Protein AF-A0A7X6UJT0-F1 (afdb_monomer)

Sequence (937 aa):
MDELVLSPGVTASINGKILDKSIVSPGNIIPTANKRTKSKSSNSATMNPPQLMADITDNDGVQEINLGFADNPAWRAAIEDITVNLTSIAGRYSVTPGNIMIDADVFTEVCNYMIIVKAAGYMDVTVVQTIQRGDLVGIPGTGQDSDEILYYFDVINLKSVVFRNYLSGDEGYPVCDVKLMQQIGYERWRILNANHPNSGQVVKYNDIVYLQSDWWWGNYLAGQGSGDHANVKLVPQTSAWVIKDSRNPDSTAAVKRGDAVYFQSVDWGSYLSGQDSGDNAGVEMIQNPGAFERWFIEPIGYIPQPVAAGVHFGDIVNIKSNKFRNHVSGTGGDGVQLMQHPEEWEQWKIINPDQPDSTQEVKFGDKVRLQSVHWGKNITMRNVHNLDDDTYEYVVSLTDYANQLETWRFINAVDNTSIAAVKPGDAIFLQSANWVTYLSGQGYRDNAGVKVVMSPQYEDSWFIIPKDYFRNWMSLTPEIVNKPLREIAFPATHDSGTWAFEDEIAPEDKNTQLINDALTTVDTMIAQIDQIAFLNISNNQLQQMKNAAYGVVYNAIKDLAKCNDYTIAQQLDAGIRWLDLRIYLADDGTYTHHFLKGVDMDTQLDSIKSFIEETKGEIFVLEMSHFIGEESKYKDFTDQLRNKLGPYAVSKEADANGNINPFNKTYREIMGDNPASSMVILIMNGPEDVIDDPIFWNNAQLGIKYDTYEYSNKTNAQGMIDDQLAKFNLAMQNGDLFTLWYTLTCDPDDSTKIVATRMAEELAAVLLPVIDSAIDGILSGTSKANTEQSTEMLASTDSFYPAWFWDDIIDGAEDLVDGIEDIIEGIEDGYNTVEDLLNYLENHPDIPNPKDILKEAAHKALDEIVTSLLAKGDCGYKSVKDLSDKVNPDLQTTLEQEFQNLNGSQTSGNNKITVIYADFFENSLLVETAIQYSRMP

Nearest PDB structures (foldseek):
  4uwe-assembly1_A  TM=3.941E-01  e=5.181E-11  Oryctolagus cuniculus
  5gug-assembly2_B  TM=4.126E-01  e=4.335E-09  Mus musculus
  1hk6-assembly1_A  TM=6.140E-01  e=1.577E-01  Mus musculus
  5oj2-assembly2_B  TM=1.626E-01  e=2.726E-01  Gallus gallus
  4efc-assembly1_A  TM=1.968E-01  e=1.212E+00  Trypanosoma brucei brucei TREU927

Secondary structure (DSSP, 8-state):
-------TT----BTTB----------------------------PBPPPPEE---S--SSSSPEEEEE---HHHHTTEEEEEETTEE-TTSEEEETTEEEE-GGG--SSSEEEEEEEETTB--EEEEEE----S----------SSSB-BTT-EEEEEETTT-PEEEE-S-SSSEEEEEESS--S--EEEEESS-TT--SBPBTT-EEEEEETTTTTPEEEEESSSSEEEEEEESS---EEEEESS-TT--SBPBTT-EEEEEETTT--EEEES-SSTTEEEEEES--TTT--EEEE------PPPSSPPBTT-EEEEEETTT-PEEEE-SSSBEEEESS--GGGEEEEE-SS-TT--PBPBTT-EEEEEETTT-PEEEEEEEEETTTTEEEEEEEEE--GGG---EEEEESS-TT--SBP-TT-EEEEEETTT--EEEEESSGGG-EEEEES-STTS--EEEEETTTGGGHHHH-GGGTTSBGGGS-EEEETTTT-S---SSBPTT-TTHHHHHHHHHHHHHHHHHHHH-TTS---HHHHHHHHHHHHHHHHHHHHHHH---SS-HHHHHHTT--EEEEEEEE-SS-EEEEESEEEEEHHHHHHHHHHHHHH-SS-EEEEEEEEEEE-GGGHHHHHHHHHHHTGGGB------TTS---GGGSBHHHHH-SS-SS-EEEEEE-S-GGGGGSSSEE-HHHHT--TTTS-----SSHHHHHHHHHHHHHHHHHHT---EEE------HHHHHHHHHHHHHHHHHHHHHHHHHHHHHHHHTT-----------------SSS-THHHHHHHHHHHHHHHHHHHHHHTTTTT--SHHHHHHHHTT-TTSPPHHHHHHHHHHHHHHHHHHHHHTT---S-SSHHHHHTTTGGGHHHHIIIIIS-TTT-SS-S-----EEEESS--TTHHHHHHHHHHH--

Structure (mmCIF, N/CA/C/O backbone):
data_AF-A0A7X6UJT0-F1
#
_entry.id   AF-A0A7X6UJT0-F1
#
loop_
_atom_site.group_PDB
_atom_site.id
_atom_site.type_symbol
_atom_site.label_atom_id
_atom_site.label_alt_id
_atom_site.label_comp_id
_atom_site.label_asym_id
_atom_site.label_entity_id
_atom_site.label_seq_id
_atom_site.pdbx_PDB_ins_code
_atom_site.Cartn_x
_atom_site.Cartn_y
_atom_site.Cartn_z
_atom_site.occupancy
_atom_site.B_iso_or_equiv
_atom_site.auth_seq_id
_atom_site.auth_comp_id
_atom_site.auth_asym_id
_atom_site.auth_atom_id
_atom_site.pdbx_PDB_model_num
ATOM 1 N N . MET A 1 1 ? 19.657 -35.502 -7.024 1.00 29.52 1 MET A N 1
ATOM 2 C CA . MET A 1 1 ? 20.188 -35.922 -5.701 1.00 29.52 1 MET A CA 1
ATOM 3 C C . MET A 1 1 ? 21.486 -35.184 -5.583 1.00 29.52 1 MET A C 1
ATOM 5 O O . MET A 1 1 ? 22.514 -35.646 -6.066 1.00 29.52 1 MET A O 1
ATOM 9 N N . ASP A 1 2 ? 21.354 -33.972 -5.091 1.00 27.19 2 ASP A N 1
ATOM 10 C CA . ASP A 1 2 ? 22.239 -32.887 -5.467 1.00 27.19 2 ASP A CA 1
ATOM 11 C C . ASP A 1 2 ? 23.214 -32.667 -4.313 1.00 27.19 2 ASP A C 1
ATOM 13 O O . ASP A 1 2 ? 22.847 -32.789 -3.140 1.00 27.19 2 ASP A O 1
ATOM 17 N N . GLU A 1 3 ? 24.493 -32.498 -4.639 1.00 26.14 3 GLU A N 1
ATOM 18 C CA . GLU A 1 3 ? 25.543 -32.484 -3.626 1.00 26.14 3 GLU A CA 1
ATOM 19 C C . GLU A 1 3 ? 25.509 -31.174 -2.835 1.00 26.14 3 GLU A C 1
ATOM 21 O O . GLU A 1 3 ? 25.661 -30.084 -3.383 1.00 26.14 3 GLU A O 1
ATOM 26 N N . LEU A 1 4 ? 25.344 -31.292 -1.516 1.00 28.41 4 LEU A N 1
ATOM 27 C CA . LEU A 1 4 ? 25.387 -30.168 -0.589 1.00 28.41 4 LEU A CA 1
ATOM 28 C C . LEU A 1 4 ? 26.824 -29.618 -0.491 1.00 28.41 4 LEU A C 1
ATOM 30 O O . LEU A 1 4 ? 27.664 -30.166 0.231 1.00 28.41 4 LEU A O 1
ATOM 34 N N . VAL A 1 5 ? 27.116 -28.529 -1.203 1.00 28.95 5 VAL A N 1
ATOM 35 C CA . VAL A 1 5 ? 28.413 -27.839 -1.134 1.00 28.95 5 VAL A CA 1
ATOM 36 C C . VAL A 1 5 ? 28.427 -26.886 0.064 1.00 28.95 5 VAL A C 1
ATOM 38 O O . VAL A 1 5 ? 27.720 -25.886 0.082 1.00 28.95 5 VAL A O 1
ATOM 41 N N . LEU A 1 6 ? 29.248 -27.189 1.076 1.00 32.50 6 LEU A N 1
ATOM 42 C CA . LEU A 1 6 ? 29.438 -26.330 2.254 1.00 32.50 6 LEU A CA 1
ATOM 43 C C . LEU A 1 6 ? 30.655 -25.407 2.095 1.00 32.50 6 LEU A C 1
ATOM 45 O O . LEU A 1 6 ? 31.766 -25.873 1.819 1.00 32.50 6 LEU A O 1
ATOM 49 N N . SER A 1 7 ? 30.449 -24.116 2.359 1.00 29.59 7 SER A N 1
ATOM 50 C CA . SER A 1 7 ? 31.475 -23.066 2.354 1.00 29.59 7 SER A CA 1
ATOM 51 C C . SER A 1 7 ? 32.606 -23.322 3.372 1.00 29.59 7 SER A C 1
ATOM 53 O O . SER A 1 7 ? 32.382 -23.971 4.405 1.00 29.59 7 SER A O 1
ATOM 55 N N . PRO A 1 8 ? 33.833 -22.806 3.145 1.00 26.66 8 PRO A N 1
ATOM 56 C CA . PRO A 1 8 ? 34.943 -22.973 4.083 1.00 26.66 8 PRO A CA 1
ATOM 57 C C . PRO A 1 8 ? 34.638 -22.336 5.449 1.00 26.66 8 PRO A C 1
ATOM 59 O O . PRO A 1 8 ? 34.568 -21.120 5.566 1.00 26.66 8 PRO A O 1
ATOM 62 N N . GLY A 1 9 ? 34.487 -23.163 6.489 1.00 33.47 9 GLY A N 1
ATOM 63 C CA . GLY A 1 9 ? 34.251 -22.716 7.871 1.00 33.47 9 GLY A CA 1
ATOM 64 C C . GLY A 1 9 ? 33.040 -23.355 8.559 1.00 33.47 9 GLY A C 1
ATOM 65 O O . GLY A 1 9 ? 32.988 -23.375 9.785 1.00 33.47 9 GLY A O 1
ATOM 66 N N . VAL A 1 10 ? 32.103 -23.944 7.807 1.00 29.78 10 VAL A N 1
ATOM 67 C CA . VAL A 1 10 ? 30.879 -24.537 8.375 1.00 29.78 10 VAL A CA 1
ATOM 68 C C . VAL A 1 10 ? 31.111 -25.980 8.842 1.00 29.78 10 VAL A C 1
ATOM 70 O O . VAL A 1 10 ? 31.436 -26.863 8.044 1.00 29.78 10 VAL A O 1
ATOM 73 N N . THR A 1 11 ? 30.883 -26.254 10.130 1.00 33.62 11 THR A N 1
ATOM 74 C CA . THR A 1 11 ? 30.766 -27.620 10.672 1.00 33.62 11 THR A CA 1
ATOM 75 C C . THR A 1 11 ? 29.302 -28.020 10.832 1.00 33.62 11 THR A C 1
ATOM 77 O O . THR A 1 11 ? 28.629 -27.537 11.740 1.00 33.62 11 THR A O 1
ATOM 80 N N . ALA A 1 12 ? 28.831 -28.956 10.008 1.00 36.19 12 ALA A N 1
ATOM 81 C CA . ALA A 1 12 ? 27.538 -29.615 10.193 1.00 36.19 12 ALA A CA 1
ATOM 82 C C . ALA A 1 12 ? 27.680 -30.895 11.040 1.00 36.19 12 ALA A C 1
ATOM 84 O O . ALA A 1 12 ? 28.688 -31.601 10.957 1.00 36.19 12 ALA A O 1
ATOM 85 N N . SER A 1 13 ? 26.654 -31.228 11.829 1.00 30.84 13 SER A N 1
ATOM 86 C CA . SER A 1 13 ? 26.598 -32.469 12.611 1.00 30.84 13 SER A CA 1
ATOM 87 C C . SER A 1 13 ? 25.259 -33.174 12.414 1.00 30.84 13 SER A C 1
ATOM 89 O O . SER A 1 13 ? 24.213 -32.543 12.531 1.00 30.84 13 SER A O 1
ATOM 91 N N . ILE A 1 14 ? 25.290 -34.482 12.158 1.00 32.94 14 ILE A N 1
ATOM 92 C CA . ILE A 1 14 ? 24.100 -35.340 12.099 1.00 32.94 14 ILE A CA 1
ATOM 93 C C . ILE A 1 14 ? 24.332 -36.503 13.067 1.00 32.94 14 ILE A C 1
ATOM 95 O O . ILE A 1 14 ? 25.384 -37.145 13.036 1.00 32.94 14 ILE A O 1
ATOM 99 N N . ASN A 1 15 ? 23.374 -36.750 13.964 1.00 31.25 15 ASN A N 1
ATOM 100 C CA . ASN A 1 15 ? 23.419 -37.806 14.986 1.00 31.25 15 ASN A CA 1
ATOM 101 C C . ASN A 1 15 ? 24.715 -37.842 15.833 1.00 31.25 15 ASN A C 1
ATOM 103 O O . ASN A 1 15 ? 25.216 -38.909 16.191 1.00 31.25 15 ASN A O 1
ATOM 107 N N . GLY A 1 16 ? 25.253 -36.666 16.178 1.00 35.53 16 GLY A N 1
ATOM 108 C CA . GLY A 1 16 ? 26.263 -36.516 17.234 1.00 35.53 16 GLY A CA 1
ATOM 109 C C . GLY A 1 16 ? 27.672 -37.035 16.920 1.00 35.53 16 GLY A C 1
ATOM 110 O O . GLY A 1 16 ? 28.442 -37.280 17.850 1.00 35.53 16 GLY A O 1
ATOM 111 N N . LYS A 1 17 ? 28.044 -37.205 15.642 1.00 33.31 17 LYS A N 1
ATOM 112 C CA . LYS A 1 17 ? 29.433 -37.490 15.238 1.00 33.31 17 LYS A CA 1
ATOM 113 C C . LYS A 1 17 ? 30.000 -36.418 14.315 1.00 33.31 17 LYS A C 1
ATOM 115 O O . LYS A 1 17 ? 29.377 -36.039 13.331 1.00 33.31 17 LYS A O 1
ATOM 120 N N . ILE A 1 18 ? 31.222 -35.995 14.629 1.00 34.75 18 ILE A N 1
ATOM 121 C CA . ILE A 1 18 ? 32.040 -35.104 13.803 1.00 34.75 18 ILE A CA 1
ATOM 122 C C . ILE A 1 18 ? 32.651 -35.930 12.662 1.00 34.75 18 ILE A C 1
ATOM 124 O O . ILE A 1 18 ? 33.238 -36.986 12.911 1.00 34.75 18 ILE A O 1
ATOM 128 N N . LEU A 1 19 ? 32.518 -35.453 11.423 1.00 34.47 19 LEU A N 1
ATOM 129 C CA . LEU A 1 19 ? 33.202 -36.012 10.256 1.00 34.47 19 LEU A CA 1
ATOM 130 C C . LEU A 1 19 ? 34.567 -35.330 10.094 1.00 34.47 19 LEU A C 1
ATOM 132 O O . LEU A 1 19 ? 34.639 -34.139 9.804 1.00 34.47 19 LEU A O 1
ATOM 136 N N . ASP A 1 20 ? 35.644 -36.090 10.290 1.00 34.28 20 ASP A N 1
ATOM 137 C CA . ASP A 1 20 ? 37.016 -35.617 10.085 1.00 34.28 20 ASP A CA 1
ATOM 138 C C . ASP A 1 20 ? 37.391 -35.664 8.592 1.00 34.28 20 ASP A C 1
ATOM 140 O O . ASP A 1 20 ? 37.166 -36.662 7.901 1.00 34.28 20 ASP A O 1
ATOM 144 N N . LYS A 1 21 ? 37.972 -34.573 8.084 1.00 32.88 21 LYS A N 1
ATOM 145 C CA . LYS A 1 21 ? 38.275 -34.356 6.665 1.00 32.88 21 LYS A CA 1
ATOM 146 C C . LYS A 1 21 ? 39.647 -34.943 6.300 1.00 32.88 21 LYS A C 1
ATOM 148 O O . LYS A 1 21 ? 40.547 -34.238 5.849 1.00 32.88 21 LYS A O 1
ATOM 153 N N . SER A 1 22 ? 39.805 -36.260 6.446 1.00 31.27 22 SER A N 1
ATOM 154 C CA . SER A 1 22 ? 40.974 -36.980 5.923 1.00 31.27 22 SER A CA 1
ATOM 155 C C . SER A 1 22 ? 40.612 -38.328 5.276 1.00 31.27 22 SER A C 1
ATOM 157 O O . SER A 1 22 ? 40.427 -39.320 5.968 1.00 31.27 22 SER A O 1
ATOM 159 N N . ILE A 1 23 ? 40.510 -38.339 3.931 1.00 27.45 23 ILE A N 1
ATOM 160 C CA . ILE A 1 23 ? 40.881 -39.401 2.948 1.00 27.45 23 ILE A CA 1
ATOM 161 C C . ILE A 1 23 ? 40.286 -39.066 1.545 1.00 27.45 23 ILE A C 1
ATOM 163 O O . ILE A 1 23 ? 39.197 -39.477 1.173 1.00 27.45 23 ILE A O 1
ATOM 167 N N . VAL A 1 24 ? 41.026 -38.237 0.798 1.00 27.41 24 VAL A N 1
ATOM 168 C CA . VAL A 1 24 ? 41.527 -38.433 -0.590 1.00 27.41 24 VAL A CA 1
ATOM 169 C C . VAL A 1 24 ? 40.626 -39.014 -1.725 1.00 27.41 24 VAL A C 1
ATOM 171 O O . VAL A 1 24 ? 40.411 -40.217 -1.806 1.00 27.41 24 VAL A O 1
ATOM 174 N N . SER A 1 25 ? 40.368 -38.134 -2.715 1.00 25.52 25 SER A N 1
ATOM 175 C CA . SER A 1 25 ? 40.313 -38.293 -4.200 1.00 25.52 25 SER A CA 1
ATOM 176 C C . SER A 1 25 ? 39.193 -39.062 -4.953 1.00 25.52 25 SER A C 1
ATOM 178 O O . SER A 1 25 ? 38.758 -40.127 -4.527 1.00 25.52 25 SER A O 1
ATOM 180 N N . PRO A 1 26 ? 38.798 -38.573 -6.160 1.00 28.25 26 PRO A N 1
ATOM 181 C CA . PRO A 1 26 ? 37.784 -39.195 -7.021 1.00 28.25 26 PRO A CA 1
ATOM 182 C C . PRO A 1 26 ? 38.357 -40.219 -8.022 1.00 28.25 26 PRO A C 1
ATOM 184 O O . PRO A 1 26 ? 39.437 -40.025 -8.583 1.00 28.25 26 PRO A O 1
ATOM 187 N N . GLY A 1 27 ? 37.589 -41.275 -8.320 1.00 25.83 27 GLY A N 1
ATOM 188 C CA . GLY A 1 27 ? 37.886 -42.207 -9.415 1.00 25.83 27 GLY A CA 1
ATOM 189 C C . GLY A 1 27 ? 37.073 -43.511 -9.391 1.00 25.83 27 GLY A C 1
ATOM 190 O O . GLY A 1 27 ? 37.338 -44.375 -8.567 1.00 25.83 27 GLY A O 1
ATOM 191 N N . ASN A 1 28 ? 36.120 -43.631 -10.326 1.00 28.56 28 ASN A N 1
ATOM 192 C CA . ASN A 1 28 ? 35.430 -44.826 -10.860 1.00 28.56 28 ASN A CA 1
ATOM 193 C C . ASN A 1 28 ? 35.590 -46.200 -10.160 1.00 28.56 28 ASN A C 1
ATOM 195 O O . ASN A 1 28 ? 36.704 -46.708 -10.067 1.00 28.56 28 ASN A O 1
ATOM 199 N N . ILE A 1 29 ? 34.468 -46.920 -9.945 1.00 25.09 29 ILE A N 1
ATOM 200 C CA . ILE A 1 29 ? 34.169 -48.221 -10.612 1.00 25.09 29 ILE A CA 1
ATOM 201 C C . ILE A 1 29 ? 32.760 -48.777 -10.273 1.00 25.09 29 ILE A C 1
ATOM 203 O O . ILE A 1 29 ? 32.215 -48.589 -9.191 1.00 25.09 29 ILE A O 1
ATOM 207 N N . ILE A 1 30 ? 32.201 -49.483 -11.263 1.00 25.48 30 ILE A N 1
ATOM 208 C CA . ILE A 1 30 ? 30.895 -50.174 -11.361 1.00 25.48 30 ILE A CA 1
ATOM 209 C C . ILE A 1 30 ? 30.766 -51.368 -10.369 1.00 25.48 30 ILE A C 1
ATOM 211 O O . ILE A 1 30 ? 31.773 -52.004 -10.052 1.00 25.48 30 ILE A O 1
ATOM 215 N N . PRO A 1 31 ? 29.556 -51.730 -9.879 1.00 40.03 31 PRO A N 1
ATOM 216 C CA . PRO A 1 31 ? 29.388 -52.693 -8.779 1.00 40.03 31 PRO A CA 1
ATOM 217 C C . PRO A 1 31 ? 29.428 -54.176 -9.196 1.00 40.03 31 PRO A C 1
ATOM 219 O O . PRO A 1 31 ? 28.910 -54.532 -10.252 1.00 40.03 31 PRO A O 1
ATOM 222 N N . THR A 1 32 ? 29.911 -55.073 -8.314 1.00 23.61 32 THR A N 1
ATOM 223 C CA . THR A 1 32 ? 29.308 -56.411 -8.042 1.00 23.61 32 THR A CA 1
ATOM 224 C C . THR A 1 32 ? 30.010 -57.236 -6.938 1.00 23.61 32 THR A C 1
ATOM 226 O O . THR A 1 32 ? 31.190 -57.079 -6.657 1.00 23.61 32 THR A O 1
ATOM 229 N N . ALA A 1 33 ? 29.261 -58.212 -6.395 1.00 24.08 33 ALA A N 1
ATOM 230 C CA . ALA A 1 33 ? 29.728 -59.478 -5.791 1.00 24.08 33 ALA A CA 1
ATOM 231 C C . ALA A 1 33 ? 30.400 -59.488 -4.390 1.00 24.08 33 ALA A C 1
ATOM 233 O O . ALA A 1 33 ? 31.596 -59.681 -4.197 1.00 24.08 33 ALA A O 1
ATOM 234 N N . ASN A 1 34 ? 29.519 -59.495 -3.394 1.00 29.92 34 ASN A N 1
ATOM 235 C CA . ASN A 1 34 ? 29.694 -59.864 -1.986 1.00 29.92 34 ASN A CA 1
ATOM 236 C C . ASN A 1 34 ? 30.343 -61.261 -1.736 1.00 29.92 34 ASN A C 1
ATOM 238 O O . ASN A 1 34 ? 29.885 -62.246 -2.324 1.00 29.92 34 ASN A O 1
ATOM 242 N N . LYS A 1 35 ? 31.283 -61.395 -0.771 1.00 24.97 35 LYS A N 1
ATOM 243 C CA . LYS A 1 35 ? 31.448 -62.615 0.074 1.00 24.97 35 LYS A CA 1
ATOM 244 C C . LYS A 1 35 ? 32.407 -62.464 1.281 1.00 24.97 35 LYS A C 1
ATOM 246 O O . LYS A 1 35 ? 33.612 -62.421 1.099 1.00 24.97 35 LYS A O 1
ATOM 251 N N . ARG A 1 36 ? 31.821 -62.537 2.494 1.00 25.61 36 ARG A N 1
ATOM 252 C CA . ARG A 1 36 ? 32.189 -63.350 3.698 1.00 25.61 36 ARG A CA 1
ATOM 253 C C . ARG A 1 36 ? 33.680 -63.497 4.107 1.00 25.61 36 ARG A C 1
ATOM 255 O O . ARG A 1 36 ? 34.504 -63.823 3.277 1.00 25.61 36 ARG A O 1
ATOM 262 N N . THR A 1 37 ? 34.128 -63.543 5.372 1.00 25.67 37 THR A N 1
ATOM 263 C CA . THR A 1 37 ? 33.599 -63.525 6.772 1.00 25.67 37 THR A CA 1
ATOM 264 C C . THR A 1 37 ? 34.855 -63.577 7.697 1.00 25.67 37 THR A C 1
ATOM 266 O O . THR A 1 37 ? 35.892 -64.019 7.218 1.00 25.67 37 THR A O 1
ATOM 269 N N . LYS A 1 38 ? 34.898 -63.269 9.008 1.00 27.55 38 LYS A N 1
ATOM 270 C CA . LYS A 1 38 ? 33.893 -62.957 10.052 1.00 27.55 38 LYS A CA 1
ATOM 271 C C . LYS A 1 38 ? 34.584 -62.253 11.243 1.00 27.55 38 LYS A C 1
ATOM 273 O O . LYS A 1 38 ? 35.698 -62.628 11.584 1.00 27.55 38 LYS A O 1
ATOM 278 N N . SER A 1 39 ? 33.869 -61.396 11.972 1.00 26.28 39 SER A N 1
ATOM 279 C CA . SER A 1 39 ? 34.120 -61.088 13.393 1.00 26.28 39 SER A CA 1
ATOM 280 C C . SER A 1 39 ? 32.772 -60.777 14.054 1.00 26.28 39 SER A C 1
ATOM 282 O O . SER A 1 39 ? 31.925 -60.148 13.424 1.00 26.28 39 SER A O 1
ATOM 284 N N . LYS A 1 40 ? 32.516 -61.288 15.265 1.00 33.34 40 LYS A N 1
ATOM 285 C CA . LYS A 1 40 ? 31.247 -61.062 15.978 1.00 33.34 40 LYS A CA 1
ATOM 286 C C . LYS A 1 40 ? 31.335 -59.772 16.801 1.00 33.34 40 LYS A C 1
ATOM 288 O O . LYS A 1 40 ? 31.830 -59.816 17.922 1.00 33.34 40 LYS A O 1
ATOM 293 N N . SER A 1 41 ? 30.742 -58.687 16.312 1.00 31.95 41 SER A N 1
ATOM 294 C CA . SER A 1 41 ? 29.947 -57.814 17.182 1.00 31.95 41 SER A CA 1
ATOM 295 C C . SER A 1 41 ? 28.471 -58.092 16.899 1.00 31.95 41 SER A C 1
ATOM 297 O O . SER A 1 41 ? 28.070 -58.300 15.753 1.00 31.95 41 SER A O 1
ATOM 299 N N . SER A 1 42 ? 27.659 -58.180 17.947 1.00 32.06 42 SER A N 1
ATOM 300 C CA . SER A 1 42 ? 26.213 -58.366 17.834 1.00 32.06 42 SER A CA 1
ATOM 301 C C . SER A 1 42 ? 25.521 -57.013 17.686 1.00 32.06 42 SER A C 1
ATOM 303 O O . SER A 1 42 ? 24.774 -56.603 18.570 1.00 32.06 42 SER A O 1
ATOM 305 N N . ASN A 1 43 ? 25.774 -56.317 16.575 1.00 38.81 43 ASN A N 1
ATOM 306 C CA . ASN A 1 43 ? 24.903 -55.218 16.173 1.00 38.81 43 ASN A CA 1
ATOM 307 C C . ASN A 1 43 ? 23.614 -55.836 15.629 1.00 38.81 43 ASN A C 1
ATOM 309 O O . ASN A 1 43 ? 23.615 -56.430 14.549 1.00 38.81 43 ASN A O 1
ATOM 313 N N . SER A 1 44 ? 22.536 -55.726 16.405 1.00 43.59 44 SER A N 1
ATOM 314 C CA . SER A 1 44 ? 21.187 -55.989 15.913 1.00 43.59 44 SER A CA 1
ATOM 315 C C . SER A 1 44 ? 20.903 -54.994 14.791 1.00 43.59 44 SER A C 1
ATOM 317 O O . SER A 1 44 ? 20.893 -53.790 15.035 1.00 43.59 44 SER A O 1
ATOM 319 N N . ALA A 1 45 ? 20.752 -55.477 13.559 1.00 57.03 45 ALA A N 1
ATOM 320 C CA . ALA A 1 45 ? 20.299 -54.633 12.464 1.00 57.03 45 ALA A CA 1
ATOM 321 C C . ALA A 1 45 ? 18.799 -54.395 12.657 1.00 57.03 45 ALA A C 1
ATOM 323 O O . ALA A 1 45 ? 18.015 -55.338 12.553 1.00 57.03 45 ALA A O 1
ATOM 324 N N . THR A 1 46 ? 18.422 -53.158 12.974 1.00 66.69 46 THR A N 1
ATOM 325 C CA . THR A 1 46 ? 17.024 -52.746 13.069 1.00 66.69 46 THR A CA 1
ATOM 326 C C . THR A 1 46 ? 16.370 -52.816 11.690 1.00 66.69 46 THR A C 1
ATOM 328 O O . THR A 1 46 ? 16.906 -52.316 10.703 1.00 66.69 46 THR A O 1
ATOM 331 N N . MET A 1 47 ? 15.228 -53.493 11.612 1.00 83.56 47 MET A N 1
ATOM 332 C CA . MET A 1 47 ? 14.425 -53.629 10.398 1.00 83.56 47 MET A CA 1
ATOM 333 C C . MET A 1 47 ? 13.481 -52.432 10.227 1.00 83.56 47 MET A C 1
ATOM 335 O O . MET A 1 47 ? 13.105 -51.779 11.200 1.00 83.56 47 MET A O 1
ATOM 339 N N . ASN A 1 48 ? 13.049 -52.157 8.996 1.00 84.94 48 ASN A N 1
ATOM 340 C CA . ASN A 1 48 ? 12.065 -51.103 8.758 1.00 84.94 48 ASN A CA 1
ATOM 341 C C . ASN A 1 48 ? 10.662 -51.581 9.196 1.00 84.94 48 ASN A C 1
ATOM 343 O O . ASN A 1 48 ? 10.259 -52.685 8.807 1.00 84.94 48 ASN A O 1
ATOM 347 N N . PRO A 1 49 ? 9.922 -50.792 9.993 1.00 89.56 49 PRO A N 1
ATOM 348 C CA . PRO A 1 49 ? 8.519 -51.054 10.314 1.00 89.56 49 PRO A CA 1
ATOM 349 C C . PRO A 1 49 ? 7.608 -50.809 9.090 1.00 89.56 49 PRO A C 1
ATOM 351 O O . PRO A 1 49 ? 8.027 -50.146 8.136 1.00 89.56 49 PRO A O 1
ATOM 354 N N . PRO A 1 50 ? 6.360 -51.316 9.083 1.00 90.25 50 PRO A N 1
ATOM 355 C CA . PRO A 1 50 ? 5.318 -50.850 8.170 1.00 90.25 50 PRO A CA 1
ATOM 356 C C . PRO A 1 50 ? 5.035 -49.356 8.371 1.00 90.25 50 PRO A C 1
ATOM 358 O O . PRO A 1 50 ? 5.133 -48.847 9.486 1.00 90.25 50 PRO A O 1
ATOM 361 N N . GLN A 1 51 ? 4.634 -48.668 7.303 1.00 86.62 51 GLN A N 1
ATOM 362 C CA . GLN A 1 51 ? 4.107 -47.310 7.407 1.00 86.62 51 GLN A CA 1
ATOM 363 C C . GLN A 1 51 ? 2.732 -47.334 8.094 1.00 86.62 51 GLN A C 1
ATOM 365 O O . GLN A 1 51 ? 1.890 -48.174 7.766 1.00 86.62 51 GLN A O 1
ATOM 370 N N . LEU A 1 52 ? 2.528 -46.401 9.024 1.00 89.94 52 LEU A N 1
ATOM 371 C CA . LEU A 1 52 ? 1.246 -46.131 9.669 1.00 89.94 52 LEU A CA 1
ATOM 372 C C . LEU A 1 52 ? 0.439 -45.108 8.859 1.00 89.94 52 LEU A C 1
ATOM 374 O O . LEU A 1 52 ? 1.002 -44.192 8.257 1.00 89.94 52 LEU A O 1
ATOM 378 N N . MET A 1 53 ? -0.880 -45.243 8.899 1.00 87.31 53 MET A N 1
ATOM 379 C CA . MET A 1 53 ? -1.857 -44.253 8.456 1.00 87.31 53 MET A CA 1
ATOM 380 C C . MET A 1 53 ? -2.605 -43.754 9.693 1.00 87.31 53 MET A C 1
ATOM 382 O O . MET A 1 53 ? -2.969 -44.564 10.546 1.00 87.31 53 MET A O 1
ATOM 386 N N . ALA A 1 54 ? -2.795 -42.439 9.804 1.00 83.75 54 ALA A N 1
ATOM 387 C CA . ALA A 1 54 ? -3.628 -41.853 10.850 1.00 83.75 54 ALA A CA 1
ATOM 388 C C . ALA A 1 54 ? -5.094 -42.264 10.653 1.00 83.75 54 ALA A C 1
ATOM 390 O O . ALA A 1 54 ? -5.515 -42.508 9.518 1.00 83.75 54 ALA A O 1
ATOM 391 N N . ASP A 1 55 ? -5.865 -42.301 11.738 1.00 78.88 55 ASP A N 1
ATOM 392 C CA . ASP A 1 55 ? -7.319 -42.356 11.624 1.00 78.88 55 ASP A CA 1
ATOM 393 C C . ASP A 1 55 ? -7.821 -41.014 11.070 1.00 78.88 55 ASP A C 1
ATOM 395 O O . ASP A 1 55 ? -7.294 -39.946 11.403 1.00 78.88 55 ASP A O 1
ATOM 399 N N . ILE A 1 56 ? -8.817 -41.067 10.194 1.00 76.69 56 ILE A N 1
ATOM 400 C CA . ILE A 1 56 ? -9.431 -39.915 9.516 1.00 76.69 56 ILE A CA 1
ATOM 401 C C . ILE A 1 56 ? -10.950 -39.868 9.732 1.00 76.69 56 ILE A C 1
ATOM 403 O O . ILE A 1 56 ? -11.635 -39.053 9.115 1.00 76.69 56 ILE A O 1
ATOM 407 N N . THR A 1 57 ? -11.479 -40.749 10.581 1.00 70.06 57 THR A N 1
ATOM 408 C CA . THR A 1 57 ? -12.903 -40.895 10.882 1.00 70.06 57 THR A CA 1
ATOM 409 C C . THR A 1 57 ? -13.148 -40.697 12.370 1.00 70.06 57 THR A C 1
ATOM 411 O O . THR A 1 57 ? -12.457 -41.280 13.190 1.00 70.06 57 THR A O 1
ATOM 414 N N . ASP A 1 58 ? -14.135 -39.867 12.711 1.00 60.75 58 ASP A N 1
ATOM 415 C CA . ASP A 1 58 ? -14.650 -39.698 14.077 1.00 60.75 58 ASP A CA 1
ATOM 416 C C . ASP A 1 58 ? -13.594 -39.398 15.170 1.00 60.75 58 ASP A C 1
ATOM 418 O O . ASP A 1 58 ? -13.753 -39.768 16.331 1.00 60.75 58 ASP A O 1
ATOM 422 N N . ASN A 1 59 ? -12.532 -38.665 14.809 1.00 61.00 59 ASN A N 1
ATOM 423 C CA . ASN A 1 59 ? -11.422 -38.254 15.686 1.00 61.00 59 ASN A CA 1
ATOM 424 C C . ASN A 1 59 ? -11.817 -37.173 16.725 1.00 61.00 59 ASN A C 1
ATOM 426 O O . ASN A 1 59 ? -11.158 -36.138 16.827 1.00 61.00 59 ASN A O 1
ATOM 430 N N . ASP A 1 60 ? -12.910 -37.358 17.461 1.00 59.38 60 ASP A N 1
ATOM 431 C CA . ASP A 1 60 ? -13.567 -36.332 18.286 1.00 59.38 60 ASP A CA 1
ATOM 432 C C . ASP A 1 60 ? -13.100 -36.275 19.759 1.00 59.38 60 ASP A C 1
ATOM 434 O O . ASP A 1 60 ? -13.581 -35.444 20.536 1.00 59.38 60 ASP A O 1
ATOM 438 N N . GLY A 1 61 ? -12.175 -37.163 20.144 1.00 58.12 61 GLY A N 1
ATOM 439 C CA . GLY A 1 61 ? -11.707 -37.359 21.525 1.00 58.12 61 GLY A CA 1
ATOM 440 C C . GLY A 1 61 ? -12.656 -38.188 22.406 1.00 58.12 61 GLY A C 1
ATOM 441 O O . GLY A 1 61 ? -12.392 -38.380 23.592 1.00 58.12 61 GLY A O 1
ATOM 442 N N . VAL A 1 62 ? -13.762 -38.685 21.845 1.00 49.66 62 VAL A N 1
ATOM 443 C CA . VAL A 1 62 ? -14.778 -39.513 22.517 1.00 49.66 62 VAL A CA 1
ATOM 444 C C . VAL A 1 62 ? -14.717 -40.967 22.028 1.00 49.66 62 VAL A C 1
ATOM 446 O O . VAL A 1 62 ? -15.057 -41.876 22.790 1.00 49.66 62 VAL A O 1
ATOM 449 N N . GLN A 1 63 ? -14.257 -41.203 20.794 1.00 63.38 63 GLN A N 1
ATOM 450 C CA . GLN A 1 63 ? -14.124 -42.534 20.183 1.00 63.38 63 GLN A CA 1
ATOM 451 C C . GLN A 1 63 ? -12.674 -43.066 20.129 1.00 63.38 63 GLN A C 1
ATOM 453 O O . GLN A 1 63 ? -11.701 -42.331 20.299 1.00 63.38 63 GLN A O 1
ATOM 458 N N . GLU A 1 64 ? -12.535 -44.386 19.950 1.00 82.81 64 GLU A N 1
ATOM 459 C CA . GLU A 1 64 ? -11.249 -45.096 19.841 1.00 82.81 64 GLU A CA 1
ATOM 460 C C . GLU A 1 64 ? -10.572 -44.813 18.486 1.00 82.81 64 GLU A C 1
ATOM 462 O O . GLU A 1 64 ? -11.214 -44.911 17.443 1.00 82.81 64 GLU A O 1
ATOM 467 N N . ILE A 1 65 ? -9.264 -44.539 18.488 1.00 90.31 65 ILE A N 1
ATOM 468 C CA . ILE A 1 65 ? -8.489 -44.187 17.282 1.00 90.31 65 ILE A CA 1
ATOM 469 C C . ILE A 1 65 ? -7.887 -45.435 16.627 1.00 90.31 65 ILE A C 1
ATOM 471 O O . ILE A 1 65 ? -7.224 -46.222 17.302 1.00 90.31 65 ILE A O 1
ATOM 475 N N . ASN A 1 66 ? -8.036 -45.586 15.308 1.00 91.75 66 ASN A N 1
ATOM 476 C CA . ASN A 1 66 ? -7.598 -46.747 14.526 1.00 91.75 66 ASN A CA 1
ATOM 477 C C . ASN A 1 66 ? -6.488 -46.398 13.519 1.00 91.75 66 ASN A C 1
ATOM 479 O O . ASN A 1 66 ? -6.734 -45.940 12.403 1.00 91.75 66 ASN A O 1
ATOM 483 N N . LEU A 1 67 ? -5.238 -46.685 13.885 1.00 94.06 67 LEU A N 1
ATOM 484 C CA . LEU A 1 67 ? -4.073 -46.488 13.024 1.00 94.06 67 LEU A CA 1
ATOM 485 C C . LEU A 1 67 ? -3.874 -47.691 12.089 1.00 94.06 67 LEU A C 1
ATOM 487 O O . LEU A 1 67 ? -3.383 -48.755 12.492 1.00 94.06 67 LEU A O 1
ATOM 491 N N . GLY A 1 68 ? -4.222 -47.512 10.815 1.00 90.50 68 GLY A N 1
ATOM 492 C CA . GLY A 1 68 ? -4.098 -48.545 9.785 1.00 90.50 68 GLY A CA 1
ATOM 493 C C . GLY A 1 68 ? -2.653 -48.787 9.329 1.00 90.50 68 GLY A C 1
ATOM 494 O O . GLY A 1 68 ? -1.860 -47.855 9.206 1.00 90.50 68 GLY A O 1
ATOM 495 N N . PHE A 1 69 ? -2.298 -50.037 9.018 1.00 93.31 69 PHE A N 1
ATOM 496 C CA . PHE A 1 69 ? -1.001 -50.393 8.422 1.00 93.31 69 PHE A CA 1
ATOM 497 C C . PHE A 1 69 ? -1.063 -51.693 7.601 1.00 93.31 69 PHE A C 1
ATOM 499 O O . PHE A 1 69 ? -1.976 -52.505 7.740 1.00 93.31 69 PHE A O 1
ATOM 506 N N . ALA A 1 70 ? -0.066 -51.942 6.748 1.00 89.69 70 ALA A N 1
ATOM 507 C CA . ALA A 1 70 ? 0.047 -53.218 6.032 1.00 89.69 70 ALA A CA 1
ATOM 508 C C . ALA A 1 70 ? 0.545 -54.336 6.977 1.00 89.69 70 ALA A C 1
ATOM 510 O O . ALA A 1 70 ? 1.680 -54.259 7.453 1.00 89.69 70 ALA A O 1
ATOM 511 N N . ASP A 1 71 ? -0.276 -55.367 7.257 1.00 92.56 71 ASP A N 1
ATOM 512 C CA . ASP A 1 71 ? 0.039 -56.356 8.309 1.00 92.56 71 ASP A CA 1
ATOM 513 C C . ASP A 1 71 ? 1.406 -57.025 8.117 1.00 92.56 71 ASP A C 1
ATOM 515 O O . ASP A 1 71 ? 1.718 -57.631 7.090 1.00 92.56 71 ASP A O 1
ATOM 519 N N . ASN A 1 72 ? 2.201 -56.961 9.180 1.00 92.50 72 ASN A N 1
ATOM 520 C CA . ASN A 1 72 ? 3.484 -57.624 9.299 1.00 92.50 72 ASN A CA 1
ATOM 521 C C . ASN A 1 72 ? 3.496 -58.376 10.638 1.00 92.50 72 ASN A C 1
ATOM 523 O O . ASN A 1 72 ? 3.774 -57.770 11.678 1.00 92.50 72 ASN A O 1
ATOM 527 N N . PRO A 1 73 ? 3.211 -59.694 10.641 1.00 88.88 73 PRO A N 1
ATOM 528 C CA . PRO A 1 73 ? 3.113 -60.477 11.870 1.00 88.88 73 PRO A CA 1
ATOM 529 C C . PRO A 1 73 ? 4.384 -60.474 12.727 1.00 88.88 73 PRO A C 1
ATOM 531 O O . PRO A 1 73 ? 4.285 -60.608 13.943 1.00 88.88 73 PRO A O 1
ATOM 534 N N . ALA A 1 74 ? 5.566 -60.320 12.117 1.00 88.38 74 ALA A N 1
ATOM 535 C CA . ALA A 1 74 ? 6.836 -60.278 12.839 1.00 88.38 74 ALA A CA 1
ATOM 536 C C . ALA A 1 74 ? 7.058 -58.927 13.535 1.00 88.38 74 ALA A C 1
ATOM 538 O O . ALA A 1 74 ? 7.495 -58.908 14.681 1.00 88.38 74 ALA A O 1
ATOM 539 N N . TRP A 1 75 ? 6.700 -57.819 12.877 1.00 95.12 75 TRP A N 1
ATOM 540 C CA . TRP A 1 75 ? 6.748 -56.484 13.479 1.00 95.12 75 TRP A CA 1
ATOM 541 C C . TRP A 1 75 ? 5.717 -56.336 14.597 1.00 95.12 75 TRP A C 1
ATOM 543 O O . TRP A 1 75 ? 6.070 -55.978 15.715 1.00 95.12 75 TRP A O 1
ATOM 553 N N . ARG A 1 76 ? 4.459 -56.708 14.333 1.00 95.44 76 ARG A N 1
ATOM 554 C CA . ARG A 1 76 ? 3.365 -56.639 15.311 1.00 95.44 76 ARG A CA 1
ATOM 555 C C . ARG A 1 76 ? 3.637 -57.471 16.567 1.00 95.44 76 ARG A C 1
ATOM 557 O O . ARG A 1 76 ? 3.309 -57.035 17.662 1.00 95.44 76 ARG A O 1
ATOM 564 N N . ALA A 1 77 ? 4.258 -58.643 16.426 1.00 90.69 77 ALA A N 1
ATOM 565 C CA . ALA A 1 77 ? 4.670 -59.472 17.562 1.00 90.69 77 ALA A CA 1
ATOM 566 C C . ALA A 1 77 ? 5.914 -58.944 18.309 1.00 90.69 77 ALA A C 1
ATOM 568 O O . ALA A 1 77 ? 6.258 -59.490 19.356 1.00 90.69 77 ALA A O 1
ATOM 569 N N . ALA A 1 78 ? 6.590 -57.926 17.770 1.00 93.12 78 ALA A N 1
ATOM 570 C CA . ALA A 1 78 ? 7.770 -57.298 18.352 1.00 93.12 78 ALA A CA 1
ATOM 571 C C . ALA A 1 78 ? 7.491 -55.917 18.971 1.00 93.12 78 ALA A C 1
ATOM 573 O O . ALA A 1 78 ? 8.412 -55.361 19.558 1.00 93.12 78 ALA A O 1
ATOM 574 N N . ILE A 1 79 ? 6.278 -55.356 18.856 1.00 96.56 79 ILE A N 1
ATOM 575 C CA . ILE A 1 79 ? 5.918 -54.073 19.491 1.00 96.56 79 ILE A CA 1
ATOM 576 C C . ILE A 1 79 ? 6.065 -54.204 21.014 1.00 96.56 79 ILE A C 1
ATOM 578 O O . ILE A 1 79 ? 5.402 -55.033 21.637 1.00 96.56 79 ILE A O 1
ATOM 582 N N . GLU A 1 80 ? 6.940 -53.384 21.596 1.00 94.31 80 GLU A N 1
ATOM 583 C CA . GLU A 1 80 ? 7.212 -53.339 23.038 1.00 94.31 80 GLU A CA 1
ATOM 584 C C . GLU A 1 80 ? 6.457 -52.195 23.726 1.00 94.31 80 GLU A C 1
ATOM 586 O O . GLU A 1 80 ? 6.069 -52.341 24.883 1.00 94.31 80 GLU A O 1
ATOM 591 N N . ASP A 1 81 ? 6.243 -51.074 23.027 1.00 95.12 81 ASP A N 1
ATOM 592 C CA . ASP A 1 81 ? 5.592 -49.875 23.564 1.00 95.12 81 ASP A CA 1
ATOM 593 C C . ASP A 1 81 ? 4.994 -49.009 22.440 1.00 95.12 81 ASP A C 1
ATOM 595 O O . ASP A 1 81 ? 5.444 -49.050 21.288 1.00 95.12 81 ASP A O 1
ATOM 599 N N . ILE A 1 82 ? 4.014 -48.180 22.793 1.00 96.19 82 ILE A N 1
ATOM 600 C CA . ILE A 1 82 ? 3.527 -47.068 21.972 1.00 96.19 82 ILE A CA 1
ATOM 601 C C . ILE A 1 82 ? 3.524 -45.823 22.855 1.00 96.19 82 ILE A C 1
ATOM 603 O O . ILE A 1 82 ? 3.044 -45.865 23.988 1.00 96.19 82 ILE A O 1
ATOM 607 N N . THR A 1 83 ? 4.054 -44.711 22.346 1.00 85.62 83 THR A N 1
ATOM 608 C CA . THR A 1 83 ? 4.063 -43.432 23.065 1.00 85.62 83 THR A CA 1
ATOM 609 C C . THR A 1 83 ? 3.274 -42.367 22.324 1.00 85.62 83 THR A C 1
ATOM 611 O O . THR A 1 83 ? 3.479 -42.194 21.125 1.00 85.62 83 THR A O 1
ATOM 614 N N . VAL A 1 84 ? 2.471 -41.595 23.050 1.00 85.88 84 VAL A N 1
ATOM 615 C CA . VAL A 1 84 ? 1.755 -40.410 22.566 1.00 85.88 84 VAL A CA 1
ATOM 616 C C . VAL A 1 84 ? 2.391 -39.177 23.204 1.00 85.88 84 VAL A C 1
ATOM 618 O O . VAL A 1 84 ? 2.563 -39.134 24.421 1.00 85.88 84 VAL A O 1
ATOM 621 N N . ASN A 1 85 ? 2.832 -38.214 22.387 1.00 73.50 85 ASN A N 1
ATOM 622 C CA . ASN A 1 85 ? 3.629 -37.052 22.813 1.00 73.50 85 ASN A CA 1
ATOM 623 C C . ASN A 1 85 ? 4.774 -37.456 23.769 1.00 73.50 85 ASN A C 1
ATOM 625 O O . ASN A 1 85 ? 4.939 -36.918 24.862 1.00 73.50 85 ASN A O 1
ATOM 629 N N . LEU A 1 86 ? 5.545 -38.469 23.348 1.00 75.25 86 LEU A N 1
ATOM 630 C CA . LEU A 1 86 ? 6.665 -39.097 24.074 1.00 75.25 86 LEU A CA 1
ATOM 631 C C . LEU A 1 86 ? 6.306 -39.829 25.389 1.00 75.25 86 LEU A C 1
ATOM 633 O O . LEU A 1 86 ? 7.190 -40.427 26.004 1.00 75.25 86 LEU A O 1
ATOM 637 N N . THR A 1 87 ? 5.034 -39.865 25.793 1.00 80.75 87 THR A N 1
ATOM 638 C CA . THR A 1 87 ? 4.555 -40.571 26.994 1.00 80.75 87 THR A CA 1
ATOM 639 C C . THR A 1 87 ? 4.016 -41.956 26.634 1.00 80.75 87 THR A C 1
ATOM 641 O O . THR A 1 87 ? 3.168 -42.070 25.755 1.00 80.75 87 THR A O 1
ATOM 644 N N . SER A 1 88 ? 4.490 -43.018 27.296 1.00 91.12 88 SER A N 1
ATOM 645 C CA . SER A 1 88 ? 4.002 -44.390 27.060 1.00 91.12 88 SER A CA 1
ATOM 646 C C . SER A 1 88 ? 2.521 -44.538 27.413 1.00 91.12 88 SER A C 1
ATOM 648 O O . SER A 1 88 ? 2.069 -44.079 28.463 1.00 91.12 88 SER A O 1
ATOM 650 N N . ILE A 1 89 ? 1.788 -45.222 26.535 1.00 92.94 89 ILE A N 1
ATOM 651 C CA . ILE A 1 89 ? 0.374 -45.579 26.697 1.00 92.94 89 ILE A CA 1
ATOM 652 C C . ILE A 1 89 ? 0.191 -47.095 26.881 1.00 92.94 89 ILE A C 1
ATOM 654 O O . ILE A 1 89 ? -0.858 -47.644 26.551 1.00 92.94 89 ILE A O 1
ATOM 658 N N . ALA A 1 90 ? 1.212 -47.791 27.396 1.00 89.19 90 ALA A N 1
ATOM 659 C CA . ALA A 1 90 ? 1.198 -49.237 27.610 1.00 89.19 90 ALA A CA 1
ATOM 660 C C . ALA A 1 90 ? -0.071 -49.718 28.343 1.00 89.19 90 ALA A C 1
ATOM 662 O O . ALA A 1 90 ? -0.339 -49.339 29.483 1.00 89.19 90 ALA A O 1
ATOM 663 N N . GLY A 1 91 ? -0.838 -50.587 27.678 1.00 87.50 91 GLY A N 1
ATOM 664 C CA . GLY A 1 91 ? -2.111 -51.115 28.178 1.00 87.50 91 GLY A CA 1
ATOM 665 C C . GLY A 1 91 ? -3.364 -50.334 27.763 1.00 87.50 91 GLY A C 1
ATOM 666 O O . GLY A 1 91 ? -4.448 -50.824 28.053 1.00 87.50 91 GLY A O 1
ATOM 667 N N . ARG A 1 92 ? -3.222 -49.193 27.068 1.00 91.31 92 ARG A N 1
ATOM 668 C CA . ARG A 1 92 ? -4.311 -48.388 26.469 1.00 91.31 92 ARG A CA 1
ATOM 669 C C . ARG A 1 92 ? -4.323 -48.433 24.934 1.00 91.31 92 ARG A C 1
ATOM 671 O O . ARG A 1 92 ? -4.550 -47.435 24.253 1.00 91.31 92 ARG A O 1
ATOM 678 N N . TYR A 1 93 ? -3.938 -49.585 24.392 1.00 95.75 93 TYR A N 1
ATOM 679 C CA . TYR A 1 93 ? -4.002 -49.879 22.966 1.00 95.75 93 TYR A CA 1
ATOM 680 C C . TYR A 1 93 ? -4.105 -51.387 22.728 1.00 95.75 93 TYR A C 1
ATOM 682 O O . TYR A 1 93 ? -3.625 -52.201 23.526 1.00 95.75 93 TYR A O 1
ATOM 690 N N . SER A 1 94 ? -4.665 -51.773 21.584 1.00 94.62 94 SER A N 1
ATOM 691 C CA . SER A 1 94 ? -4.667 -53.149 21.092 1.00 94.62 94 SER A CA 1
ATOM 692 C C . SER A 1 94 ? -4.111 -53.220 19.669 1.00 94.62 94 SER A C 1
ATOM 694 O O . SER A 1 94 ? -4.294 -52.307 18.867 1.00 94.62 94 SER A O 1
ATOM 696 N N . VAL A 1 95 ? -3.392 -54.302 19.344 1.00 95.75 95 VAL A N 1
ATOM 697 C CA . VAL A 1 95 ? -2.784 -54.471 18.015 1.00 95.75 95 VAL A CA 1
ATOM 698 C C . VAL A 1 95 ? -3.293 -55.735 17.336 1.00 95.75 95 VAL A C 1
ATOM 700 O O . VAL A 1 95 ? -3.051 -56.861 17.779 1.00 95.75 95 VAL A O 1
ATOM 703 N N . THR A 1 96 ? -3.964 -55.543 16.208 1.00 94.12 96 THR A N 1
ATOM 704 C CA . THR A 1 96 ? -4.573 -56.593 15.385 1.00 94.12 96 THR A CA 1
ATOM 705 C C . THR A 1 96 ? -3.928 -56.611 13.989 1.00 94.12 96 THR A C 1
ATOM 707 O O . THR A 1 96 ? -3.079 -55.765 13.699 1.00 94.12 96 THR A O 1
ATOM 710 N N . PRO A 1 97 ? -4.217 -57.601 13.121 1.00 93.81 97 PRO A N 1
ATOM 711 C CA . PRO A 1 97 ? -3.675 -57.615 11.765 1.00 93.81 97 PRO A CA 1
ATOM 712 C C . PRO A 1 97 ? -4.072 -56.356 10.977 1.00 93.81 97 PRO A C 1
ATOM 714 O O . PRO A 1 97 ? -5.219 -56.216 10.568 1.00 93.81 97 PRO A O 1
ATOM 717 N N . GLY A 1 98 ? -3.107 -55.458 10.766 1.00 89.56 98 GLY A N 1
ATOM 718 C CA . GLY A 1 98 ? -3.267 -54.223 9.993 1.00 89.56 98 GLY A CA 1
ATOM 719 C C . GLY A 1 98 ? -3.930 -53.035 10.706 1.00 89.56 98 GLY A C 1
ATOM 720 O O . GLY A 1 98 ? -4.187 -52.034 10.043 1.00 89.56 98 GLY A O 1
ATOM 721 N N . ASN A 1 99 ? -4.190 -53.111 12.018 1.00 94.94 99 ASN A N 1
ATOM 722 C CA . ASN A 1 99 ? -4.717 -51.984 12.802 1.00 94.94 99 ASN A CA 1
ATOM 723 C C . ASN A 1 99 ? -4.125 -51.926 14.225 1.00 94.94 99 ASN A C 1
ATOM 725 O O . ASN A 1 99 ? -4.052 -52.954 14.912 1.00 94.94 99 ASN A O 1
ATOM 729 N N . ILE A 1 100 ? -3.728 -50.730 14.669 1.00 96.38 100 ILE A N 1
ATOM 730 C CA . ILE A 1 100 ? -3.488 -50.387 16.079 1.00 96.38 100 ILE A CA 1
ATOM 731 C C . ILE A 1 100 ? -4.661 -49.521 16.537 1.00 96.38 100 ILE A C 1
ATOM 733 O O . ILE A 1 100 ? -4.818 -48.401 16.068 1.00 96.38 100 ILE A O 1
ATOM 737 N N . MET A 1 101 ? -5.438 -50.029 17.483 1.00 94.38 101 MET A N 1
ATOM 738 C CA . MET A 1 101 ? -6.532 -49.307 18.125 1.00 94.38 101 MET A CA 1
ATOM 739 C C . MET A 1 101 ? -6.026 -48.697 19.437 1.00 94.38 101 MET A C 1
ATOM 741 O O . MET A 1 101 ? -5.382 -49.409 20.210 1.00 94.38 101 MET A O 1
ATOM 745 N N . ILE A 1 102 ? -6.289 -47.415 19.683 1.00 93.69 102 ILE A N 1
ATOM 746 C CA . ILE A 1 102 ? -5.862 -46.663 20.873 1.00 93.69 102 ILE A CA 1
ATOM 747 C C . ILE A 1 102 ? -7.101 -46.134 21.602 1.00 93.69 102 ILE A C 1
ATOM 749 O O . ILE A 1 102 ? -7.989 -45.556 20.974 1.00 93.69 102 ILE A O 1
ATOM 753 N N . ASP A 1 103 ? -7.141 -46.320 22.921 1.00 84.69 103 ASP A N 1
ATOM 754 C CA . ASP A 1 103 ? -8.275 -45.937 23.764 1.00 84.69 103 ASP A CA 1
ATOM 755 C C . ASP A 1 103 ? -8.514 -44.412 23.710 1.00 84.69 103 ASP A C 1
ATOM 757 O O . ASP A 1 103 ? -7.568 -43.625 23.786 1.00 84.69 103 ASP A O 1
ATOM 761 N N . ALA A 1 104 ? -9.779 -43.983 23.636 1.00 72.50 104 ALA A N 1
ATOM 762 C CA . ALA A 1 104 ? -10.153 -42.566 23.507 1.00 72.50 104 ALA A CA 1
ATOM 763 C C . ALA A 1 104 ? -9.549 -41.666 24.607 1.00 72.50 104 ALA A C 1
ATOM 765 O O . ALA A 1 104 ? -9.092 -40.557 24.339 1.00 72.50 104 ALA A O 1
ATOM 766 N N . ASP A 1 105 ? -9.468 -42.169 25.848 1.00 80.12 105 ASP A N 1
ATOM 767 C CA . ASP A 1 105 ? -8.978 -41.423 27.020 1.00 80.12 105 ASP A CA 1
ATOM 768 C C . ASP A 1 105 ? -7.460 -41.125 27.004 1.00 80.12 105 ASP A C 1
ATOM 770 O O . ASP A 1 105 ? -6.913 -40.501 27.922 1.00 80.12 105 ASP A O 1
ATOM 774 N N . VAL A 1 106 ? -6.752 -41.573 25.965 1.00 79.19 106 VAL A N 1
ATOM 775 C CA . VAL A 1 106 ? -5.377 -41.171 25.649 1.00 79.19 106 VAL A CA 1
ATOM 776 C C . VAL A 1 106 ? -5.324 -39.734 25.113 1.00 79.19 106 VAL A C 1
ATOM 778 O O . VAL A 1 106 ? -4.312 -39.057 25.306 1.00 79.19 106 VAL A O 1
ATOM 781 N N . PHE A 1 107 ? -6.405 -39.258 24.493 1.00 77.94 107 PHE A N 1
ATOM 782 C CA . PHE A 1 107 ? -6.478 -37.996 23.762 1.00 77.94 107 PHE A CA 1
ATOM 783 C C . PHE A 1 107 ? -7.336 -36.975 24.521 1.00 77.94 107 PHE A C 1
ATOM 785 O O . PHE A 1 107 ? -8.551 -36.911 24.379 1.00 77.94 107 PHE A O 1
ATOM 792 N N . THR A 1 108 ? -6.695 -36.186 25.384 1.00 62.94 108 THR A N 1
ATOM 793 C CA . THR A 1 108 ? -7.375 -35.286 26.334 1.00 62.94 108 THR A CA 1
ATOM 794 C C . THR A 1 108 ? -7.625 -33.864 25.821 1.00 62.94 108 THR A C 1
ATOM 796 O O . THR A 1 108 ? -8.272 -33.080 26.513 1.00 62.94 108 THR A O 1
ATOM 799 N N . GLU A 1 109 ? -7.080 -33.499 24.661 1.00 59.81 109 GLU A N 1
ATOM 800 C CA . GLU A 1 109 ? -7.077 -32.143 24.104 1.00 59.81 109 GLU A CA 1
ATOM 801 C C . GLU A 1 109 ? -7.332 -32.164 22.589 1.00 59.81 109 GLU A C 1
ATOM 803 O O . GLU A 1 109 ? -7.155 -33.177 21.916 1.00 59.81 109 GLU A O 1
ATOM 808 N N . VAL A 1 110 ? -7.740 -31.018 22.043 1.00 58.81 110 VAL A N 1
ATOM 809 C CA . VAL A 1 110 ? -7.974 -30.826 20.605 1.00 58.81 110 VAL A CA 1
ATOM 810 C C . VAL A 1 110 ? -6.674 -30.339 19.971 1.00 58.81 110 VAL A C 1
ATOM 812 O O . VAL A 1 110 ? -6.398 -29.140 19.953 1.00 58.81 110 VAL A O 1
ATOM 815 N N . CYS A 1 111 ? -5.830 -31.270 19.527 1.00 52.44 111 CYS A N 1
ATOM 816 C CA . CYS A 1 111 ? -4.525 -30.962 18.946 1.00 52.44 111 CYS A CA 1
ATOM 817 C C . CYS A 1 111 ? -3.980 -32.104 18.065 1.00 52.44 111 CYS A C 1
ATOM 819 O O . CYS A 1 111 ? -4.602 -33.155 17.885 1.00 52.44 111 CYS A O 1
ATOM 821 N N . ASN A 1 112 ? -2.792 -31.883 17.497 1.00 66.56 112 ASN A N 1
ATOM 822 C CA . ASN A 1 112 ? -2.029 -32.906 16.788 1.00 66.56 112 ASN A CA 1
ATOM 823 C C . ASN A 1 112 ? -1.165 -33.701 17.777 1.00 66.56 112 ASN A C 1
ATOM 825 O O . ASN A 1 112 ? -0.231 -33.165 18.375 1.00 66.56 112 ASN A O 1
ATOM 829 N N . TYR A 1 113 ? -1.439 -34.996 17.904 1.00 70.38 113 TYR A N 1
ATOM 830 C CA . TYR A 1 113 ? -0.689 -35.924 18.741 1.00 70.38 113 TYR A CA 1
ATOM 831 C C . TYR A 1 113 ? 0.358 -36.685 17.931 1.00 70.38 113 TYR A C 1
ATOM 833 O O . TYR A 1 113 ? 0.044 -37.361 16.952 1.00 70.38 113 TYR A O 1
ATOM 841 N N . MET A 1 114 ? 1.614 -36.637 18.373 1.00 80.25 114 MET A N 1
ATOM 842 C CA . MET A 1 114 ? 2.688 -37.444 17.801 1.00 80.25 114 MET A CA 1
ATOM 843 C C . MET A 1 114 ? 2.688 -38.835 18.443 1.00 80.25 114 MET A C 1
ATOM 845 O O . MET A 1 114 ? 3.029 -38.984 19.621 1.00 80.25 114 MET A O 1
ATOM 849 N N . ILE A 1 115 ? 2.341 -39.855 17.661 1.00 92.31 115 ILE A N 1
ATOM 850 C CA . ILE A 1 115 ? 2.291 -41.255 18.091 1.00 92.31 115 ILE A CA 1
ATOM 851 C C . ILE A 1 115 ? 3.516 -41.988 17.547 1.00 92.31 115 ILE A C 1
ATOM 853 O O . ILE A 1 115 ? 3.763 -41.969 16.344 1.00 92.31 115 ILE A O 1
ATOM 857 N N . ILE A 1 116 ? 4.277 -42.645 18.424 1.00 91.94 116 ILE A N 1
ATOM 858 C CA . ILE A 1 116 ? 5.485 -43.406 18.075 1.00 91.94 116 ILE A CA 1
ATOM 859 C C . ILE A 1 116 ? 5.316 -44.858 18.518 1.00 91.94 116 ILE A C 1
ATOM 861 O O . ILE A 1 116 ? 5.120 -45.122 19.705 1.00 91.94 116 ILE A O 1
ATOM 865 N N . VAL A 1 117 ? 5.440 -45.802 17.584 1.00 95.69 117 VAL A N 1
ATOM 866 C CA . VAL A 1 117 ? 5.393 -47.248 17.856 1.00 95.69 117 VAL A CA 1
ATOM 867 C C . VAL A 1 117 ? 6.809 -47.811 17.899 1.00 95.69 117 VAL A C 1
ATOM 869 O O . VAL A 1 117 ? 7.562 -47.688 16.929 1.00 95.69 117 VAL A O 1
ATOM 872 N N . LYS A 1 118 ? 7.156 -48.463 19.013 1.00 93.12 118 LYS A N 1
ATOM 873 C CA . LYS A 1 118 ? 8.491 -49.004 19.294 1.00 93.12 118 LYS A CA 1
ATOM 874 C C . LYS A 1 118 ? 8.450 -50.523 19.277 1.00 93.12 118 LYS A C 1
ATOM 876 O O . LYS A 1 118 ? 7.651 -51.132 19.989 1.00 93.12 118 LYS A O 1
ATOM 881 N N . ALA A 1 119 ? 9.312 -51.146 18.476 1.00 93.88 119 ALA A N 1
ATOM 882 C CA . ALA A 1 119 ? 9.333 -52.597 18.315 1.00 93.88 119 ALA A CA 1
ATOM 883 C C . ALA A 1 119 ? 10.755 -53.177 18.345 1.00 93.88 119 ALA A C 1
ATOM 885 O O . ALA A 1 119 ? 11.667 -52.686 17.678 1.00 93.88 119 ALA A O 1
ATOM 886 N N . ALA A 1 120 ? 10.933 -54.268 19.091 1.00 90.19 120 ALA A N 1
ATOM 887 C CA . ALA A 1 120 ? 12.209 -54.937 19.303 1.00 90.19 120 ALA A CA 1
ATOM 888 C C . ALA A 1 120 ? 12.864 -55.353 17.976 1.00 90.19 120 ALA A C 1
ATOM 890 O O . ALA A 1 120 ? 12.373 -56.221 17.253 1.00 90.19 120 ALA A O 1
ATOM 891 N N . GLY A 1 121 ? 14.019 -54.759 17.664 1.00 85.31 121 GLY A N 1
ATOM 892 C CA . GLY A 1 121 ? 14.739 -55.048 16.421 1.00 85.31 121 GLY A CA 1
ATOM 893 C C . GLY A 1 121 ? 14.155 -54.375 15.176 1.00 85.31 121 GLY A C 1
ATOM 894 O O . GLY A 1 121 ? 14.520 -54.762 14.067 1.00 85.31 121 GLY A O 1
ATOM 895 N N . TYR A 1 122 ? 13.312 -53.356 15.341 1.00 89.69 122 TYR A N 1
ATOM 896 C CA . TYR A 1 122 ? 12.862 -52.455 14.282 1.00 89.69 122 TYR A CA 1
ATOM 897 C C . TYR A 1 122 ? 13.276 -51.008 14.585 1.00 89.69 122 TYR A C 1
ATOM 899 O O . TYR A 1 122 ? 13.742 -50.706 15.681 1.00 89.69 122 TYR A O 1
ATOM 907 N N . MET A 1 123 ? 13.166 -50.124 13.594 1.00 82.75 123 MET A N 1
ATOM 908 C CA . MET A 1 123 ? 13.180 -48.678 13.835 1.00 82.75 123 MET A CA 1
ATOM 909 C C . MET A 1 123 ? 11.811 -48.218 14.348 1.00 82.75 123 MET A C 1
ATOM 911 O O . MET A 1 123 ? 10.795 -48.830 14.013 1.00 82.75 123 MET A O 1
ATOM 915 N N . ASP A 1 124 ? 11.796 -47.132 15.116 1.00 88.12 124 ASP A N 1
ATOM 916 C CA . ASP A 1 124 ? 10.568 -46.454 15.534 1.00 88.12 124 ASP A CA 1
ATOM 917 C C . ASP A 1 124 ? 9.815 -45.920 14.298 1.00 88.12 124 ASP A C 1
ATOM 919 O O . ASP A 1 124 ? 10.433 -45.400 13.363 1.00 88.12 124 ASP A O 1
ATOM 923 N N . VAL A 1 125 ? 8.483 -46.043 14.286 1.00 88.81 125 VAL A N 1
ATOM 924 C CA . VAL A 1 125 ? 7.609 -45.399 13.287 1.00 88.81 125 VAL A CA 1
ATOM 925 C C . VAL A 1 125 ? 6.725 -44.367 13.965 1.00 88.81 125 VAL A C 1
ATOM 927 O O . VAL A 1 125 ? 6.125 -44.648 15.002 1.00 88.81 125 VAL A O 1
ATOM 930 N N . THR A 1 126 ? 6.641 -43.191 13.349 1.00 85.44 126 THR A N 1
ATOM 931 C CA . THR A 1 126 ? 5.857 -42.057 13.834 1.00 85.44 126 THR A CA 1
ATOM 932 C C . THR A 1 126 ? 4.673 -41.793 12.912 1.00 85.44 126 THR A C 1
ATOM 934 O O . THR A 1 126 ? 4.813 -41.849 11.690 1.00 85.44 126 THR A O 1
ATOM 937 N N . VAL A 1 127 ? 3.527 -41.456 13.494 1.00 90.00 127 VAL A N 1
ATOM 938 C CA . VAL A 1 127 ? 2.360 -40.898 12.803 1.00 90.00 127 VAL A CA 1
ATOM 939 C C . VAL A 1 127 ? 1.818 -39.720 13.608 1.00 90.00 127 VAL A C 1
ATOM 941 O O . VAL A 1 127 ? 1.896 -39.714 14.837 1.00 90.00 127 VAL A O 1
ATOM 944 N N . VAL A 1 128 ? 1.303 -38.704 12.918 1.00 80.62 128 VAL A N 1
ATOM 945 C CA . VAL A 1 128 ? 0.581 -37.598 13.553 1.00 80.62 128 VAL A CA 1
ATOM 946 C C . VAL A 1 128 ? -0.903 -37.932 13.505 1.00 80.62 128 VAL A C 1
ATOM 948 O O . VAL A 1 128 ? -1.455 -38.091 12.421 1.00 80.62 128 VAL A O 1
ATOM 951 N N . GLN A 1 129 ? -1.529 -38.051 14.672 1.00 81.69 129 GLN A N 1
ATOM 952 C CA . GLN A 1 129 ? -2.972 -38.191 14.805 1.00 81.69 129 GLN A CA 1
ATOM 953 C C . GLN A 1 129 ? -3.569 -36.836 15.172 1.00 81.69 129 GLN A C 1
ATOM 955 O O . GLN A 1 129 ? -3.290 -36.304 16.245 1.00 81.69 129 GLN A O 1
ATOM 960 N N . THR A 1 130 ? -4.409 -36.284 14.305 1.00 71.81 130 THR A N 1
ATOM 961 C CA . THR A 1 130 ? -5.194 -35.092 14.633 1.00 71.81 130 THR A CA 1
ATOM 962 C C . THR A 1 130 ? -6.421 -35.506 15.434 1.00 71.81 130 THR A C 1
ATOM 964 O O . THR A 1 130 ? -7.152 -36.403 15.013 1.00 71.81 130 THR A O 1
ATOM 967 N N . ILE A 1 131 ? -6.649 -34.840 16.565 1.00 70.00 131 ILE A N 1
ATOM 968 C CA . ILE A 1 131 ? -7.864 -34.952 17.376 1.00 70.00 131 ILE A CA 1
ATOM 969 C C . ILE A 1 131 ? -8.592 -33.613 17.296 1.00 70.00 131 ILE A C 1
ATOM 971 O O . ILE A 1 131 ? -8.021 -32.559 17.581 1.00 70.00 131 ILE A O 1
ATOM 975 N N . GLN A 1 132 ? -9.841 -33.658 16.848 1.00 51.69 132 GLN A N 1
ATOM 976 C CA . GLN A 1 132 ? -10.714 -32.507 16.652 1.00 51.69 132 GLN A CA 1
ATOM 977 C C . GLN A 1 132 ? -11.776 -32.461 17.757 1.00 51.69 132 GLN A C 1
ATOM 979 O O . GLN A 1 132 ? -11.933 -33.399 18.534 1.00 51.69 132 GLN A O 1
ATOM 984 N N . ARG A 1 133 ? -12.489 -31.340 17.882 1.00 41.19 133 ARG A N 1
ATOM 985 C CA . ARG A 1 133 ? -13.441 -31.153 18.981 1.00 41.19 133 ARG A CA 1
ATOM 986 C C . ARG A 1 133 ? -14.770 -31.861 18.705 1.00 41.19 133 ARG A C 1
ATOM 988 O O . ARG A 1 133 ? -15.553 -31.370 17.899 1.00 41.19 133 ARG A O 1
ATOM 995 N N . GLY A 1 134 ? -15.079 -32.920 19.454 1.00 39.97 134 GLY A N 1
ATOM 996 C CA . GLY A 1 134 ? -16.471 -33.300 19.716 1.00 39.97 134 GLY A CA 1
ATOM 997 C C . GLY A 1 134 ? -17.179 -32.233 20.567 1.00 39.97 134 GLY A C 1
ATOM 998 O O . GLY A 1 134 ? -16.581 -31.680 21.494 1.00 39.97 134 GLY A O 1
ATOM 999 N N . ASP A 1 135 ? -18.438 -31.912 20.257 1.00 27.77 135 ASP A N 1
ATOM 1000 C CA . ASP A 1 135 ? -19.183 -30.767 20.818 1.00 27.77 135 ASP A CA 1
ATOM 1001 C C . ASP A 1 135 ? -19.318 -30.752 22.377 1.00 27.77 135 ASP A C 1
ATOM 1003 O O . ASP A 1 135 ? -20.320 -31.179 22.942 1.00 27.77 135 ASP A O 1
ATOM 1007 N N . LEU A 1 136 ? -18.339 -30.120 23.053 1.00 30.94 136 LEU A N 1
ATOM 1008 C CA . LEU A 1 136 ? -18.445 -29.200 24.219 1.00 30.94 136 LEU A CA 1
ATOM 1009 C C . LEU A 1 136 ? -19.089 -29.619 25.576 1.00 30.94 136 LEU A C 1
ATOM 1011 O O . LEU A 1 136 ? -20.311 -29.645 25.680 1.00 30.94 136 LEU A O 1
ATOM 1015 N N . VAL A 1 137 ? -18.306 -29.595 26.688 1.00 26.67 137 VAL A N 1
ATOM 1016 C CA . VAL A 1 137 ? -18.758 -29.157 28.054 1.00 26.67 137 VAL A CA 1
ATOM 1017 C C . VAL A 1 137 ? -17.629 -28.565 28.960 1.00 26.67 137 VAL A C 1
ATOM 1019 O O . VAL A 1 137 ? -16.731 -29.298 29.352 1.00 26.67 137 VAL A O 1
ATOM 1022 N N . GLY A 1 138 ? -17.776 -27.300 29.425 1.00 28.27 138 GLY A N 1
ATOM 1023 C CA . GLY A 1 138 ? -17.289 -26.736 30.728 1.00 28.27 138 GLY A CA 1
ATOM 1024 C C . GLY A 1 138 ? -15.785 -26.391 30.938 1.00 28.27 138 GLY A C 1
ATOM 1025 O O . GLY A 1 138 ? -14.932 -27.088 30.414 1.00 28.27 138 GLY A O 1
ATOM 1026 N N . ILE A 1 139 ? -15.337 -25.389 31.734 1.00 29.34 139 ILE A N 1
ATOM 1027 C CA . ILE A 1 139 ? -15.964 -24.297 32.546 1.00 29.34 139 ILE A CA 1
ATOM 1028 C C . ILE A 1 139 ? -14.993 -23.032 32.577 1.00 29.34 139 ILE A C 1
ATOM 1030 O O . ILE A 1 139 ? -14.199 -22.959 31.646 1.00 29.34 139 ILE A O 1
ATOM 1034 N N . PRO A 1 140 ? -15.012 -21.980 33.462 1.00 34.53 140 PRO A N 1
ATOM 1035 C CA . PRO A 1 140 ? -15.080 -20.579 32.977 1.00 34.53 140 PRO A CA 1
ATOM 1036 C C . PRO A 1 140 ? -13.991 -19.554 33.432 1.00 34.53 140 PRO A C 1
ATOM 1038 O O . PRO A 1 140 ? -13.331 -19.728 34.455 1.00 34.53 140 PRO A O 1
ATOM 1041 N N . GLY A 1 141 ? -13.973 -18.382 32.768 1.00 26.50 141 GLY A N 1
ATOM 1042 C CA . GLY A 1 141 ? -13.277 -17.135 33.170 1.00 26.50 141 GLY A CA 1
ATOM 1043 C C . GLY A 1 141 ? -11.921 -16.924 32.469 1.00 26.50 141 GLY A C 1
ATOM 1044 O O . GLY A 1 141 ? -11.159 -17.872 32.365 1.00 26.50 141 GLY A O 1
ATOM 1045 N N . THR A 1 142 ? -11.543 -15.734 31.974 1.00 24.84 142 THR A N 1
ATOM 1046 C CA . THR A 1 142 ? -11.943 -14.366 32.375 1.00 24.84 142 THR A CA 1
ATOM 1047 C C . THR A 1 142 ? -11.943 -13.330 31.227 1.00 24.84 142 THR A C 1
ATOM 1049 O O . THR A 1 142 ? -10.896 -13.079 30.646 1.00 24.84 142 THR A O 1
ATOM 1052 N N . GLY A 1 143 ? -13.051 -12.597 31.046 1.00 32.22 143 GLY A N 1
ATOM 1053 C CA . GLY A 1 143 ? -13.018 -11.134 30.858 1.00 32.22 143 GLY A CA 1
ATOM 1054 C C . GLY A 1 143 ? -12.648 -10.500 29.505 1.00 32.22 143 GLY A C 1
ATOM 1055 O O . GLY A 1 143 ? -11.757 -9.658 29.499 1.00 32.22 143 GLY A O 1
ATOM 1056 N N . GLN A 1 144 ? -13.416 -10.745 28.434 1.00 30.23 144 GLN A N 1
ATOM 1057 C CA . GLN A 1 144 ? -13.599 -9.776 27.330 1.00 30.23 144 GLN A CA 1
ATOM 1058 C C . GLN A 1 144 ? -14.913 -10.079 26.567 1.00 30.23 144 GLN A C 1
ATOM 1060 O O . GLN A 1 144 ? -14.928 -10.790 25.574 1.00 30.23 144 GLN A O 1
ATOM 1065 N N . ASP A 1 145 ? -16.055 -9.615 27.093 1.00 31.44 145 ASP A N 1
ATOM 1066 C CA . ASP A 1 145 ? -17.398 -10.071 26.662 1.00 31.44 145 ASP A CA 1
ATOM 1067 C C . ASP A 1 145 ? -18.100 -9.179 25.606 1.00 31.44 145 ASP A C 1
ATOM 1069 O O . ASP A 1 145 ? -19.252 -9.448 25.285 1.00 31.44 145 ASP A O 1
ATOM 1073 N N . SER A 1 146 ? -17.489 -8.112 25.072 1.00 35.12 146 SER A N 1
ATOM 1074 C CA . SER A 1 146 ? -18.172 -7.228 24.098 1.00 35.12 146 SER A CA 1
ATOM 1075 C C . SER A 1 146 ? -18.188 -7.764 22.667 1.00 35.12 146 SER A C 1
ATOM 1077 O O . SER A 1 146 ? -19.187 -7.597 21.974 1.00 35.12 146 SER A O 1
ATOM 1079 N N . ASP A 1 147 ? -17.112 -8.425 22.239 1.00 41.78 147 ASP A N 1
ATOM 1080 C CA . ASP A 1 147 ? -16.850 -8.643 20.806 1.00 41.78 147 ASP A CA 1
ATOM 1081 C C . ASP A 1 147 ? -17.319 -10.031 20.328 1.00 41.78 147 ASP A C 1
ATOM 1083 O O . ASP A 1 147 ? -17.522 -10.261 19.136 1.00 41.78 147 ASP A O 1
ATOM 1087 N N . GLU A 1 148 ? -17.572 -10.948 21.270 1.00 53.69 148 GLU A N 1
ATOM 1088 C CA . GLU A 1 148 ? -18.243 -12.223 20.999 1.00 53.69 148 GLU A CA 1
ATOM 1089 C C . GLU A 1 148 ? -19.773 -12.092 20.955 1.00 53.69 148 GLU A C 1
ATOM 1091 O O . GLU A 1 148 ? -20.434 -12.968 20.404 1.00 53.69 148 GLU A O 1
ATOM 1096 N N . ILE A 1 149 ? -20.371 -11.064 21.568 1.00 58.88 149 ILE A N 1
ATOM 1097 C CA . ILE A 1 149 ? -21.829 -10.990 21.742 1.00 58.88 149 ILE A CA 1
ATOM 1098 C C . ILE A 1 149 ? -22.524 -10.511 20.462 1.00 58.88 149 ILE A C 1
ATOM 1100 O O . ILE A 1 149 ? -22.108 -9.553 19.818 1.00 58.88 149 ILE A O 1
ATOM 1104 N N . LEU A 1 150 ? -23.625 -11.179 20.118 1.00 61.84 150 LEU A N 1
ATOM 1105 C CA . LEU A 1 150 ? -24.500 -10.814 19.013 1.00 61.84 150 LEU A CA 1
ATOM 1106 C C . LEU A 1 150 ? -25.486 -9.715 19.439 1.00 61.84 150 LEU A C 1
ATOM 1108 O O . LEU A 1 150 ? -26.204 -9.855 20.436 1.00 61.84 150 LEU A O 1
ATOM 1112 N N . TYR A 1 151 ? -25.570 -8.648 18.652 1.00 60.75 151 TYR A N 1
ATOM 1113 C CA . TYR A 1 151 ? -26.498 -7.536 18.848 1.00 60.75 151 TYR A CA 1
ATOM 1114 C C . TYR A 1 151 ? -27.582 -7.524 17.769 1.00 60.75 151 TYR A C 1
ATOM 1116 O O . TYR A 1 151 ? -27.400 -7.997 16.649 1.00 60.75 151 TYR A O 1
ATOM 1124 N N . TYR A 1 152 ? -28.750 -6.985 18.100 1.00 52.69 152 TYR A N 1
ATOM 1125 C CA . TYR A 1 152 ? -29.745 -6.661 17.084 1.00 52.69 152 TYR A CA 1
ATOM 1126 C C . TYR A 1 152 ? -29.191 -5.599 16.124 1.00 52.69 152 TYR A C 1
ATOM 1128 O O . TYR A 1 152 ? -28.474 -4.699 16.555 1.00 52.69 152 TYR A O 1
ATOM 1136 N N . PHE A 1 153 ? -29.558 -5.719 14.847 1.00 52.31 153 PHE A N 1
ATOM 1137 C CA . PHE A 1 153 ? -28.924 -5.128 13.659 1.00 52.31 153 PHE A CA 1
ATOM 1138 C C . PHE A 1 153 ? -27.602 -5.742 13.199 1.00 52.31 153 PHE A C 1
ATOM 1140 O O . PHE A 1 153 ? -27.174 -5.400 12.095 1.00 52.31 153 PHE A O 1
ATOM 1147 N N . ASP A 1 154 ? -27.000 -6.682 13.936 1.00 60.16 154 ASP A N 1
ATOM 1148 C CA . ASP A 1 154 ? -25.869 -7.425 13.386 1.00 60.16 154 ASP A CA 1
ATOM 1149 C C . ASP A 1 154 ? -26.288 -8.141 12.097 1.00 60.16 154 ASP A C 1
ATOM 1151 O O . ASP A 1 154 ? -27.338 -8.795 12.017 1.00 60.16 154 ASP A O 1
ATOM 1155 N N . VAL A 1 155 ? -25.440 -7.993 11.082 1.00 60.72 155 VAL A N 1
ATOM 1156 C CA . VAL A 1 155 ? -25.533 -8.741 9.835 1.00 60.72 155 VAL A CA 1
ATOM 1157 C C . VAL A 1 155 ? -24.624 -9.956 9.973 1.00 60.72 155 VAL A C 1
ATOM 1159 O O . VAL A 1 155 ? -23.449 -9.825 10.315 1.00 60.72 155 VAL A O 1
ATOM 1162 N N . ILE A 1 156 ? -25.190 -11.135 9.746 1.00 70.00 156 ILE A N 1
ATOM 1163 C CA . ILE A 1 156 ? -24.563 -12.433 9.979 1.00 70.00 156 ILE A CA 1
ATOM 1164 C C . ILE A 1 156 ? -24.675 -13.318 8.741 1.00 70.00 156 ILE A C 1
ATOM 1166 O O . ILE A 1 156 ? -25.598 -13.178 7.932 1.00 70.00 156 ILE A O 1
ATOM 1170 N N . ASN A 1 157 ? -23.767 -14.281 8.632 1.00 76.06 157 ASN A N 1
ATOM 1171 C CA . ASN A 1 157 ? -23.950 -15.412 7.735 1.00 76.06 157 ASN A CA 1
ATOM 1172 C C . ASN A 1 157 ? -24.582 -16.567 8.521 1.00 76.06 157 ASN A C 1
ATOM 1174 O O . ASN A 1 157 ? -24.240 -16.806 9.681 1.00 76.06 157 ASN A O 1
ATOM 1178 N N . LEU A 1 158 ? -25.526 -17.270 7.894 1.00 80.75 158 LEU A N 1
ATOM 1179 C CA . LEU A 1 158 ? -26.178 -18.444 8.469 1.00 80.75 158 LEU A CA 1
ATOM 1180 C C . LEU A 1 158 ? -25.732 -19.682 7.708 1.00 80.75 158 LEU A C 1
ATOM 1182 O O . LEU A 1 158 ? -26.055 -19.840 6.532 1.00 80.75 158 LEU A O 1
ATOM 1186 N N . LYS A 1 159 ? -25.004 -20.563 8.389 1.00 77.94 159 LYS A N 1
ATOM 1187 C CA . LYS A 1 159 ? -24.454 -21.784 7.800 1.00 77.94 159 LYS A CA 1
ATOM 1188 C C . LYS A 1 159 ? -25.003 -23.010 8.503 1.00 77.94 159 LYS A C 1
ATOM 1190 O O . LYS A 1 159 ? -24.987 -23.081 9.731 1.00 77.94 159 LYS A O 1
ATOM 1195 N N . SER A 1 160 ? -25.486 -23.967 7.722 1.00 77.69 160 SER A N 1
ATOM 1196 C CA . SER A 1 160 ? -25.902 -25.274 8.217 1.00 77.69 160 SER A CA 1
ATOM 1197 C C . SER A 1 160 ? -24.708 -25.964 8.877 1.00 77.69 160 SER A C 1
ATOM 1199 O O . SER A 1 160 ? -23.655 -26.134 8.263 1.00 77.69 160 SER A O 1
ATOM 1201 N N . VAL A 1 161 ? -24.860 -26.373 10.133 1.00 66.56 161 VAL A N 1
ATOM 1202 C CA . VAL A 1 161 ? -23.839 -27.115 10.888 1.00 66.56 161 VAL A CA 1
ATOM 1203 C C . VAL A 1 161 ? -23.652 -28.513 10.294 1.00 66.56 161 VAL A C 1
ATOM 1205 O O . VAL A 1 161 ? -22.553 -29.064 10.350 1.00 66.56 161 VAL A O 1
ATOM 1208 N N . VAL A 1 162 ? -24.715 -29.092 9.726 1.00 67.31 162 VAL A N 1
ATOM 1209 C CA . VAL A 1 162 ? -24.724 -30.484 9.260 1.00 67.31 162 VAL A CA 1
ATOM 1210 C C . VAL A 1 162 ? -24.335 -30.614 7.791 1.00 67.31 162 VAL A C 1
ATOM 1212 O O . VAL A 1 162 ? -23.539 -31.489 7.454 1.00 67.31 162 VAL A O 1
ATOM 1215 N N . PHE A 1 163 ? -24.815 -29.722 6.927 1.00 69.56 163 PHE A N 1
ATOM 1216 C CA . PHE A 1 163 ? -24.486 -29.722 5.500 1.00 69.56 163 PHE A CA 1
ATOM 1217 C C . PHE A 1 163 ? -23.270 -28.845 5.163 1.00 69.56 163 PHE A C 1
ATOM 1219 O O . PHE A 1 163 ? -22.618 -29.077 4.151 1.00 69.56 163 PHE A O 1
ATOM 1226 N N . ARG A 1 164 ? -22.902 -27.898 6.043 1.00 64.75 164 ARG A N 1
ATOM 1227 C CA . ARG A 1 164 ? -21.798 -26.921 5.879 1.00 64.75 164 ARG A CA 1
ATOM 1228 C C . ARG A 1 164 ? -22.023 -25.872 4.781 1.00 64.75 164 ARG A C 1
ATOM 1230 O O . ARG A 1 164 ? -21.118 -25.097 4.486 1.00 64.75 164 ARG A O 1
ATOM 1237 N N . ASN A 1 165 ? -23.232 -25.816 4.229 1.00 72.25 165 ASN A N 1
ATOM 1238 C CA . ASN A 1 165 ? -23.683 -24.845 3.235 1.00 72.25 165 ASN A CA 1
ATOM 1239 C C . ASN A 1 165 ? -24.303 -23.587 3.871 1.00 72.25 165 ASN A C 1
ATOM 1241 O O . ASN A 1 165 ? -24.836 -23.629 4.982 1.00 72.25 165 ASN A O 1
ATOM 1245 N N . TYR A 1 166 ? -24.316 -22.490 3.117 1.00 81.12 166 TYR A N 1
ATOM 1246 C CA . TYR A 1 166 ? -24.910 -21.206 3.483 1.00 81.12 166 TYR A CA 1
ATOM 1247 C C . TYR A 1 166 ? -26.388 -21.113 3.128 1.00 81.12 166 TYR A C 1
ATOM 1249 O O . TYR A 1 166 ? -26.784 -21.473 2.021 1.00 81.12 166 TYR A O 1
ATOM 1257 N N . LEU A 1 167 ? -27.189 -20.557 4.037 1.00 86.88 167 LEU A N 1
ATOM 1258 C CA . LEU A 1 167 ? -28.556 -20.133 3.762 1.00 86.88 167 LEU A CA 1
ATOM 1259 C C . LEU A 1 167 ? -28.532 -18.936 2.804 1.00 86.88 167 LEU A C 1
ATOM 1261 O O . LEU A 1 167 ? -28.052 -17.865 3.174 1.00 86.88 167 LEU A O 1
ATOM 1265 N N . SER A 1 168 ? -29.087 -19.103 1.607 1.00 85.31 168 SER A N 1
ATOM 1266 C CA . SER A 1 168 ? -29.195 -18.047 0.599 1.00 85.31 168 SER A CA 1
ATOM 1267 C C . SER A 1 168 ? -30.607 -17.937 0.039 1.00 85.31 168 SER A C 1
ATOM 1269 O O . SER A 1 168 ? -31.264 -18.950 -0.200 1.00 85.31 168 SER A O 1
ATOM 1271 N N . GLY A 1 169 ? -31.065 -16.718 -0.245 1.00 79.31 169 GLY A N 1
ATOM 1272 C CA . GLY A 1 169 ? -32.114 -16.511 -1.235 1.00 79.31 169 GLY A CA 1
ATOM 1273 C C . GLY A 1 169 ? -31.655 -16.910 -2.642 1.00 79.31 169 GLY A C 1
ATOM 1274 O O . GLY A 1 169 ? -30.467 -16.818 -2.965 1.00 79.31 169 GLY A O 1
ATOM 1275 N N . ASP A 1 170 ? -32.610 -17.338 -3.460 1.00 77.88 170 ASP A N 1
ATOM 1276 C CA . ASP A 1 170 ? -32.474 -17.772 -4.854 1.00 77.88 170 ASP A CA 1
ATOM 1277 C C . ASP A 1 170 ? -33.538 -17.081 -5.744 1.00 77.88 170 ASP A C 1
ATOM 1279 O O . ASP A 1 170 ? -34.375 -16.328 -5.247 1.00 77.88 170 ASP A O 1
ATOM 1283 N N . GLU A 1 171 ? -33.517 -17.308 -7.060 1.00 64.81 171 GLU A N 1
ATOM 1284 C CA . GLU A 1 171 ? -34.387 -16.663 -8.052 1.00 64.81 171 GLU A CA 1
ATOM 1285 C C . GLU A 1 171 ? -35.882 -16.593 -7.657 1.00 64.81 171 GLU A C 1
ATOM 1287 O O . GLU A 1 171 ? -36.545 -17.596 -7.385 1.00 64.81 171 GLU A O 1
ATOM 1292 N N . GLY A 1 172 ? -36.458 -15.385 -7.709 1.00 57.22 172 GLY A N 1
ATOM 1293 C CA . GLY A 1 172 ? -37.901 -15.166 -7.587 1.00 57.22 172 GLY A CA 1
ATOM 1294 C C . GLY A 1 172 ? -38.299 -13.699 -7.392 1.00 57.22 172 GLY A C 1
ATOM 1295 O O . GLY A 1 172 ? -37.494 -12.858 -6.999 1.00 57.22 172 GLY A O 1
ATOM 1296 N N . TYR A 1 173 ? -39.562 -13.374 -7.690 1.00 49.72 173 TYR A N 1
ATOM 1297 C CA . TYR A 1 173 ? -40.183 -12.083 -7.365 1.00 49.72 173 TYR A CA 1
ATOM 1298 C C . TYR A 1 173 ? -41.716 -12.214 -7.302 1.00 49.72 173 TYR A C 1
ATOM 1300 O O . TYR A 1 173 ? -42.301 -12.848 -8.184 1.00 49.72 173 TYR A O 1
ATOM 1308 N N . PRO A 1 174 ? -42.417 -11.595 -6.327 1.00 53.72 174 PRO A N 1
ATOM 1309 C CA . PRO A 1 174 ? -41.908 -10.879 -5.148 1.00 53.72 174 PRO A CA 1
ATOM 1310 C C . PRO A 1 174 ? -41.610 -11.807 -3.955 1.00 53.72 174 PRO A C 1
ATOM 1312 O O . PRO A 1 174 ? -41.244 -11.331 -2.884 1.00 53.72 174 PRO A O 1
ATOM 1315 N N . VAL A 1 175 ? -41.822 -13.113 -4.130 1.00 71.88 175 VAL A N 1
ATOM 1316 C CA . VAL A 1 175 ? -41.433 -14.178 -3.202 1.00 71.88 175 VAL A CA 1
ATOM 1317 C C . VAL A 1 175 ? -40.250 -14.902 -3.830 1.00 71.88 175 VAL A C 1
ATOM 1319 O O . VAL A 1 175 ? -40.348 -15.289 -4.997 1.00 71.88 175 VAL A O 1
ATOM 1322 N N . CYS A 1 176 ? -39.164 -15.060 -3.080 1.00 75.81 176 CYS A N 1
ATOM 1323 C CA . CYS A 1 176 ? -37.949 -15.718 -3.553 1.00 75.81 176 CYS A CA 1
ATOM 1324 C C . CYS A 1 176 ? -37.792 -17.089 -2.891 1.00 75.81 176 CYS A C 1
ATOM 1326 O O . CYS A 1 176 ? -38.202 -17.293 -1.739 1.00 75.81 176 CYS A O 1
ATOM 1328 N N . ASP A 1 177 ? -37.197 -18.026 -3.617 1.00 81.88 177 ASP A N 1
ATOM 1329 C CA . ASP A 1 177 ? -36.840 -19.328 -3.069 1.00 81.88 177 ASP A CA 1
ATOM 1330 C C . ASP A 1 177 ? -35.673 -19.185 -2.080 1.00 81.88 177 ASP A C 1
ATOM 1332 O O . ASP A 1 177 ? -34.937 -18.201 -2.112 1.00 81.88 177 ASP A O 1
ATOM 1336 N N . VAL A 1 178 ? -35.544 -20.126 -1.142 1.00 86.75 178 VAL A N 1
ATOM 1337 C CA . VAL A 1 178 ? -34.446 -20.147 -0.165 1.00 86.75 178 VAL A CA 1
ATOM 1338 C C . VAL A 1 178 ? -33.812 -21.522 -0.178 1.00 86.75 178 VAL A C 1
ATOM 1340 O O . VAL A 1 178 ? -34.509 -22.542 -0.184 1.00 86.75 178 VAL A O 1
ATOM 1343 N N . LYS A 1 179 ? -32.484 -21.528 -0.234 1.00 87.69 179 LYS A N 1
ATOM 1344 C CA . LYS A 1 179 ? -31.673 -22.693 -0.546 1.00 87.69 179 LYS A CA 1
ATOM 1345 C C . LYS A 1 179 ? -30.361 -22.703 0.227 1.00 87.69 179 LYS A C 1
ATOM 1347 O O . LYS A 1 179 ? -29.959 -21.702 0.818 1.00 87.69 179 LYS A O 1
ATOM 1352 N N . LEU A 1 180 ? -29.705 -23.853 0.204 1.00 84.31 180 LEU A N 1
ATOM 1353 C CA . LEU A 1 180 ? -28.342 -24.047 0.668 1.00 84.31 180 LEU A CA 1
ATOM 1354 C C . LEU A 1 180 ? -27.357 -23.923 -0.502 1.00 84.31 180 LEU A C 1
ATOM 1356 O O . LEU A 1 180 ? -27.537 -24.577 -1.527 1.00 84.31 180 LEU A O 1
ATOM 1360 N N . MET A 1 181 ? -26.313 -23.105 -0.344 1.00 71.19 181 MET A N 1
ATOM 1361 C CA . MET A 1 181 ? -25.246 -22.924 -1.341 1.00 71.19 181 MET A CA 1
ATOM 1362 C C . MET A 1 181 ? -23.853 -23.178 -0.749 1.00 71.19 181 MET A C 1
ATOM 1364 O O . MET A 1 181 ? -23.618 -22.951 0.436 1.00 71.19 181 MET A O 1
ATOM 1368 N N . GLN A 1 182 ? -22.928 -23.724 -1.542 1.00 62.41 182 GLN A N 1
ATOM 1369 C CA . GLN A 1 182 ? -21.569 -24.076 -1.093 1.00 62.41 182 GLN A CA 1
ATOM 1370 C C . GLN A 1 182 ? -20.663 -22.859 -0.876 1.00 62.41 182 GLN A C 1
ATOM 1372 O O . GLN A 1 182 ? -19.752 -22.920 -0.055 1.00 62.41 182 GLN A O 1
ATOM 1377 N N . GLN A 1 183 ? -20.915 -21.758 -1.583 1.00 51.75 183 GLN A N 1
ATOM 1378 C CA . GLN A 1 183 ? -20.171 -20.506 -1.448 1.00 51.75 183 GLN A CA 1
ATOM 1379 C C . GLN A 1 183 ? -21.038 -19.419 -0.809 1.00 51.75 183 GLN A C 1
ATOM 1381 O O . GLN A 1 183 ? -22.262 -19.410 -0.962 1.00 51.75 183 GLN A O 1
ATOM 1386 N N . ILE A 1 184 ? -20.388 -18.475 -0.124 1.00 52.88 184 ILE A N 1
ATOM 1387 C CA . ILE A 1 184 ? -21.022 -17.230 0.312 1.00 52.88 184 ILE A CA 1
ATOM 1388 C C . ILE A 1 184 ? -21.294 -16.406 -0.951 1.00 52.88 184 ILE A C 1
ATOM 1390 O O . ILE A 1 184 ? -20.374 -15.852 -1.550 1.00 52.88 184 ILE A O 1
ATOM 1394 N N . GLY A 1 185 ? -22.554 -16.374 -1.385 1.00 51.75 185 GLY A N 1
ATOM 1395 C CA . GLY A 1 185 ? -23.006 -15.461 -2.433 1.00 51.75 185 GLY A CA 1
ATOM 1396 C C . GLY A 1 185 ? -23.112 -14.022 -1.915 1.00 51.75 185 GLY A C 1
ATOM 1397 O O . GLY A 1 185 ? -22.504 -13.641 -0.921 1.00 51.75 185 GLY A O 1
ATOM 1398 N N . TYR A 1 186 ? -23.959 -13.211 -2.544 1.00 50.62 186 TYR A N 1
ATOM 1399 C CA . TYR A 1 186 ? -24.237 -11.858 -2.046 1.00 50.62 186 TYR A CA 1
ATOM 1400 C C . TYR A 1 186 ? -25.192 -11.811 -0.834 1.00 50.62 186 TYR A C 1
ATOM 1402 O O . TYR A 1 186 ? -25.426 -10.733 -0.279 1.00 50.62 186 TYR A O 1
ATOM 1410 N N . GLU A 1 187 ? -25.777 -12.950 -0.440 1.00 64.62 187 GLU A N 1
ATOM 1411 C CA . GLU A 1 187 ? -26.746 -13.018 0.656 1.00 64.62 187 GLU A CA 1
ATOM 1412 C C . GLU A 1 187 ? -26.093 -12.807 2.020 1.00 64.62 187 GLU A C 1
ATOM 1414 O O . GLU A 1 187 ? -25.091 -13.439 2.347 1.00 64.62 187 GLU A O 1
ATOM 1419 N N . ARG A 1 188 ? -26.722 -11.966 2.846 1.00 74.94 188 ARG A N 1
ATOM 1420 C CA . ARG A 1 188 ? -26.361 -11.757 4.252 1.00 74.94 188 ARG A CA 1
ATOM 1421 C C . ARG A 1 188 ? -27.632 -11.518 5.067 1.00 74.94 188 ARG A C 1
ATOM 1423 O O . ARG A 1 188 ? -28.582 -10.920 4.559 1.00 74.94 188 ARG A O 1
ATOM 1430 N N . TRP A 1 189 ? -27.655 -11.955 6.323 1.00 75.56 189 TRP A N 1
ATOM 1431 C CA . TRP A 1 189 ? -28.862 -11.960 7.154 1.00 75.56 189 TRP A CA 1
ATOM 1432 C C . TRP A 1 189 ? -28.760 -10.965 8.303 1.00 75.56 189 TRP A C 1
ATOM 1434 O O . TRP A 1 189 ? -27.949 -11.126 9.207 1.00 75.56 189 TRP A O 1
ATOM 1444 N N . ARG A 1 190 ? -29.624 -9.956 8.317 1.00 75.00 190 ARG A N 1
ATOM 1445 C CA . ARG A 1 190 ? -29.741 -9.003 9.421 1.00 75.00 190 ARG A CA 1
ATOM 1446 C C . ARG A 1 190 ? -30.715 -9.522 10.474 1.00 75.00 190 ARG A C 1
ATOM 1448 O O . ARG A 1 190 ? -31.879 -9.789 10.161 1.00 75.00 190 ARG A O 1
ATOM 1455 N N . ILE A 1 191 ? -30.259 -9.640 11.723 1.00 75.75 191 ILE A N 1
ATOM 1456 C CA . ILE A 1 191 ? -31.117 -10.005 12.861 1.00 75.75 191 ILE A CA 1
ATOM 1457 C C . ILE A 1 191 ? -31.794 -8.757 13.430 1.00 75.75 191 ILE A C 1
ATOM 1459 O O . ILE A 1 191 ? -31.139 -7.843 13.922 1.00 75.75 191 ILE A O 1
ATOM 1463 N N . LEU A 1 192 ? -33.126 -8.738 13.422 1.00 67.06 192 LEU A N 1
ATOM 1464 C CA . LEU A 1 192 ? -33.945 -7.675 14.018 1.00 67.06 192 LEU A CA 1
ATOM 1465 C C . LEU A 1 192 ? -34.782 -8.237 15.170 1.00 67.06 192 LEU A C 1
ATOM 1467 O O . LEU A 1 192 ? -35.220 -9.383 15.113 1.00 67.06 192 LEU A O 1
ATOM 1471 N N . ASN A 1 193 ? -35.066 -7.446 16.205 1.00 75.38 193 ASN A N 1
ATOM 1472 C CA . ASN A 1 193 ? -35.944 -7.883 17.297 1.00 75.38 193 ASN A CA 1
ATOM 1473 C C . ASN A 1 193 ? -37.411 -7.821 16.844 1.00 75.38 193 ASN A C 1
ATOM 1475 O O . ASN A 1 193 ? -37.901 -6.755 16.482 1.00 75.38 193 ASN A O 1
ATOM 1479 N N . ALA A 1 194 ? -38.150 -8.927 16.899 1.00 74.94 194 ALA A N 1
ATOM 1480 C CA . ALA A 1 194 ? -39.494 -8.981 16.320 1.00 74.94 194 ALA A CA 1
ATOM 1481 C C . ALA A 1 194 ? -40.524 -8.079 17.028 1.00 74.94 194 ALA A C 1
ATOM 1483 O O . ALA A 1 194 ? -41.490 -7.630 16.407 1.00 74.94 194 ALA A O 1
ATOM 1484 N N . ASN A 1 195 ? -40.308 -7.794 18.317 1.00 67.88 195 ASN A N 1
ATOM 1485 C CA . ASN A 1 195 ? -41.166 -6.929 19.133 1.00 67.88 195 ASN A CA 1
ATOM 1486 C C . ASN A 1 195 ? -40.745 -5.450 19.059 1.00 67.88 195 ASN A C 1
ATOM 1488 O O . ASN A 1 195 ? -41.577 -4.554 19.205 1.00 67.88 195 ASN A O 1
ATOM 1492 N N . HIS A 1 196 ? -39.457 -5.196 18.821 1.00 53.31 196 HIS A N 1
ATOM 1493 C CA . HIS A 1 196 ? -38.862 -3.869 18.697 1.00 53.31 196 HIS A CA 1
ATOM 1494 C C . HIS A 1 196 ? -37.826 -3.849 17.560 1.00 53.31 196 HIS A C 1
ATOM 1496 O O . HIS A 1 196 ? -36.635 -3.824 17.860 1.00 53.31 196 HIS A O 1
ATOM 1502 N N . PRO A 1 197 ? -38.230 -3.821 16.272 1.00 46.44 197 PRO A N 1
ATOM 1503 C CA . PRO A 1 197 ? -37.305 -3.998 15.140 1.00 46.44 197 PRO A CA 1
ATOM 1504 C C . PRO A 1 197 ? -36.118 -3.033 15.094 1.00 46.44 197 PRO A C 1
ATOM 1506 O O . PRO A 1 197 ? -35.116 -3.357 14.473 1.00 46.44 197 PRO A O 1
ATOM 1509 N N . ASN A 1 198 ? -36.212 -1.901 15.803 1.00 41.44 198 ASN A N 1
ATOM 1510 C CA . ASN A 1 198 ? -35.162 -0.891 15.927 1.00 41.44 198 ASN A CA 1
ATOM 1511 C C . ASN A 1 198 ? -34.367 -0.970 17.252 1.00 41.44 198 ASN A C 1
ATOM 1513 O O . ASN A 1 198 ? -33.774 0.012 17.687 1.00 41.44 198 ASN A O 1
ATOM 1517 N N . SER A 1 199 ? -34.394 -2.107 17.949 1.00 41.38 199 SER A N 1
ATOM 1518 C CA . SER A 1 199 ? -33.559 -2.349 19.129 1.00 41.38 199 SER A CA 1
ATOM 1519 C C . SER A 1 199 ? -32.108 -2.580 18.706 1.00 41.38 199 SER A C 1
ATOM 1521 O O . SER A 1 199 ? -31.881 -3.371 17.806 1.00 41.38 199 SER A O 1
ATOM 1523 N N . GLY A 1 200 ? -31.143 -1.959 19.389 1.00 42.88 200 GLY A N 1
ATOM 1524 C CA . GLY A 1 200 ? -29.709 -2.295 19.311 1.00 42.88 200 GLY A CA 1
ATOM 1525 C C . GLY A 1 200 ? -29.216 -3.079 20.535 1.00 42.88 200 GLY A C 1
ATO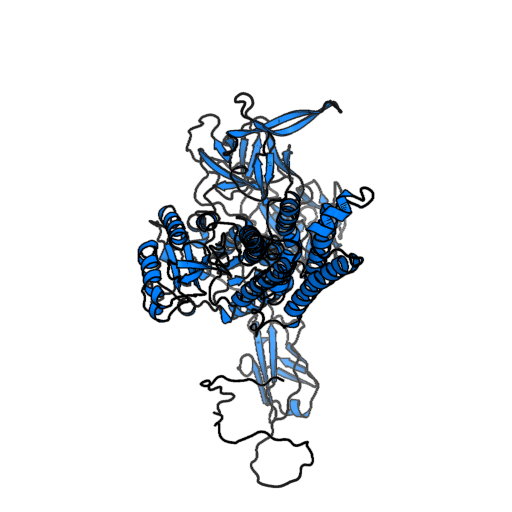M 1526 O O . GLY A 1 200 ? -28.061 -2.963 20.935 1.00 42.88 200 GLY A O 1
ATOM 1527 N N . GLN A 1 201 ? -30.114 -3.781 21.237 1.00 53.34 201 GLN A N 1
ATOM 1528 C CA . GLN A 1 201 ? -29.744 -4.566 22.420 1.00 53.34 201 GLN A CA 1
ATOM 1529 C C . GLN A 1 201 ? -29.029 -5.873 22.044 1.00 53.34 201 GLN A C 1
ATOM 1531 O O . GLN A 1 201 ? -29.043 -6.308 20.898 1.00 53.34 201 GLN A O 1
ATOM 1536 N N . VAL A 1 202 ? -28.436 -6.521 23.045 1.00 58.72 202 VAL A N 1
ATOM 1537 C CA . VAL A 1 202 ? -27.926 -7.893 22.938 1.00 58.72 202 VAL A CA 1
ATOM 1538 C C . VAL A 1 202 ? -29.059 -8.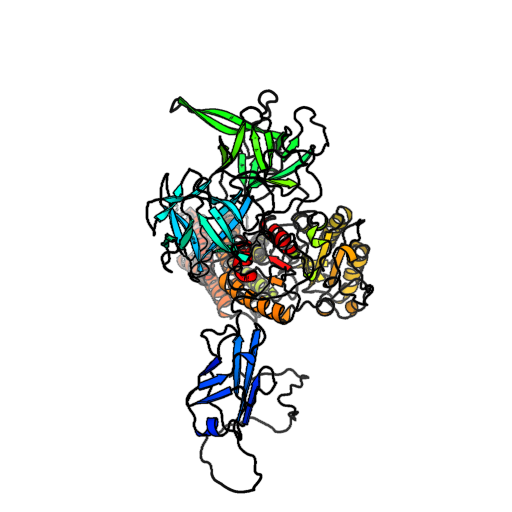848 22.557 1.00 58.72 202 VAL A C 1
ATOM 1540 O O . VAL A 1 202 ? -30.094 -8.856 23.232 1.00 58.72 202 VAL A O 1
ATOM 1543 N N . VAL A 1 203 ? -28.839 -9.680 21.539 1.00 73.44 203 VAL A N 1
ATOM 1544 C CA . VAL A 1 203 ? -29.705 -10.819 21.213 1.00 73.44 203 VAL A CA 1
ATOM 1545 C C . VAL A 1 203 ? -29.519 -11.878 22.290 1.00 73.44 203 VAL A C 1
ATOM 1547 O O . VAL A 1 203 ? -28.394 -12.270 22.607 1.00 73.44 203 VAL A O 1
ATOM 1550 N N . LYS A 1 204 ? -30.615 -12.362 22.868 1.00 86.19 204 LYS A N 1
ATOM 1551 C CA . LYS A 1 204 ? -30.590 -13.446 23.849 1.00 86.19 204 LYS A CA 1
ATOM 1552 C C . LYS A 1 204 ? -31.279 -14.680 23.316 1.00 86.19 204 LYS A C 1
ATOM 1554 O O . LYS A 1 204 ? -32.205 -14.615 22.513 1.00 86.19 204 LYS A O 1
ATOM 1559 N N . TYR A 1 205 ? -30.862 -15.824 23.830 1.00 89.31 205 TYR A N 1
ATOM 1560 C CA . TYR A 1 205 ? -31.619 -17.045 23.643 1.00 89.31 205 TYR A CA 1
ATOM 1561 C C . TYR A 1 205 ? -33.040 -16.897 24.195 1.00 89.31 205 TYR A C 1
ATOM 1563 O O . TYR A 1 205 ? -33.265 -16.238 25.212 1.00 89.31 205 TYR A O 1
ATOM 1571 N N . ASN A 1 206 ? -33.989 -17.507 23.486 1.00 90.94 206 ASN A N 1
ATOM 1572 C CA . ASN A 1 206 ? -35.436 -17.329 23.615 1.00 90.94 206 ASN A CA 1
ATOM 1573 C C . ASN A 1 206 ? -35.999 -15.958 23.208 1.00 90.94 206 ASN A C 1
ATOM 1575 O O . ASN A 1 206 ? -37.211 -15.759 23.324 1.00 90.94 206 ASN A O 1
ATOM 1579 N N . ASP A 1 207 ? -35.190 -15.049 22.661 1.00 91.50 207 ASP A N 1
ATOM 1580 C CA . ASP A 1 207 ? -35.737 -13.863 22.011 1.00 91.50 207 ASP A CA 1
ATOM 1581 C C . ASP A 1 207 ? -36.453 -14.203 20.696 1.00 91.50 207 ASP A C 1
ATOM 1583 O O . ASP A 1 207 ? -36.147 -15.185 20.011 1.00 91.50 207 ASP A O 1
ATOM 1587 N N . ILE A 1 208 ? -37.400 -13.337 20.330 1.00 91.62 208 ILE A N 1
ATOM 1588 C CA . ILE A 1 208 ? -38.121 -13.399 19.062 1.00 91.62 208 ILE A CA 1
ATOM 1589 C C . ILE A 1 208 ? -37.459 -12.443 18.065 1.00 91.62 208 ILE A C 1
ATOM 1591 O O . ILE A 1 208 ? -37.351 -11.243 18.332 1.00 91.62 208 ILE A O 1
ATOM 1595 N N . VAL A 1 209 ? -37.050 -12.967 16.913 1.00 90.75 209 VAL A N 1
ATOM 1596 C CA . VAL A 1 209 ? -36.260 -12.287 15.885 1.00 90.75 209 VAL A CA 1
ATOM 1597 C C . VAL A 1 209 ? -36.941 -12.322 14.512 1.00 90.75 209 VAL A C 1
ATOM 1599 O O . VAL A 1 209 ? -37.713 -13.233 14.203 1.00 90.75 209 VAL A O 1
ATOM 1602 N N . TYR A 1 210 ? -36.614 -11.352 13.662 1.00 86.44 210 TYR A N 1
ATOM 1603 C CA . TYR A 1 210 ? -36.761 -11.453 12.211 1.00 86.44 210 TYR A CA 1
ATOM 1604 C C . TYR A 1 210 ? -35.380 -11.628 11.580 1.00 86.44 210 TYR A C 1
ATOM 1606 O O . TYR A 1 210 ? -34.419 -10.995 12.015 1.00 86.44 210 TYR A O 1
ATOM 1614 N N . LEU A 1 211 ? -35.308 -12.457 10.539 1.00 89.19 211 LEU A N 1
ATOM 1615 C CA . LEU A 1 211 ? -34.143 -12.590 9.668 1.00 89.19 211 LEU A CA 1
ATOM 1616 C C . LEU A 1 211 ? -34.468 -11.888 8.350 1.00 89.19 211 LEU A C 1
ATOM 1618 O O . LEU A 1 211 ? -35.350 -12.336 7.615 1.00 89.19 211 LEU A O 1
ATOM 1622 N N . GLN A 1 212 ? -33.805 -10.763 8.094 1.00 82.38 212 GLN A N 1
ATOM 1623 C CA . GLN A 1 212 ? -33.970 -9.951 6.889 1.00 82.38 212 GLN A CA 1
ATOM 1624 C C . GLN A 1 212 ? -32.794 -10.184 5.934 1.00 82.38 212 GLN A C 1
ATOM 1626 O O . GLN A 1 212 ? -31.646 -10.131 6.362 1.00 82.38 212 GLN A O 1
ATOM 1631 N N . SER A 1 213 ? -33.080 -10.419 4.654 1.00 76.38 213 SER A N 1
ATOM 1632 C CA . SER A 1 213 ? -32.067 -10.494 3.595 1.00 76.38 213 SER A CA 1
ATOM 1633 C C . SER A 1 213 ? -31.558 -9.096 3.235 1.00 76.38 213 SER A C 1
ATOM 1635 O O . SER A 1 213 ? -32.343 -8.222 2.858 1.00 76.38 213 SER A O 1
ATOM 1637 N N . ASP A 1 214 ? -30.242 -8.893 3.290 1.00 65.31 214 ASP A N 1
ATOM 1638 C CA . ASP A 1 214 ? -29.585 -7.654 2.848 1.00 65.31 214 ASP A CA 1
ATOM 1639 C C . ASP A 1 214 ? -29.473 -7.549 1.311 1.00 65.31 214 ASP A C 1
ATOM 1641 O O . ASP A 1 214 ? -29.075 -6.501 0.796 1.00 65.31 214 ASP A O 1
ATOM 1645 N N . TRP A 1 215 ? -29.825 -8.608 0.569 1.00 61.06 215 TRP A N 1
ATOM 1646 C CA . TRP A 1 215 ? -29.721 -8.663 -0.894 1.00 61.06 215 TRP A CA 1
ATOM 1647 C C . TRP A 1 215 ? -31.078 -8.591 -1.609 1.00 61.06 215 TRP A C 1
ATOM 1649 O O . TRP A 1 215 ? -31.287 -7.732 -2.470 1.00 61.06 215 TRP A O 1
ATOM 1659 N N . TRP A 1 216 ? -32.040 -9.437 -1.233 1.00 59.41 216 TRP A N 1
ATOM 1660 C CA . TRP A 1 216 ? -33.346 -9.557 -1.893 1.00 59.41 216 TRP A CA 1
ATOM 1661 C C . TRP A 1 216 ? -34.366 -8.570 -1.325 1.00 59.41 216 TRP A C 1
ATOM 1663 O O . TRP A 1 216 ? -35.377 -8.951 -0.731 1.00 59.41 216 TRP A O 1
ATOM 1673 N N . TRP A 1 217 ? -34.090 -7.278 -1.512 1.00 57.38 217 TRP A N 1
ATOM 1674 C CA . TRP A 1 217 ? -34.990 -6.171 -1.165 1.00 57.38 217 TRP A CA 1
ATOM 1675 C C . TRP A 1 217 ? -35.538 -6.252 0.269 1.00 57.38 217 TRP A C 1
ATOM 1677 O O . TRP A 1 217 ? -36.737 -6.079 0.482 1.00 57.38 217 TRP A O 1
ATOM 1687 N N . GLY A 1 218 ? -34.687 -6.548 1.259 1.00 60.09 218 GLY A N 1
ATOM 1688 C CA . GLY A 1 218 ? -35.087 -6.577 2.670 1.00 60.09 218 GLY A CA 1
ATOM 1689 C C . GLY A 1 218 ? -36.230 -7.547 2.991 1.00 60.09 218 GLY A C 1
ATOM 1690 O O . GLY A 1 218 ? -36.907 -7.356 4.006 1.00 60.09 218 GLY A O 1
ATOM 1691 N N . ASN A 1 219 ? -36.474 -8.548 2.138 1.00 77.69 219 ASN A N 1
ATOM 1692 C CA . ASN A 1 219 ? -37.458 -9.593 2.387 1.00 77.69 219 ASN A CA 1
ATOM 1693 C C . ASN A 1 219 ? -37.076 -10.405 3.634 1.00 77.69 219 ASN A C 1
ATOM 1695 O O . ASN A 1 219 ? -35.901 -10.549 3.980 1.00 77.69 219 ASN A O 1
ATOM 1699 N N . TYR A 1 220 ? -38.085 -10.957 4.300 1.00 85.19 220 TYR A N 1
ATOM 1700 C CA . TYR A 1 220 ? -37.920 -11.724 5.529 1.00 85.19 220 TYR A CA 1
ATOM 1701 C C . TYR A 1 220 ? -37.962 -13.221 5.25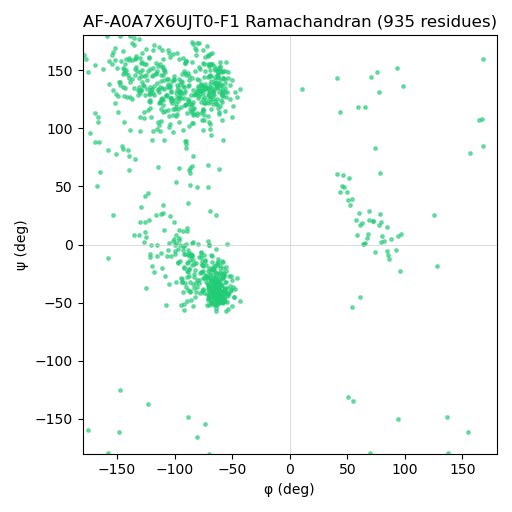2 1.00 85.19 220 TYR A C 1
ATOM 1703 O O . TYR A 1 220 ? -38.778 -13.689 4.453 1.00 85.19 220 TYR A O 1
ATOM 1711 N N . LEU A 1 221 ? -37.119 -13.975 5.959 1.00 90.69 221 LEU A N 1
ATOM 1712 C CA . LEU A 1 221 ? -37.173 -15.432 5.971 1.00 90.69 221 LEU A CA 1
ATOM 1713 C C . LEU A 1 221 ? -38.501 -15.890 6.588 1.00 90.69 221 LEU A C 1
ATOM 1715 O O . LEU A 1 221 ? -38.788 -15.575 7.745 1.00 90.69 221 LEU A O 1
ATOM 1719 N N . ALA A 1 222 ? -39.301 -16.645 5.841 1.00 87.81 222 ALA A N 1
ATOM 1720 C CA . ALA A 1 222 ? -40.636 -17.054 6.253 1.00 87.81 222 ALA A CA 1
ATOM 1721 C C . ALA A 1 222 ? -40.964 -18.500 5.882 1.00 87.81 222 ALA A C 1
ATOM 1723 O O . ALA A 1 222 ? -40.629 -18.980 4.800 1.00 87.81 222 ALA A O 1
ATOM 1724 N N . GLY A 1 223 ? -41.692 -19.176 6.768 1.00 82.19 223 GLY A N 1
ATOM 1725 C CA . GLY A 1 223 ? -42.315 -20.460 6.468 1.00 82.19 223 GLY A CA 1
ATOM 1726 C C . GLY A 1 223 ? -43.594 -20.282 5.649 1.00 82.19 223 GLY A C 1
ATOM 1727 O O . GLY A 1 223 ? -44.493 -19.546 6.058 1.00 82.19 223 GLY A O 1
ATOM 1728 N N . GLN A 1 224 ? -43.711 -20.976 4.516 1.00 72.69 224 GLN A N 1
ATOM 1729 C CA . GLN A 1 224 ? -44.865 -20.899 3.621 1.00 72.69 224 GLN A CA 1
ATOM 1730 C C . GLN A 1 224 ? -45.397 -22.297 3.267 1.00 72.69 224 GLN A C 1
ATOM 1732 O O . GLN A 1 224 ? -44.793 -23.048 2.501 1.00 72.69 224 GLN A O 1
ATOM 1737 N N . GLY A 1 225 ? -46.579 -22.642 3.785 1.00 65.00 225 GLY A N 1
ATOM 1738 C CA . GLY A 1 225 ? -47.255 -23.902 3.469 1.00 65.00 225 GLY A CA 1
ATOM 1739 C C . GLY A 1 225 ? -48.216 -24.358 4.564 1.00 65.00 225 GLY A C 1
ATOM 1740 O O . GLY A 1 225 ? -48.636 -23.567 5.403 1.00 65.00 225 GLY A O 1
ATOM 1741 N N . SER A 1 226 ? -48.567 -25.644 4.548 1.00 53.97 226 SER A N 1
ATOM 1742 C CA . SER A 1 226 ? -49.300 -26.309 5.630 1.00 53.97 226 SER A CA 1
ATOM 1743 C C . SER A 1 226 ? -48.901 -27.785 5.701 1.00 53.97 226 SER A C 1
ATOM 1745 O O . SER A 1 226 ? -49.203 -28.536 4.771 1.00 53.97 226 SER A O 1
ATOM 1747 N N . GLY A 1 227 ? -48.255 -28.203 6.789 1.00 53.53 227 GLY A N 1
ATOM 1748 C CA . GLY A 1 227 ? -47.781 -29.575 6.999 1.00 53.53 227 GLY A CA 1
ATOM 1749 C C . GLY A 1 227 ? -46.380 -29.619 7.611 1.00 53.53 227 GLY A C 1
ATOM 1750 O O . GLY A 1 227 ? -45.782 -28.578 7.863 1.00 53.53 227 GLY A O 1
ATOM 1751 N N . ASP A 1 228 ? -45.867 -30.832 7.817 1.00 51.97 228 ASP A N 1
ATOM 1752 C CA . ASP A 1 228 ? -44.644 -31.101 8.599 1.00 51.97 228 ASP A CA 1
ATOM 1753 C C . ASP A 1 228 ? -43.325 -30.851 7.835 1.00 51.97 228 ASP A C 1
ATOM 1755 O O . ASP A 1 228 ? -42.253 -31.062 8.393 1.00 51.97 228 ASP A O 1
ATOM 1759 N N . HIS A 1 229 ? -43.438 -30.418 6.573 1.00 62.50 229 HIS A N 1
ATOM 1760 C CA . HIS A 1 229 ? -42.370 -30.037 5.640 1.00 62.50 229 HIS A CA 1
ATOM 1761 C C . HIS A 1 229 ? -42.823 -28.787 4.866 1.00 62.50 229 HIS A C 1
ATOM 1763 O O . HIS A 1 229 ? -43.137 -28.833 3.674 1.00 62.50 229 HIS A O 1
ATOM 1769 N N . ALA A 1 230 ? -43.016 -27.672 5.571 1.00 67.75 230 ALA A N 1
ATOM 1770 C CA . ALA A 1 230 ? -43.405 -26.416 4.933 1.00 67.75 230 ALA A CA 1
ATOM 1771 C C . ALA A 1 230 ? -42.163 -25.719 4.357 1.00 67.75 230 ALA A C 1
ATOM 1773 O O . ALA A 1 230 ? -41.174 -25.540 5.066 1.00 67.75 230 ALA A O 1
ATOM 1774 N N . ASN A 1 231 ? -42.217 -25.317 3.085 1.00 77.00 231 ASN A N 1
ATOM 1775 C CA . ASN A 1 231 ? -41.092 -24.664 2.412 1.00 77.00 231 ASN A CA 1
ATOM 1776 C C . ASN A 1 231 ? -40.747 -23.331 3.081 1.00 77.00 231 ASN A C 1
ATOM 1778 O O . ASN A 1 231 ? -41.641 -22.589 3.497 1.00 77.00 231 ASN A O 1
ATOM 1782 N N . VAL A 1 232 ? -39.464 -22.988 3.102 1.00 87.75 232 VAL A N 1
ATOM 1783 C CA . VAL A 1 232 ? -38.998 -21.666 3.524 1.00 87.75 232 VAL A CA 1
ATOM 1784 C C . VAL A 1 232 ? -38.761 -20.796 2.291 1.00 87.75 232 VAL A C 1
ATOM 1786 O O . VAL A 1 232 ? -38.272 -21.266 1.264 1.00 87.75 232 VAL A O 1
ATOM 1789 N N . LYS A 1 233 ? -39.184 -19.534 2.370 1.00 87.12 233 LYS A N 1
ATOM 1790 C CA . LYS A 1 233 ? -39.121 -18.537 1.296 1.00 87.12 233 LYS A CA 1
ATOM 1791 C C . LYS A 1 233 ? -38.720 -17.178 1.861 1.00 87.12 233 LYS A C 1
ATOM 1793 O O . LYS A 1 233 ? -38.935 -16.905 3.041 1.00 87.12 233 LYS A O 1
ATOM 1798 N N . LEU A 1 234 ? -38.210 -16.304 1.005 1.00 84.06 234 LEU A N 1
ATOM 1799 C CA . LEU A 1 234 ? -38.092 -14.876 1.286 1.00 84.06 234 LEU A CA 1
ATOM 1800 C C . LEU A 1 234 ? -39.384 -14.185 0.860 1.00 84.06 234 LEU A C 1
ATOM 1802 O O . LEU A 1 234 ? -39.794 -14.300 -0.296 1.00 84.06 234 LEU A O 1
ATOM 1806 N N . VAL A 1 235 ? -40.037 -13.470 1.779 1.00 78.50 235 VAL A N 1
ATOM 1807 C CA . VAL A 1 235 ? -41.307 -12.779 1.501 1.00 78.50 235 VAL A CA 1
ATOM 1808 C C . VAL A 1 235 ? -41.306 -11.332 2.027 1.00 78.50 235 VAL A C 1
ATOM 1810 O O . VAL A 1 235 ? -40.662 -11.055 3.039 1.00 78.50 235 VAL A O 1
ATOM 1813 N N . PRO A 1 236 ? -42.085 -10.403 1.435 1.00 66.81 236 PRO A N 1
ATOM 1814 C CA . PRO A 1 236 ? -42.152 -9.005 1.896 1.00 66.81 236 PRO A CA 1
ATOM 1815 C C . PRO A 1 236 ? -42.870 -8.790 3.243 1.00 66.81 236 PRO A C 1
ATOM 1817 O O . PRO A 1 236 ? -43.101 -7.655 3.656 1.00 66.81 236 PRO A O 1
ATOM 1820 N N . GLN A 1 237 ? -43.311 -9.865 3.898 1.00 72.25 237 GLN A N 1
ATOM 1821 C CA 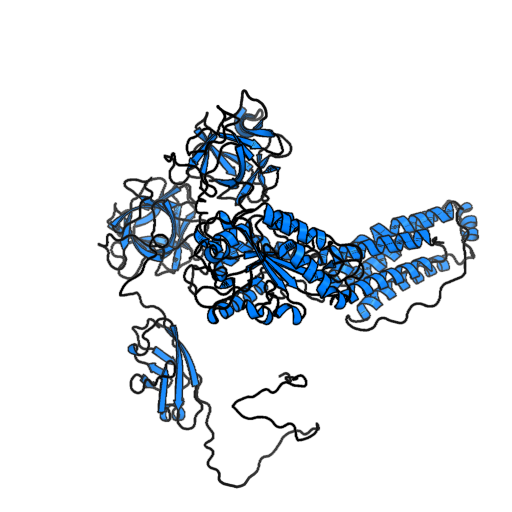. GLN A 1 237 ? -44.085 -9.855 5.140 1.00 72.25 237 GLN A CA 1
ATOM 1822 C C . GLN A 1 237 ? -43.261 -10.511 6.249 1.00 72.25 237 GLN A C 1
ATOM 1824 O O . GLN A 1 237 ? -42.598 -11.518 6.031 1.00 72.25 237 GLN A O 1
ATOM 1829 N N . THR A 1 238 ? -43.293 -9.947 7.449 1.00 67.56 238 THR A N 1
ATOM 1830 C CA . THR A 1 238 ? -42.490 -10.433 8.575 1.00 67.56 238 THR A CA 1
ATOM 1831 C C . THR A 1 238 ? -43.006 -11.774 9.105 1.00 67.56 238 THR A C 1
ATOM 1833 O O . THR A 1 238 ? -44.141 -11.844 9.575 1.00 67.56 238 THR A O 1
ATOM 1836 N N . SER A 1 239 ? -42.156 -12.803 9.100 1.00 77.25 239 SER A N 1
ATOM 1837 C CA . SER A 1 239 ? -42.363 -14.082 9.796 1.00 77.25 239 SER A CA 1
ATOM 1838 C C . SER A 1 239 ? -41.364 -14.181 10.942 1.00 77.25 239 SER A C 1
ATOM 1840 O O . SER A 1 239 ? -40.160 -14.040 10.725 1.00 77.25 239 SER A O 1
ATOM 1842 N N . ALA A 1 240 ? -41.851 -14.401 12.161 1.00 86.75 240 ALA A N 1
ATOM 1843 C CA . ALA A 1 240 ? -41.016 -14.386 13.357 1.00 86.75 240 ALA A CA 1
ATOM 1844 C C . ALA A 1 240 ? -40.389 -15.758 13.655 1.00 86.75 240 ALA A C 1
ATOM 1846 O O . ALA A 1 240 ? -41.023 -16.806 13.499 1.00 86.75 240 ALA A O 1
ATOM 1847 N N . TRP A 1 241 ? -39.162 -15.734 14.170 1.00 92.25 241 TRP A N 1
ATOM 1848 C CA . TRP A 1 241 ? -38.415 -16.902 14.633 1.00 92.25 241 TRP A CA 1
ATOM 1849 C C . TRP A 1 241 ? -38.008 -16.712 16.095 1.00 92.25 241 TRP A C 1
ATOM 1851 O O . TRP A 1 241 ? -37.774 -15.593 16.533 1.00 92.25 241 TRP A O 1
ATOM 1861 N N . VAL A 1 242 ? -37.897 -17.789 16.862 1.00 93.38 242 VAL A N 1
ATOM 1862 C CA . VAL A 1 242 ? -37.304 -17.799 18.202 1.00 93.38 242 VAL A CA 1
ATOM 1863 C C . VAL A 1 242 ? -35.907 -18.384 18.082 1.00 93.38 242 VAL A C 1
ATOM 1865 O O . VAL A 1 242 ? -35.754 -19.501 17.580 1.00 93.38 242 VAL A O 1
ATOM 1868 N N . ILE A 1 243 ? -34.899 -17.646 18.542 1.00 92.62 243 ILE A N 1
ATOM 1869 C CA . ILE A 1 243 ? -33.511 -18.112 18.548 1.00 92.62 243 ILE A CA 1
ATOM 1870 C C . ILE A 1 243 ? -33.250 -18.967 19.797 1.00 92.62 243 ILE A C 1
ATOM 1872 O O . ILE A 1 243 ? -33.478 -18.540 20.929 1.00 92.62 243 ILE A O 1
ATOM 1876 N N . LYS A 1 244 ? -32.811 -20.211 19.604 1.00 88.12 244 LYS A N 1
ATOM 1877 C CA . LYS A 1 244 ? -32.662 -21.230 20.657 1.00 88.12 244 LYS A CA 1
ATOM 1878 C C . LYS A 1 244 ? -31.214 -21.714 20.736 1.00 88.12 244 LYS A C 1
ATOM 1880 O O . LYS A 1 244 ? -30.625 -22.025 19.706 1.00 88.12 244 LYS A O 1
ATOM 1885 N N . ASP A 1 245 ? -30.667 -21.836 21.945 1.00 82.38 245 ASP A N 1
ATOM 1886 C CA . ASP A 1 245 ? -29.344 -22.442 22.170 1.00 82.38 245 ASP A CA 1
ATOM 1887 C C . ASP A 1 245 ? -29.444 -23.935 21.866 1.00 82.38 245 ASP A C 1
ATOM 1889 O O . ASP A 1 245 ? -30.326 -24.625 22.390 1.00 82.38 245 ASP A O 1
ATOM 1893 N N . SER A 1 246 ? -28.555 -24.434 21.006 1.00 74.69 246 SER A N 1
ATOM 1894 C CA . SER A 1 246 ? -28.612 -25.827 20.572 1.00 74.69 246 SER A CA 1
ATOM 1895 C C . SER A 1 246 ? -28.314 -26.842 21.679 1.00 74.69 246 SER A C 1
ATOM 1897 O O . SER A 1 246 ? -28.747 -27.992 21.580 1.00 74.69 246 SER A O 1
ATOM 1899 N N . ARG A 1 247 ? -27.633 -26.415 22.751 1.00 74.06 247 ARG A N 1
ATOM 1900 C CA . ARG A 1 247 ? -27.279 -27.228 23.928 1.00 74.06 247 ARG A CA 1
ATOM 1901 C C . ARG A 1 247 ? -28.292 -27.086 25.064 1.00 74.06 247 ARG A C 1
ATOM 1903 O O . ARG A 1 247 ? -28.452 -28.008 25.861 1.00 74.06 247 ARG A O 1
ATOM 1910 N N . ASN A 1 248 ? -28.960 -25.936 25.160 1.00 78.44 248 ASN A N 1
ATOM 1911 C CA . ASN A 1 248 ? -29.930 -25.631 26.213 1.00 78.44 248 ASN A CA 1
ATOM 1912 C C . ASN A 1 248 ? -31.082 -24.749 25.683 1.00 78.44 248 ASN A C 1
ATOM 1914 O O . ASN A 1 248 ? -31.049 -23.533 25.864 1.00 78.44 248 ASN A O 1
ATOM 1918 N N . PRO A 1 249 ? -32.139 -25.326 25.081 1.00 79.69 249 PRO A N 1
ATOM 1919 C CA . PRO A 1 249 ? -33.219 -24.560 24.446 1.00 79.69 249 PRO A CA 1
ATOM 1920 C C . PRO A 1 249 ? -33.985 -23.575 25.351 1.00 79.69 249 PRO A C 1
ATOM 1922 O O . PRO A 1 249 ? -34.687 -22.707 24.832 1.00 79.69 249 PRO A O 1
ATOM 1925 N N . ASP A 1 250 ? -33.847 -23.675 26.677 1.00 80.62 250 ASP A N 1
ATOM 1926 C CA . ASP A 1 250 ? -34.439 -22.762 27.670 1.00 80.62 250 ASP A CA 1
ATOM 1927 C C . ASP A 1 250 ? -33.441 -21.700 28.189 1.00 80.62 250 ASP A C 1
ATOM 1929 O O . ASP A 1 250 ? -33.735 -20.955 29.126 1.00 80.62 250 ASP A O 1
ATOM 1933 N N . SER A 1 251 ? -32.247 -21.613 27.590 1.00 82.81 251 SER A N 1
ATOM 1934 C CA . SER A 1 251 ? -31.241 -20.588 27.883 1.00 82.81 251 SER A CA 1
ATOM 1935 C C . SER A 1 251 ? -31.795 -19.178 27.662 1.00 82.81 251 SER A C 1
ATOM 1937 O O . SER A 1 251 ? -32.537 -18.930 26.715 1.00 82.81 251 SER A O 1
ATOM 1939 N N . THR A 1 252 ? -31.395 -18.236 28.516 1.00 85.12 252 THR A N 1
ATOM 1940 C CA . THR A 1 252 ? -31.639 -16.791 28.341 1.00 85.12 252 THR A CA 1
ATOM 1941 C C . THR A 1 252 ? -30.327 -16.000 28.333 1.00 85.12 252 THR A C 1
ATOM 1943 O O . THR A 1 252 ? -30.300 -14.816 28.684 1.00 85.12 252 THR A O 1
ATOM 1946 N N . ALA A 1 253 ? -29.212 -16.679 28.044 1.00 78.12 253 ALA A N 1
ATOM 1947 C CA . ALA A 1 253 ? -27.906 -16.051 27.898 1.00 78.12 253 ALA A CA 1
ATOM 1948 C C . ALA A 1 253 ? -27.860 -15.178 26.633 1.00 78.12 253 ALA A C 1
ATOM 1950 O O . ALA A 1 253 ? -28.713 -15.304 25.752 1.00 78.12 253 ALA A O 1
ATOM 1951 N N . ALA A 1 254 ? -26.860 -14.299 26.552 1.00 77.19 254 ALA A N 1
ATOM 1952 C CA . ALA A 1 254 ? -26.516 -13.641 25.297 1.00 77.19 254 ALA A CA 1
ATOM 1953 C C . ALA A 1 254 ? -26.157 -14.700 24.245 1.00 77.19 254 ALA A C 1
ATOM 1955 O O . ALA A 1 254 ? -25.447 -15.656 24.562 1.00 77.19 254 ALA A O 1
ATOM 1956 N N . VAL A 1 255 ? -26.644 -14.521 23.020 1.00 77.00 255 VAL A N 1
ATOM 1957 C CA . VAL A 1 255 ? -26.176 -15.283 21.861 1.00 77.00 255 VAL A CA 1
ATOM 1958 C C . VAL A 1 255 ? -24.797 -14.752 21.488 1.00 77.00 255 VAL A C 1
ATOM 1960 O O . VAL A 1 255 ? -24.586 -13.535 21.510 1.00 77.00 255 VAL A O 1
ATOM 1963 N N . LYS A 1 256 ? -23.858 -15.639 21.158 1.00 75.06 256 LYS A N 1
ATOM 1964 C CA . LYS A 1 256 ? -22.521 -15.258 20.704 1.00 75.06 256 LYS A CA 1
ATOM 1965 C C . LYS A 1 256 ? -22.324 -15.552 19.217 1.00 75.06 256 LYS A C 1
ATOM 1967 O O . LYS A 1 256 ? -22.910 -16.481 18.664 1.00 75.06 256 LYS A O 1
ATOM 1972 N N . ARG A 1 257 ? -21.492 -14.755 18.552 1.00 62.38 257 ARG A N 1
ATOM 1973 C CA . ARG A 1 257 ? -20.991 -15.053 17.204 1.00 62.38 257 ARG A CA 1
ATOM 1974 C C . ARG A 1 257 ? -20.162 -16.341 17.288 1.00 62.38 257 ARG A C 1
ATOM 1976 O O . ARG A 1 257 ? -19.397 -16.525 18.231 1.00 62.38 257 ARG A O 1
ATOM 1983 N N . GLY A 1 258 ? -20.374 -17.263 16.355 1.00 58.12 258 GLY A N 1
ATOM 1984 C CA . GLY A 1 258 ? -19.859 -18.634 16.410 1.00 58.12 258 GLY A CA 1
ATOM 1985 C C . GLY A 1 258 ? -20.717 -19.631 17.206 1.00 58.12 258 GLY A C 1
ATOM 1986 O O . GLY A 1 258 ? -20.417 -20.824 17.171 1.00 58.12 258 GLY A O 1
ATOM 1987 N N . ASP A 1 259 ? -21.795 -19.215 17.886 1.00 70.75 259 ASP A N 1
ATOM 1988 C CA . ASP A 1 259 ? -22.731 -20.182 18.475 1.00 70.75 259 ASP A CA 1
ATOM 1989 C C . ASP A 1 259 ? -23.504 -20.952 17.387 1.00 70.75 259 ASP A C 1
ATOM 1991 O O . ASP A 1 259 ? -23.898 -20.408 16.351 1.00 70.75 259 ASP A O 1
ATOM 1995 N N . ALA A 1 260 ? -23.783 -22.226 17.677 1.00 76.31 260 ALA A N 1
ATOM 1996 C CA . ALA A 1 260 ? -24.730 -23.050 16.935 1.00 76.31 260 ALA A CA 1
ATOM 1997 C C . ALA A 1 260 ? -26.131 -22.924 17.556 1.00 76.31 260 ALA A C 1
ATOM 1999 O O . ALA A 1 260 ? -26.338 -23.284 18.722 1.00 76.31 260 ALA A O 1
ATOM 2000 N N . VAL A 1 261 ? -27.106 -22.458 16.775 1.00 85.94 261 VAL A N 1
ATOM 2001 C CA . VAL A 1 261 ? -28.469 -22.144 17.235 1.00 85.94 261 VAL A CA 1
ATOM 2002 C C . VAL A 1 261 ? -29.535 -22.927 16.462 1.00 85.94 261 VAL A C 1
ATOM 2004 O O . VAL A 1 261 ? -29.291 -23.402 15.355 1.00 85.94 261 VAL A O 1
ATOM 2007 N N . TYR A 1 262 ? -30.748 -23.026 17.009 1.00 88.50 262 TYR A N 1
ATOM 2008 C CA . TYR A 1 262 ? -31.938 -23.348 16.213 1.00 88.50 262 TYR A CA 1
ATOM 2009 C C . TYR A 1 262 ? -32.797 -22.094 16.014 1.00 88.50 262 TYR A C 1
ATOM 2011 O O . TYR A 1 262 ? -32.989 -21.320 16.954 1.00 88.50 262 TYR A O 1
ATOM 2019 N N . PHE A 1 263 ? -33.391 -21.943 14.828 1.00 91.50 263 PHE A N 1
ATOM 2020 C CA . PHE A 1 263 ? -34.468 -20.983 14.581 1.00 91.50 263 PHE A CA 1
ATOM 2021 C C . PHE A 1 263 ? -35.806 -21.722 14.572 1.00 91.50 263 PHE A C 1
ATOM 2023 O O . PHE A 1 263 ? -36.077 -22.521 13.676 1.00 91.50 263 PHE A O 1
ATOM 2030 N N . GLN A 1 264 ? -36.642 -21.466 15.579 1.00 90.69 264 GLN A N 1
ATOM 2031 C CA . GLN A 1 264 ? -37.983 -22.042 15.700 1.00 90.69 264 GLN A CA 1
ATOM 2032 C C . GLN A 1 264 ? -39.029 -21.038 15.206 1.00 90.69 264 GLN A C 1
ATOM 2034 O O . GLN A 1 264 ? -39.134 -19.950 15.761 1.00 90.69 264 GLN A O 1
ATOM 2039 N N . SER A 1 265 ? -39.826 -21.369 14.194 1.00 88.69 265 SER A N 1
ATOM 2040 C CA . SER A 1 265 ? -40.892 -20.485 13.711 1.00 88.69 265 SER A CA 1
ATOM 2041 C C . SER A 1 265 ? -41.928 -20.226 14.810 1.00 88.69 265 SER A C 1
ATOM 2043 O O . SER A 1 265 ? -42.436 -21.166 15.424 1.00 88.69 265 SER A O 1
ATOM 2045 N N . VAL A 1 266 ? -42.278 -18.957 15.035 1.00 87.12 266 VAL A N 1
ATOM 2046 C CA . VAL A 1 266 ? -43.315 -18.558 16.004 1.00 87.12 266 VAL A CA 1
ATOM 2047 C C . VAL A 1 266 ? -44.697 -19.052 15.580 1.00 87.12 266 VAL A C 1
ATOM 2049 O O . VAL A 1 266 ? -45.470 -19.502 16.423 1.00 87.12 266 VAL A O 1
ATOM 2052 N N . ASP A 1 267 ? -44.995 -18.996 14.282 1.00 82.44 267 ASP A N 1
ATOM 2053 C CA . ASP A 1 267 ? -46.321 -19.319 13.747 1.00 82.44 267 ASP A CA 1
ATOM 2054 C C . ASP A 1 267 ? -46.601 -20.832 13.721 1.00 82.44 267 ASP A C 1
ATOM 2056 O O . ASP A 1 267 ? -47.752 -21.255 13.842 1.00 82.44 267 ASP A O 1
ATOM 2060 N N . TRP A 1 268 ? -45.551 -21.653 13.588 1.00 79.44 268 TRP A N 1
ATOM 2061 C CA . TRP A 1 268 ? -45.667 -23.099 13.341 1.00 79.44 268 TRP A CA 1
ATOM 2062 C C . TRP A 1 268 ? -44.993 -23.988 14.395 1.00 79.44 268 TRP A C 1
ATOM 2064 O O . TRP A 1 268 ? -45.160 -25.207 14.355 1.00 79.44 268 TRP A O 1
ATOM 2074 N N . GLY A 1 269 ? -44.183 -23.428 15.300 1.00 81.19 269 GLY A N 1
ATOM 2075 C CA . GLY A 1 269 ? -43.404 -24.174 16.302 1.00 81.19 269 GLY A CA 1
ATOM 2076 C C . GLY A 1 269 ? -42.331 -25.117 15.733 1.00 81.19 269 GLY A C 1
ATOM 2077 O O . GLY A 1 269 ? -41.648 -25.789 16.505 1.00 81.19 269 GLY A O 1
ATOM 2078 N N . SER A 1 270 ? -42.190 -25.165 14.407 1.00 85.38 270 SER A N 1
ATOM 2079 C CA . SER A 1 270 ? -41.260 -26.012 13.651 1.00 85.38 270 SER A CA 1
ATOM 2080 C C . SER A 1 270 ? -39.943 -25.277 13.387 1.00 85.38 270 SER A C 1
ATOM 2082 O O . SER A 1 270 ? -39.886 -24.052 13.478 1.00 85.38 270 SER A O 1
ATOM 2084 N N . TYR A 1 271 ? -38.880 -26.009 13.074 1.00 88.50 271 TYR A N 1
ATOM 2085 C CA . TYR A 1 271 ? -37.508 -25.504 13.031 1.00 88.50 271 TYR A CA 1
ATOM 2086 C C . TYR A 1 271 ? -36.973 -25.400 11.603 1.00 88.50 271 TYR A C 1
ATOM 2088 O O . TYR A 1 271 ? -37.243 -26.275 10.786 1.00 88.50 271 TYR A O 1
ATOM 2096 N N . LEU A 1 272 ? -36.205 -24.345 11.328 1.00 90.50 272 LEU A N 1
ATOM 2097 C CA . LEU A 1 272 ? -35.521 -24.110 10.053 1.00 90.50 272 LEU A CA 1
ATOM 2098 C C . LEU A 1 272 ? -34.481 -25.206 9.766 1.00 90.50 272 LEU A C 1
ATOM 2100 O O . LEU A 1 272 ? -33.573 -25.394 10.579 1.00 90.50 272 LEU A O 1
ATOM 2104 N N . SER A 1 273 ? -34.572 -25.871 8.610 1.00 87.50 273 SER A N 1
ATOM 2105 C CA . SER A 1 273 ? -33.649 -26.938 8.206 1.00 87.50 273 SER A CA 1
ATOM 2106 C C . SER A 1 273 ? -33.317 -26.935 6.713 1.00 87.50 273 SER A C 1
ATOM 2108 O O . SER A 1 273 ? -34.178 -26.636 5.887 1.00 87.50 273 SER A O 1
ATOM 2110 N N . GLY A 1 274 ? -32.096 -27.339 6.351 1.00 83.56 274 GLY A N 1
ATOM 2111 C CA . GLY A 1 274 ? -31.805 -27.805 4.992 1.00 83.56 274 GLY A CA 1
ATOM 2112 C C . GLY A 1 274 ? -32.494 -29.142 4.690 1.00 83.56 274 GLY A C 1
ATOM 2113 O O . GLY A 1 274 ? -32.798 -29.900 5.615 1.00 83.56 274 GLY A O 1
ATOM 2114 N N . GLN A 1 275 ? -32.742 -29.424 3.408 1.00 80.06 275 GLN A N 1
ATOM 2115 C CA . GLN A 1 275 ? -33.296 -30.703 2.940 1.00 80.06 275 GLN A CA 1
ATOM 2116 C C . GLN A 1 275 ? -32.214 -31.754 2.644 1.00 80.06 275 GLN A C 1
ATOM 2118 O O . GLN A 1 275 ? -32.408 -32.929 2.954 1.00 80.06 275 GLN A O 1
ATOM 2123 N N . ASP A 1 276 ? -31.082 -31.347 2.065 1.00 73.56 276 ASP A N 1
ATOM 2124 C CA . ASP A 1 276 ? -29.926 -32.206 1.790 1.00 73.56 276 ASP A CA 1
ATOM 2125 C C . ASP A 1 276 ? -28.622 -31.386 1.644 1.00 73.56 276 ASP A C 1
ATOM 2127 O O . ASP A 1 276 ? -28.625 -30.166 1.802 1.00 73.56 276 ASP A O 1
ATOM 2131 N N . SER A 1 277 ? -27.500 -32.070 1.382 1.00 62.06 277 SER A N 1
ATOM 2132 C CA . SER A 1 277 ? -26.152 -31.485 1.269 1.00 62.06 277 SER A CA 1
ATOM 2133 C C . SER A 1 277 ? -25.768 -31.027 -0.147 1.00 62.06 277 SER A C 1
ATOM 2135 O O . SER A 1 277 ? -24.581 -30.854 -0.443 1.00 62.06 277 SER A O 1
ATOM 2137 N N . GLY A 1 278 ? -26.721 -30.961 -1.073 1.00 59.44 278 GLY A N 1
ATOM 2138 C CA . GLY A 1 278 ? -26.491 -30.495 -2.431 1.00 59.44 278 GLY A CA 1
ATOM 2139 C C . GLY A 1 278 ? -26.204 -28.997 -2.468 1.00 59.44 278 GLY A C 1
ATOM 2140 O O . GLY A 1 278 ? -26.773 -28.212 -1.711 1.00 59.44 278 GLY A O 1
ATOM 2141 N N . ASP A 1 279 ? -25.350 -28.577 -3.399 1.00 66.12 279 ASP A N 1
ATOM 2142 C CA . ASP A 1 279 ? -25.377 -27.178 -3.813 1.00 66.12 279 ASP A CA 1
ATOM 2143 C C . ASP A 1 279 ? -26.734 -26.896 -4.476 1.00 66.12 279 ASP A C 1
ATOM 2145 O O . ASP A 1 279 ? -27.214 -27.713 -5.270 1.00 66.12 279 ASP A O 1
ATOM 2149 N N . ASN A 1 280 ? -27.364 -25.769 -4.136 1.00 72.44 280 ASN A N 1
ATOM 2150 C CA . ASN A 1 280 ? -28.731 -25.422 -4.540 1.00 72.44 280 ASN A CA 1
ATOM 2151 C C . ASN A 1 280 ? -29.836 -26.298 -3.884 1.00 72.44 280 ASN A C 1
ATOM 2153 O O . ASN A 1 280 ? -30.947 -26.384 -4.422 1.00 72.44 280 ASN A O 1
ATOM 2157 N N . ALA A 1 281 ? -29.564 -26.951 -2.742 1.00 79.56 281 ALA A N 1
ATOM 2158 C CA . ALA A 1 281 ? -30.547 -27.760 -2.006 1.00 79.56 281 ALA A CA 1
ATOM 2159 C C . ALA A 1 281 ? -31.653 -26.907 -1.360 1.00 79.56 281 ALA A C 1
ATOM 2161 O O . ALA A 1 281 ? -31.433 -25.755 -0.991 1.00 79.56 281 ALA A O 1
ATOM 2162 N N . GLY A 1 282 ? -32.859 -27.464 -1.214 1.00 82.81 282 GLY A N 1
ATOM 2163 C CA . GLY A 1 282 ? -34.006 -26.748 -0.645 1.00 82.81 282 GLY A CA 1
ATOM 2164 C C . GLY A 1 282 ? -33.927 -26.547 0.873 1.00 82.81 282 GLY A C 1
ATOM 2165 O O . GLY A 1 282 ? -33.196 -27.245 1.578 1.00 82.81 282 GLY A O 1
ATOM 2166 N N . VAL A 1 283 ? -34.714 -25.595 1.383 1.00 88.25 283 VAL A N 1
ATOM 2167 C CA . VAL A 1 283 ? -34.832 -25.285 2.819 1.00 88.25 283 VAL A CA 1
ATOM 2168 C C . VAL A 1 283 ? -36.296 -25.375 3.256 1.00 88.25 283 VAL A C 1
ATOM 2170 O O . VAL A 1 283 ? -37.205 -24.854 2.602 1.00 88.25 283 VAL A O 1
ATOM 2173 N N . GLU A 1 284 ? -36.531 -26.045 4.380 1.00 88.31 284 GLU A N 1
ATOM 2174 C CA . GLU A 1 284 ? -37.856 -26.375 4.904 1.00 88.31 284 GLU A CA 1
ATOM 2175 C C . GLU A 1 284 ? -37.971 -26.162 6.421 1.00 88.31 284 GLU A C 1
ATOM 2177 O O . GLU A 1 284 ? -37.003 -25.847 7.113 1.00 88.31 284 GLU A O 1
ATOM 2182 N N . MET A 1 285 ? -39.188 -26.312 6.943 1.00 86.31 285 MET A N 1
ATOM 2183 C CA . MET A 1 285 ? -39.470 -26.353 8.374 1.00 86.31 285 MET A CA 1
ATOM 2184 C C . MET A 1 285 ? -39.825 -27.772 8.817 1.00 86.31 285 MET A C 1
ATOM 2186 O O . MET A 1 285 ? -40.751 -28.358 8.259 1.00 86.31 285 MET A O 1
ATOM 2190 N N . ILE A 1 286 ? -39.160 -28.269 9.866 1.00 81.50 286 ILE A N 1
ATOM 2191 C CA . ILE A 1 286 ? -39.339 -29.623 10.422 1.00 81.50 286 ILE A CA 1
ATOM 2192 C C . ILE A 1 286 ? -39.803 -29.597 11.888 1.00 81.50 286 ILE A C 1
ATOM 2194 O O . ILE A 1 286 ? -39.390 -28.741 12.671 1.00 81.50 286 ILE A O 1
ATOM 2198 N N . GLN A 1 287 ? -40.647 -30.548 12.306 1.00 74.94 287 GLN A N 1
ATOM 2199 C CA . GLN A 1 287 ? -41.195 -30.554 13.677 1.00 74.94 287 GLN A CA 1
ATOM 2200 C C . GLN A 1 287 ? -40.176 -30.896 14.781 1.00 74.94 287 GLN A C 1
ATOM 2202 O O . GLN A 1 287 ? -40.360 -30.491 15.929 1.00 74.94 287 GLN A O 1
ATOM 2207 N N . ASN A 1 288 ? -39.135 -31.675 14.476 1.00 69.38 288 ASN A N 1
ATOM 2208 C CA . ASN A 1 288 ? -38.162 -32.141 15.465 1.00 69.38 288 ASN A CA 1
ATOM 2209 C C . ASN A 1 288 ? -36.754 -32.186 14.840 1.00 69.38 288 ASN A C 1
ATOM 2211 O O . ASN A 1 288 ? -36.493 -33.101 14.060 1.00 69.38 288 ASN A O 1
ATOM 2215 N N . PRO A 1 289 ? -35.853 -31.239 15.166 1.00 58.97 289 PRO A N 1
ATOM 2216 C CA . PRO A 1 289 ? -34.541 -31.137 14.528 1.00 58.97 289 PRO A CA 1
ATOM 2217 C C . PRO A 1 289 ? -33.565 -32.233 14.981 1.00 58.97 289 PRO A C 1
ATOM 2219 O O . PRO A 1 289 ? -32.542 -32.455 14.337 1.00 58.97 289 PRO A O 1
ATOM 2222 N N . GLY A 1 290 ? -33.866 -32.950 16.073 1.00 54.28 290 GLY A N 1
ATOM 2223 C CA . GLY A 1 290 ? -32.987 -33.985 16.617 1.00 54.28 290 GLY A CA 1
ATOM 2224 C C . GLY A 1 290 ? -31.578 -33.450 16.892 1.00 54.28 290 GLY A C 1
ATOM 2225 O O . GLY A 1 290 ? -31.423 -32.362 17.434 1.00 54.28 290 GLY A O 1
ATOM 2226 N N . ALA A 1 291 ? -30.558 -34.213 16.495 1.00 47.62 291 ALA A N 1
ATOM 2227 C CA . ALA A 1 291 ? -29.166 -33.756 16.447 1.00 47.62 291 ALA A CA 1
ATOM 2228 C C . ALA A 1 291 ? -28.752 -33.268 15.037 1.00 47.62 291 ALA A C 1
ATOM 2230 O O . ALA A 1 291 ? -27.562 -33.144 14.760 1.00 47.62 291 ALA A O 1
ATOM 2231 N N . PHE A 1 292 ? -29.717 -33.071 14.128 1.00 51.66 292 PHE A N 1
ATOM 2232 C CA . PHE A 1 292 ? -29.511 -33.181 12.678 1.00 51.66 292 PHE A CA 1
ATOM 2233 C C . PHE A 1 292 ? -29.603 -31.882 11.878 1.00 51.66 292 PHE A C 1
ATOM 2235 O O . PHE A 1 292 ? -29.256 -31.915 10.704 1.00 51.66 292 PHE A O 1
ATOM 2242 N N . GLU A 1 293 ? -29.996 -30.751 12.465 1.00 65.50 293 GLU A N 1
ATOM 2243 C CA . GLU A 1 293 ? -29.701 -29.454 11.845 1.00 65.50 293 GLU A CA 1
ATOM 2244 C C . GLU A 1 293 ? -29.612 -28.325 12.871 1.00 65.50 293 GLU A C 1
ATOM 2246 O O . GLU A 1 293 ? -30.470 -28.190 13.741 1.00 65.50 293 GLU A O 1
ATOM 2251 N N . ARG A 1 294 ? -28.564 -27.509 12.763 1.00 79.69 294 ARG A N 1
ATOM 2252 C CA . ARG A 1 294 ? -28.256 -26.346 13.607 1.00 79.69 294 ARG A CA 1
ATOM 2253 C C . ARG A 1 294 ? -27.651 -25.273 12.701 1.00 79.69 294 ARG A C 1
ATOM 2255 O O . ARG A 1 294 ? -27.049 -25.604 11.690 1.00 79.69 294 ARG A O 1
ATOM 2262 N N . TRP A 1 295 ? -27.746 -24.004 13.068 1.00 82.19 295 TRP A N 1
ATOM 2263 C CA . TRP A 1 295 ? -27.193 -22.908 12.270 1.00 82.19 295 TRP A CA 1
ATOM 2264 C C . TRP A 1 295 ? -26.052 -22.233 13.021 1.00 82.19 295 TRP A C 1
ATOM 2266 O O . TRP A 1 295 ? -26.258 -21.754 14.136 1.00 82.19 295 TRP A O 1
ATOM 2276 N N . PHE A 1 296 ? -24.859 -22.194 12.427 1.00 76.94 296 PHE A N 1
ATOM 2277 C CA . PHE A 1 296 ? -23.781 -21.335 12.905 1.00 76.94 296 PHE A CA 1
ATOM 2278 C C . PHE A 1 296 ? -24.086 -19.885 12.543 1.00 76.94 296 PHE A C 1
ATOM 2280 O O . PHE A 1 296 ? -24.457 -19.581 11.406 1.00 76.94 296 PHE A O 1
ATOM 2287 N N . ILE A 1 297 ? -23.896 -19.004 13.522 1.00 70.88 297 ILE A N 1
ATOM 2288 C CA . ILE A 1 297 ? -23.917 -17.553 13.343 1.00 70.88 297 ILE A CA 1
ATOM 2289 C C . ILE A 1 297 ? -22.491 -17.110 13.025 1.00 70.88 297 ILE A C 1
ATOM 2291 O O . ILE A 1 297 ? -21.704 -16.834 13.931 1.00 70.88 297 ILE A O 1
ATOM 2295 N N . GLU A 1 298 ? -22.133 -17.104 11.744 1.00 58.25 298 GLU A N 1
ATOM 2296 C CA . GLU A 1 298 ? -20.779 -16.747 11.316 1.00 58.25 298 GLU A CA 1
ATOM 2297 C C . GLU A 1 298 ? -20.586 -15.216 11.263 1.00 58.25 298 GLU A C 1
ATOM 2299 O O . GLU A 1 298 ? -21.515 -14.491 10.877 1.00 58.25 298 GLU A O 1
ATOM 2304 N N . PRO A 1 299 ? -19.396 -14.702 11.647 1.00 50.91 299 PRO A N 1
ATOM 2305 C CA . PRO A 1 299 ? -19.071 -13.283 11.538 1.00 50.91 299 PRO A CA 1
ATOM 2306 C C . PRO A 1 299 ? -19.116 -12.784 10.090 1.00 50.91 299 PRO A C 1
ATOM 2308 O O . PRO A 1 299 ? -18.812 -13.520 9.153 1.00 50.91 299 PRO A O 1
ATOM 2311 N N . ILE A 1 300 ? -19.407 -11.495 9.924 1.00 46.66 300 ILE A N 1
ATOM 2312 C CA . ILE A 1 300 ? -19.159 -10.757 8.681 1.00 46.66 300 ILE A CA 1
ATOM 2313 C C . ILE A 1 300 ? -18.018 -9.768 8.927 1.00 46.66 300 ILE A C 1
ATOM 2315 O O . ILE A 1 300 ? -17.897 -9.231 10.032 1.00 46.66 300 ILE A O 1
ATOM 2319 N N . GLY A 1 301 ? -17.205 -9.537 7.889 1.00 36.81 301 GLY A N 1
ATOM 2320 C CA . GLY A 1 301 ? -16.135 -8.541 7.864 1.00 36.81 301 GLY A CA 1
ATOM 2321 C C . GLY A 1 301 ? -16.557 -7.206 8.486 1.00 36.81 301 GLY A C 1
ATOM 2322 O O . GLY A 1 301 ? -17.656 -6.693 8.258 1.00 36.81 301 GLY A O 1
ATOM 2323 N N . TYR A 1 302 ? -15.675 -6.691 9.334 1.00 32.28 302 TYR A N 1
ATOM 2324 C CA . TYR A 1 302 ? -15.924 -5.642 10.315 1.00 32.28 302 TYR A CA 1
ATOM 2325 C C . TYR A 1 302 ? -16.440 -4.325 9.698 1.00 32.28 302 TYR A C 1
ATOM 2327 O O . TYR A 1 302 ? -15.816 -3.736 8.816 1.00 32.28 302 TYR A O 1
ATOM 2335 N N . ILE A 1 303 ? -17.565 -3.816 10.218 1.00 32.06 303 ILE A N 1
ATOM 2336 C CA . ILE A 1 303 ? -17.978 -2.419 10.007 1.00 32.06 303 ILE A CA 1
ATOM 2337 C C . ILE A 1 303 ? -16.998 -1.534 10.793 1.00 32.06 303 ILE A C 1
ATOM 2339 O O . ILE A 1 303 ? -16.823 -1.801 11.985 1.00 32.06 303 ILE A O 1
ATOM 2343 N N . PRO A 1 304 ? -16.398 -0.482 10.194 1.00 30.00 304 PRO A N 1
ATOM 2344 C CA . PRO A 1 304 ? -15.523 0.444 10.908 1.00 30.00 304 PRO A CA 1
ATOM 2345 C C . PRO A 1 304 ? -16.182 0.966 12.190 1.00 30.00 304 PRO A C 1
ATOM 2347 O O . PRO A 1 304 ? -17.136 1.737 12.120 1.00 30.00 304 PRO A O 1
ATOM 2350 N N . GLN A 1 305 ? -15.703 0.553 13.371 1.00 32.09 305 GLN A N 1
ATOM 2351 C CA . GLN A 1 305 ? -16.254 1.098 14.614 1.00 32.09 305 GLN A CA 1
ATOM 2352 C C . GLN A 1 305 ? -15.939 2.594 14.700 1.00 32.09 305 GLN A C 1
ATOM 2354 O O . GLN A 1 305 ? -14.836 3.015 14.310 1.00 32.09 305 GLN A O 1
ATOM 2359 N N . PRO A 1 306 ? -16.892 3.391 15.208 1.00 33.59 306 PRO A N 1
ATOM 2360 C CA . PRO A 1 306 ? -16.801 4.832 15.152 1.00 33.59 306 PRO A CA 1
ATOM 2361 C C . PRO A 1 306 ? -15.719 5.394 16.079 1.00 33.59 306 PRO A C 1
ATOM 2363 O O . PRO A 1 306 ? -15.701 5.155 17.292 1.00 33.59 306 PRO A O 1
ATOM 2366 N N . VAL A 1 307 ? -14.853 6.212 15.484 1.00 39.03 307 VAL A N 1
ATOM 2367 C CA . VAL A 1 307 ? -13.715 6.893 16.118 1.00 39.03 307 VAL A CA 1
ATOM 2368 C C . VAL A 1 307 ? -14.162 7.747 17.315 1.00 39.03 307 VAL A C 1
ATOM 2370 O O . VAL A 1 307 ? -15.275 8.269 17.361 1.00 39.03 307 VAL A O 1
ATOM 2373 N N . ALA A 1 308 ? -13.297 7.908 18.320 1.00 38.91 308 ALA A N 1
ATOM 2374 C CA . ALA A 1 308 ? -13.653 8.611 19.558 1.00 38.91 308 ALA A CA 1
ATOM 2375 C C . ALA A 1 308 ? -13.965 10.115 19.371 1.00 38.91 308 ALA A C 1
ATOM 2377 O O . ALA A 1 308 ? -14.739 10.669 20.154 1.00 38.91 308 ALA A O 1
ATOM 2378 N N . ALA A 1 309 ? -13.386 10.760 18.355 1.00 58.62 309 ALA A N 1
ATOM 2379 C CA . ALA A 1 309 ? -13.635 12.157 18.001 1.00 58.62 309 ALA A CA 1
ATOM 2380 C C . ALA A 1 309 ? -14.881 12.304 17.107 1.00 58.62 309 ALA A C 1
ATOM 2382 O O . ALA A 1 309 ? -15.027 11.574 16.131 1.00 58.62 309 ALA A O 1
ATOM 2383 N N . GLY A 1 310 ? -15.767 13.252 17.424 1.00 71.31 310 GLY A N 1
ATOM 2384 C CA . GLY A 1 310 ? -16.923 13.580 16.585 1.00 71.31 310 GLY A CA 1
ATOM 2385 C C . GLY A 1 310 ? -16.547 14.361 15.320 1.00 71.31 310 GLY A C 1
ATOM 2386 O O . GLY A 1 310 ? -15.536 15.062 15.283 1.00 71.31 310 GLY A O 1
ATOM 2387 N N . VAL A 1 311 ? -17.391 14.267 14.295 1.00 83.00 311 VAL A N 1
ATOM 2388 C CA . VAL A 1 311 ? -17.357 15.096 13.081 1.00 83.00 311 VAL A CA 1
ATOM 2389 C C . VAL A 1 311 ? -17.907 16.484 13.412 1.00 83.00 311 VAL A C 1
ATOM 2391 O O . VAL A 1 311 ? -18.937 16.598 14.077 1.00 83.00 311 VAL A O 1
ATOM 2394 N N . HIS A 1 312 ? -17.262 17.547 12.942 1.00 87.94 312 HIS A N 1
ATOM 2395 C CA . HIS A 1 312 ? -17.635 18.936 13.207 1.00 87.94 312 HIS A CA 1
ATOM 2396 C C . HIS A 1 312 ? -18.048 19.683 11.932 1.00 87.94 312 HIS A C 1
ATOM 2398 O O . HIS A 1 312 ? -17.673 19.356 10.806 1.00 87.94 312 HIS A O 1
ATOM 2404 N N . PHE A 1 313 ? -18.851 20.731 12.104 1.00 84.75 313 PHE A N 1
ATOM 2405 C CA . PHE A 1 313 ? -19.055 21.712 11.048 1.00 84.75 313 PHE A CA 1
ATOM 2406 C C . PHE A 1 313 ? -17.728 22.424 10.749 1.00 84.75 313 PHE A C 1
ATOM 2408 O O . PHE A 1 313 ? -16.961 22.746 11.652 1.00 84.75 313 PHE A O 1
ATOM 2415 N N . GLY A 1 314 ? -17.456 22.660 9.469 1.00 76.38 314 GLY A N 1
ATOM 2416 C CA . GLY A 1 314 ? -16.177 23.166 8.985 1.00 76.38 314 GLY A CA 1
ATOM 2417 C C . GLY A 1 314 ? -15.215 22.076 8.506 1.00 76.38 314 GLY A C 1
ATOM 2418 O O . GLY A 1 314 ? -14.377 22.399 7.662 1.00 76.38 314 GLY A O 1
ATOM 2419 N N . ASP A 1 315 ? -15.373 20.828 8.961 1.00 86.50 315 ASP A N 1
ATOM 2420 C CA . ASP A 1 315 ? -14.512 19.701 8.584 1.00 86.50 315 ASP A CA 1
ATOM 2421 C C . ASP A 1 315 ? -14.572 19.408 7.082 1.00 86.50 315 ASP A C 1
ATOM 2423 O O . ASP A 1 315 ? -15.619 19.546 6.438 1.00 86.50 315 ASP A O 1
ATOM 2427 N N . ILE A 1 316 ? -13.438 18.960 6.542 1.00 83.31 316 ILE A N 1
ATOM 2428 C CA . ILE A 1 316 ? -13.329 18.389 5.199 1.00 83.31 316 ILE A CA 1
ATOM 2429 C C . ILE A 1 316 ? -13.361 16.868 5.337 1.00 83.31 316 ILE A C 1
ATOM 2431 O O . ILE A 1 316 ? -12.580 16.292 6.094 1.00 83.31 316 ILE A O 1
ATOM 2435 N N . VAL A 1 317 ? -14.259 16.223 4.598 1.00 85.12 317 VAL A N 1
ATOM 2436 C CA . VAL A 1 317 ? -14.482 14.776 4.641 1.00 85.12 317 VAL A CA 1
ATOM 2437 C C . VAL A 1 317 ? -14.583 14.193 3.237 1.00 85.12 317 VAL A C 1
ATOM 2439 O O . VAL A 1 317 ? -15.073 14.845 2.317 1.00 85.12 317 VAL A O 1
ATOM 2442 N N . ASN A 1 318 ? -14.207 12.933 3.083 1.00 83.75 318 ASN A N 1
ATOM 2443 C CA . ASN A 1 318 ? -14.656 12.093 1.985 1.00 83.75 318 ASN A CA 1
ATOM 2444 C C . ASN A 1 318 ? -15.919 11.330 2.420 1.00 83.75 318 ASN A C 1
ATOM 2446 O O . ASN A 1 318 ? -16.101 10.998 3.594 1.00 83.75 318 ASN A O 1
ATOM 2450 N N . ILE A 1 319 ? -16.801 11.043 1.462 1.00 86.75 319 ILE A N 1
ATOM 2451 C CA . ILE A 1 319 ? -18.043 10.294 1.693 1.00 86.75 319 ILE A CA 1
ATOM 2452 C C . ILE A 1 319 ? -17.902 8.967 0.954 1.00 86.75 319 ILE A C 1
ATOM 2454 O O . ILE A 1 319 ? -17.985 8.945 -0.273 1.00 86.75 319 ILE A O 1
ATOM 2458 N N . LYS A 1 320 ? -17.629 7.879 1.678 1.00 77.00 320 LYS A N 1
ATOM 2459 C CA . LYS A 1 320 ? -17.358 6.560 1.087 1.00 77.00 320 LYS A CA 1
ATOM 2460 C C . LYS A 1 320 ? -18.626 5.713 1.036 1.00 77.00 320 LYS A C 1
ATOM 2462 O O . LYS A 1 320 ? -19.342 5.613 2.026 1.00 77.00 320 LYS A O 1
ATOM 2467 N N . SER A 1 321 ? -18.899 5.097 -0.106 1.00 74.12 321 SER A N 1
ATOM 2468 C CA . SER A 1 321 ? -19.964 4.113 -0.285 1.00 74.12 321 SER A CA 1
ATOM 2469 C C . SER A 1 321 ? -19.671 2.841 0.513 1.00 74.12 321 SER A C 1
ATOM 2471 O O . SER A 1 321 ? -18.582 2.271 0.423 1.00 74.12 321 SER A O 1
ATOM 2473 N N . ASN A 1 322 ? -20.655 2.345 1.259 1.00 65.81 322 ASN A N 1
ATOM 2474 C CA . ASN A 1 322 ? -20.554 1.053 1.926 1.00 65.81 322 ASN A CA 1
ATOM 2475 C C . ASN A 1 322 ? -20.717 -0.098 0.920 1.00 65.81 322 ASN A C 1
ATOM 2477 O O . ASN A 1 322 ? -19.999 -1.091 1.014 1.00 65.81 322 ASN A O 1
ATOM 2481 N N . LYS A 1 323 ? -21.615 0.037 -0.064 1.00 64.94 323 LYS A N 1
ATOM 2482 C CA . LYS A 1 323 ? -21.912 -1.008 -1.056 1.00 64.94 323 LYS A CA 1
ATOM 2483 C C . LYS A 1 323 ? -20.866 -1.123 -2.164 1.00 64.94 323 LYS A C 1
ATOM 2485 O O . LYS A 1 323 ? -20.539 -2.233 -2.566 1.00 64.94 323 LYS A O 1
ATOM 2490 N N . PHE A 1 324 ? -20.385 0.007 -2.675 1.00 61.16 324 PHE A N 1
ATOM 2491 C CA . PHE A 1 324 ? -19.488 0.079 -3.832 1.00 61.16 324 PHE A CA 1
ATOM 2492 C C . PHE A 1 324 ? -18.030 0.347 -3.452 1.00 61.16 324 PHE A C 1
ATOM 2494 O O . PHE A 1 324 ? -17.180 0.268 -4.326 1.00 61.16 324 PHE A O 1
ATOM 2501 N N . ARG A 1 325 ? -17.739 0.691 -2.187 1.00 63.62 325 ARG A N 1
ATOM 2502 C CA . ARG A 1 325 ? -16.402 1.073 -1.681 1.00 63.62 325 ARG A CA 1
ATOM 2503 C C . ARG A 1 325 ? -15.747 2.282 -2.379 1.00 63.62 325 ARG A C 1
ATOM 2505 O O . ARG A 1 325 ? -14.630 2.632 -2.033 1.00 63.62 325 ARG A O 1
ATOM 2512 N N . ASN A 1 326 ? -16.463 2.985 -3.251 1.00 70.44 326 ASN A N 1
ATOM 2513 C CA . ASN A 1 326 ? -15.990 4.195 -3.930 1.00 70.44 326 ASN A CA 1
ATOM 2514 C C . ASN A 1 326 ? -16.446 5.473 -3.198 1.00 70.44 326 ASN A C 1
ATOM 2516 O O . ASN A 1 326 ? -17.408 5.457 -2.428 1.00 70.44 326 ASN A O 1
ATOM 2520 N N . HIS A 1 327 ? -15.779 6.597 -3.440 1.00 80.62 327 HIS A N 1
ATOM 2521 C CA . HIS A 1 327 ? -16.040 7.895 -2.819 1.00 80.62 327 HIS A CA 1
ATOM 2522 C C . HIS A 1 327 ? -16.942 8.779 -3.691 1.00 80.62 327 HIS A C 1
ATOM 2524 O O . HIS A 1 327 ? -16.814 8.803 -4.913 1.00 80.62 327 HIS A O 1
ATOM 2530 N N . VAL A 1 328 ? -17.849 9.541 -3.071 1.00 87.56 328 VAL A N 1
ATOM 2531 C CA . VAL A 1 328 ? -18.664 10.549 -3.771 1.00 87.56 328 VAL A CA 1
ATOM 2532 C C . VAL A 1 328 ? -17.753 11.660 -4.299 1.00 87.56 328 VAL A C 1
ATOM 2534 O O . VAL A 1 328 ? -17.049 12.301 -3.523 1.00 87.56 328 VAL A O 1
ATOM 2537 N N . SER A 1 329 ? -17.812 11.907 -5.605 1.00 86.75 329 SER A N 1
ATOM 2538 C CA . SER A 1 329 ? -16.923 12.787 -6.367 1.00 86.75 329 SER A CA 1
ATOM 2539 C C . SER A 1 329 ? -17.691 13.865 -7.128 1.00 86.75 329 SER A C 1
ATOM 2541 O O . SER A 1 329 ? -18.766 13.605 -7.679 1.00 86.75 329 SER A O 1
ATOM 2543 N N . GLY A 1 330 ? -17.137 15.077 -7.181 1.00 82.56 330 GLY A N 1
ATOM 2544 C CA . GLY A 1 330 ? -17.599 16.145 -8.064 1.00 82.56 330 GLY A CA 1
ATOM 2545 C C . GLY A 1 330 ? -16.890 16.113 -9.419 1.00 82.56 330 GLY A C 1
ATOM 2546 O O . GLY A 1 330 ? -15.676 16.288 -9.482 1.00 82.56 330 GLY A O 1
ATOM 2547 N N . THR A 1 331 ? -17.638 15.968 -10.514 1.00 78.81 331 THR A N 1
ATOM 2548 C CA . THR A 1 331 ? -17.055 15.936 -11.868 1.00 78.81 331 THR A CA 1
ATOM 2549 C C . THR A 1 331 ? -16.770 17.338 -12.415 1.00 78.81 331 THR A C 1
ATOM 2551 O O . THR A 1 331 ? -17.282 18.330 -11.897 1.00 78.81 331 THR A O 1
ATOM 2554 N N . GLY A 1 332 ? -16.013 17.433 -13.519 1.00 62.03 332 GLY A N 1
ATOM 2555 C CA . GLY A 1 332 ? -15.657 18.685 -14.219 1.00 62.03 332 GLY A CA 1
ATOM 2556 C C . GLY A 1 332 ? -16.809 19.496 -14.844 1.00 62.03 332 GLY A C 1
ATOM 2557 O O . GLY A 1 332 ? -16.597 20.231 -15.807 1.00 62.03 332 GLY A O 1
ATOM 2558 N N . GLY A 1 333 ? -18.032 19.359 -14.331 1.00 73.50 333 GLY A N 1
ATOM 2559 C CA . GLY A 1 333 ? -19.231 20.081 -14.746 1.00 73.50 333 GLY A CA 1
ATOM 2560 C C . GLY A 1 333 ? -20.177 20.323 -13.565 1.00 73.50 333 GLY A C 1
ATOM 2561 O O . GLY A 1 333 ? -19.790 20.904 -12.549 1.00 73.50 333 GLY A O 1
ATOM 2562 N N . ASP A 1 334 ? -21.433 19.898 -13.711 1.00 78.31 334 ASP A N 1
ATOM 2563 C CA . ASP A 1 334 ? -22.443 19.910 -12.639 1.00 78.31 334 ASP A CA 1
ATOM 2564 C C . ASP A 1 334 ? -22.777 18.487 -12.137 1.00 78.31 334 ASP A C 1
ATOM 2566 O O . ASP A 1 334 ? -23.792 18.299 -11.472 1.00 78.31 334 ASP A O 1
ATOM 2570 N N . GLY A 1 335 ? -21.986 17.468 -12.492 1.00 81.75 335 GLY A N 1
ATOM 2571 C CA . GLY A 1 335 ? -22.267 16.065 -12.171 1.00 81.75 335 GLY A CA 1
ATOM 2572 C C . GLY A 1 335 ? -21.671 15.599 -10.840 1.00 81.75 335 GLY A C 1
ATOM 2573 O O . GLY A 1 335 ? -20.694 16.163 -10.347 1.00 81.75 335 GLY A O 1
ATOM 2574 N N . VAL A 1 336 ? -22.257 14.536 -10.283 1.00 86.88 336 VAL A N 1
ATOM 2575 C CA . VAL A 1 336 ? -21.753 13.817 -9.104 1.00 86.88 336 VAL A CA 1
ATOM 2576 C C . VAL A 1 336 ? -21.720 12.320 -9.425 1.00 86.88 336 VAL A C 1
ATOM 2578 O O . VAL A 1 336 ? -22.711 11.780 -9.918 1.00 86.88 336 VAL A O 1
ATOM 2581 N N . GLN A 1 337 ? -20.597 11.657 -9.156 1.00 86.38 337 GLN A N 1
ATOM 2582 C CA . GLN A 1 337 ? -20.391 10.223 -9.412 1.00 86.38 337 GLN A CA 1
ATOM 2583 C C . GLN A 1 337 ? -19.636 9.555 -8.254 1.00 86.38 337 GLN A C 1
ATOM 2585 O O . GLN A 1 337 ? -19.309 10.222 -7.274 1.00 86.38 337 GLN A O 1
ATOM 2590 N N . LEU A 1 338 ? -19.393 8.248 -8.338 1.00 81.06 338 LEU A N 1
ATOM 2591 C CA . LEU A 1 338 ? -18.525 7.516 -7.419 1.00 81.06 338 LEU A CA 1
ATOM 2592 C C . LEU A 1 338 ? -17.178 7.229 -8.089 1.00 81.06 338 LEU A C 1
ATOM 2594 O O . LEU A 1 338 ? -17.153 6.579 -9.128 1.00 81.06 338 LEU A O 1
ATOM 2598 N N . MET A 1 339 ? -16.082 7.667 -7.471 1.00 71.00 339 MET A N 1
ATOM 2599 C CA . MET A 1 339 ? -14.699 7.440 -7.921 1.00 71.00 339 MET A CA 1
ATOM 2600 C C . MET A 1 339 ? -13.940 6.584 -6.904 1.00 71.00 339 MET A C 1
ATOM 2602 O O . MET A 1 339 ? -14.228 6.658 -5.710 1.00 71.00 339 MET A O 1
ATOM 2606 N N . GLN A 1 340 ? -12.977 5.772 -7.341 1.00 61.22 340 GLN A N 1
ATOM 2607 C CA . GLN A 1 340 ? -12.190 4.936 -6.422 1.00 61.22 340 GLN A CA 1
ATOM 2608 C C . GLN A 1 340 ? -11.280 5.756 -5.491 1.00 61.22 340 GLN A C 1
ATOM 2610 O O . GLN A 1 340 ? -11.162 5.429 -4.312 1.00 61.22 340 GLN A O 1
ATOM 2615 N N . HIS A 1 341 ? -10.654 6.820 -5.998 1.00 60.41 341 HIS A N 1
ATOM 2616 C CA . HIS A 1 341 ? -9.572 7.521 -5.297 1.00 60.41 341 HIS A CA 1
ATOM 2617 C C . HIS A 1 341 ? -10.096 8.773 -4.561 1.00 60.41 341 HIS A C 1
ATOM 2619 O O . HIS A 1 341 ? -10.842 9.549 -5.156 1.00 60.41 341 HIS A O 1
ATOM 2625 N N . PRO A 1 342 ? -9.734 9.004 -3.283 1.00 59.75 342 PRO A N 1
ATOM 2626 C CA . PRO A 1 342 ? -10.166 10.172 -2.511 1.00 59.75 342 PRO A CA 1
ATOM 2627 C C . PRO A 1 342 ? -9.268 11.406 -2.752 1.00 59.75 342 PRO A C 1
ATOM 2629 O O . PRO A 1 342 ? -8.565 11.862 -1.848 1.00 59.75 342 PRO A O 1
ATOM 2632 N N . GLU A 1 343 ? -9.291 11.977 -3.958 1.00 65.56 343 GLU A N 1
ATOM 2633 C CA . GLU A 1 343 ? -8.540 13.196 -4.290 1.00 65.56 343 GLU A CA 1
ATOM 2634 C C . GLU A 1 343 ? -9.268 14.478 -3.818 1.00 65.56 343 GLU A C 1
ATOM 2636 O O . GLU A 1 343 ? -10.169 14.452 -2.971 1.00 65.56 343 GLU A O 1
ATOM 2641 N N . GLU A 1 344 ? -8.860 15.656 -4.307 1.00 62.62 344 GLU A N 1
ATOM 2642 C CA . GLU A 1 344 ? -9.534 16.925 -3.985 1.00 62.62 344 GLU A CA 1
ATOM 2643 C C . GLU A 1 344 ? -10.972 17.007 -4.532 1.00 62.62 344 GLU A C 1
ATOM 2645 O O . GLU A 1 344 ? -11.791 17.773 -4.012 1.00 62.62 344 GLU A O 1
ATOM 2650 N N . TRP A 1 345 ? -11.295 16.228 -5.569 1.00 71.44 345 TRP A N 1
ATOM 2651 C CA . TRP A 1 345 ? -12.620 16.188 -6.196 1.00 71.44 345 TRP A CA 1
ATOM 2652 C C . TRP A 1 345 ? -13.659 15.464 -5.322 1.00 71.44 345 TRP A C 1
ATOM 2654 O O . TRP A 1 345 ? -14.850 15.791 -5.370 1.00 71.44 345 TRP A O 1
ATOM 2664 N N . GLU A 1 346 ? -13.198 14.550 -4.468 1.00 75.56 346 GLU A N 1
ATOM 2665 C CA . GLU A 1 346 ? -13.959 13.735 -3.517 1.00 75.56 346 GLU A CA 1
ATOM 2666 C C . GLU A 1 346 ? -14.006 14.344 -2.105 1.00 75.56 346 GLU A C 1
ATOM 2668 O O . GLU A 1 346 ? -14.596 13.754 -1.195 1.00 75.56 346 GLU A O 1
ATOM 2673 N N . GLN A 1 347 ? -13.367 15.501 -1.897 1.00 84.25 347 GLN A N 1
ATOM 2674 C CA . GLN A 1 347 ? -13.343 16.217 -0.621 1.00 84.25 347 GLN A CA 1
ATOM 2675 C C . GLN A 1 347 ? -14.538 17.173 -0.498 1.00 84.25 347 GLN A C 1
ATOM 2677 O O . GLN A 1 347 ? -14.743 18.075 -1.316 1.00 84.25 347 GLN A O 1
ATOM 2682 N N . TRP A 1 348 ? -15.301 17.017 0.583 1.00 88.88 348 TRP A N 1
ATOM 2683 C CA . TRP A 1 348 ? -16.514 17.771 0.891 1.00 88.88 348 TRP A CA 1
ATOM 2684 C C . TRP A 1 348 ? -16.380 18.488 2.229 1.00 88.88 348 TRP A C 1
ATOM 2686 O O . TRP A 1 348 ? -16.170 17.863 3.265 1.00 88.88 348 TRP A O 1
ATOM 2696 N N . LYS A 1 349 ? -16.572 19.804 2.237 1.00 88.56 349 LYS A N 1
ATOM 2697 C CA . LYS A 1 349 ? -16.713 20.579 3.466 1.00 88.56 349 LYS A CA 1
ATOM 2698 C C . LYS A 1 349 ? -18.130 20.437 4.020 1.00 88.56 349 LYS A C 1
ATOM 2700 O O . LYS A 1 349 ? -19.099 20.738 3.314 1.00 88.56 349 LYS A O 1
ATOM 2705 N N . ILE A 1 350 ? -18.254 20.038 5.285 1.00 92.19 350 ILE A N 1
ATOM 2706 C CA . ILE A 1 350 ? -19.536 19.968 5.996 1.00 92.19 350 ILE A CA 1
ATOM 2707 C C . ILE A 1 350 ? -19.870 21.358 6.541 1.00 92.19 350 ILE A C 1
ATOM 2709 O O . ILE A 1 350 ? -19.158 21.903 7.379 1.00 92.19 350 ILE A O 1
ATOM 2713 N N . ILE A 1 351 ? -20.967 21.955 6.080 1.00 89.69 351 ILE A N 1
ATOM 2714 C CA . ILE A 1 351 ? -21.332 23.340 6.409 1.00 89.69 351 ILE A CA 1
ATOM 2715 C C . ILE A 1 351 ? -22.710 23.376 7.059 1.00 89.69 351 ILE A C 1
ATOM 2717 O O . ILE A 1 351 ? -23.683 22.873 6.498 1.00 89.69 351 ILE A O 1
ATOM 2721 N N . ASN A 1 352 ? -22.835 24.050 8.202 1.00 90.00 352 ASN A N 1
ATOM 2722 C CA . ASN A 1 352 ? -24.144 24.313 8.789 1.00 90.00 352 ASN A CA 1
ATOM 2723 C C . ASN A 1 352 ? -24.891 25.337 7.898 1.00 90.00 352 ASN A C 1
ATOM 2725 O O . ASN A 1 352 ? -24.345 26.403 7.585 1.00 90.00 352 ASN A O 1
ATOM 2729 N N . PRO A 1 353 ? -26.111 25.043 7.413 1.00 87.88 353 PRO A N 1
ATOM 2730 C CA . PRO A 1 353 ? -26.822 25.944 6.510 1.00 87.88 353 PRO A CA 1
ATOM 2731 C C . PRO A 1 353 ? -27.264 27.246 7.174 1.00 87.88 353 PRO A C 1
ATOM 2733 O O . PRO A 1 353 ? -27.273 28.280 6.509 1.00 87.88 353 PRO A O 1
ATOM 2736 N N . ASP A 1 354 ? -27.571 27.203 8.469 1.00 87.25 354 ASP A N 1
ATOM 2737 C CA . ASP A 1 354 ? -28.068 28.342 9.238 1.00 87.25 354 ASP A CA 1
ATOM 2738 C C . ASP A 1 354 ? -26.915 29.167 9.861 1.00 87.25 354 ASP A C 1
ATOM 2740 O O . ASP A 1 354 ? -27.084 30.354 10.144 1.00 87.25 354 ASP A O 1
ATOM 2744 N N . GLN A 1 355 ? -25.729 28.565 10.049 1.00 84.69 355 GLN A N 1
ATOM 2745 C CA . GLN A 1 355 ? -24.516 29.199 10.594 1.00 84.69 355 GLN A CA 1
ATOM 2746 C C . GLN A 1 355 ? -23.238 28.726 9.862 1.00 84.69 355 GLN A C 1
ATOM 2748 O O . GLN A 1 355 ? -22.533 27.860 10.378 1.00 84.69 355 GLN A O 1
ATOM 2753 N N . PRO A 1 356 ? -22.895 29.278 8.680 1.00 83.12 356 PRO A N 1
ATOM 2754 C CA . PRO A 1 356 ? -21.832 28.738 7.818 1.00 83.12 356 PRO A CA 1
ATOM 2755 C C . PRO A 1 356 ? -20.438 28.629 8.458 1.00 83.12 356 PRO A C 1
ATOM 2757 O O . PRO A 1 356 ? -19.682 27.733 8.094 1.00 83.12 356 PRO A O 1
ATOM 2760 N N . ASP A 1 357 ? -20.130 29.505 9.419 1.00 78.81 357 ASP A N 1
ATOM 2761 C CA . ASP A 1 357 ? -18.856 29.551 10.154 1.00 78.81 357 ASP A CA 1
ATOM 2762 C C . ASP A 1 357 ? -18.881 28.741 11.472 1.00 78.81 357 ASP A C 1
ATOM 2764 O O . ASP A 1 357 ? -18.010 28.904 12.327 1.00 78.81 357 ASP A O 1
ATOM 2768 N N . SER A 1 358 ? -19.909 27.912 11.691 1.00 81.75 358 SER A N 1
ATOM 2769 C CA . SER A 1 358 ? -20.011 27.056 12.878 1.00 81.75 358 SER A CA 1
ATOM 2770 C C . SER A 1 358 ? -18.904 26.003 12.899 1.00 81.75 358 SER A C 1
ATOM 2772 O O . SER A 1 358 ? -18.643 25.367 11.884 1.00 81.75 358 SER A O 1
ATOM 2774 N N . THR A 1 359 ? -18.327 25.780 14.082 1.00 83.69 359 THR A N 1
ATOM 2775 C CA . THR A 1 359 ? -17.367 24.701 14.377 1.00 83.69 359 THR A CA 1
ATOM 2776 C C . THR A 1 359 ? -17.918 23.716 15.415 1.00 83.69 359 THR A C 1
ATOM 2778 O O . THR A 1 359 ? -17.170 23.149 16.209 1.00 83.69 359 THR A O 1
ATOM 2781 N N . GLN A 1 360 ? -19.246 23.607 15.522 1.00 87.06 360 GLN A N 1
ATOM 2782 C CA . GLN A 1 360 ? -19.893 22.698 16.474 1.00 87.06 360 GLN A CA 1
ATOM 2783 C C . GLN A 1 360 ? -19.858 21.252 15.966 1.00 87.06 360 GLN A C 1
ATOM 2785 O O . GLN A 1 360 ? -19.878 21.013 14.761 1.00 87.06 360 GLN A O 1
ATOM 2790 N N . GLU A 1 361 ? -19.843 20.303 16.897 1.00 89.75 361 GLU A N 1
ATOM 2791 C CA . GLU A 1 361 ? -20.003 18.873 16.627 1.00 89.75 361 GLU A CA 1
ATOM 2792 C C . GLU A 1 361 ? -21.347 18.604 15.926 1.00 89.75 361 GLU A C 1
ATOM 2794 O O . GLU A 1 361 ? -22.397 19.061 16.390 1.00 89.75 361 GLU A O 1
ATOM 2799 N N . VAL A 1 362 ? -21.308 17.879 14.808 1.00 92.31 362 VAL A N 1
ATOM 2800 C CA . VAL A 1 362 ? -22.471 17.502 13.996 1.00 92.31 362 VAL A CA 1
ATOM 2801 C C . VAL A 1 362 ? -23.169 16.320 14.648 1.00 92.31 362 VAL A C 1
ATOM 2803 O O . VAL A 1 362 ? -22.536 15.316 14.981 1.00 92.31 362 VAL A O 1
ATOM 2806 N N . LYS A 1 363 ? -24.490 16.402 14.791 1.00 93.69 363 LYS A N 1
ATOM 2807 C CA . LYS A 1 363 ? -25.310 15.327 15.353 1.00 93.69 363 LYS A CA 1
ATOM 2808 C C . LYS A 1 363 ? -26.225 14.718 14.311 1.00 93.69 363 LYS A C 1
ATOM 2810 O O . LYS A 1 363 ? -26.609 15.354 13.329 1.00 93.69 363 LYS A O 1
ATOM 2815 N N . PHE A 1 364 ? -26.605 13.469 14.543 1.00 90.38 364 PHE A N 1
ATOM 2816 C CA . PHE A 1 364 ? -27.619 12.817 13.728 1.00 90.38 364 PHE A CA 1
ATOM 2817 C C . PHE A 1 364 ? -28.923 13.633 13.734 1.00 90.38 364 PHE A C 1
ATOM 2819 O O . PHE A 1 364 ? -29.391 14.099 14.773 1.00 90.38 364 PHE A O 1
ATOM 2826 N N . GLY A 1 365 ? -29.473 13.858 12.539 1.00 90.12 365 GLY A N 1
ATOM 2827 C CA . GLY A 1 365 ? -30.632 14.721 12.307 1.00 90.12 365 GLY A CA 1
ATOM 2828 C C . GLY A 1 365 ? -30.334 16.215 12.097 1.00 90.12 365 GLY A C 1
ATOM 2829 O O . GLY A 1 365 ? -31.231 16.926 11.625 1.00 90.12 365 GLY A O 1
ATOM 2830 N N . ASP A 1 366 ? -29.114 16.701 12.368 1.00 94.12 366 ASP A N 1
ATOM 2831 C CA . ASP A 1 366 ? -28.731 18.082 12.050 1.00 94.12 366 ASP A CA 1
ATOM 2832 C C . ASP A 1 366 ? -28.787 18.339 10.540 1.00 94.12 366 ASP A C 1
ATOM 2834 O O . ASP A 1 366 ? -28.537 17.454 9.717 1.00 94.12 366 ASP A O 1
ATOM 2838 N N . LYS A 1 367 ? -29.097 19.584 10.161 1.00 92.88 367 LYS A N 1
ATOM 2839 C CA . LYS A 1 367 ? -28.995 19.997 8.762 1.00 92.88 367 LYS A CA 1
ATOM 2840 C C . LYS A 1 367 ? -27.539 20.272 8.396 1.00 92.88 367 LYS A C 1
ATOM 2842 O O . LYS A 1 367 ? -26.869 21.064 9.057 1.00 92.88 367 LYS A O 1
ATOM 2847 N N . VAL A 1 368 ? -27.105 19.721 7.272 1.00 93.56 368 VAL A N 1
ATOM 2848 C CA . VAL A 1 368 ? -25.777 19.925 6.690 1.00 93.56 368 VAL A CA 1
ATOM 2849 C C . VAL A 1 368 ? -25.890 20.386 5.234 1.00 93.56 368 VAL A C 1
ATOM 2851 O O . VAL A 1 368 ? -26.872 20.116 4.541 1.00 93.56 368 VAL A O 1
ATOM 2854 N N . ARG A 1 369 ? -24.865 21.073 4.742 1.00 91.88 369 ARG A N 1
ATOM 2855 C CA . ARG A 1 369 ? -24.543 21.202 3.318 1.00 91.88 369 ARG A CA 1
ATOM 2856 C C . ARG A 1 369 ? -23.193 20.547 3.079 1.00 91.88 369 ARG A C 1
ATOM 2858 O O . ARG A 1 369 ? -22.328 20.610 3.947 1.00 91.88 369 ARG A O 1
ATOM 2865 N N . LEU A 1 370 ? -23.035 19.953 1.905 1.00 92.38 370 LEU A N 1
ATOM 2866 C CA . LEU A 1 370 ? -21.804 19.310 1.466 1.00 92.38 370 LEU A CA 1
ATOM 2867 C C . LEU A 1 370 ? -21.269 20.112 0.284 1.00 92.38 370 LEU A C 1
ATOM 2869 O O . LEU A 1 370 ? -21.853 20.067 -0.799 1.00 92.38 370 LEU A O 1
ATOM 2873 N N . GLN A 1 371 ? -20.212 20.890 0.512 1.00 89.69 371 GLN A N 1
ATOM 2874 C CA . GLN A 1 371 ? -19.576 21.725 -0.506 1.00 89.69 371 GLN A CA 1
ATOM 2875 C C . GLN A 1 371 ? -18.293 21.052 -0.996 1.00 89.69 371 GLN A C 1
ATOM 2877 O O . GLN A 1 371 ? -17.402 20.812 -0.191 1.00 89.69 371 GLN A O 1
ATOM 2882 N N . SER A 1 372 ? -18.177 20.774 -2.294 1.00 88.88 372 SER A N 1
ATOM 2883 C CA . SER A 1 372 ? -16.932 20.282 -2.892 1.00 88.88 372 SER A CA 1
ATOM 2884 C C . SER A 1 372 ? -15.818 21.297 -2.645 1.00 88.88 372 SER A C 1
ATOM 2886 O O . SER A 1 372 ? -15.991 22.487 -2.930 1.00 88.88 372 SER A O 1
ATOM 2888 N N . VAL A 1 373 ? -14.686 20.830 -2.119 1.00 85.00 373 VAL A N 1
ATOM 2889 C CA . VAL A 1 373 ? -13.512 21.665 -1.838 1.00 85.00 373 VAL A CA 1
ATOM 2890 C C . VAL A 1 373 ? -12.925 22.213 -3.136 1.00 85.00 373 VAL A C 1
ATOM 2892 O O . VAL A 1 373 ? -12.703 23.417 -3.231 1.00 85.00 373 VAL A O 1
ATOM 2895 N N . HIS A 1 374 ? -12.759 21.361 -4.152 1.00 84.75 374 HIS A N 1
ATOM 2896 C CA . HIS A 1 374 ? -12.195 21.758 -5.442 1.00 84.75 374 HIS A CA 1
ATOM 2897 C C . HIS A 1 374 ? -13.125 22.688 -6.244 1.00 84.75 374 HIS A C 1
ATOM 2899 O O . HIS A 1 374 ? -12.696 23.725 -6.746 1.00 84.75 374 HIS A O 1
ATOM 2905 N N . TRP A 1 375 ? -14.420 22.358 -6.348 1.00 83.94 375 TRP A N 1
ATOM 2906 C CA . TRP A 1 375 ? -15.354 23.108 -7.203 1.00 83.94 375 TRP A CA 1
ATOM 2907 C C . TRP A 1 375 ? -16.052 24.284 -6.507 1.00 83.94 375 TRP A C 1
ATOM 2909 O O . TRP A 1 375 ? -16.690 25.097 -7.176 1.00 83.94 375 TRP A O 1
ATOM 2919 N N . GLY A 1 376 ? -16.038 24.351 -5.171 1.00 86.06 376 GLY A N 1
ATOM 2920 C CA . GLY A 1 376 ? -16.792 25.338 -4.384 1.00 86.06 376 GLY A CA 1
ATOM 2921 C C . GLY A 1 376 ? -18.325 25.213 -4.483 1.00 86.06 376 GLY A C 1
ATOM 2922 O O . GLY A 1 376 ? -19.052 26.004 -3.876 1.00 86.06 376 GLY A O 1
ATOM 2923 N N . LYS A 1 377 ? -18.837 24.226 -5.226 1.00 87.88 377 LYS A N 1
ATOM 2924 C CA . LYS A 1 377 ? -20.267 23.944 -5.426 1.00 87.88 377 LYS A CA 1
ATOM 2925 C C . LYS A 1 377 ? -20.797 22.958 -4.379 1.00 87.88 377 LYS A C 1
ATOM 2927 O O . LYS A 1 377 ? -20.047 22.158 -3.835 1.00 87.88 377 LYS A O 1
ATOM 2932 N N . ASN A 1 378 ? -22.100 22.984 -4.118 1.00 89.12 378 ASN A N 1
ATOM 2933 C CA . ASN A 1 378 ? -22.773 22.124 -3.141 1.00 89.12 378 ASN A CA 1
ATOM 2934 C C . ASN A 1 378 ? -23.476 20.948 -3.831 1.00 89.12 378 ASN A C 1
ATOM 2936 O O . ASN A 1 378 ? -24.060 21.153 -4.897 1.00 89.12 378 ASN A O 1
ATOM 2940 N N . ILE A 1 379 ? -23.506 19.767 -3.199 1.00 89.75 379 ILE A N 1
ATOM 2941 C CA . ILE A 1 379 ? -24.383 18.664 -3.629 1.00 89.75 379 ILE A CA 1
ATOM 2942 C C . ILE A 1 379 ? -25.840 19.105 -3.481 1.00 89.75 379 ILE A C 1
ATOM 2944 O O . ILE A 1 379 ? -26.305 19.393 -2.375 1.00 89.75 379 ILE A O 1
ATOM 2948 N N . THR A 1 380 ? -26.572 19.100 -4.590 1.00 88.00 380 THR A N 1
ATOM 2949 C CA . THR A 1 380 ? -28.009 19.349 -4.640 1.00 88.00 380 THR A CA 1
ATOM 2950 C C . THR A 1 380 ? -28.736 18.265 -5.430 1.00 88.00 380 THR A C 1
ATOM 2952 O O . THR A 1 380 ? -28.153 17.553 -6.250 1.00 88.00 380 THR A O 1
ATOM 2955 N N . MET A 1 381 ? -30.041 18.171 -5.206 1.00 82.81 381 MET A N 1
ATOM 2956 C CA . MET A 1 381 ? -30.953 17.416 -6.053 1.00 82.81 381 MET A CA 1
ATOM 2957 C C . MET A 1 381 ? -31.716 18.405 -6.933 1.00 82.81 381 MET A C 1
ATOM 2959 O O . MET A 1 381 ? -32.366 19.317 -6.420 1.00 82.81 381 MET A O 1
ATOM 2963 N N . ARG A 1 382 ? -31.693 18.203 -8.252 1.00 73.50 382 ARG A N 1
ATOM 2964 C CA . ARG A 1 382 ? -32.527 18.965 -9.191 1.00 73.50 382 ARG A CA 1
ATOM 2965 C C . ARG A 1 382 ? -33.473 18.033 -9.935 1.00 73.50 382 ARG A C 1
ATOM 2967 O O . ARG A 1 382 ? -33.124 16.898 -10.239 1.00 73.50 382 ARG A O 1
ATOM 2974 N N . ASN A 1 383 ? -34.661 18.537 -10.241 1.00 72.44 383 ASN A N 1
ATOM 2975 C CA . ASN A 1 383 ? -35.614 17.833 -11.086 1.00 72.44 383 ASN A CA 1
ATOM 2976 C C . ASN A 1 383 ? -35.386 18.250 -12.549 1.00 72.44 383 ASN A C 1
ATOM 2978 O O . ASN A 1 383 ? -35.464 19.441 -12.863 1.00 72.44 383 ASN A O 1
ATOM 2982 N N . VAL A 1 384 ? -35.064 17.294 -13.418 1.00 69.44 384 VAL A N 1
ATOM 2983 C CA . VAL A 1 384 ? -34.832 17.499 -14.852 1.00 69.44 384 VAL A CA 1
ATOM 2984 C C . VAL A 1 384 ? -36.050 17.008 -15.622 1.00 69.44 384 VAL A C 1
ATOM 2986 O O . VAL A 1 384 ? -36.480 15.870 -15.467 1.00 69.44 384 VAL A O 1
ATOM 2989 N N . HIS A 1 385 ? -36.599 17.881 -16.466 1.00 75.12 385 HIS A N 1
ATOM 2990 C CA . HIS A 1 385 ? -37.666 17.532 -17.400 1.00 75.12 385 HIS A CA 1
ATOM 2991 C C . HIS A 1 385 ? -37.051 16.855 -18.624 1.00 75.12 385 HIS A C 1
ATOM 2993 O O . HIS A 1 385 ? -36.324 17.502 -19.382 1.00 75.12 385 HIS A O 1
ATOM 2999 N N . ASN A 1 386 ? -37.339 15.572 -18.820 1.00 71.69 386 ASN A N 1
ATOM 3000 C CA . ASN A 1 386 ? -37.036 14.886 -20.063 1.00 71.69 386 ASN A CA 1
ATOM 3001 C C . ASN A 1 386 ? -38.081 15.285 -21.119 1.00 71.69 386 ASN A C 1
ATOM 3003 O O . ASN A 1 386 ? -39.270 14.993 -20.993 1.00 71.69 386 ASN A O 1
ATOM 3007 N N . LEU A 1 387 ? -37.638 16.005 -22.152 1.00 75.19 387 LEU A N 1
ATOM 3008 C CA . LEU A 1 387 ? -38.519 16.556 -23.186 1.00 75.19 387 LEU A CA 1
ATOM 3009 C C . LEU A 1 387 ? -39.014 15.502 -24.188 1.00 75.19 387 LEU A C 1
ATOM 3011 O O . LEU A 1 387 ? -40.001 15.758 -24.878 1.00 75.19 387 LEU A O 1
ATOM 3015 N N . ASP A 1 388 ? -38.348 14.347 -24.274 1.00 77.75 388 ASP A N 1
ATOM 3016 C CA . ASP A 1 388 ? -38.673 13.305 -25.254 1.00 77.75 388 ASP A CA 1
ATOM 3017 C C . ASP A 1 388 ? -39.823 12.388 -24.793 1.00 77.75 388 ASP A C 1
ATOM 3019 O O . ASP A 1 388 ? -40.536 11.830 -25.631 1.00 77.75 388 ASP A O 1
ATOM 3023 N N . ASP A 1 389 ? -40.044 12.257 -23.478 1.00 77.50 389 ASP A N 1
ATOM 3024 C CA . ASP A 1 389 ? -41.099 11.421 -22.878 1.00 77.50 389 ASP A CA 1
ATOM 3025 C C . ASP A 1 389 ? -42.026 12.157 -21.882 1.00 77.50 389 ASP A C 1
ATOM 3027 O O . ASP A 1 389 ? -42.955 11.549 -21.348 1.00 77.50 389 ASP A O 1
ATOM 3031 N N . ASP A 1 390 ? -41.822 13.466 -21.681 1.00 79.19 390 ASP A N 1
ATOM 3032 C CA . ASP A 1 390 ? -42.553 14.336 -20.740 1.00 79.19 390 ASP A CA 1
ATOM 3033 C C . ASP A 1 390 ? -42.449 13.893 -19.262 1.00 79.19 390 ASP A C 1
ATOM 3035 O O . ASP A 1 390 ? -43.335 14.165 -18.446 1.00 79.19 390 ASP A O 1
ATOM 3039 N N . THR A 1 391 ? -41.361 13.202 -18.895 1.00 70.62 391 THR A N 1
ATOM 3040 C CA . THR A 1 391 ? -41.104 12.755 -17.517 1.00 70.62 391 THR A CA 1
ATOM 3041 C C . THR A 1 391 ? -40.159 13.677 -16.742 1.00 70.62 391 THR A C 1
ATOM 3043 O O . THR A 1 391 ? -39.483 14.549 -17.287 1.00 70.62 391 THR A O 1
ATOM 3046 N N . TYR A 1 392 ? -40.143 13.505 -15.421 1.00 67.50 392 TYR A N 1
ATOM 3047 C CA . TYR A 1 392 ? -39.368 14.305 -14.478 1.00 67.50 392 TYR A CA 1
ATOM 3048 C C . TYR A 1 392 ? -38.460 13.387 -13.656 1.00 67.50 392 TYR A C 1
ATOM 3050 O O . TYR A 1 392 ? -38.961 12.556 -12.896 1.00 67.50 392 TYR A O 1
ATOM 3058 N N . GLU A 1 393 ? -37.143 13.540 -13.798 1.00 71.50 393 GLU A N 1
ATOM 3059 C CA . GLU A 1 393 ? -36.134 12.734 -13.104 1.00 71.50 393 GLU A CA 1
ATOM 3060 C C . GLU A 1 393 ? -35.360 13.564 -12.069 1.00 71.50 393 GLU A C 1
ATOM 3062 O O . GLU A 1 393 ? -34.906 14.680 -12.335 1.00 71.50 393 GLU A O 1
ATOM 3067 N N . TYR A 1 394 ? -35.180 13.004 -10.871 1.00 75.38 394 TYR A N 1
ATOM 3068 C CA . TYR A 1 394 ? -34.349 13.599 -9.827 1.00 75.38 394 TYR A CA 1
ATOM 3069 C C . TYR A 1 394 ? -32.885 13.206 -10.024 1.00 75.38 394 TYR A C 1
ATOM 3071 O O . TYR A 1 394 ? -32.486 12.094 -9.681 1.00 75.38 394 TYR A O 1
ATOM 3079 N N . VAL A 1 395 ? -32.073 14.144 -10.512 1.00 78.19 395 VAL A N 1
ATOM 3080 C CA . VAL A 1 395 ? -30.628 13.943 -10.673 1.00 78.19 395 VAL A CA 1
ATOM 3081 C C . VAL A 1 395 ? -29.854 14.638 -9.555 1.00 78.19 395 VAL A C 1
ATOM 3083 O O . VAL A 1 395 ? -30.172 15.763 -9.146 1.00 78.19 395 VAL A O 1
ATOM 3086 N N . VAL A 1 396 ? -28.808 13.968 -9.076 1.00 86.94 396 VAL A N 1
ATOM 3087 C CA . VAL A 1 396 ? -27.817 14.562 -8.175 1.00 86.94 396 VAL A CA 1
ATOM 3088 C C . VAL A 1 396 ? -26.886 15.443 -9.004 1.00 86.94 396 VAL A C 1
ATOM 3090 O O . VAL A 1 396 ? -26.476 15.076 -10.104 1.00 86.94 396 VAL A O 1
ATOM 3093 N N . SER A 1 397 ? -26.597 16.643 -8.511 1.00 87.31 397 SER A N 1
ATOM 3094 C CA . SER A 1 397 ? -25.793 17.628 -9.234 1.00 87.31 397 SER A CA 1
ATOM 3095 C C . SER A 1 397 ? -25.069 18.585 -8.292 1.00 87.31 397 SER A C 1
ATOM 3097 O O . SER A 1 397 ? -25.392 18.677 -7.108 1.00 87.31 397 SER A O 1
ATOM 3099 N N . LEU A 1 398 ? -24.095 19.315 -8.823 1.00 88.25 398 LEU A N 1
ATOM 3100 C CA . LEU A 1 398 ? -23.391 20.386 -8.129 1.00 88.25 398 LEU A CA 1
ATOM 3101 C C . LEU A 1 398 ? -24.021 21.752 -8.444 1.00 88.25 398 LEU A C 1
ATOM 3103 O O . LEU A 1 398 ? -24.325 22.043 -9.598 1.00 88.25 398 LEU A O 1
ATOM 3107 N N . THR A 1 399 ? -24.173 22.626 -7.442 1.00 83.50 399 THR A N 1
ATOM 3108 C CA . THR A 1 399 ? -24.659 24.005 -7.653 1.00 83.50 399 THR A CA 1
ATOM 3109 C C . THR A 1 399 ? -24.014 25.060 -6.744 1.00 83.50 399 THR A C 1
ATOM 3111 O O . THR A 1 399 ? -23.641 24.799 -5.599 1.00 83.50 399 THR A O 1
ATOM 3114 N N . ASP A 1 400 ? -23.932 26.287 -7.251 1.00 80.00 400 ASP A N 1
ATOM 3115 C CA . ASP A 1 400 ? -23.568 27.522 -6.552 1.00 80.00 400 ASP A CA 1
ATOM 3116 C C . ASP A 1 400 ? -24.796 28.381 -6.158 1.00 80.00 400 ASP A C 1
ATOM 3118 O O . ASP A 1 400 ? -24.670 29.349 -5.402 1.00 80.00 400 ASP A O 1
ATOM 3122 N N . TYR A 1 401 ? -26.007 28.034 -6.615 1.00 69.69 401 TYR A N 1
ATOM 3123 C CA . TYR A 1 401 ? -27.204 28.851 -6.409 1.00 69.69 401 TYR A CA 1
ATOM 3124 C C . TYR A 1 401 ? -27.751 28.771 -4.977 1.00 69.69 401 TYR A C 1
ATOM 3126 O O . TYR A 1 401 ? -28.560 27.905 -4.644 1.00 69.69 401 TYR A O 1
ATOM 3134 N N . ALA A 1 402 ? -27.407 29.773 -4.160 1.00 52.44 402 ALA A N 1
ATOM 3135 C CA . ALA A 1 402 ? -27.851 29.951 -2.768 1.00 52.44 402 ALA A CA 1
ATOM 3136 C C . ALA A 1 402 ? -29.365 29.744 -2.521 1.00 52.44 402 ALA A C 1
ATOM 3138 O O . ALA A 1 402 ? -29.766 29.325 -1.437 1.00 52.44 402 ALA A O 1
ATOM 3139 N N . ASN A 1 403 ? -30.203 30.015 -3.526 1.00 49.19 403 ASN A N 1
ATOM 3140 C CA . ASN A 1 403 ? -31.666 29.970 -3.436 1.00 49.19 403 ASN A CA 1
ATOM 3141 C C . ASN A 1 403 ? -32.263 28.572 -3.718 1.00 49.19 403 ASN A C 1
ATOM 3143 O O . ASN A 1 403 ? -33.474 28.398 -3.595 1.00 49.19 403 ASN A O 1
ATOM 3147 N N . GLN A 1 404 ? -31.439 27.612 -4.153 1.00 56.50 404 GLN A N 1
ATOM 3148 C CA . GLN A 1 404 ? -31.815 26.236 -4.513 1.00 56.50 404 GLN A CA 1
ATOM 3149 C C . GLN A 1 404 ? -30.911 25.197 -3.823 1.00 56.50 404 GLN A C 1
ATOM 3151 O O . GLN A 1 404 ? -30.809 24.056 -4.274 1.00 56.50 404 GLN A O 1
ATOM 3156 N N . LEU A 1 405 ? -30.230 25.590 -2.741 1.00 65.56 405 LEU A N 1
ATOM 3157 C CA . LEU A 1 405 ? -29.392 24.674 -1.976 1.00 65.56 405 LEU A CA 1
ATOM 3158 C C . LEU A 1 405 ? -30.274 23.672 -1.233 1.00 65.56 405 LEU A C 1
ATOM 3160 O O . LEU A 1 405 ? -30.889 23.999 -0.214 1.00 65.56 405 LEU A O 1
ATOM 3164 N N . GLU A 1 406 ? -30.305 22.440 -1.735 1.00 79.38 406 GLU A N 1
ATOM 3165 C CA . GLU A 1 406 ? -30.743 21.310 -0.935 1.00 79.38 406 GLU A CA 1
ATOM 3166 C C . GLU A 1 406 ? -29.875 21.241 0.328 1.00 79.38 406 GLU A C 1
ATOM 3168 O O . GLU A 1 406 ? -28.664 21.482 0.300 1.00 79.38 406 GLU A O 1
ATOM 3173 N N . THR A 1 407 ? -30.510 20.954 1.459 1.00 89.00 407 THR A N 1
ATOM 3174 C CA . THR A 1 407 ? -29.790 20.672 2.703 1.00 89.00 407 THR A CA 1
ATOM 3175 C C . THR A 1 407 ? -30.014 19.214 3.027 1.00 89.00 407 THR A C 1
ATOM 3177 O O . THR A 1 407 ? -31.074 18.674 2.731 1.00 89.00 407 THR A O 1
ATOM 3180 N N . TRP A 1 408 ? -29.020 18.565 3.602 1.00 92.12 408 TRP A N 1
ATOM 3181 C CA . TRP A 1 408 ? -29.054 17.144 3.899 1.00 92.12 408 TRP A CA 1
ATOM 3182 C C . TRP A 1 408 ? -29.123 16.934 5.412 1.00 92.12 408 TRP A C 1
ATOM 3184 O O . TRP A 1 408 ? -28.917 17.868 6.186 1.00 92.12 408 TRP A O 1
ATOM 3194 N N . ARG A 1 409 ? -29.413 15.712 5.845 1.00 93.44 409 ARG A N 1
ATOM 3195 C CA . ARG A 1 409 ? -29.237 15.243 7.219 1.00 93.44 409 ARG A CA 1
ATOM 3196 C C . ARG A 1 409 ? -28.418 13.971 7.189 1.00 93.44 409 ARG A C 1
ATOM 3198 O O . ARG A 1 409 ? -28.704 13.081 6.388 1.00 93.44 409 ARG A O 1
ATOM 3205 N N . PHE A 1 410 ? -27.456 13.869 8.095 1.00 92.38 410 PHE A N 1
ATOM 3206 C CA . PHE A 1 410 ? -26.884 12.578 8.446 1.00 92.38 410 PHE A CA 1
ATOM 3207 C C . PHE A 1 410 ? -27.896 11.856 9.336 1.00 92.38 410 PHE A C 1
ATOM 3209 O O . PHE A 1 410 ? -28.244 12.340 10.413 1.00 92.38 410 PHE A O 1
ATOM 3216 N N . ILE A 1 411 ? -28.408 10.726 8.862 1.00 88.19 411 ILE A N 1
ATOM 3217 C CA . ILE A 1 411 ? -29.257 9.810 9.624 1.00 88.19 411 ILE A CA 1
ATOM 3218 C C . ILE A 1 411 ? -28.403 8.581 9.919 1.00 88.19 411 ILE A C 1
ATOM 3220 O O . ILE A 1 411 ? -27.814 8.038 8.990 1.00 88.19 411 ILE A O 1
ATOM 3224 N N . ASN A 1 412 ? -28.302 8.141 11.171 1.00 76.81 412 ASN A N 1
ATOM 3225 C CA . ASN A 1 412 ? -27.532 6.936 11.484 1.00 76.81 412 ASN A CA 1
ATOM 3226 C C . ASN A 1 412 ? -28.220 5.720 10.831 1.00 76.81 412 ASN A C 1
ATOM 3228 O O . ASN A 1 412 ? -29.446 5.590 10.895 1.00 76.81 412 ASN A O 1
ATOM 3232 N N . ALA A 1 413 ? -27.450 4.867 10.153 1.00 64.06 413 ALA A N 1
ATOM 3233 C CA . ALA A 1 413 ? -27.993 3.739 9.397 1.00 64.06 413 ALA A CA 1
ATOM 3234 C C . ALA A 1 413 ? -28.438 2.564 10.287 1.00 64.06 413 ALA A C 1
ATOM 3236 O O . ALA A 1 413 ? -29.204 1.718 9.829 1.00 64.06 413 ALA A O 1
ATOM 3237 N N . VAL A 1 414 ? -27.990 2.535 11.548 1.00 53.75 414 VAL A N 1
ATOM 3238 C CA . VAL A 1 414 ? -28.338 1.532 12.567 1.00 53.75 414 VAL A CA 1
ATOM 3239 C C . VAL A 1 414 ? -29.506 2.028 13.432 1.00 53.75 414 VAL A C 1
ATOM 3241 O O . VAL A 1 414 ? -30.527 1.357 13.535 1.00 53.75 414 VAL A O 1
ATOM 3244 N N . ASP A 1 415 ? -29.409 3.239 13.992 1.00 64.88 415 ASP A N 1
ATOM 3245 C CA . ASP A 1 415 ? -30.485 3.898 14.751 1.00 64.88 415 ASP A CA 1
ATOM 3246 C C . ASP A 1 415 ? -30.892 5.225 14.101 1.00 64.88 415 ASP A C 1
ATOM 3248 O O . ASP A 1 415 ? -30.402 6.300 14.449 1.00 64.88 415 ASP A O 1
ATOM 3252 N N . ASN A 1 416 ? -31.865 5.172 13.191 1.00 72.88 416 ASN A N 1
ATOM 3253 C CA . ASN A 1 416 ? -32.374 6.363 12.504 1.00 72.88 416 ASN A CA 1
ATOM 3254 C C . ASN A 1 416 ? -33.073 7.399 13.417 1.00 72.88 416 ASN A C 1
ATOM 3256 O O . ASN A 1 416 ? -33.449 8.469 12.930 1.00 72.88 416 ASN A O 1
ATOM 3260 N N . THR A 1 417 ? -33.237 7.110 14.714 1.00 77.19 417 THR A N 1
ATOM 3261 C CA . THR A 1 417 ? -33.742 8.044 15.734 1.00 77.19 417 THR A CA 1
ATOM 3262 C C . THR A 1 417 ? -32.638 8.683 16.578 1.00 77.19 417 THR A C 1
ATOM 3264 O O . THR A 1 417 ? -32.927 9.579 17.377 1.00 77.19 417 THR A O 1
ATOM 3267 N N . SER A 1 418 ? -31.386 8.258 16.386 1.00 76.44 418 SER A N 1
ATOM 3268 C CA . SER A 1 418 ? -30.226 8.788 17.093 1.00 76.44 418 SER A CA 1
ATOM 3269 C C . SER A 1 418 ? -30.100 10.300 16.910 1.00 76.44 418 SER A C 1
ATOM 3271 O O . SER A 1 418 ? -30.346 10.852 15.839 1.00 76.44 418 SER A O 1
ATOM 3273 N N . ILE A 1 419 ? -29.676 10.956 17.989 1.00 87.31 419 ILE A N 1
ATOM 3274 C CA . ILE A 1 419 ? -29.274 12.370 18.049 1.00 87.31 419 ILE A CA 1
ATOM 3275 C C . ILE A 1 419 ? -27.863 12.510 18.647 1.00 87.31 419 ILE A C 1
ATOM 3277 O O . ILE A 1 419 ? -27.494 13.557 19.188 1.00 87.31 419 ILE A O 1
ATOM 3281 N N . ALA A 1 420 ? -27.095 11.417 18.631 1.00 84.31 420 ALA A N 1
ATOM 3282 C CA . ALA A 1 420 ? -25.703 11.406 19.057 1.00 84.31 420 ALA A CA 1
ATOM 3283 C C . ALA A 1 420 ? -24.826 12.215 18.088 1.00 84.31 420 ALA A C 1
ATOM 3285 O O . ALA A 1 420 ? -25.238 12.523 16.968 1.00 84.31 420 ALA A O 1
ATOM 3286 N N . ALA A 1 421 ? -23.611 12.539 18.530 1.00 85.19 421 ALA A N 1
ATOM 3287 C CA . ALA A 1 421 ? -22.558 13.018 17.644 1.00 85.19 421 ALA A CA 1
ATOM 3288 C C . ALA A 1 421 ? -22.309 11.998 16.527 1.00 85.19 421 ALA A C 1
ATOM 3290 O O . ALA A 1 421 ? -22.209 10.803 16.811 1.00 85.19 421 ALA A O 1
ATOM 3291 N N . VAL A 1 422 ? -22.199 12.476 15.289 1.00 81.00 422 VAL A N 1
ATOM 3292 C CA . VAL A 1 422 ? -21.722 11.665 14.166 1.00 81.00 422 VAL A CA 1
ATOM 3293 C C . VAL A 1 422 ? -20.221 11.498 14.323 1.00 81.00 422 VAL A C 1
ATOM 3295 O O . VAL A 1 422 ? -19.516 12.469 14.596 1.00 81.00 422 VAL A O 1
ATOM 3298 N N . LYS A 1 423 ? -19.721 10.281 14.153 1.00 76.12 423 LYS A N 1
ATOM 3299 C CA . LYS A 1 423 ? -18.308 9.941 14.284 1.00 76.12 423 LYS A CA 1
ATOM 3300 C C . LYS A 1 423 ? -17.750 9.398 12.966 1.00 76.12 423 LYS A C 1
ATOM 3302 O O . LYS A 1 423 ? -18.489 8.789 12.191 1.00 76.12 423 LYS A O 1
ATOM 3307 N N . PRO A 1 424 ? -16.447 9.573 12.699 1.00 67.12 424 PRO A N 1
ATOM 3308 C CA . PRO A 1 424 ? -15.780 8.924 11.578 1.00 67.12 424 PRO A CA 1
ATOM 3309 C C . PRO A 1 424 ? -15.984 7.409 11.611 1.00 67.12 424 PRO A C 1
ATOM 3311 O O . PRO A 1 424 ? -15.787 6.790 12.657 1.00 67.12 424 PRO A O 1
ATOM 3314 N N . GLY A 1 425 ? -16.376 6.827 10.479 1.00 60.97 425 GLY A N 1
ATOM 3315 C CA . GLY A 1 425 ? -16.712 5.402 10.373 1.00 60.97 425 GLY A CA 1
ATOM 3316 C C . GLY A 1 425 ? -18.157 5.031 10.736 1.00 60.97 425 GLY A C 1
ATOM 3317 O O . GLY A 1 425 ? -18.564 3.914 10.431 1.00 60.97 425 GLY A O 1
ATOM 3318 N N . ASP A 1 426 ? -18.975 5.942 11.286 1.00 63.31 426 ASP A N 1
ATOM 3319 C CA . ASP A 1 426 ? -20.417 5.682 11.419 1.00 63.31 426 ASP A CA 1
ATOM 3320 C C . ASP A 1 426 ? -21.038 5.407 10.040 1.00 63.31 426 ASP A C 1
ATOM 3322 O O . ASP A 1 426 ? -20.866 6.184 9.096 1.00 63.31 426 ASP A O 1
ATOM 3326 N N . ALA A 1 427 ? -21.821 4.331 9.942 1.00 69.00 427 ALA A N 1
ATOM 3327 C CA . ALA A 1 427 ? -22.680 4.091 8.791 1.00 69.00 427 ALA A CA 1
ATOM 3328 C C . ALA A 1 427 ? -23.870 5.065 8.827 1.00 69.00 427 ALA A C 1
ATOM 3330 O O . ALA A 1 427 ? -24.629 5.106 9.802 1.00 69.00 427 ALA A O 1
ATOM 3331 N N . ILE A 1 428 ? -24.062 5.832 7.754 1.00 78.31 428 ILE A N 1
ATOM 3332 C CA . ILE A 1 428 ? -25.105 6.856 7.646 1.00 78.31 428 ILE A CA 1
ATOM 3333 C C . ILE A 1 428 ? -25.949 6.707 6.376 1.00 78.31 428 ILE A C 1
ATOM 3335 O O . ILE A 1 428 ? -25.499 6.204 5.349 1.00 78.31 428 ILE A O 1
ATOM 3339 N N . PHE A 1 429 ? -27.160 7.251 6.410 1.00 87.62 429 PHE A N 1
ATOM 3340 C CA . PHE A 1 429 ? -27.924 7.618 5.225 1.00 87.62 429 PHE A CA 1
ATOM 3341 C C . PHE A 1 429 ? -27.932 9.142 5.079 1.00 87.62 429 PHE A C 1
ATOM 3343 O O . PHE A 1 429 ? -28.170 9.866 6.050 1.00 87.62 429 PHE A O 1
ATOM 3350 N N . LEU A 1 430 ? -27.713 9.637 3.859 1.00 91.00 430 LEU A N 1
ATOM 3351 C CA . LEU A 1 430 ? -27.771 11.064 3.554 1.00 91.00 430 LEU A CA 1
ATOM 3352 C C . LEU A 1 430 ? -29.188 11.431 3.087 1.00 91.00 430 LEU A C 1
ATOM 3354 O O . LEU A 1 430 ? -29.543 11.208 1.930 1.00 91.00 430 LEU A O 1
ATOM 3358 N N . GLN A 1 431 ? -30.012 11.968 3.988 1.00 90.88 431 GLN A N 1
ATOM 3359 C CA . GLN A 1 431 ? -31.410 12.315 3.705 1.00 90.88 431 GLN A CA 1
ATOM 3360 C C . GLN A 1 431 ? -31.545 13.772 3.240 1.00 90.88 431 GLN A C 1
ATOM 3362 O O . GLN A 1 431 ? -31.078 14.676 3.925 1.00 90.88 431 GLN A O 1
ATOM 3367 N N . SER A 1 432 ? -32.250 14.030 2.139 1.00 88.56 432 SER A N 1
ATOM 3368 C CA . SER A 1 432 ? -32.717 15.365 1.751 1.00 88.56 432 SER A CA 1
ATOM 3369 C C . SER A 1 432 ? -33.620 15.948 2.841 1.00 88.56 432 SER A C 1
ATOM 3371 O O . SER A 1 432 ? -34.657 15.386 3.206 1.00 88.56 432 SER A O 1
ATOM 3373 N N . ALA A 1 433 ? -33.253 17.118 3.353 1.00 84.31 433 ALA A N 1
ATOM 3374 C CA . ALA A 1 433 ? -33.982 17.776 4.422 1.00 84.31 433 ALA A CA 1
ATOM 3375 C C . ALA A 1 433 ? -35.292 18.418 3.947 1.00 84.31 433 ALA A C 1
ATOM 3377 O O . ALA A 1 433 ? -36.184 18.615 4.782 1.00 84.31 433 ALA A O 1
ATOM 3378 N N . ASN A 1 434 ? -35.399 18.727 2.646 1.00 80.12 434 ASN A N 1
ATOM 3379 C CA . ASN A 1 434 ? -36.575 19.335 2.022 1.00 80.12 434 ASN A CA 1
ATOM 3380 C C . ASN A 1 434 ? -37.589 18.295 1.508 1.00 80.12 434 ASN A C 1
ATOM 3382 O O . ASN A 1 434 ? -38.792 18.536 1.604 1.00 80.12 434 ASN A O 1
ATOM 3386 N N . TRP A 1 435 ? -37.124 17.156 0.980 1.00 77.44 435 TRP A N 1
ATOM 3387 C CA . TRP A 1 435 ? -37.962 16.176 0.267 1.00 77.44 435 TRP A CA 1
ATOM 3388 C C . TRP A 1 435 ? -38.061 14.810 0.956 1.00 77.44 435 TRP A C 1
ATOM 3390 O O . TRP A 1 435 ? -38.907 14.007 0.574 1.00 77.44 435 TRP A O 1
ATOM 3400 N N . VAL A 1 436 ? -37.246 14.551 1.988 1.00 77.00 436 VAL A N 1
ATOM 3401 C CA . VAL A 1 436 ? -37.209 13.277 2.742 1.00 77.00 436 VAL A CA 1
ATOM 3402 C C . VAL A 1 436 ? -36.805 12.071 1.865 1.00 77.00 436 VAL A C 1
ATOM 3404 O O . VAL A 1 436 ? -37.015 10.918 2.229 1.00 77.00 436 VAL A O 1
ATOM 3407 N N . THR A 1 437 ? -36.189 12.340 0.713 1.00 84.06 437 THR A N 1
ATOM 3408 C CA . THR A 1 437 ? -35.508 11.358 -0.142 1.00 84.06 437 THR A CA 1
ATOM 3409 C C . THR A 1 437 ? -34.068 11.140 0.330 1.00 84.06 437 THR A C 1
ATOM 3411 O O . THR A 1 437 ? -33.606 11.822 1.243 1.00 84.06 437 THR A O 1
ATOM 3414 N N . TYR A 1 438 ? -33.342 10.191 -0.259 1.00 87.00 438 TYR A N 1
ATOM 3415 C CA . TYR A 1 438 ? -31.999 9.802 0.177 1.00 87.00 438 TYR A CA 1
ATOM 3416 C C . TYR A 1 438 ? -31.022 9.720 -0.997 1.00 87.00 438 TYR A C 1
ATOM 3418 O O . TYR A 1 438 ? -31.420 9.398 -2.115 1.00 87.00 438 TYR A O 1
ATOM 3426 N N . LEU A 1 439 ? -29.745 9.994 -0.736 1.00 88.81 439 LEU A N 1
ATOM 3427 C CA . LEU A 1 439 ? -28.646 9.762 -1.674 1.00 88.81 439 LEU A CA 1
ATOM 3428 C C . LEU A 1 439 ? -28.244 8.277 -1.660 1.00 88.81 439 LEU A C 1
ATOM 3430 O O . LEU A 1 439 ? -28.066 7.717 -0.577 1.00 88.81 439 LEU A O 1
ATOM 3434 N N . SER A 1 440 ? -28.040 7.662 -2.828 1.00 85.75 440 SER A N 1
ATOM 3435 C CA . SER A 1 440 ? -27.519 6.289 -2.959 1.00 85.75 440 SER A CA 1
ATOM 3436 C C . SER A 1 440 ? -26.606 6.145 -4.179 1.00 85.75 440 SER A C 1
ATOM 3438 O O . SER A 1 440 ? -26.850 6.778 -5.205 1.00 85.75 440 SER A O 1
ATOM 3440 N N . GLY A 1 441 ? -25.605 5.265 -4.118 1.00 80.62 441 GLY A N 1
ATOM 3441 C CA . GLY A 1 441 ? -24.870 4.816 -5.303 1.00 80.62 441 GLY A CA 1
ATOM 3442 C C . GLY A 1 441 ? -25.731 3.975 -6.260 1.00 80.62 441 GLY A C 1
ATOM 3443 O O . GLY A 1 441 ? -26.715 3.347 -5.846 1.00 80.62 441 GLY A O 1
ATOM 3444 N N . GLN A 1 442 ? -25.364 3.952 -7.542 1.00 78.19 442 GLN A N 1
ATOM 3445 C CA . GLN A 1 442 ? -25.971 3.128 -8.593 1.00 78.19 442 GLN A CA 1
ATOM 3446 C C . GLN A 1 442 ? -24.948 2.785 -9.683 1.00 78.19 442 GLN A C 1
ATOM 3448 O O . GLN A 1 442 ? -24.361 3.679 -10.277 1.00 78.19 442 GLN A O 1
ATOM 3453 N N . GLY A 1 443 ? -24.819 1.509 -10.046 1.00 66.00 443 GLY A N 1
ATOM 3454 C CA . GLY A 1 443 ? -24.020 1.087 -11.200 1.00 66.00 443 GLY A CA 1
ATOM 3455 C C . GLY A 1 443 ? -23.170 -0.139 -10.901 1.00 66.00 443 GLY A C 1
ATOM 3456 O O . GLY A 1 443 ? -23.572 -0.992 -10.110 1.00 66.00 443 GLY A O 1
ATOM 3457 N N . TYR A 1 444 ? -22.012 -0.220 -11.552 1.00 53.44 444 TYR A N 1
ATOM 3458 C CA . TYR A 1 444 ? -21.047 -1.304 -11.405 1.00 53.44 444 TYR A CA 1
ATOM 3459 C C . TYR A 1 444 ? -19.633 -0.716 -11.452 1.00 53.44 444 TYR A C 1
ATOM 3461 O O . TYR A 1 444 ? -19.311 -0.008 -12.407 1.00 53.44 444 TYR A O 1
ATOM 3469 N N . ARG A 1 445 ? -18.807 -1.020 -10.442 1.00 51.59 445 ARG A N 1
ATOM 3470 C CA . ARG A 1 445 ? -17.417 -0.541 -10.317 1.00 51.59 445 ARG A CA 1
ATOM 3471 C C . ARG A 1 445 ? -17.297 0.988 -10.492 1.00 51.59 445 ARG A C 1
ATOM 3473 O O . ARG A 1 445 ? -18.050 1.739 -9.875 1.00 51.59 445 ARG A O 1
ATOM 3480 N N . ASP A 1 446 ? -16.369 1.441 -11.327 1.00 50.06 446 ASP A N 1
ATOM 3481 C CA . ASP A 1 446 ? -15.683 2.735 -11.154 1.00 50.06 446 ASP A CA 1
ATOM 3482 C C . ASP A 1 446 ? -16.349 3.895 -11.898 1.00 50.06 446 ASP A C 1
ATOM 3484 O O . ASP A 1 446 ? -15.981 5.048 -11.727 1.00 50.06 446 ASP A O 1
ATOM 3488 N N . ASN A 1 447 ? -17.391 3.578 -12.670 1.00 52.56 447 ASN A N 1
ATOM 3489 C CA . ASN A 1 447 ? -18.316 4.530 -13.284 1.00 52.56 447 ASN A CA 1
ATOM 3490 C C . ASN A 1 447 ? -19.713 4.455 -12.633 1.00 52.56 447 ASN A C 1
ATOM 3492 O O . ASN A 1 447 ? -20.729 4.707 -13.287 1.00 52.56 447 ASN A O 1
ATOM 3496 N N . ALA A 1 448 ? -19.801 4.053 -11.360 1.00 64.75 448 ALA A N 1
ATOM 3497 C CA . ALA A 1 448 ? -21.062 4.101 -10.629 1.00 64.75 448 ALA A CA 1
ATOM 3498 C C . ALA A 1 448 ? -21.502 5.563 -10.415 1.00 64.75 448 ALA A C 1
ATOM 3500 O O . ALA A 1 448 ? -20.743 6.412 -9.954 1.00 64.75 448 ALA A O 1
ATOM 3501 N N . GLY A 1 449 ? -22.749 5.870 -10.761 1.00 76.94 449 GLY A N 1
ATOM 3502 C CA . GLY A 1 449 ? -23.359 7.176 -10.538 1.00 76.94 449 GLY A CA 1
ATOM 3503 C C . GLY A 1 449 ? -23.933 7.320 -9.129 1.00 76.94 449 GLY A C 1
ATOM 3504 O O . GLY A 1 449 ? -24.039 6.357 -8.364 1.00 76.94 449 GLY A O 1
ATOM 3505 N N . VAL A 1 450 ? -24.371 8.536 -8.805 1.00 86.00 450 VAL A N 1
ATOM 3506 C CA . VAL A 1 450 ? -25.102 8.832 -7.568 1.00 86.00 450 VAL A CA 1
ATOM 3507 C C . VAL A 1 450 ? -26.537 9.229 -7.913 1.00 86.00 450 VAL A C 1
ATOM 3509 O O . VAL A 1 450 ? -26.770 10.171 -8.670 1.00 86.00 450 VAL A O 1
ATOM 3512 N N . LYS A 1 451 ? -27.505 8.503 -7.350 1.00 86.56 451 LYS A N 1
ATOM 3513 C CA . LYS A 1 451 ? -28.948 8.677 -7.570 1.00 86.56 451 LYS A CA 1
ATOM 3514 C C . LYS A 1 451 ? -29.663 9.160 -6.311 1.00 86.56 451 LYS A C 1
ATOM 3516 O O . LYS A 1 451 ? -29.121 9.132 -5.203 1.00 86.56 451 LYS A O 1
ATOM 3521 N N . VAL A 1 452 ? -30.928 9.530 -6.490 1.00 84.69 452 VAL A N 1
ATOM 3522 C CA . VAL A 1 452 ? -31.867 9.786 -5.396 1.00 84.69 452 VAL A CA 1
ATOM 3523 C C . VAL A 1 452 ? -32.866 8.638 -5.277 1.00 84.69 452 VAL A C 1
ATOM 3525 O O . VAL A 1 452 ? -33.388 8.149 -6.277 1.00 84.69 452 VAL A O 1
ATOM 3528 N N . VAL A 1 453 ? -33.156 8.223 -4.044 1.00 78.44 453 VAL A N 1
ATOM 3529 C CA . VAL A 1 453 ? -34.069 7.119 -3.721 1.00 78.44 453 VAL A CA 1
ATOM 3530 C C . VAL A 1 453 ? -35.117 7.549 -2.691 1.00 78.44 453 VAL A C 1
ATOM 3532 O O . VAL A 1 453 ? -34.877 8.419 -1.854 1.00 78.44 453 VAL A O 1
ATOM 3535 N N . MET A 1 454 ? -36.306 6.944 -2.744 1.00 75.69 454 MET A N 1
ATOM 3536 C CA . MET A 1 454 ? -37.436 7.296 -1.863 1.00 75.69 454 MET A CA 1
ATOM 3537 C C . MET A 1 454 ? -37.382 6.612 -0.484 1.00 75.69 454 MET A C 1
ATOM 3539 O O . MET A 1 454 ? -38.088 7.023 0.431 1.00 75.69 454 MET A O 1
ATOM 3543 N N . SER A 1 455 ? -36.574 5.559 -0.332 1.00 69.81 455 SER A N 1
ATOM 3544 C CA . SER A 1 455 ? -36.342 4.839 0.926 1.00 69.81 455 SER A CA 1
ATOM 3545 C C . SER A 1 455 ? -34.908 4.301 0.934 1.00 69.81 455 SER A C 1
ATOM 3547 O O . SER A 1 455 ? -34.467 3.810 -0.105 1.00 69.81 455 SER A O 1
ATOM 3549 N N . PRO A 1 456 ? -34.185 4.355 2.066 1.00 62.16 456 PRO A N 1
ATOM 3550 C CA . PRO A 1 456 ? -32.810 3.882 2.148 1.00 62.16 456 PRO A CA 1
ATOM 3551 C C . PRO A 1 456 ? -32.717 2.373 2.423 1.00 62.16 456 PRO A C 1
ATOM 3553 O O . PRO A 1 456 ? -31.636 1.808 2.340 1.00 62.16 456 PRO A O 1
ATOM 3556 N N . GLN A 1 457 ? -33.825 1.695 2.759 1.00 48.09 457 GLN A N 1
ATOM 3557 C CA . GLN A 1 457 ? -33.774 0.333 3.318 1.00 48.09 457 GLN A CA 1
ATOM 3558 C C . GLN A 1 457 ? -33.300 -0.756 2.323 1.00 48.09 457 GLN A C 1
ATOM 3560 O O . GLN A 1 457 ? -33.079 -1.891 2.733 1.00 48.09 457 GLN A O 1
ATOM 3565 N N . TYR A 1 458 ? -33.154 -0.418 1.036 1.00 47.12 458 TYR A N 1
ATOM 3566 C CA . TYR A 1 458 ? -32.717 -1.311 -0.051 1.00 47.12 458 TYR A CA 1
ATOM 3567 C C . TYR A 1 458 ? -31.510 -0.759 -0.827 1.00 47.12 458 TYR A C 1
ATOM 3569 O O . TYR A 1 458 ? -31.204 -1.216 -1.929 1.00 47.12 458 TYR A O 1
ATOM 3577 N N . GLU A 1 459 ? -30.890 0.295 -0.305 1.00 66.56 459 GLU A N 1
ATOM 3578 C CA . GLU A 1 459 ? -30.037 1.214 -1.053 1.00 66.56 459 GLU A CA 1
ATOM 3579 C C . GLU A 1 459 ? -28.749 1.501 -0.263 1.00 66.56 459 GLU A C 1
ATOM 3581 O O . GLU A 1 459 ? -28.581 1.045 0.868 1.00 66.56 459 GLU A O 1
ATOM 3586 N N . ASP A 1 460 ? -27.795 2.182 -0.890 1.00 66.31 460 ASP A N 1
ATOM 3587 C CA . ASP A 1 460 ? -26.446 2.353 -0.347 1.00 66.31 460 ASP A CA 1
ATOM 3588 C C . ASP A 1 460 ? -26.416 3.178 0.954 1.00 66.31 460 ASP A C 1
ATOM 3590 O O . ASP A 1 460 ? -27.162 4.148 1.118 1.00 66.31 460 ASP A O 1
ATOM 3594 N N . SER A 1 461 ? -25.511 2.809 1.862 1.00 76.88 461 SER A N 1
ATOM 3595 C CA . SER A 1 461 ? -25.173 3.592 3.054 1.00 76.88 461 SER A CA 1
ATOM 3596 C C . SER A 1 461 ? -23.769 4.170 2.912 1.00 76.88 461 SER A C 1
ATOM 3598 O O . SER A 1 461 ? -22.958 3.687 2.129 1.00 76.88 461 SER A O 1
ATOM 3600 N N . TRP A 1 462 ? -23.468 5.217 3.668 1.00 78.75 462 TRP A N 1
ATOM 3601 C CA . TRP A 1 462 ? -22.241 5.989 3.511 1.00 78.75 462 TRP A CA 1
ATOM 3602 C C . TRP A 1 462 ? -21.425 5.992 4.797 1.00 78.75 462 TRP A C 1
ATOM 3604 O O . TRP A 1 462 ? -21.991 5.948 5.885 1.00 78.75 462 TRP A O 1
ATOM 3614 N N . PHE A 1 463 ? -20.111 6.116 4.672 1.00 76.00 463 PHE A N 1
ATOM 3615 C CA . PHE A 1 463 ? -19.205 6.432 5.769 1.00 76.00 463 PHE A CA 1
ATOM 3616 C C . PHE A 1 463 ? -18.674 7.850 5.590 1.00 76.00 463 PHE A C 1
ATOM 3618 O O . PHE A 1 463 ? -18.242 8.227 4.497 1.00 76.00 463 PHE A O 1
ATOM 3625 N N . ILE A 1 464 ? -18.687 8.629 6.669 1.00 78.38 464 ILE A N 1
ATOM 3626 C CA . ILE A 1 464 ? -17.982 9.910 6.724 1.00 78.38 464 ILE A CA 1
ATOM 3627 C C . ILE A 1 464 ? -16.552 9.638 7.185 1.00 78.38 464 ILE A C 1
ATOM 3629 O O . ILE A 1 464 ? -16.340 9.092 8.269 1.00 78.38 464 ILE A O 1
ATOM 3633 N N . ILE A 1 465 ? -15.580 10.014 6.357 1.00 75.00 465 ILE A N 1
ATOM 3634 C CA . ILE A 1 465 ? -14.150 9.842 6.617 1.00 75.00 465 ILE A CA 1
ATOM 3635 C C . ILE A 1 465 ? -13.518 11.240 6.593 1.00 75.00 465 ILE A C 1
ATOM 3637 O O . ILE A 1 465 ? -13.476 11.848 5.525 1.00 75.00 465 ILE A O 1
ATOM 3641 N N . PRO A 1 466 ? -13.069 11.807 7.728 1.00 76.06 466 PRO A N 1
ATOM 3642 C CA . PRO A 1 466 ? -12.299 13.048 7.738 1.00 76.06 466 PRO A CA 1
ATOM 3643 C C . PRO A 1 466 ? -11.087 12.956 6.818 1.00 76.06 466 PRO A C 1
ATOM 3645 O O . PRO A 1 466 ? -10.440 11.913 6.771 1.00 76.06 466 PRO A O 1
ATOM 3648 N N . LYS A 1 467 ? -10.746 14.057 6.143 1.00 73.88 467 LYS A N 1
ATOM 3649 C CA . LYS A 1 467 ? -9.575 14.138 5.256 1.00 73.88 467 LYS A CA 1
ATOM 3650 C C . LYS A 1 467 ? -8.309 13.592 5.922 1.00 73.88 467 LYS A C 1
ATOM 3652 O O . LYS A 1 467 ? -7.591 12.793 5.336 1.00 73.88 467 LYS A O 1
ATOM 3657 N N . ASP A 1 468 ? -8.085 13.983 7.172 1.00 72.88 468 ASP A N 1
ATOM 3658 C CA . ASP A 1 468 ? -6.878 13.635 7.920 1.00 72.88 468 ASP A CA 1
ATOM 3659 C C . ASP A 1 468 ? -7.013 12.303 8.693 1.00 72.88 468 ASP A C 1
ATOM 3661 O O . ASP A 1 468 ? -6.207 12.025 9.582 1.00 72.88 468 ASP A O 1
ATOM 3665 N N . TYR A 1 469 ? -8.029 11.476 8.394 1.00 75.50 469 TYR A N 1
ATOM 3666 C CA . TYR A 1 469 ? -8.265 10.196 9.073 1.00 75.50 469 TYR A CA 1
ATOM 3667 C C . TYR A 1 469 ? -7.123 9.206 8.841 1.00 75.50 469 TYR A C 1
ATOM 3669 O O . TYR A 1 469 ? -6.530 8.745 9.810 1.00 75.50 469 TYR A O 1
ATOM 3677 N N . PHE A 1 470 ? -6.771 8.919 7.583 1.00 78.81 470 PHE A N 1
ATOM 3678 C CA . PHE A 1 470 ? -5.646 8.031 7.266 1.00 78.81 470 PHE A CA 1
ATOM 3679 C C . PHE A 1 470 ? -4.313 8.633 7.722 1.00 78.81 470 PHE A C 1
ATOM 3681 O O . PHE A 1 470 ? -3.473 7.938 8.292 1.00 78.81 470 PHE A O 1
ATOM 3688 N N . ARG A 1 471 ? -4.169 9.957 7.613 1.00 83.00 471 ARG A N 1
ATOM 3689 C CA . ARG A 1 471 ? -3.015 10.689 8.140 1.00 83.00 471 ARG A CA 1
ATOM 3690 C C . ARG A 1 471 ? -2.813 10.505 9.655 1.00 83.00 471 ARG A C 1
ATOM 3692 O O . ARG A 1 471 ? -1.672 10.550 10.101 1.00 83.00 471 ARG A O 1
ATOM 3699 N N . ASN A 1 472 ? -3.867 10.245 10.436 1.00 82.88 472 ASN A N 1
ATOM 3700 C CA . ASN A 1 472 ? -3.815 10.102 11.900 1.00 82.88 472 ASN A CA 1
ATOM 3701 C C . ASN A 1 472 ? -4.491 8.804 12.402 1.00 82.88 472 ASN A C 1
ATOM 3703 O O . ASN A 1 472 ? -5.127 8.792 13.458 1.00 82.88 472 ASN A O 1
ATOM 3707 N N . TRP A 1 473 ? -4.455 7.712 11.629 1.00 82.31 473 TRP A N 1
ATOM 3708 C CA . TRP A 1 473 ? -5.326 6.566 11.918 1.00 82.31 473 TRP A CA 1
ATOM 3709 C C . TRP A 1 473 ? -4.988 5.852 13.231 1.00 82.31 473 TRP A C 1
ATOM 3711 O O . TRP A 1 473 ? -5.901 5.320 13.872 1.00 82.31 473 TRP A O 1
ATOM 3721 N N . MET A 1 474 ? -3.717 5.837 13.651 1.00 87.75 474 MET A N 1
ATOM 3722 C CA . MET A 1 474 ? -3.293 5.128 14.862 1.00 87.75 474 MET A CA 1
ATOM 3723 C C . MET A 1 474 ? -3.818 5.839 16.107 1.00 87.75 474 MET A C 1
ATOM 3725 O O . MET A 1 474 ? -4.525 5.242 16.919 1.00 87.75 474 MET A O 1
ATOM 3729 N N . SER A 1 475 ? -3.561 7.142 16.207 1.00 83.00 475 SER A N 1
ATOM 3730 C CA . SER A 1 475 ? -4.047 7.993 17.295 1.00 83.00 475 SER A CA 1
ATOM 3731 C C . SER A 1 475 ? -5.578 8.066 17.379 1.00 83.00 475 SER A C 1
ATOM 3733 O O . SER A 1 475 ? -6.130 8.271 18.463 1.00 83.00 475 SER A O 1
ATOM 3735 N N . LEU A 1 476 ? -6.272 7.846 16.257 1.00 74.81 476 LEU A N 1
ATOM 3736 C CA . LEU A 1 476 ? -7.732 7.793 16.167 1.00 74.81 476 LEU A CA 1
ATOM 3737 C C . LEU A 1 476 ? -8.341 6.397 16.415 1.00 74.81 476 LEU A C 1
ATOM 3739 O O . LEU A 1 476 ? -9.563 6.304 16.551 1.00 74.81 476 LEU A O 1
ATOM 3743 N N . THR A 1 477 ? -7.549 5.323 16.514 1.00 72.12 477 THR A N 1
ATOM 3744 C CA . THR A 1 477 ? -8.052 3.946 16.694 1.00 72.12 477 THR A CA 1
ATOM 3745 C C . THR A 1 477 ? -7.926 3.499 18.163 1.00 72.12 477 THR A C 1
ATOM 3747 O O . THR A 1 477 ? -6.861 3.049 18.586 1.00 72.12 477 THR A O 1
ATOM 3750 N N . PRO A 1 478 ? -8.985 3.601 18.996 1.00 69.75 478 PRO A N 1
ATOM 3751 C CA . PRO A 1 478 ? -8.898 3.265 20.421 1.00 69.75 478 PRO A CA 1
ATOM 3752 C C . PRO A 1 478 ? -8.589 1.782 20.694 1.00 69.75 478 PRO A C 1
ATOM 3754 O O . PRO A 1 478 ? -8.032 1.463 21.746 1.00 69.75 478 PRO A O 1
ATOM 3757 N N . GLU A 1 479 ? -8.916 0.880 19.766 1.00 77.00 479 GLU A N 1
ATOM 3758 C CA . GLU A 1 479 ? -8.701 -0.565 19.890 1.00 77.00 479 GLU A CA 1
ATOM 3759 C C . GLU A 1 479 ? -7.216 -0.952 19.963 1.00 77.00 479 GLU A C 1
ATOM 3761 O O . GLU A 1 479 ? -6.883 -1.944 20.611 1.00 77.00 479 GLU A O 1
ATOM 3766 N N . ILE A 1 480 ? -6.309 -0.173 19.356 1.00 83.06 480 ILE A N 1
ATOM 3767 C CA . ILE A 1 480 ? -4.869 -0.488 19.356 1.00 83.06 480 ILE A CA 1
ATOM 3768 C C . ILE A 1 480 ? -4.135 -0.014 20.615 1.00 83.06 480 ILE A C 1
ATOM 3770 O O . ILE A 1 480 ? -3.011 -0.441 20.863 1.00 83.06 480 ILE A O 1
ATOM 3774 N N . VAL A 1 481 ? -4.745 0.843 21.443 1.00 84.00 481 VAL A N 1
ATOM 3775 C CA . VAL A 1 481 ? -4.027 1.590 22.496 1.00 84.00 481 VAL A CA 1
ATOM 3776 C C . VAL A 1 481 ? -3.326 0.679 23.513 1.00 84.00 481 VAL A C 1
ATOM 3778 O O . VAL A 1 481 ? -2.241 1.007 23.992 1.00 84.00 481 VAL A O 1
ATOM 3781 N N . ASN A 1 482 ? -3.924 -0.474 23.828 1.00 86.94 482 ASN A N 1
ATOM 3782 C CA . ASN A 1 482 ? -3.363 -1.467 24.752 1.00 86.94 482 ASN A CA 1
ATOM 3783 C C . ASN A 1 482 ? -2.694 -2.659 24.047 1.00 86.94 482 ASN A C 1
ATOM 3785 O O . ASN A 1 482 ? -2.305 -3.603 24.730 1.00 86.94 482 ASN A O 1
ATOM 3789 N N . LYS A 1 483 ? -2.593 -2.657 22.714 1.00 88.56 483 LYS A N 1
ATOM 3790 C CA . LYS A 1 483 ? -2.017 -3.775 21.959 1.00 88.56 483 LYS A CA 1
ATOM 3791 C C . LYS A 1 483 ? -0.508 -3.609 21.808 1.00 88.56 483 LYS A C 1
ATOM 3793 O O . LYS A 1 483 ? -0.067 -2.495 21.504 1.00 88.56 483 LYS A O 1
ATOM 3798 N N . PRO A 1 484 ? 0.286 -4.679 22.000 1.00 91.69 484 PRO A N 1
ATOM 3799 C CA . PRO A 1 484 ? 1.668 -4.749 21.537 1.00 91.69 484 PRO A CA 1
ATOM 3800 C C . PRO A 1 484 ? 1.769 -4.365 20.057 1.00 91.69 484 PRO A C 1
ATOM 3802 O O . PRO A 1 484 ? 0.910 -4.782 19.279 1.00 91.69 484 PRO A O 1
ATOM 3805 N N . LEU A 1 485 ? 2.811 -3.638 19.627 1.00 93.44 485 LEU A N 1
ATOM 3806 C CA . LEU A 1 485 ? 2.899 -3.250 18.207 1.00 93.44 485 LEU A CA 1
ATOM 3807 C C . LEU A 1 485 ? 2.921 -4.460 17.262 1.00 93.44 485 LEU A C 1
ATOM 3809 O O . LEU A 1 485 ? 2.467 -4.345 16.133 1.00 93.44 485 LEU A O 1
ATOM 3813 N N . ARG A 1 486 ? 3.381 -5.636 17.710 1.00 90.81 486 ARG A N 1
ATOM 3814 C CA . ARG A 1 486 ? 3.323 -6.865 16.902 1.00 90.81 486 ARG A CA 1
ATOM 3815 C C . ARG A 1 486 ? 1.917 -7.354 16.542 1.00 90.81 486 ARG A C 1
ATOM 3817 O O . ARG A 1 486 ? 1.788 -8.167 15.631 1.00 90.81 486 ARG A O 1
ATOM 3824 N N . GLU A 1 487 ? 0.896 -6.884 17.254 1.00 88.31 487 GLU A N 1
ATOM 3825 C CA . GLU A 1 487 ? -0.522 -7.193 17.017 1.00 88.31 487 GLU A CA 1
ATOM 3826 C C . GLU A 1 487 ? -1.241 -6.048 16.276 1.00 88.31 487 GLU A C 1
ATOM 3828 O O . GLU A 1 487 ? -2.436 -6.124 15.996 1.00 88.31 487 GLU A O 1
ATOM 3833 N N . ILE A 1 488 ? -0.506 -4.999 15.898 1.00 91.75 488 ILE A N 1
ATOM 3834 C CA . ILE A 1 488 ? -0.948 -3.927 15.005 1.00 91.75 488 ILE A CA 1
ATOM 3835 C C . ILE A 1 488 ? -0.400 -4.252 13.611 1.00 91.75 488 ILE A C 1
ATOM 3837 O O . ILE A 1 488 ? 0.781 -4.559 13.467 1.00 91.75 488 ILE A O 1
ATOM 3841 N N . ALA A 1 489 ? -1.255 -4.210 12.591 1.00 92.12 489 ALA A N 1
ATOM 3842 C CA . ALA A 1 489 ? -0.846 -4.390 11.204 1.00 92.12 489 ALA A CA 1
ATOM 3843 C C . ALA A 1 489 ? -0.394 -3.039 10.634 1.00 92.12 489 ALA A C 1
ATOM 3845 O O . ALA A 1 489 ? -1.191 -2.111 10.487 1.00 92.12 489 ALA A O 1
ATOM 3846 N N . PHE A 1 490 ? 0.890 -2.932 10.309 1.00 94.75 490 PHE A N 1
ATOM 3847 C CA . PHE A 1 490 ? 1.480 -1.771 9.659 1.00 94.75 490 PHE A CA 1
ATOM 3848 C C . PHE A 1 490 ? 1.282 -1.883 8.136 1.00 94.75 490 PHE A C 1
ATOM 3850 O O . PHE A 1 490 ? 1.817 -2.818 7.533 1.00 94.75 490 PHE A O 1
ATOM 3857 N N . PRO A 1 491 ? 0.541 -0.963 7.489 1.00 92.75 491 PRO A N 1
ATOM 3858 C CA . PRO A 1 491 ? 0.530 -0.874 6.034 1.00 92.75 491 PRO A CA 1
ATOM 3859 C C . PRO A 1 491 ? 1.888 -0.343 5.556 1.00 92.75 491 PRO A C 1
ATOM 3861 O O . PRO A 1 491 ? 2.390 0.657 6.086 1.00 92.75 491 PRO A O 1
ATOM 3864 N N . ALA A 1 492 ? 2.473 -1.024 4.575 1.00 92.06 492 ALA A N 1
ATOM 3865 C CA . ALA A 1 492 ? 3.849 -0.847 4.131 1.00 92.06 492 ALA A CA 1
ATOM 3866 C C . ALA A 1 492 ? 3.943 -0.677 2.611 1.00 92.06 492 ALA A C 1
ATOM 3868 O O . ALA A 1 492 ? 3.161 -1.269 1.864 1.00 92.06 492 ALA A O 1
ATOM 3869 N N . THR A 1 493 ? 4.930 0.093 2.157 1.00 88.56 493 THR A N 1
ATOM 3870 C CA . THR A 1 493 ? 5.297 0.206 0.738 1.00 88.56 493 THR A CA 1
ATOM 3871 C C . THR A 1 493 ? 6.679 -0.388 0.520 1.00 88.56 493 THR A C 1
ATOM 3873 O O . THR A 1 493 ? 7.611 -0.089 1.263 1.00 88.56 493 THR A O 1
ATOM 3876 N N . HIS A 1 494 ? 6.805 -1.249 -0.487 1.00 86.38 494 HIS A N 1
ATOM 3877 C CA . HIS A 1 494 ? 8.086 -1.832 -0.884 1.00 86.38 494 HIS A CA 1
ATOM 3878 C C . HIS A 1 494 ? 8.856 -0.800 -1.717 1.00 86.38 494 HIS A C 1
ATOM 3880 O O . HIS A 1 494 ? 8.235 -0.023 -2.448 1.00 86.38 494 HIS A O 1
ATOM 3886 N N . ASP A 1 495 ? 10.176 -0.735 -1.525 1.00 88.12 495 ASP A N 1
ATOM 3887 C CA . ASP A 1 495 ? 11.063 0.292 -2.081 1.00 88.12 495 ASP A CA 1
ATOM 3888 C C . ASP A 1 495 ? 10.445 1.704 -2.014 1.00 88.12 495 ASP A C 1
ATOM 3890 O O . ASP A 1 495 ? 10.168 2.379 -3.013 1.00 88.12 495 ASP A O 1
ATOM 3894 N N . SER A 1 496 ? 10.146 2.163 -0.801 1.00 91.56 496 SER A N 1
ATOM 3895 C CA . SER A 1 496 ? 9.607 3.501 -0.587 1.00 91.56 496 SER A CA 1
ATOM 3896 C C . SER A 1 496 ? 10.584 4.561 -1.122 1.00 91.56 496 SER A C 1
ATOM 3898 O O . SER A 1 496 ? 11.805 4.408 -1.119 1.00 91.56 496 SER A O 1
ATOM 3900 N N . GLY A 1 497 ? 10.053 5.685 -1.601 1.00 88.69 497 GLY A N 1
ATOM 3901 C CA . GLY A 1 497 ? 10.887 6.766 -2.134 1.00 88.69 497 GLY A CA 1
ATOM 3902 C C . GLY A 1 497 ? 11.364 6.591 -3.585 1.00 88.69 497 GLY A C 1
ATOM 3903 O O . GLY A 1 497 ? 12.064 7.470 -4.084 1.00 88.69 497 GLY A O 1
ATOM 3904 N N . THR A 1 498 ? 10.954 5.531 -4.290 1.00 90.06 498 THR A N 1
ATOM 3905 C CA . THR A 1 498 ? 11.247 5.287 -5.720 1.00 90.06 498 THR A CA 1
ATOM 3906 C C . THR A 1 498 ? 10.224 5.906 -6.690 1.00 90.06 498 THR A C 1
ATOM 3908 O O . THR A 1 498 ? 9.877 5.286 -7.694 1.00 90.06 498 THR A O 1
ATOM 3911 N N . TRP A 1 499 ? 9.649 7.080 -6.407 1.00 89.25 499 TRP A N 1
ATOM 3912 C CA . TRP A 1 499 ? 8.634 7.662 -7.311 1.00 89.25 499 TRP A CA 1
ATOM 3913 C C . TRP A 1 499 ? 9.230 8.394 -8.522 1.00 89.25 499 TRP A C 1
ATOM 3915 O O . TRP A 1 499 ? 8.511 8.696 -9.479 1.00 89.25 499 TRP A O 1
ATOM 3925 N N . ALA A 1 500 ? 10.524 8.711 -8.466 1.00 92.56 500 ALA A N 1
ATOM 3926 C CA . ALA A 1 500 ? 11.278 9.410 -9.496 1.00 92.56 500 ALA A CA 1
ATOM 3927 C C . ALA A 1 500 ? 12.750 8.973 -9.463 1.00 92.56 500 ALA A C 1
ATOM 3929 O O . ALA A 1 500 ? 13.269 8.614 -8.406 1.00 92.56 500 ALA A O 1
ATOM 3930 N N . PHE A 1 501 ? 13.403 9.048 -10.622 1.00 94.88 501 PHE A N 1
ATOM 3931 C CA . PHE A 1 501 ? 14.799 8.672 -10.833 1.00 94.88 501 PHE A CA 1
ATOM 3932 C C . PHE A 1 501 ? 15.478 9.634 -11.804 1.00 94.88 501 PHE A C 1
ATOM 3934 O O . PHE A 1 501 ? 14.832 10.165 -12.717 1.00 94.88 501 PHE A O 1
ATOM 3941 N N . GLU A 1 502 ? 16.782 9.810 -11.627 1.00 94.38 502 GLU A N 1
ATOM 3942 C CA . GLU A 1 502 ? 17.670 10.461 -12.587 1.00 94.38 502 GLU A CA 1
ATOM 3943 C C . GLU A 1 502 ? 18.087 9.467 -13.692 1.00 94.38 502 GLU A C 1
ATOM 3945 O O . GLU A 1 502 ? 17.961 8.252 -13.536 1.00 94.38 502 GLU A O 1
ATOM 3950 N N . ASP A 1 503 ? 18.600 9.970 -14.820 1.00 93.69 503 ASP A N 1
ATOM 3951 C CA . ASP A 1 503 ? 19.195 9.144 -15.889 1.00 93.69 503 ASP A CA 1
ATOM 3952 C C . ASP A 1 503 ? 20.645 8.745 -15.526 1.00 93.69 503 ASP A C 1
ATOM 3954 O O . ASP A 1 503 ? 21.586 8.947 -16.295 1.00 93.69 503 ASP A O 1
ATOM 3958 N N . GLU A 1 504 ? 20.831 8.234 -14.306 1.00 91.44 504 GLU A N 1
ATOM 3959 C CA . GLU A 1 504 ? 22.114 7.826 -13.722 1.00 91.44 504 GLU A CA 1
ATOM 3960 C C . GLU A 1 504 ? 21.958 6.426 -13.109 1.00 91.44 504 GLU A C 1
ATOM 3962 O O . GLU A 1 504 ? 21.029 6.170 -12.342 1.00 91.44 504 GLU A O 1
ATOM 3967 N N . ILE A 1 505 ? 22.852 5.501 -13.463 1.00 90.06 505 ILE A N 1
ATOM 3968 C CA . ILE A 1 505 ? 22.790 4.104 -13.012 1.00 90.06 505 ILE A CA 1
ATOM 3969 C C . ILE A 1 505 ? 23.270 3.998 -11.562 1.00 90.06 505 ILE A C 1
ATOM 3971 O O . ILE A 1 505 ? 24.336 4.507 -11.217 1.00 90.06 505 ILE A O 1
ATOM 3975 N N . ALA A 1 506 ? 22.514 3.280 -10.729 1.00 88.44 506 ALA A N 1
ATOM 3976 C CA . ALA A 1 506 ? 22.949 2.923 -9.386 1.00 88.44 506 ALA A CA 1
ATOM 3977 C C . ALA A 1 506 ? 24.104 1.897 -9.478 1.00 88.44 506 ALA A C 1
ATOM 3979 O O . ALA A 1 506 ? 23.938 0.854 -10.122 1.00 88.44 506 ALA A O 1
ATOM 3980 N N . PRO A 1 507 ? 25.289 2.169 -8.898 1.00 83.62 507 PRO A N 1
ATOM 3981 C CA . PRO A 1 507 ? 26.432 1.270 -9.008 1.00 83.62 507 PRO A CA 1
ATOM 3982 C C . PRO A 1 507 ? 26.218 -0.012 -8.197 1.00 83.62 507 PRO A C 1
ATOM 3984 O O . PRO A 1 507 ? 25.678 0.021 -7.097 1.00 83.62 507 PRO A O 1
ATOM 3987 N N . GLU A 1 508 ? 26.710 -1.133 -8.725 1.00 70.12 508 GLU A N 1
ATOM 3988 C CA . GLU A 1 508 ? 26.702 -2.445 -8.053 1.00 70.12 508 GLU A CA 1
ATOM 3989 C C . GLU A 1 508 ? 25.298 -3.004 -7.715 1.00 70.12 508 GLU A C 1
ATOM 3991 O O . GLU A 1 508 ? 25.179 -3.981 -6.972 1.00 70.12 508 GLU A O 1
ATOM 3996 N N . ASP A 1 509 ? 24.232 -2.471 -8.329 1.00 69.44 509 ASP A N 1
ATOM 3997 C CA . ASP A 1 509 ? 22.936 -3.155 -8.393 1.00 69.44 509 ASP A CA 1
ATOM 3998 C C . ASP A 1 509 ? 23.106 -4.474 -9.176 1.00 69.44 509 ASP A C 1
ATOM 4000 O O . ASP A 1 509 ? 23.848 -4.560 -10.161 1.00 69.44 509 ASP A O 1
ATOM 4004 N N . LYS A 1 510 ? 22.388 -5.527 -8.768 1.00 64.75 510 LYS A N 1
ATOM 4005 C CA . LYS A 1 510 ? 22.406 -6.838 -9.446 1.00 64.75 510 LYS A CA 1
ATOM 4006 C C . LYS A 1 510 ? 22.048 -6.737 -10.934 1.00 64.75 510 LYS A C 1
ATOM 4008 O O . LYS A 1 510 ? 22.421 -7.614 -11.708 1.00 64.75 510 LYS A O 1
ATOM 4013 N N . ASN A 1 511 ? 21.345 -5.675 -11.324 1.00 71.75 511 ASN A N 1
ATOM 4014 C CA . ASN A 1 511 ? 20.871 -5.419 -12.675 1.00 71.75 511 ASN A CA 1
ATOM 4015 C C . ASN A 1 511 ? 21.677 -4.338 -13.421 1.00 71.75 511 ASN A C 1
ATOM 4017 O O . ASN A 1 511 ? 21.368 -4.064 -14.579 1.00 71.75 511 ASN A O 1
ATOM 4021 N N . THR A 1 512 ? 22.728 -3.754 -12.826 1.00 77.12 512 THR A N 1
ATOM 4022 C CA . THR A 1 512 ? 23.603 -2.764 -13.493 1.00 77.12 512 THR A CA 1
ATOM 4023 C C . THR A 1 512 ? 24.126 -3.279 -14.845 1.00 77.12 512 THR A C 1
ATOM 4025 O O . THR A 1 512 ? 24.214 -2.512 -15.803 1.00 77.12 512 THR A O 1
ATOM 4028 N N . GLN A 1 513 ? 24.415 -4.584 -14.959 1.00 79.06 513 GLN A N 1
ATOM 4029 C CA . GLN A 1 513 ? 24.883 -5.191 -16.211 1.00 79.06 513 GLN A CA 1
ATOM 4030 C C . GLN A 1 513 ? 23.833 -5.134 -17.334 1.00 79.06 513 GLN A C 1
ATOM 4032 O O . GLN A 1 513 ? 24.182 -4.778 -18.454 1.00 79.06 513 GLN A O 1
ATOM 4037 N N . LEU A 1 514 ? 22.553 -5.397 -17.037 1.00 79.69 514 LEU A N 1
ATOM 4038 C CA . LEU A 1 514 ? 21.464 -5.340 -18.024 1.00 79.69 514 LEU A CA 1
ATOM 4039 C C . LEU A 1 514 ? 21.360 -3.947 -18.666 1.00 79.69 514 LEU A C 1
ATOM 4041 O O . LEU A 1 514 ? 21.194 -3.826 -19.879 1.00 79.69 514 LEU A O 1
ATOM 4045 N N . ILE A 1 515 ? 21.481 -2.895 -17.853 1.00 83.62 515 ILE A N 1
ATOM 4046 C CA . ILE A 1 515 ? 21.406 -1.509 -18.331 1.00 83.62 515 ILE A CA 1
ATOM 4047 C C . ILE A 1 515 ? 22.628 -1.186 -19.197 1.00 83.62 515 ILE A C 1
ATOM 4049 O O . ILE A 1 515 ? 22.483 -0.643 -20.290 1.00 83.62 515 ILE A O 1
ATOM 4053 N N . ASN A 1 516 ? 23.827 -1.562 -18.741 1.00 84.69 516 ASN A N 1
ATOM 4054 C CA . ASN A 1 516 ? 25.066 -1.349 -19.487 1.00 84.69 516 ASN A CA 1
ATOM 4055 C C . ASN A 1 516 ? 25.064 -2.076 -20.840 1.00 84.69 516 ASN A C 1
ATOM 4057 O O . ASN A 1 516 ? 25.493 -1.491 -21.834 1.00 84.69 516 ASN A O 1
ATOM 4061 N N . ASP A 1 517 ? 24.548 -3.305 -20.907 1.00 80.38 517 ASP A N 1
ATOM 4062 C CA . ASP A 1 517 ? 24.430 -4.062 -22.157 1.00 80.38 517 ASP A CA 1
ATOM 4063 C C . ASP A 1 517 ? 23.437 -3.395 -23.130 1.00 80.38 517 ASP A C 1
ATOM 4065 O O . ASP A 1 517 ? 23.728 -3.242 -24.320 1.00 80.38 517 ASP A O 1
ATOM 4069 N N . ALA A 1 518 ? 22.288 -2.924 -22.628 1.00 82.19 518 ALA A N 1
ATOM 4070 C CA . ALA A 1 518 ? 21.294 -2.210 -23.432 1.00 82.19 518 ALA A CA 1
ATOM 4071 C C . ALA A 1 518 ? 21.836 -0.874 -23.980 1.00 82.19 518 ALA A C 1
ATOM 4073 O O . ALA A 1 518 ? 21.644 -0.561 -25.156 1.00 82.19 518 ALA A O 1
ATOM 4074 N N . LEU A 1 519 ? 22.568 -0.106 -23.164 1.00 86.50 519 LEU A N 1
ATOM 4075 C CA . LEU A 1 519 ? 23.242 1.122 -23.605 1.00 86.50 519 LEU A CA 1
ATOM 4076 C C . LEU A 1 519 ? 24.370 0.829 -24.609 1.00 86.50 519 LEU A C 1
ATOM 4078 O O . LEU A 1 519 ? 24.465 1.513 -25.625 1.00 86.50 519 LEU A O 1
ATOM 4082 N N . THR A 1 520 ? 25.168 -0.220 -24.379 1.00 83.38 520 THR A N 1
ATOM 4083 C CA . THR A 1 520 ? 26.220 -0.677 -25.312 1.00 83.38 520 THR A CA 1
ATOM 4084 C C . THR A 1 520 ? 25.626 -1.060 -26.668 1.00 83.38 520 THR A C 1
ATOM 4086 O O . THR A 1 520 ? 26.168 -0.699 -27.707 1.00 83.38 520 THR A O 1
ATOM 4089 N N . THR A 1 521 ? 24.466 -1.716 -26.670 1.00 74.69 521 THR A N 1
ATOM 4090 C CA . THR A 1 521 ? 23.725 -2.067 -27.890 1.00 74.69 521 THR A CA 1
ATOM 4091 C C . THR A 1 521 ? 23.285 -0.828 -28.666 1.00 74.69 521 THR A C 1
ATOM 4093 O O . THR A 1 521 ? 23.486 -0.758 -29.878 1.00 74.69 521 THR A O 1
ATOM 4096 N N . VAL A 1 522 ? 22.744 0.184 -27.977 1.00 81.88 522 VAL A N 1
ATOM 4097 C CA . VAL A 1 522 ? 22.408 1.477 -28.594 1.00 81.88 522 VAL A CA 1
ATOM 4098 C C . VAL A 1 522 ? 23.654 2.155 -29.176 1.00 81.88 522 VAL A C 1
ATOM 4100 O O . VAL A 1 522 ? 23.596 2.692 -30.284 1.00 81.88 522 VAL A O 1
ATOM 4103 N N . ASP A 1 523 ? 24.784 2.114 -28.467 1.00 82.69 523 ASP A N 1
ATOM 4104 C CA . ASP A 1 523 ? 26.059 2.653 -28.945 1.00 82.69 523 ASP A CA 1
ATOM 4105 C C . ASP A 1 523 ? 26.543 1.949 -30.227 1.00 82.69 523 ASP A C 1
ATOM 4107 O O . ASP A 1 523 ? 26.970 2.634 -31.162 1.00 82.69 523 ASP A O 1
ATOM 4111 N N . THR A 1 524 ? 26.422 0.618 -30.305 1.00 74.69 524 THR A N 1
ATOM 4112 C CA . THR A 1 524 ? 26.774 -0.187 -31.489 1.00 74.69 524 THR A CA 1
ATOM 4113 C C . THR A 1 524 ? 25.858 0.113 -32.677 1.00 74.69 524 THR A C 1
ATOM 4115 O O . THR A 1 524 ? 26.362 0.488 -33.736 1.00 74.69 524 THR A O 1
ATOM 4118 N N . MET A 1 525 ? 24.532 0.080 -32.486 1.00 73.19 525 MET A N 1
ATOM 4119 C CA . MET A 1 525 ? 23.552 0.436 -33.527 1.00 73.19 525 MET A CA 1
ATOM 4120 C C . MET A 1 525 ? 23.817 1.831 -34.106 1.00 73.19 525 MET A C 1
ATOM 4122 O O . MET A 1 525 ? 23.790 2.041 -35.317 1.00 73.19 525 MET A O 1
ATOM 4126 N N . ILE A 1 526 ? 24.096 2.812 -33.244 1.00 76.75 526 ILE A N 1
ATOM 4127 C CA . ILE A 1 526 ? 24.353 4.186 -33.680 1.00 76.75 526 ILE A CA 1
ATOM 4128 C C . ILE A 1 526 ? 25.707 4.305 -34.395 1.00 76.75 526 ILE A C 1
ATOM 4130 O O . ILE A 1 526 ? 25.814 5.081 -35.343 1.00 76.75 526 ILE A O 1
ATOM 4134 N N . ALA A 1 527 ? 26.717 3.519 -34.012 1.00 73.81 527 ALA A N 1
ATOM 4135 C CA . ALA A 1 527 ? 27.987 3.446 -34.734 1.00 73.81 527 ALA A CA 1
ATOM 4136 C C . ALA A 1 527 ? 27.861 2.778 -36.118 1.00 73.81 527 ALA A C 1
ATOM 4138 O O . ALA A 1 527 ? 28.607 3.140 -37.028 1.00 73.81 527 ALA A O 1
ATOM 4139 N N . GLN A 1 528 ? 26.929 1.837 -36.303 1.00 68.19 528 GLN A N 1
ATOM 4140 C CA . GLN A 1 528 ? 26.588 1.280 -37.620 1.00 68.19 528 GLN A CA 1
ATOM 4141 C C . GLN A 1 528 ? 25.849 2.316 -38.482 1.00 68.19 528 GLN A C 1
ATOM 4143 O O . GLN A 1 528 ? 26.218 2.519 -39.636 1.00 68.19 528 GLN A O 1
ATOM 4148 N N . ILE A 1 529 ? 24.896 3.071 -37.916 1.00 69.00 529 ILE A N 1
ATOM 4149 C CA . ILE A 1 529 ? 24.201 4.147 -38.649 1.00 69.00 529 ILE A CA 1
ATOM 4150 C C . ILE A 1 529 ? 25.167 5.276 -39.074 1.00 69.00 529 ILE A C 1
ATOM 4152 O O . ILE A 1 529 ? 25.032 5.817 -40.170 1.00 69.00 529 ILE A O 1
ATOM 4156 N N . ASP A 1 530 ? 26.163 5.617 -38.249 1.00 70.56 530 ASP A N 1
ATOM 4157 C CA . ASP A 1 530 ? 27.199 6.618 -38.571 1.00 70.56 530 ASP A CA 1
ATOM 4158 C C . ASP A 1 530 ? 28.136 6.169 -39.711 1.00 70.56 530 ASP A C 1
ATOM 4160 O O . ASP A 1 530 ? 28.626 6.992 -40.485 1.00 70.56 530 ASP A O 1
ATOM 4164 N N . GLN A 1 531 ? 28.347 4.855 -39.866 1.00 63.44 531 GLN A N 1
ATOM 4165 C CA . GLN A 1 531 ? 29.151 4.277 -40.950 1.00 63.44 531 GLN A CA 1
ATOM 4166 C C . GLN A 1 531 ? 28.462 4.318 -42.322 1.00 63.44 531 GLN A C 1
ATOM 4168 O O . GLN A 1 531 ? 29.139 4.155 -43.339 1.00 63.44 531 GLN A O 1
ATOM 4173 N N . ILE A 1 532 ? 27.154 4.598 -42.386 1.00 60.34 532 ILE A N 1
ATOM 4174 C CA . ILE A 1 532 ? 26.418 4.734 -43.648 1.00 60.34 532 ILE A CA 1
ATOM 4175 C C . ILE A 1 532 ? 26.897 6.000 -44.376 1.00 60.34 532 ILE A C 1
ATOM 4177 O O . ILE A 1 532 ? 26.406 7.113 -44.162 1.00 60.34 532 ILE A O 1
ATOM 4181 N N . ALA A 1 533 ? 27.869 5.819 -45.272 1.00 49.12 533 ALA A N 1
ATOM 4182 C CA . ALA A 1 533 ? 28.730 6.879 -45.797 1.00 49.12 533 ALA A CA 1
ATOM 4183 C C . ALA A 1 533 ? 28.008 8.057 -46.486 1.00 49.12 533 ALA A C 1
ATOM 4185 O O . ALA A 1 533 ? 28.585 9.141 -46.605 1.00 49.12 533 ALA A O 1
ATOM 4186 N N . PHE A 1 534 ? 26.759 7.884 -46.937 1.00 53.22 534 PHE A N 1
ATOM 4187 C CA . PHE A 1 534 ? 25.974 8.974 -47.524 1.00 53.22 534 PHE A CA 1
ATOM 4188 C C . PHE A 1 534 ? 25.184 9.809 -46.507 1.00 53.22 534 PHE A C 1
ATOM 4190 O O . PHE A 1 534 ? 24.842 10.937 -46.850 1.00 53.22 534 PHE A O 1
ATOM 4197 N N . LEU A 1 535 ? 24.887 9.317 -45.292 1.00 56.91 535 LEU A N 1
ATOM 4198 C CA . LEU A 1 535 ? 24.033 10.034 -44.326 1.00 56.91 535 LEU A CA 1
ATOM 4199 C C . LEU A 1 535 ? 24.701 11.290 -43.741 1.00 56.91 535 LEU A C 1
ATOM 4201 O O . LEU A 1 535 ? 23.994 12.184 -43.274 1.00 56.91 535 LEU A O 1
ATOM 4205 N N . ASN A 1 536 ? 26.038 11.380 -43.800 1.00 65.00 536 ASN A N 1
ATOM 4206 C CA . ASN A 1 536 ? 26.844 12.549 -43.412 1.00 65.00 536 ASN A CA 1
ATOM 4207 C C . ASN A 1 536 ? 26.379 13.191 -42.085 1.00 65.00 536 ASN A C 1
ATOM 4209 O O . ASN A 1 536 ? 26.191 14.412 -41.988 1.00 65.00 536 ASN A O 1
ATOM 4213 N N . ILE A 1 537 ? 26.125 12.337 -41.089 1.00 69.62 537 ILE A N 1
ATOM 4214 C CA . ILE A 1 537 ? 25.546 12.707 -39.799 1.00 69.62 537 ILE A CA 1
ATOM 4215 C C . ILE A 1 537 ? 26.560 13.578 -39.056 1.00 69.62 537 ILE A C 1
ATOM 4217 O O . ILE A 1 537 ? 27.716 13.211 -38.873 1.00 69.62 537 ILE A O 1
ATOM 4221 N N . SER A 1 538 ? 26.154 14.772 -38.623 1.00 76.81 538 SER A N 1
ATOM 4222 C CA . SER A 1 538 ? 27.045 15.593 -37.798 1.00 76.81 538 SER A CA 1
ATOM 4223 C C . SER A 1 538 ? 27.140 15.031 -36.380 1.00 76.81 538 SER A C 1
ATOM 4225 O O . SER A 1 538 ? 26.143 14.560 -35.837 1.00 76.81 538 SER A O 1
ATOM 4227 N N . ASN A 1 539 ? 28.280 15.206 -35.702 1.00 80.00 539 ASN A N 1
ATOM 4228 C CA . ASN A 1 539 ? 28.460 14.786 -34.301 1.00 80.00 539 ASN A CA 1
ATOM 4229 C C . ASN A 1 539 ? 27.346 15.298 -33.357 1.00 80.00 539 ASN A C 1
ATOM 4231 O O . ASN A 1 539 ? 27.062 14.676 -32.340 1.00 80.00 539 ASN A O 1
ATOM 4235 N N . ASN A 1 540 ? 26.705 16.429 -33.683 1.00 81.44 540 ASN A N 1
ATOM 4236 C CA . ASN A 1 540 ? 25.554 16.952 -32.943 1.00 81.44 540 ASN A CA 1
ATOM 4237 C C . ASN A 1 540 ? 24.281 16.114 -33.173 1.00 81.44 540 ASN A C 1
ATOM 4239 O O . ASN A 1 540 ? 23.568 15.820 -32.221 1.00 81.44 540 ASN A O 1
ATOM 4243 N N . GLN A 1 541 ? 24.004 15.702 -34.413 1.00 80.75 541 GLN A N 1
ATOM 4244 C CA . GLN A 1 541 ? 22.905 14.778 -34.726 1.00 80.75 541 GLN A CA 1
ATOM 4245 C C . GLN A 1 541 ? 23.169 13.387 -34.143 1.00 80.75 541 GLN A C 1
ATOM 4247 O O . GLN A 1 541 ? 22.267 12.813 -33.543 1.00 80.75 541 GLN A O 1
ATOM 4252 N N . LEU A 1 542 ? 24.412 12.901 -34.215 1.00 80.75 542 LEU A N 1
ATOM 4253 C CA . LEU A 1 542 ? 24.823 11.644 -33.592 1.00 80.75 542 LEU A CA 1
ATOM 4254 C C . LEU A 1 542 ? 24.584 11.674 -32.073 1.00 80.75 542 LEU A C 1
ATOM 4256 O O . LEU A 1 542 ? 23.969 10.766 -31.522 1.00 80.75 542 LEU A O 1
ATOM 4260 N N . GLN A 1 543 ? 24.973 12.760 -31.394 1.00 84.94 543 GLN A N 1
ATOM 4261 C CA . GLN A 1 543 ? 24.698 12.929 -29.964 1.00 84.94 543 GLN A CA 1
ATOM 4262 C C . GLN A 1 543 ? 23.196 13.060 -29.661 1.00 84.94 543 GLN A C 1
ATOM 4264 O O . GLN A 1 543 ? 22.741 12.560 -28.637 1.00 84.94 543 GLN A O 1
ATOM 4269 N N . GLN A 1 544 ? 22.410 13.700 -30.534 1.00 86.06 544 GLN A N 1
ATOM 4270 C CA . GLN A 1 544 ? 20.950 13.757 -30.391 1.00 86.06 544 GLN A CA 1
ATOM 4271 C C . GLN A 1 544 ? 20.318 12.364 -30.504 1.00 86.06 544 GLN A C 1
ATOM 4273 O O . GLN A 1 544 ? 19.471 12.035 -29.680 1.00 86.06 544 GLN A O 1
ATOM 4278 N N . MET A 1 545 ? 20.770 11.533 -31.450 1.00 84.69 545 MET A N 1
ATOM 4279 C CA . MET A 1 545 ? 20.346 10.133 -31.573 1.00 84.69 545 MET A CA 1
ATOM 4280 C C . MET A 1 545 ? 20.716 9.323 -30.330 1.00 84.69 545 MET A C 1
ATOM 4282 O O . MET A 1 545 ? 19.842 8.663 -29.772 1.00 84.69 545 MET A O 1
ATOM 4286 N N . LYS A 1 546 ? 21.965 9.428 -29.844 1.00 88.00 546 LYS A N 1
ATOM 4287 C CA . LYS A 1 546 ? 22.411 8.741 -28.618 1.00 88.00 546 LYS A CA 1
ATOM 4288 C C . LYS A 1 546 ? 21.563 9.135 -27.416 1.00 88.00 546 LYS A C 1
ATOM 4290 O O . LYS A 1 546 ? 21.010 8.268 -26.756 1.00 88.00 546 LYS A O 1
ATOM 4295 N N . ASN A 1 547 ? 21.380 10.433 -27.181 1.00 89.75 547 ASN A N 1
ATOM 4296 C CA . ASN A 1 547 ? 20.571 10.926 -26.066 1.00 89.75 547 ASN A CA 1
ATOM 4297 C C . ASN A 1 547 ? 19.105 10.466 -26.162 1.00 89.75 547 ASN A C 1
ATOM 4299 O O . ASN A 1 547 ? 18.504 10.128 -25.146 1.00 89.75 547 ASN A O 1
ATOM 4303 N N . ALA A 1 548 ? 18.526 10.448 -27.366 1.00 89.81 548 ALA A N 1
ATOM 4304 C CA . ALA A 1 548 ? 17.143 10.032 -27.576 1.00 89.81 548 ALA A CA 1
ATOM 4305 C C . ALA A 1 548 ? 16.948 8.520 -27.360 1.00 89.81 548 ALA A C 1
ATOM 4307 O O . ALA A 1 548 ? 16.016 8.117 -26.667 1.00 89.81 548 ALA A O 1
ATOM 4308 N N . ALA A 1 549 ? 17.850 7.690 -27.890 1.00 88.56 549 ALA A N 1
ATOM 4309 C CA . ALA A 1 549 ? 17.818 6.240 -27.708 1.00 88.56 549 ALA A CA 1
ATOM 4310 C C . ALA A 1 549 ? 18.169 5.816 -26.268 1.00 88.56 549 ALA A C 1
ATOM 4312 O O . ALA A 1 549 ? 17.529 4.920 -25.723 1.00 88.56 549 ALA A O 1
ATOM 4313 N N . TYR A 1 550 ? 19.103 6.505 -25.602 1.00 92.56 550 TYR A N 1
ATOM 4314 C CA . TYR A 1 550 ? 19.349 6.330 -24.165 1.00 92.56 550 TYR A CA 1
ATOM 4315 C C . TYR A 1 550 ? 18.108 6.685 -23.344 1.00 92.56 550 TYR A C 1
ATOM 4317 O O . TYR A 1 550 ? 17.776 5.957 -22.415 1.00 92.56 550 TYR A O 1
ATOM 4325 N N . GLY A 1 551 ? 17.371 7.737 -23.717 1.00 93.38 551 GLY A N 1
ATOM 4326 C CA . GLY A 1 551 ? 16.090 8.077 -23.092 1.00 93.38 551 GLY A CA 1
ATOM 4327 C C . GLY A 1 551 ? 15.065 6.937 -23.146 1.00 93.38 551 GLY A C 1
ATOM 4328 O O . GLY A 1 551 ? 14.379 6.702 -22.155 1.00 93.38 551 GLY A O 1
ATOM 4329 N N . VAL A 1 552 ? 15.000 6.181 -24.250 1.00 91.75 552 VAL A N 1
ATOM 4330 C CA . VAL A 1 552 ? 14.146 4.979 -24.359 1.00 91.75 552 VAL A CA 1
ATOM 4331 C C . VAL A 1 552 ? 14.586 3.896 -23.366 1.00 91.75 552 VAL A C 1
ATOM 4333 O O . VAL A 1 552 ? 13.749 3.366 -22.637 1.00 91.75 552 VAL A O 1
ATOM 4336 N N . VAL A 1 553 ? 15.891 3.611 -23.273 1.00 90.44 553 VAL A N 1
ATOM 4337 C CA . VAL A 1 553 ? 16.433 2.634 -22.307 1.00 90.44 553 VAL A CA 1
ATOM 4338 C C . VAL A 1 553 ? 16.148 3.072 -20.866 1.00 90.44 553 VAL A C 1
ATOM 4340 O O . VAL A 1 553 ? 15.586 2.298 -20.095 1.00 90.44 553 VAL A O 1
ATOM 4343 N N . TYR A 1 554 ? 16.456 4.319 -20.497 1.00 93.38 554 TYR A N 1
ATOM 4344 C CA . TYR A 1 554 ? 16.204 4.826 -19.144 1.00 93.38 554 TYR A CA 1
ATOM 4345 C C . TYR A 1 554 ? 14.715 4.850 -18.787 1.00 93.38 554 TYR A C 1
ATOM 4347 O O . TYR A 1 554 ? 14.371 4.536 -17.651 1.00 93.38 554 TYR A O 1
ATOM 4355 N N . ASN A 1 555 ? 13.815 5.164 -19.723 1.00 91.69 555 ASN A N 1
ATOM 4356 C CA . ASN A 1 555 ? 12.372 5.090 -19.474 1.00 91.69 555 ASN A CA 1
ATOM 4357 C C . ASN A 1 555 ? 11.907 3.645 -19.234 1.00 91.69 555 ASN A C 1
ATOM 4359 O O . ASN A 1 555 ? 11.171 3.403 -18.280 1.00 91.69 555 ASN A O 1
ATOM 4363 N N . ALA A 1 556 ? 12.395 2.678 -20.018 1.00 89.31 556 ALA A N 1
ATOM 4364 C CA . ALA A 1 556 ? 12.101 1.262 -19.799 1.00 89.31 556 ALA A CA 1
ATOM 4365 C C . ALA A 1 556 ? 12.607 0.762 -18.432 1.00 89.31 556 ALA A C 1
ATOM 4367 O O . ALA A 1 556 ? 11.910 0.015 -17.750 1.00 89.31 556 ALA A O 1
ATOM 4368 N N . ILE A 1 557 ? 13.789 1.212 -17.995 1.00 89.69 557 ILE A N 1
ATOM 4369 C CA . ILE A 1 557 ? 14.303 0.903 -16.654 1.00 89.69 557 ILE A CA 1
ATOM 4370 C C . ILE A 1 557 ? 13.491 1.614 -15.562 1.00 89.69 557 ILE A C 1
ATOM 4372 O O . ILE A 1 557 ? 13.244 1.011 -14.525 1.00 89.69 557 ILE A O 1
ATOM 4376 N N . LYS A 1 558 ? 13.005 2.844 -15.770 1.00 90.75 558 LYS A N 1
ATOM 4377 C CA . LYS A 1 558 ? 12.127 3.533 -14.801 1.00 90.75 558 LYS A CA 1
ATOM 4378 C C . LYS A 1 558 ? 10.795 2.806 -14.591 1.00 90.75 558 LYS A C 1
ATOM 4380 O O . LYS A 1 558 ? 10.349 2.732 -13.449 1.00 90.75 558 LYS A O 1
ATOM 4385 N N . ASP A 1 559 ? 10.206 2.229 -15.641 1.00 86.56 559 ASP A N 1
ATOM 4386 C CA . ASP A 1 559 ? 9.001 1.381 -15.550 1.00 86.56 559 ASP A CA 1
ATOM 4387 C C . ASP A 1 559 ? 9.247 0.094 -14.714 1.00 86.56 559 ASP A C 1
ATOM 4389 O O . ASP A 1 559 ? 8.311 -0.458 -14.127 1.00 86.56 559 ASP A O 1
ATOM 4393 N N . LEU A 1 560 ? 10.502 -0.371 -14.621 1.00 86.44 560 LEU A N 1
ATOM 4394 C CA . LEU A 1 560 ? 10.933 -1.507 -13.787 1.00 86.44 560 LEU A CA 1
ATOM 4395 C C . LEU A 1 560 ? 11.380 -1.099 -12.370 1.00 86.44 560 LEU A C 1
ATOM 4397 O O . LEU A 1 560 ? 11.200 -1.854 -11.419 1.00 86.44 560 LEU A O 1
ATOM 4401 N N . ALA A 1 561 ? 11.973 0.084 -12.227 1.00 88.06 561 ALA A N 1
ATOM 4402 C CA . ALA A 1 561 ? 12.549 0.594 -10.985 1.00 88.06 561 ALA A CA 1
ATOM 4403 C C . ALA A 1 561 ? 11.520 1.238 -10.049 1.00 88.06 561 ALA A C 1
ATOM 4405 O O . ALA A 1 561 ? 11.698 1.287 -8.830 1.00 88.06 561 ALA A O 1
ATOM 4406 N N . LYS A 1 562 ? 10.443 1.785 -10.613 1.00 89.81 562 LYS A N 1
ATOM 4407 C CA . LYS A 1 562 ? 9.386 2.434 -9.846 1.00 89.81 562 LYS A CA 1
ATOM 4408 C C . LYS A 1 562 ? 8.540 1.375 -9.139 1.00 89.81 562 LYS A C 1
ATOM 4410 O O . LYS A 1 562 ? 7.920 0.557 -9.801 1.00 89.81 562 LYS A O 1
ATOM 4415 N N . CYS A 1 563 ? 8.457 1.442 -7.812 1.00 87.00 563 CYS A N 1
ATOM 4416 C CA . CYS A 1 563 ? 7.525 0.637 -7.005 1.00 87.00 563 CYS A CA 1
ATOM 4417 C C . CYS A 1 563 ? 6.353 1.464 -6.437 1.00 87.00 563 CYS A C 1
ATOM 4419 O O . CYS A 1 563 ? 5.386 0.921 -5.908 1.00 87.00 563 CYS A O 1
ATOM 4421 N N . ASN A 1 564 ? 6.414 2.798 -6.545 1.00 86.19 564 ASN A N 1
ATOM 4422 C CA . ASN A 1 564 ? 5.473 3.725 -5.912 1.00 86.19 564 ASN A CA 1
ATOM 4423 C C . ASN A 1 564 ? 5.200 4.950 -6.795 1.00 86.19 564 ASN A C 1
ATOM 4425 O O . ASN A 1 564 ? 6.137 5.570 -7.288 1.00 86.19 564 ASN A O 1
ATOM 4429 N N . ASP A 1 565 ? 3.938 5.367 -6.934 1.00 84.81 565 ASP A N 1
ATOM 4430 C CA . ASP A 1 565 ? 3.573 6.632 -7.603 1.00 84.81 565 ASP A CA 1
ATOM 4431 C C . ASP A 1 565 ? 3.638 7.859 -6.671 1.00 84.81 565 ASP A C 1
ATOM 4433 O O . ASP A 1 565 ? 3.701 8.996 -7.139 1.00 84.81 565 ASP A O 1
ATOM 4437 N N . TYR A 1 566 ? 3.645 7.639 -5.354 1.00 86.75 566 TYR A N 1
ATOM 4438 C CA . TYR A 1 566 ? 3.559 8.684 -4.333 1.00 86.75 566 TYR A CA 1
ATOM 4439 C C . TYR A 1 566 ? 4.913 9.040 -3.706 1.00 86.75 566 TYR A C 1
ATOM 4441 O O . TYR A 1 566 ? 5.724 8.166 -3.391 1.00 86.75 566 TYR A O 1
ATOM 4449 N N . THR A 1 567 ? 5.103 10.332 -3.425 1.00 90.94 567 THR A N 1
ATOM 4450 C CA . THR A 1 567 ? 6.165 10.839 -2.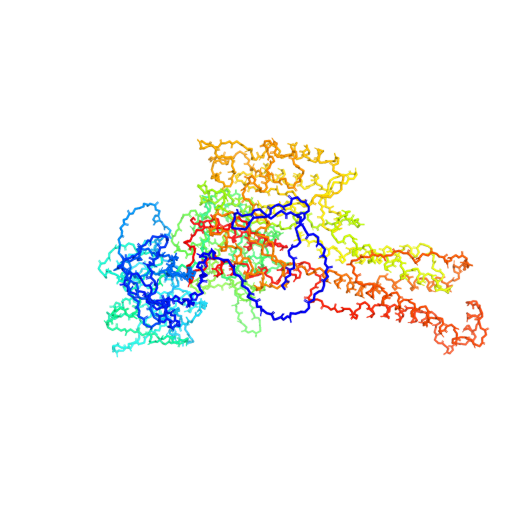535 1.00 90.94 567 THR A CA 1
ATOM 4451 C C . THR A 1 567 ? 6.028 10.272 -1.118 1.00 90.94 567 THR A C 1
ATOM 4453 O O . THR A 1 567 ? 4.923 9.924 -0.703 1.00 90.94 567 THR A O 1
ATOM 4456 N N . ILE A 1 568 ? 7.106 10.240 -0.323 1.00 91.75 568 ILE A N 1
ATOM 4457 C CA . ILE A 1 568 ? 7.026 9.779 1.081 1.00 91.75 568 ILE A CA 1
ATOM 4458 C C . ILE A 1 568 ? 5.991 10.580 1.894 1.00 91.75 568 ILE A C 1
ATOM 4460 O O . ILE A 1 568 ? 5.248 9.991 2.675 1.00 91.75 568 ILE A O 1
ATOM 4464 N N . ALA A 1 569 ? 5.867 11.892 1.662 1.00 90.19 569 ALA A N 1
ATOM 4465 C CA . ALA A 1 569 ? 4.824 12.710 2.287 1.00 90.19 569 ALA A CA 1
ATOM 4466 C C . ALA A 1 569 ? 3.408 12.201 1.949 1.00 90.19 569 ALA A C 1
ATOM 4468 O O . ALA A 1 569 ? 2.594 11.991 2.845 1.00 90.19 569 ALA A O 1
ATOM 4469 N N . GLN A 1 570 ? 3.134 11.932 0.667 1.00 87.25 570 GLN A N 1
ATOM 4470 C CA . GLN A 1 570 ? 1.849 11.387 0.215 1.00 87.25 570 GLN A CA 1
ATOM 4471 C C . GLN A 1 570 ? 1.589 9.968 0.744 1.00 87.25 570 GLN A C 1
ATOM 4473 O O . GLN A 1 570 ? 0.449 9.656 1.071 1.00 87.25 570 GLN A O 1
ATOM 4478 N N . GLN A 1 571 ? 2.617 9.123 0.874 1.00 88.88 571 GLN A N 1
ATOM 4479 C CA . GLN A 1 571 ? 2.488 7.783 1.465 1.00 88.88 571 GLN A CA 1
ATOM 4480 C C . GLN A 1 571 ? 2.121 7.859 2.959 1.00 88.88 571 GLN A C 1
ATOM 4482 O O . GLN A 1 571 ? 1.213 7.164 3.415 1.00 88.88 571 GLN A O 1
ATOM 4487 N N . LEU A 1 572 ? 2.773 8.738 3.726 1.00 90.12 572 LEU A N 1
ATOM 4488 C CA . LEU A 1 572 ? 2.470 8.943 5.147 1.00 90.12 572 LEU A CA 1
ATOM 4489 C C . LEU A 1 572 ? 1.065 9.538 5.361 1.00 90.12 572 LEU A C 1
ATOM 4491 O O . LEU A 1 572 ? 0.340 9.089 6.256 1.00 90.12 572 LEU A O 1
ATOM 4495 N N . ASP A 1 573 ? 0.652 10.479 4.507 1.00 83.38 573 ASP A N 1
ATOM 4496 C CA . ASP A 1 573 ? -0.703 11.049 4.488 1.00 83.38 573 ASP A CA 1
ATOM 4497 C C . ASP A 1 573 ? -1.771 10.024 4.092 1.00 83.38 573 ASP A C 1
ATOM 4499 O O . ASP A 1 573 ? -2.862 10.023 4.664 1.00 83.38 573 ASP A O 1
ATOM 4503 N N . ALA A 1 574 ? -1.432 9.103 3.185 1.00 78.25 574 ALA A N 1
ATOM 4504 C CA . ALA A 1 574 ? -2.256 7.950 2.837 1.00 78.25 574 ALA A CA 1
ATOM 4505 C C . ALA A 1 574 ? -2.383 6.924 3.977 1.00 78.25 574 ALA A C 1
ATOM 4507 O O . ALA A 1 574 ? -3.203 6.019 3.892 1.00 78.25 574 ALA A O 1
ATOM 4508 N N . GLY A 1 575 ? -1.604 7.053 5.056 1.00 85.50 575 GLY A N 1
ATOM 4509 C CA . GLY A 1 575 ? -1.675 6.175 6.224 1.00 85.50 575 GLY A CA 1
ATOM 4510 C C . GLY A 1 575 ? -0.660 5.031 6.247 1.00 85.50 575 GLY A C 1
ATOM 4511 O O . GLY A 1 575 ? -0.742 4.197 7.149 1.00 85.50 575 GLY A O 1
ATOM 4512 N N . ILE A 1 576 ? 0.316 5.002 5.327 1.00 92.06 576 ILE A N 1
ATOM 4513 C CA . ILE A 1 576 ? 1.465 4.080 5.382 1.00 92.06 576 ILE A CA 1
ATOM 4514 C C . ILE A 1 576 ? 2.256 4.316 6.677 1.00 92.06 576 ILE A C 1
ATOM 4516 O O . ILE A 1 576 ? 2.469 5.459 7.094 1.00 92.06 576 ILE A O 1
ATOM 4520 N N . ARG A 1 577 ? 2.669 3.233 7.345 1.00 95.06 577 ARG A N 1
ATOM 4521 C CA . ARG A 1 577 ? 3.422 3.267 8.614 1.00 95.06 577 ARG A CA 1
ATOM 4522 C C . ARG A 1 577 ? 4.666 2.372 8.613 1.00 95.06 577 ARG A C 1
ATOM 4524 O O . ARG A 1 577 ? 5.305 2.238 9.652 1.00 95.06 577 ARG A O 1
ATOM 4531 N N . TRP A 1 578 ? 5.049 1.800 7.479 1.00 95.25 578 TRP A N 1
ATOM 4532 C CA . TRP A 1 578 ? 6.345 1.144 7.303 1.00 95.25 578 TRP A CA 1
ATOM 4533 C C . TRP A 1 578 ? 6.912 1.539 5.942 1.00 95.25 578 TRP A C 1
ATOM 4535 O O . TRP A 1 578 ? 6.222 1.416 4.930 1.00 95.25 578 TRP A O 1
ATOM 4545 N N . LEU A 1 579 ? 8.133 2.064 5.941 1.00 95.06 579 LEU A N 1
ATOM 4546 C CA . LEU A 1 579 ? 8.828 2.551 4.754 1.00 95.06 579 LEU A CA 1
ATOM 4547 C C . LEU A 1 579 ? 10.147 1.787 4.607 1.00 95.06 579 LEU A C 1
ATOM 4549 O O . LEU A 1 579 ? 10.944 1.820 5.542 1.00 95.06 579 LEU A O 1
ATOM 4553 N N . ASP A 1 580 ? 10.381 1.134 3.470 1.00 91.88 580 ASP A N 1
ATOM 4554 C CA . ASP A 1 580 ? 11.630 0.429 3.143 1.00 91.88 580 ASP A CA 1
ATOM 4555 C C . ASP A 1 580 ? 12.450 1.261 2.152 1.00 91.88 580 ASP A C 1
ATOM 4557 O O . ASP A 1 580 ? 12.110 1.358 0.976 1.00 91.88 580 ASP A O 1
ATOM 4561 N N . LEU A 1 581 ? 13.506 1.920 2.633 1.00 94.31 581 LEU A N 1
ATOM 4562 C CA . LEU A 1 581 ? 14.399 2.730 1.809 1.00 94.31 581 LEU A CA 1
ATOM 4563 C C . LEU A 1 581 ? 15.666 1.951 1.448 1.00 94.31 581 LEU A C 1
ATOM 4565 O O . LEU A 1 581 ? 16.503 1.674 2.310 1.00 94.31 581 LEU A O 1
ATOM 4569 N N . ARG A 1 582 ? 15.882 1.725 0.151 1.00 93.44 582 ARG A N 1
ATOM 4570 C CA . ARG A 1 582 ? 17.194 1.327 -0.377 1.00 93.44 582 ARG A CA 1
ATOM 4571 C C . ARG A 1 582 ? 18.129 2.530 -0.445 1.00 93.44 582 ARG A C 1
ATOM 4573 O O . ARG A 1 582 ? 17.733 3.576 -0.960 1.00 93.44 582 ARG A O 1
ATOM 4580 N N . ILE A 1 583 ? 19.360 2.405 0.054 1.00 94.19 583 ILE A N 1
ATOM 4581 C CA . ILE A 1 583 ? 20.256 3.558 0.264 1.00 94.19 583 ILE A CA 1
ATOM 4582 C C . ILE A 1 583 ? 21.465 3.547 -0.681 1.00 94.19 583 ILE A C 1
ATOM 4584 O O . ILE A 1 583 ? 22.250 2.602 -0.689 1.00 94.19 583 ILE A O 1
ATOM 4588 N N . TYR A 1 584 ? 21.663 4.636 -1.427 1.00 94.25 584 TYR A N 1
ATOM 4589 C CA . TYR A 1 584 ? 22.864 4.875 -2.230 1.00 94.25 584 TYR A CA 1
ATOM 4590 C C . TYR A 1 584 ? 23.726 5.972 -1.595 1.00 94.25 584 TYR A C 1
ATOM 4592 O O . TYR A 1 584 ? 23.325 7.135 -1.498 1.00 94.25 584 TYR A O 1
ATOM 4600 N N . LEU A 1 585 ? 24.924 5.581 -1.160 1.00 94.00 585 LEU A N 1
ATOM 4601 C CA . LEU A 1 585 ? 25.966 6.439 -0.605 1.00 94.00 585 LEU A CA 1
ATOM 4602 C C . LEU A 1 585 ? 26.892 6.939 -1.725 1.00 94.00 585 LEU A C 1
ATOM 4604 O O . LEU A 1 585 ? 27.947 6.359 -1.984 1.00 94.00 585 LEU A O 1
ATOM 4608 N N . ALA A 1 586 ? 26.482 8.006 -2.405 1.00 92.25 586 ALA A N 1
ATOM 4609 C CA . ALA A 1 586 ? 27.229 8.589 -3.514 1.00 92.25 586 ALA A CA 1
ATOM 4610 C C . ALA A 1 586 ? 28.354 9.543 -3.049 1.00 92.25 586 ALA A C 1
ATOM 4612 O O . ALA A 1 586 ? 28.445 9.963 -1.886 1.00 92.25 586 ALA A O 1
ATOM 4613 N N . ASP A 1 587 ? 29.221 9.933 -3.984 1.00 89.81 587 ASP A N 1
ATOM 4614 C CA . ASP A 1 587 ? 30.291 10.909 -3.747 1.00 89.81 587 ASP A CA 1
ATOM 4615 C C . ASP A 1 587 ? 29.726 12.293 -3.375 1.00 89.81 587 ASP A C 1
ATOM 4617 O O . ASP A 1 587 ? 30.257 12.957 -2.477 1.00 89.81 587 ASP A O 1
ATOM 4621 N N . ASP A 1 588 ? 28.645 12.697 -4.050 1.00 91.44 588 ASP A N 1
ATOM 4622 C CA . ASP A 1 588 ? 27.994 14.012 -4.010 1.00 91.44 588 ASP A CA 1
ATOM 4623 C C . ASP A 1 588 ? 26.864 14.136 -2.972 1.00 91.44 588 ASP A C 1
ATOM 4625 O O . ASP A 1 588 ? 26.558 15.253 -2.548 1.00 91.44 588 ASP A O 1
ATOM 4629 N N . GLY A 1 589 ? 26.290 13.020 -2.512 1.00 93.00 589 GLY A N 1
ATOM 4630 C CA . GLY A 1 589 ? 25.165 13.021 -1.577 1.00 93.00 589 GLY A CA 1
ATOM 4631 C C . GLY A 1 589 ? 24.738 11.630 -1.103 1.00 93.00 589 GLY A C 1
ATOM 4632 O O . GLY A 1 589 ? 25.493 10.661 -1.152 1.00 93.00 589 GLY A O 1
ATOM 4633 N N . THR A 1 590 ? 23.509 11.524 -0.607 1.00 95.88 590 THR A N 1
ATOM 4634 C CA . THR A 1 590 ? 22.866 10.241 -0.292 1.00 95.88 590 THR A CA 1
ATOM 4635 C C . THR A 1 590 ? 21.483 10.239 -0.916 1.00 95.88 590 THR A C 1
ATOM 4637 O O . THR A 1 590 ? 20.766 11.233 -0.822 1.00 95.88 590 THR A O 1
ATOM 4640 N N . TYR A 1 591 ? 21.118 9.135 -1.558 1.00 96.25 591 TYR A N 1
ATOM 4641 C CA . TYR A 1 591 ? 19.929 9.026 -2.401 1.00 96.25 591 TYR A CA 1
ATOM 4642 C C . TYR A 1 591 ? 19.177 7.729 -2.091 1.00 96.25 591 TYR A C 1
ATOM 4644 O O . TYR A 1 591 ? 19.759 6.783 -1.550 1.00 96.25 591 TYR A O 1
ATOM 4652 N N . THR A 1 592 ? 17.894 7.659 -2.450 1.00 95.69 592 THR A N 1
ATOM 4653 C CA . THR A 1 592 ? 17.255 6.356 -2.683 1.00 95.69 592 THR A CA 1
ATOM 4654 C C . THR A 1 592 ? 17.794 5.737 -3.976 1.00 95.69 592 THR A C 1
ATOM 4656 O O . THR A 1 592 ? 18.376 6.437 -4.807 1.00 95.69 592 THR A O 1
ATOM 4659 N N . HIS A 1 593 ? 17.625 4.431 -4.177 1.00 93.62 593 HIS A N 1
ATOM 4660 C CA . HIS A 1 593 ? 17.915 3.796 -5.469 1.00 93.62 593 HIS A CA 1
ATOM 4661 C C . HIS A 1 593 ? 17.057 2.560 -5.714 1.00 93.62 593 HIS A C 1
ATOM 4663 O O . HIS A 1 593 ? 16.544 1.953 -4.779 1.00 93.62 593 HIS A O 1
ATOM 4669 N N . HIS A 1 594 ? 16.931 2.197 -6.983 1.00 91.50 594 HIS A N 1
ATOM 4670 C CA . HIS A 1 594 ? 16.495 0.885 -7.452 1.00 91.50 594 HIS A CA 1
ATOM 4671 C C . HIS A 1 594 ? 16.842 0.855 -8.940 1.00 91.50 594 HIS A C 1
ATOM 4673 O O . HIS A 1 594 ? 16.243 1.630 -9.679 1.00 91.50 594 HIS A O 1
ATOM 4679 N N . PHE A 1 595 ? 17.829 0.068 -9.390 1.00 88.62 595 PHE A N 1
ATOM 4680 C CA . PHE A 1 595 ? 18.450 0.152 -10.734 1.00 88.62 595 PHE A CA 1
ATOM 4681 C C . PHE A 1 595 ? 19.152 1.493 -11.068 1.00 88.62 595 PHE A C 1
ATOM 4683 O O . PHE A 1 595 ? 20.257 1.508 -11.613 1.00 88.62 595 PHE A O 1
ATOM 4690 N N . LEU A 1 596 ? 18.518 2.625 -10.762 1.00 92.56 596 LEU A N 1
ATOM 4691 C CA . LEU A 1 596 ? 18.928 3.998 -11.044 1.00 92.56 596 LEU A CA 1
ATOM 4692 C C . LEU A 1 596 ? 19.030 4.813 -9.746 1.00 92.56 596 LEU A C 1
ATOM 4694 O O . LEU A 1 596 ? 18.419 4.476 -8.725 1.00 92.56 596 LEU A O 1
ATOM 4698 N N . LYS A 1 597 ? 19.768 5.923 -9.807 1.00 94.62 597 LYS A N 1
ATOM 4699 C CA . LYS A 1 597 ? 19.822 6.948 -8.759 1.00 94.62 597 LYS A CA 1
ATOM 4700 C C . LYS A 1 597 ? 18.439 7.571 -8.580 1.00 94.62 597 LYS A C 1
ATOM 4702 O O . LYS A 1 597 ? 17.863 8.138 -9.510 1.00 94.62 597 LYS A O 1
ATOM 4707 N N . GLY A 1 598 ? 17.892 7.399 -7.385 1.00 95.25 598 GLY A N 1
ATOM 4708 C CA . GLY A 1 598 ? 16.586 7.900 -6.990 1.00 95.25 598 GLY A CA 1
ATOM 4709 C C . GLY A 1 598 ? 16.656 9.316 -6.431 1.00 95.25 598 GLY A C 1
ATOM 4710 O O . GLY A 1 598 ? 17.478 10.143 -6.819 1.00 95.25 598 GLY A O 1
ATOM 4711 N N . VAL A 1 599 ? 15.756 9.599 -5.498 1.00 95.69 599 VAL A N 1
ATOM 4712 C CA . VAL A 1 599 ? 15.562 10.934 -4.933 1.00 95.69 599 VAL A CA 1
ATOM 4713 C C . VAL A 1 599 ? 16.544 11.183 -3.789 1.00 95.69 599 VAL A C 1
ATOM 4715 O O . VAL A 1 599 ? 16.824 10.292 -2.986 1.00 95.69 599 VAL A O 1
ATOM 4718 N N . ASP A 1 600 ? 17.022 12.423 -3.692 1.00 96.06 600 ASP A N 1
ATOM 4719 C CA . ASP A 1 600 ? 17.826 12.932 -2.580 1.00 96.06 600 ASP A CA 1
ATOM 4720 C C . ASP A 1 600 ? 17.233 12.578 -1.198 1.00 96.06 600 ASP A C 1
ATOM 4722 O O . ASP A 1 600 ? 16.053 12.797 -0.910 1.00 96.06 600 ASP A O 1
ATOM 4726 N N . MET A 1 601 ? 18.082 12.048 -0.320 1.00 95.88 601 MET A N 1
ATOM 4727 C CA . MET A 1 601 ? 17.701 11.572 1.008 1.00 95.88 601 MET A CA 1
ATOM 4728 C C . MET A 1 601 ? 17.346 12.715 1.966 1.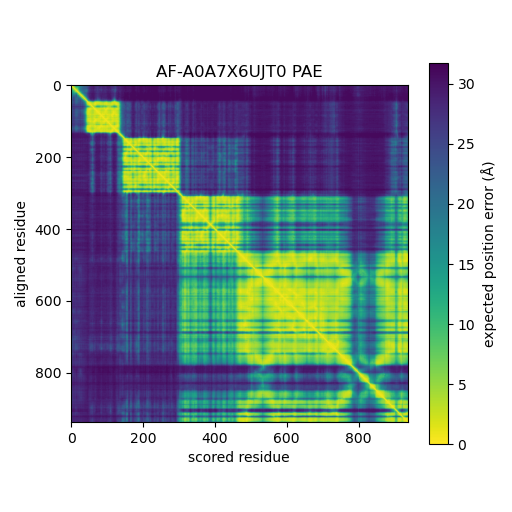00 95.88 601 MET A C 1
ATOM 4730 O O . MET A 1 601 ? 16.504 12.527 2.846 1.00 95.88 601 MET A O 1
ATOM 4734 N N . ASP A 1 602 ? 17.922 13.912 1.800 1.00 95.75 602 ASP A N 1
ATOM 4735 C CA . ASP A 1 602 ? 17.557 15.072 2.622 1.00 95.75 602 ASP A CA 1
ATOM 4736 C C . ASP A 1 602 ? 16.062 15.405 2.455 1.00 95.75 602 ASP A C 1
ATOM 4738 O O . ASP A 1 602 ? 15.366 15.603 3.457 1.00 95.75 602 ASP A O 1
ATOM 4742 N N . THR A 1 603 ? 15.567 15.347 1.214 1.00 95.19 603 THR A N 1
ATOM 4743 C CA . THR A 1 603 ? 14.160 15.524 0.813 1.00 95.19 603 THR A CA 1
ATOM 4744 C C . THR A 1 603 ? 13.236 14.460 1.421 1.00 95.19 603 THR A C 1
ATOM 4746 O O . THR A 1 603 ? 12.135 14.785 1.886 1.00 95.19 603 THR A O 1
ATOM 4749 N N . GLN A 1 604 ? 13.677 13.197 1.473 1.00 95.12 604 GLN A N 1
ATOM 4750 C CA . GLN A 1 604 ? 12.922 12.115 2.123 1.00 95.12 604 GLN A CA 1
ATOM 4751 C C . GLN A 1 604 ? 12.798 12.357 3.628 1.00 95.12 604 GLN A C 1
ATOM 4753 O O . GLN A 1 604 ? 11.698 12.367 4.184 1.00 95.12 604 GLN A O 1
ATOM 4758 N N . LEU A 1 605 ? 13.930 12.597 4.294 1.00 96.69 605 LEU A N 1
ATOM 4759 C CA . LEU A 1 605 ? 13.985 12.745 5.745 1.00 96.69 605 LEU A CA 1
ATOM 4760 C C . LEU A 1 605 ? 13.285 14.022 6.232 1.00 96.69 605 LEU A C 1
ATOM 4762 O O . LEU A 1 605 ? 12.713 14.008 7.321 1.00 96.69 605 LEU A O 1
ATOM 4766 N N . ASP A 1 606 ? 13.273 15.099 5.440 1.00 96.88 606 ASP A N 1
ATOM 4767 C CA . ASP A 1 606 ? 12.492 16.302 5.757 1.00 96.88 606 ASP A CA 1
ATOM 4768 C C . ASP A 1 606 ? 10.984 16.053 5.635 1.00 96.88 606 ASP A C 1
ATOM 4770 O O . ASP A 1 606 ? 10.237 16.466 6.520 1.00 96.88 606 ASP A O 1
ATOM 4774 N N . SER A 1 607 ? 10.534 15.304 4.621 1.00 95.44 607 SER A N 1
ATOM 4775 C CA . SER A 1 607 ? 9.125 14.892 4.492 1.00 95.44 607 SER A CA 1
ATOM 4776 C C . SER A 1 607 ? 8.662 14.075 5.706 1.00 95.44 607 SER A C 1
ATOM 4778 O O . SER A 1 607 ? 7.612 14.344 6.292 1.00 95.44 607 SER A O 1
ATOM 4780 N N . ILE A 1 608 ? 9.492 13.116 6.131 1.00 96.81 608 ILE A N 1
ATOM 4781 C CA . ILE A 1 608 ? 9.273 12.279 7.318 1.00 96.81 608 ILE A CA 1
ATOM 4782 C C . ILE A 1 608 ? 9.236 13.133 8.594 1.00 96.81 608 ILE A C 1
ATOM 4784 O O . ILE A 1 608 ? 8.336 12.986 9.424 1.00 96.81 608 ILE A O 1
ATOM 4788 N N . LYS A 1 609 ? 10.192 14.054 8.754 1.00 96.25 609 LYS A N 1
ATOM 4789 C CA . LYS A 1 609 ? 10.276 14.942 9.918 1.00 96.25 609 LYS A CA 1
ATOM 4790 C C . LYS A 1 609 ? 9.066 15.877 10.016 1.00 96.25 609 LYS A C 1
ATOM 4792 O O . LYS A 1 609 ? 8.495 15.994 11.099 1.00 96.25 609 LYS A O 1
ATOM 4797 N N . SER A 1 610 ? 8.650 16.495 8.909 1.00 95.00 610 SER A N 1
ATOM 4798 C CA . SER A 1 610 ? 7.441 17.326 8.853 1.00 95.00 610 SER A CA 1
ATOM 4799 C C . SER A 1 610 ? 6.203 16.543 9.280 1.00 95.00 610 SER A C 1
ATOM 4801 O O . SER A 1 610 ? 5.454 17.013 10.135 1.00 95.00 610 SER A O 1
ATOM 4803 N N . PHE A 1 611 ? 6.027 15.314 8.783 1.00 94.50 611 PHE A N 1
ATOM 4804 C CA . PHE A 1 611 ? 4.928 14.452 9.218 1.00 94.50 611 PHE A CA 1
ATOM 4805 C C . PHE A 1 611 ? 4.963 14.182 10.734 1.00 94.50 611 PHE A C 1
ATOM 4807 O O . PHE A 1 611 ? 3.923 14.295 11.388 1.00 94.50 611 PHE A O 1
ATOM 4814 N N . ILE A 1 612 ? 6.134 13.888 11.321 1.00 94.38 612 ILE A N 1
ATOM 4815 C CA . ILE A 1 612 ? 6.271 13.672 12.776 1.00 94.38 612 ILE A CA 1
ATOM 4816 C C . ILE A 1 612 ? 5.888 14.919 13.590 1.00 94.38 612 ILE A C 1
ATOM 4818 O O . ILE A 1 612 ? 5.255 14.797 14.639 1.00 94.38 612 ILE A O 1
ATOM 4822 N N . GLU A 1 613 ? 6.308 16.107 13.149 1.00 90.62 613 GLU A N 1
ATOM 4823 C CA . GLU A 1 613 ? 6.061 17.370 13.858 1.00 90.62 613 GLU A CA 1
ATOM 4824 C C . GLU A 1 613 ? 4.608 17.853 13.736 1.00 90.62 613 GLU A C 1
ATOM 4826 O O . GLU A 1 613 ? 4.104 18.534 14.633 1.00 90.62 613 GLU A O 1
ATOM 4831 N N . GLU A 1 614 ? 3.935 17.500 12.641 1.00 86.56 614 GLU A N 1
ATOM 4832 C CA . GLU A 1 614 ? 2.549 17.878 12.354 1.00 86.56 614 GLU A CA 1
ATOM 4833 C C . GLU A 1 614 ? 1.518 16.883 12.919 1.00 86.56 614 GLU A C 1
ATOM 4835 O O . GLU A 1 614 ? 0.378 17.276 13.175 1.00 86.56 614 GLU A O 1
ATOM 4840 N N . THR A 1 615 ? 1.897 15.620 13.147 1.00 86.44 615 THR A N 1
ATOM 4841 C CA . THR A 1 615 ? 1.027 14.568 13.713 1.00 86.44 615 THR A CA 1
ATOM 4842 C C . THR A 1 615 ? 1.355 14.252 15.177 1.00 86.44 615 THR A C 1
ATOM 4844 O O . THR A 1 615 ? 2.389 14.653 15.718 1.00 86.44 615 THR A O 1
ATOM 4847 N N . LYS A 1 616 ? 0.441 13.560 15.872 1.00 86.69 616 LYS A N 1
ATOM 4848 C CA . LYS A 1 616 ? 0.624 13.140 17.272 1.00 86.69 616 LYS A CA 1
ATOM 4849 C C . LYS A 1 616 ? 0.003 11.778 17.503 1.00 86.69 616 LYS A C 1
ATOM 4851 O O . LYS A 1 616 ? -1.187 11.618 17.268 1.00 86.69 616 LYS A O 1
ATOM 4856 N N . GLY A 1 617 ? 0.772 10.843 18.055 1.00 89.31 617 GLY A N 1
ATOM 4857 C CA . GLY A 1 617 ? 0.278 9.484 18.286 1.00 89.31 617 GLY A CA 1
ATOM 4858 C C . GLY A 1 617 ? 0.388 8.559 17.072 1.00 89.31 617 GLY A C 1
ATOM 4859 O O . GLY A 1 617 ? -0.206 7.492 17.077 1.00 89.31 617 GLY A O 1
ATOM 4860 N N . GLU A 1 618 ? 1.162 8.907 16.048 1.00 95.12 618 GLU A N 1
ATOM 4861 C CA . GLU A 1 618 ? 1.525 7.937 15.014 1.00 95.12 618 GLU A CA 1
ATOM 4862 C C . GLU A 1 618 ? 2.878 7.298 15.363 1.00 95.12 618 GLU A C 1
ATOM 4864 O O . GLU A 1 618 ? 3.791 7.965 15.858 1.00 95.12 618 GLU A O 1
ATOM 4869 N N . ILE A 1 619 ? 3.006 5.996 15.113 1.00 96.56 619 ILE A N 1
ATOM 4870 C CA . ILE A 1 619 ? 4.276 5.264 15.141 1.00 96.56 619 ILE A CA 1
ATOM 4871 C C . ILE A 1 619 ? 4.479 4.737 13.731 1.00 96.56 619 ILE A C 1
ATOM 4873 O O . ILE A 1 619 ? 3.595 4.077 13.192 1.00 96.56 619 ILE A O 1
ATOM 4877 N N . PHE A 1 620 ? 5.638 4.979 13.138 1.00 94.56 620 PHE A N 1
ATOM 4878 C CA . PHE A 1 620 ? 6.003 4.312 11.895 1.00 94.56 620 PHE A CA 1
ATOM 4879 C C . PHE A 1 620 ? 7.421 3.766 11.952 1.00 94.56 620 PHE A C 1
ATOM 4881 O O . PHE A 1 620 ? 8.242 4.155 12.786 1.00 94.56 620 PHE A O 1
ATOM 4888 N N . VAL A 1 621 ? 7.687 2.830 11.059 1.00 96.62 621 VAL A N 1
ATOM 4889 C CA . VAL A 1 621 ? 8.984 2.202 10.875 1.00 96.62 621 VAL A CA 1
ATOM 4890 C C . VAL A 1 621 ? 9.635 2.807 9.642 1.00 96.62 621 VAL A C 1
ATOM 4892 O O . VAL A 1 621 ? 9.005 2.919 8.591 1.00 96.62 621 VAL A O 1
ATOM 4895 N N . LEU A 1 622 ? 10.890 3.212 9.791 1.00 96.75 622 LEU A N 1
ATOM 4896 C CA . LEU A 1 622 ? 11.770 3.553 8.687 1.00 96.75 622 LEU A CA 1
ATOM 4897 C C . LEU A 1 622 ? 12.853 2.482 8.636 1.00 96.75 622 LEU A C 1
ATOM 4899 O O . LEU A 1 622 ? 13.730 2.436 9.501 1.00 96.75 622 LEU A O 1
ATOM 4903 N N . GLU A 1 623 ? 12.755 1.608 7.651 1.00 93.81 623 GLU A N 1
ATOM 4904 C CA . GLU A 1 623 ? 13.748 0.600 7.330 1.00 93.81 623 GLU A CA 1
ATOM 4905 C C . GLU A 1 623 ? 14.710 1.147 6.275 1.00 93.81 623 GLU A C 1
ATOM 4907 O O . GLU A 1 623 ? 14.317 1.850 5.347 1.00 93.81 623 GLU A O 1
ATOM 4912 N N . MET A 1 624 ? 15.998 0.895 6.480 1.00 92.88 624 MET A N 1
ATOM 4913 C CA . MET A 1 624 ? 17.083 1.327 5.607 1.00 92.88 624 MET A CA 1
ATOM 4914 C C . MET A 1 624 ? 17.893 0.086 5.251 1.00 92.88 624 MET A C 1
ATOM 4916 O O . MET A 1 624 ? 18.482 -0.557 6.130 1.00 92.88 624 MET A O 1
ATOM 4920 N N . SER A 1 625 ? 17.862 -0.271 3.973 1.00 90.38 625 SER A N 1
ATOM 4921 C CA . SER A 1 625 ? 18.297 -1.557 3.435 1.00 90.38 625 SER A CA 1
ATOM 4922 C C . SER A 1 625 ? 19.137 -1.370 2.160 1.00 90.38 625 SER A C 1
ATOM 4924 O O . SER A 1 625 ? 19.366 -0.246 1.707 1.00 90.38 625 SER A O 1
ATOM 4926 N N . HIS A 1 626 ? 19.634 -2.477 1.592 1.00 89.00 626 HIS A N 1
ATOM 4927 C CA . HIS A 1 626 ? 20.266 -2.526 0.263 1.00 89.00 626 HIS A CA 1
ATOM 4928 C C . HIS A 1 626 ? 21.303 -1.417 -0.004 1.00 89.00 626 HIS A C 1
ATOM 4930 O O . HIS A 1 626 ? 21.249 -0.729 -1.023 1.00 89.00 626 HIS A O 1
ATOM 4936 N N . PHE A 1 627 ? 22.235 -1.227 0.931 1.00 91.56 627 PHE A N 1
ATOM 4937 C CA . PHE A 1 627 ? 23.262 -0.195 0.821 1.00 91.56 627 PHE A CA 1
ATOM 4938 C C . PHE A 1 627 ? 24.239 -0.462 -0.329 1.00 91.56 627 PHE A C 1
ATOM 4940 O O . PHE A 1 627 ? 24.797 -1.554 -0.428 1.00 91.56 627 PHE A O 1
ATOM 4947 N N . ILE A 1 628 ? 24.482 0.567 -1.141 1.00 90.81 628 ILE A N 1
ATOM 4948 C CA . ILE A 1 628 ? 25.486 0.593 -2.216 1.00 90.81 628 ILE A CA 1
ATOM 4949 C C . ILE A 1 628 ? 26.308 1.890 -2.161 1.00 90.81 628 ILE A C 1
ATOM 4951 O O . ILE A 1 628 ? 25.877 2.884 -1.567 1.00 90.81 628 ILE A O 1
ATOM 4955 N N . GLY A 1 629 ? 27.469 1.906 -2.821 1.00 89.88 629 GLY A N 1
ATOM 4956 C CA . GLY A 1 629 ? 28.350 3.076 -2.911 1.00 89.88 629 GLY A CA 1
ATOM 4957 C C . GLY A 1 629 ? 29.454 3.110 -1.847 1.00 89.88 629 GLY A C 1
ATOM 4958 O O . GLY A 1 629 ? 29.955 2.076 -1.408 1.00 89.88 629 GLY A O 1
ATOM 4959 N N . GLU A 1 630 ? 29.889 4.306 -1.451 1.00 88.19 630 GLU A N 1
ATOM 4960 C CA . GLU A 1 630 ? 31.050 4.476 -0.573 1.00 88.19 630 GLU A CA 1
ATOM 4961 C C . GLU A 1 630 ? 30.743 4.145 0.900 1.00 88.19 630 GLU A C 1
ATOM 4963 O O . GLU A 1 630 ? 30.187 4.966 1.633 1.00 88.19 630 GLU A O 1
ATOM 4968 N N . GLU A 1 631 ? 31.245 3.008 1.401 1.00 85.38 631 GLU A N 1
ATOM 4969 C CA . GLU A 1 631 ? 31.149 2.645 2.830 1.00 85.38 631 GLU A CA 1
ATOM 4970 C C . GLU A 1 631 ? 31.679 3.747 3.775 1.00 85.38 631 GLU A C 1
ATOM 4972 O O . GLU A 1 631 ? 31.229 3.890 4.912 1.00 85.38 631 GLU A O 1
ATOM 4977 N N . SER A 1 632 ? 32.619 4.583 3.318 1.00 86.81 632 SER A N 1
ATOM 4978 C CA . SER A 1 632 ? 33.157 5.678 4.137 1.00 86.81 632 SER A CA 1
ATOM 4979 C C . SER A 1 632 ? 32.091 6.705 4.565 1.00 86.81 632 SER A C 1
ATOM 4981 O O . SER A 1 632 ? 32.251 7.355 5.602 1.00 86.81 632 SER A O 1
ATOM 4983 N N . LYS A 1 633 ? 30.980 6.803 3.818 1.00 90.00 633 LYS A N 1
ATOM 4984 C CA . LYS A 1 633 ? 29.870 7.741 4.041 1.00 90.00 633 LYS A CA 1
ATOM 4985 C C . LYS A 1 633 ? 28.817 7.247 5.041 1.00 90.00 633 LYS A C 1
ATOM 4987 O O . LYS A 1 633 ? 27.993 8.054 5.469 1.00 90.00 633 LYS A O 1
ATOM 4992 N N . TYR A 1 634 ? 28.845 5.979 5.483 1.00 88.19 634 TYR A N 1
ATOM 4993 C CA . TYR A 1 634 ? 27.871 5.441 6.458 1.00 88.19 634 TYR A CA 1
ATOM 4994 C C . TYR A 1 634 ? 27.729 6.322 7.706 1.00 88.19 634 TYR A C 1
ATOM 4996 O O . TYR A 1 634 ? 26.629 6.537 8.224 1.00 88.19 634 TYR A O 1
ATOM 5004 N N . LYS A 1 635 ? 28.847 6.867 8.197 1.00 87.81 635 LYS A N 1
ATOM 5005 C CA . LYS A 1 635 ? 28.828 7.735 9.373 1.00 87.81 635 LYS A CA 1
ATOM 5006 C C . LYS A 1 635 ? 28.084 9.050 9.107 1.00 87.81 635 LYS A C 1
ATOM 5008 O O . LYS A 1 635 ? 27.317 9.482 9.964 1.00 87.81 635 LYS A O 1
ATOM 5013 N N . ASP A 1 636 ? 28.285 9.660 7.944 1.00 90.44 636 ASP A N 1
ATOM 5014 C CA . ASP A 1 636 ? 27.645 10.928 7.588 1.00 90.44 636 ASP A CA 1
ATOM 5015 C C . ASP A 1 636 ? 26.123 10.743 7.446 1.00 90.44 636 ASP A C 1
ATOM 5017 O O . ASP A 1 636 ? 25.355 11.531 8.001 1.00 90.44 636 ASP A O 1
ATOM 5021 N N . PHE A 1 637 ? 25.684 9.635 6.835 1.00 92.00 637 PHE A N 1
ATOM 5022 C CA . PHE A 1 637 ? 24.268 9.254 6.759 1.00 92.00 637 PHE A CA 1
ATOM 5023 C C . PHE A 1 637 ? 23.648 8.974 8.143 1.00 92.00 637 PHE A C 1
ATOM 5025 O O . PHE A 1 637 ? 22.585 9.504 8.474 1.00 92.00 637 PHE A O 1
ATOM 5032 N N . THR A 1 638 ? 24.317 8.206 9.015 1.00 91.56 638 THR A N 1
ATOM 5033 C CA . THR A 1 638 ? 23.790 7.974 10.378 1.00 91.56 638 THR A CA 1
ATOM 5034 C C . THR A 1 638 ? 23.739 9.255 11.216 1.00 91.56 638 THR A C 1
ATOM 5036 O O . THR A 1 638 ? 22.820 9.417 12.018 1.00 91.56 638 THR A O 1
ATOM 5039 N N . ASP A 1 639 ? 24.659 10.203 11.017 1.00 91.62 639 ASP A N 1
ATOM 5040 C CA . ASP A 1 639 ? 24.593 11.516 11.664 1.00 91.62 639 ASP A CA 1
ATOM 5041 C C . ASP A 1 639 ? 23.462 12.393 11.097 1.00 91.62 639 ASP A C 1
ATOM 5043 O O . ASP A 1 639 ? 22.783 13.069 11.872 1.00 91.62 639 ASP A O 1
ATOM 5047 N N . GLN A 1 640 ? 23.188 12.353 9.788 1.00 93.44 640 GLN A N 1
ATOM 5048 C CA . GLN A 1 640 ? 22.022 13.002 9.167 1.00 93.44 640 GLN A CA 1
ATOM 5049 C C . GLN A 1 640 ? 20.710 12.504 9.805 1.00 93.44 640 GLN A C 1
ATOM 5051 O O . GLN A 1 640 ? 19.893 13.311 10.261 1.00 93.44 640 GLN A O 1
ATOM 5056 N N . LEU A 1 641 ? 20.557 11.182 9.940 1.00 94.12 641 LEU A N 1
ATOM 5057 C CA . LEU A 1 641 ? 19.424 10.536 10.614 1.00 94.12 641 LEU A CA 1
ATOM 5058 C C . LEU A 1 641 ? 19.306 10.939 12.091 1.00 94.12 641 LEU A C 1
ATOM 5060 O O . LEU A 1 641 ? 18.232 11.361 12.525 1.00 94.12 641 LEU A O 1
ATOM 5064 N N . ARG A 1 642 ? 20.401 10.876 12.868 1.00 93.12 642 ARG A N 1
ATOM 5065 C CA . ARG A 1 642 ? 20.420 11.318 14.279 1.00 93.12 642 ARG A CA 1
ATOM 5066 C C . ARG A 1 642 ? 19.990 12.780 14.421 1.00 93.12 642 ARG A C 1
ATOM 5068 O O . ARG A 1 642 ? 19.227 13.101 15.328 1.00 93.12 642 ARG A O 1
ATOM 5075 N N . ASN A 1 643 ? 20.456 13.655 13.529 1.00 95.19 643 ASN A N 1
ATOM 5076 C CA . ASN A 1 643 ? 20.170 15.088 13.579 1.00 95.19 643 ASN A CA 1
ATOM 5077 C C . ASN A 1 643 ? 18.712 15.427 13.224 1.00 95.19 643 ASN A C 1
ATOM 5079 O O . ASN A 1 643 ? 18.139 16.318 13.851 1.00 95.19 643 ASN A O 1
ATOM 5083 N N . LYS A 1 644 ? 18.108 14.741 12.241 1.00 96.25 644 LYS A N 1
ATOM 5084 C CA . LYS A 1 644 ? 16.719 14.995 11.813 1.00 96.25 644 LYS A CA 1
ATOM 5085 C C . LYS A 1 644 ? 15.680 14.239 12.640 1.00 96.25 644 LYS A C 1
ATOM 5087 O O . LYS A 1 644 ? 14.691 14.836 13.058 1.00 96.25 644 LYS A O 1
ATOM 5092 N N . LEU A 1 645 ? 15.898 12.941 12.855 1.00 96.62 645 LEU A N 1
ATOM 5093 C CA . LEU A 1 645 ? 14.897 12.008 13.386 1.00 96.62 645 LEU A CA 1
ATOM 5094 C C . LEU A 1 645 ? 15.201 11.517 14.807 1.00 96.62 645 LEU A C 1
ATOM 5096 O O . LEU A 1 645 ? 14.282 11.108 15.513 1.00 96.62 645 LEU A O 1
ATOM 5100 N N . GLY A 1 646 ? 16.454 11.608 15.266 1.00 95.19 646 GLY A N 1
ATOM 5101 C CA . GLY A 1 646 ? 16.875 11.145 16.595 1.00 95.19 646 GLY A CA 1
ATOM 5102 C C . GLY A 1 646 ? 16.033 11.640 17.787 1.00 95.19 646 GLY A C 1
ATOM 5103 O O . GLY A 1 646 ? 15.756 10.829 18.668 1.00 95.19 646 GLY A O 1
ATOM 5104 N N . PRO A 1 647 ? 15.552 12.902 17.832 1.00 94.81 647 PRO A N 1
ATOM 5105 C CA . PRO A 1 647 ? 14.658 13.379 18.898 1.00 94.81 647 PRO A CA 1
ATOM 5106 C C . PRO A 1 647 ? 13.291 12.679 18.979 1.00 94.81 647 PRO A C 1
ATOM 5108 O O . PRO A 1 647 ? 12.611 12.812 19.994 1.00 94.81 647 PRO A O 1
ATOM 5111 N N . TYR A 1 648 ? 12.891 11.963 17.926 1.00 96.31 648 TYR A N 1
ATOM 5112 C CA . TYR A 1 648 ? 11.608 11.262 17.798 1.00 96.31 648 TYR A CA 1
ATOM 5113 C C . TYR A 1 648 ? 11.778 9.739 17.700 1.00 96.31 648 TYR A C 1
ATOM 5115 O O . TYR A 1 648 ? 10.793 9.011 17.556 1.00 96.31 648 TYR A O 1
ATOM 5123 N N . ALA A 1 649 ? 13.021 9.253 17.730 1.00 96.06 649 ALA A N 1
ATOM 5124 C CA . ALA A 1 649 ? 13.331 7.850 17.537 1.00 96.06 649 ALA A CA 1
ATOM 5125 C C . ALA A 1 649 ? 13.022 7.030 18.799 1.00 96.06 649 ALA A C 1
ATOM 5127 O O . ALA A 1 649 ? 13.342 7.434 19.919 1.00 96.06 649 ALA A O 1
ATOM 5128 N N . VAL A 1 650 ? 12.421 5.853 18.623 1.00 95.19 650 VAL A N 1
ATOM 5129 C CA . VAL A 1 650 ? 12.139 4.921 19.721 1.00 95.19 650 VAL A CA 1
ATOM 5130 C C . VAL A 1 650 ? 13.453 4.300 20.206 1.00 95.19 650 VAL A C 1
ATOM 5132 O O . VAL A 1 650 ? 14.079 3.506 19.500 1.00 95.19 650 VAL A O 1
ATOM 5135 N N . SER A 1 651 ? 13.875 4.673 21.415 1.00 91.06 651 SER A N 1
ATOM 5136 C CA . SER A 1 651 ? 15.136 4.242 22.024 1.00 91.06 651 SER A CA 1
ATOM 5137 C C . SER A 1 651 ? 15.095 2.794 22.534 1.00 91.06 651 SER A C 1
ATOM 5139 O O . SER A 1 651 ? 14.043 2.259 22.896 1.00 91.06 651 SER A O 1
ATOM 5141 N N . LYS A 1 652 ? 16.273 2.167 22.650 1.00 90.69 652 LYS A N 1
ATOM 5142 C CA . LYS A 1 652 ? 16.500 0.830 23.244 1.00 90.69 652 LYS A CA 1
ATOM 5143 C C . LYS A 1 652 ? 16.295 0.774 24.772 1.00 90.69 652 LYS A C 1
ATOM 5145 O O . LYS A 1 652 ? 16.929 -0.019 25.468 1.00 90.69 652 LYS A O 1
ATOM 5150 N N . GLU A 1 653 ? 15.434 1.623 25.327 1.00 86.00 653 GLU A N 1
ATOM 5151 C CA . GLU A 1 653 ? 15.126 1.643 26.758 1.00 86.00 653 GLU A CA 1
ATOM 5152 C C . GLU A 1 653 ? 14.307 0.416 27.169 1.00 86.00 653 GLU A C 1
ATOM 5154 O O . GLU A 1 653 ? 13.340 0.038 26.508 1.00 86.00 653 GLU A O 1
ATOM 5159 N N . ALA A 1 654 ? 14.683 -0.217 28.278 1.00 84.56 654 ALA A N 1
ATOM 5160 C CA . ALA A 1 654 ? 13.972 -1.376 28.799 1.00 84.56 654 ALA A CA 1
ATOM 5161 C C . ALA A 1 654 ? 12.677 -0.966 29.520 1.00 84.56 654 ALA A C 1
ATOM 5163 O O . ALA A 1 654 ? 12.666 -0.008 30.294 1.00 84.56 654 ALA A O 1
ATOM 5164 N N . ASP A 1 655 ? 11.600 -1.721 29.303 1.00 77.44 655 ASP A N 1
ATOM 5165 C CA . ASP A 1 655 ? 10.384 -1.626 30.111 1.00 77.44 655 ASP A CA 1
ATOM 5166 C C . ASP A 1 655 ? 10.588 -2.169 31.544 1.00 77.44 655 ASP A C 1
ATOM 5168 O O . ASP A 1 655 ? 11.666 -2.636 31.928 1.00 77.44 655 ASP A O 1
ATOM 5172 N N . ALA A 1 656 ? 9.530 -2.125 32.359 1.00 76.38 656 ALA A N 1
ATOM 5173 C CA . ALA A 1 656 ? 9.560 -2.588 33.749 1.00 76.38 656 ALA A CA 1
ATOM 5174 C C . ALA A 1 656 ? 9.904 -4.086 33.916 1.00 76.38 656 ALA A C 1
ATOM 5176 O O . ALA A 1 656 ? 10.283 -4.500 35.014 1.00 76.38 656 ALA A O 1
ATOM 5177 N N . ASN A 1 657 ? 9.793 -4.886 32.850 1.00 76.94 657 ASN A N 1
ATOM 5178 C CA . ASN A 1 657 ? 10.125 -6.310 32.815 1.00 76.94 657 ASN A CA 1
ATOM 5179 C C . ASN A 1 657 ? 11.510 -6.581 32.194 1.00 76.94 657 ASN A C 1
ATOM 5181 O O . ASN A 1 657 ? 11.938 -7.733 32.131 1.00 76.94 657 ASN A O 1
ATOM 5185 N N . GLY A 1 658 ? 12.228 -5.538 31.763 1.00 83.62 658 GLY A N 1
ATOM 5186 C CA . GLY A 1 658 ? 13.539 -5.645 31.128 1.00 83.62 658 GLY A CA 1
ATOM 5187 C C . GLY A 1 658 ? 13.498 -5.845 29.610 1.00 83.62 658 GLY A C 1
ATOM 5188 O O . GLY A 1 658 ? 14.556 -6.043 29.013 1.00 83.62 658 GLY A O 1
ATOM 5189 N N . ASN A 1 659 ? 12.324 -5.806 28.971 1.00 84.06 659 ASN A N 1
ATOM 5190 C CA . ASN A 1 659 ? 12.214 -5.959 27.522 1.00 84.06 659 ASN A CA 1
ATOM 5191 C C . ASN A 1 659 ? 12.470 -4.617 26.811 1.00 84.06 659 ASN A C 1
ATOM 5193 O O . ASN A 1 659 ? 11.888 -3.583 27.137 1.00 84.06 659 ASN A O 1
ATOM 5197 N N . ILE A 1 660 ? 13.372 -4.646 25.829 1.00 89.38 660 ILE A N 1
ATOM 5198 C CA . ILE A 1 660 ? 13.740 -3.474 25.024 1.00 89.38 660 ILE A CA 1
ATOM 5199 C C . ILE A 1 660 ? 12.925 -3.379 23.731 1.00 89.38 660 ILE A C 1
ATOM 5201 O O . ILE A 1 660 ? 12.639 -2.273 23.284 1.00 89.38 660 ILE A O 1
ATOM 5205 N N . ASN A 1 661 ? 12.529 -4.514 23.141 1.00 93.00 661 ASN A N 1
ATOM 5206 C CA . ASN A 1 661 ? 11.988 -4.569 21.784 1.00 93.00 661 ASN A CA 1
ATOM 5207 C C . ASN A 1 661 ? 10.625 -3.843 21.706 1.00 93.00 661 ASN A C 1
ATOM 5209 O O . ASN A 1 661 ? 9.694 -4.251 22.415 1.00 93.00 661 ASN A O 1
ATOM 5213 N N . PRO A 1 662 ? 10.476 -2.805 20.854 1.00 94.19 662 PRO A N 1
ATOM 5214 C CA . PRO A 1 662 ? 9.238 -2.040 20.732 1.00 94.19 662 PRO A CA 1
ATOM 5215 C C . PRO A 1 662 ? 8.055 -2.884 20.246 1.00 94.19 662 PRO A C 1
ATOM 5217 O O . PRO A 1 662 ? 6.931 -2.614 20.653 1.00 94.19 662 PRO A O 1
ATOM 5220 N N . PHE A 1 663 ? 8.275 -3.957 19.477 1.00 93.62 663 PHE A N 1
ATOM 5221 C CA . PHE A 1 663 ? 7.193 -4.837 19.019 1.00 93.62 663 PHE A CA 1
ATOM 5222 C C . PHE A 1 663 ? 6.517 -5.634 20.140 1.00 93.62 663 PHE A C 1
ATOM 5224 O O . PHE A 1 663 ? 5.369 -6.053 19.990 1.00 93.62 663 PHE A O 1
ATOM 5231 N N . ASN A 1 664 ? 7.189 -5.789 21.283 1.00 91.69 664 ASN A N 1
ATOM 5232 C CA . ASN A 1 664 ? 6.626 -6.400 22.488 1.00 91.69 664 ASN A CA 1
ATOM 5233 C C . ASN A 1 664 ? 5.992 -5.377 23.449 1.00 91.69 664 ASN A C 1
ATOM 5235 O O . ASN A 1 664 ? 5.377 -5.787 24.430 1.00 91.69 664 ASN A O 1
ATOM 5239 N N . LYS A 1 665 ? 6.148 -4.070 23.197 1.00 91.94 665 LYS A N 1
ATOM 5240 C CA . LYS A 1 665 ? 5.543 -2.997 23.999 1.00 91.94 665 LYS A CA 1
ATOM 5241 C C . LYS A 1 665 ? 4.213 -2.579 23.397 1.00 91.94 665 LYS A C 1
ATOM 5243 O O . LYS A 1 665 ? 4.044 -2.587 22.176 1.00 91.94 665 LYS A O 1
ATOM 5248 N N . THR A 1 666 ? 3.277 -2.185 24.250 1.00 91.69 666 THR A N 1
ATOM 5249 C CA . THR A 1 666 ? 1.994 -1.644 23.803 1.00 91.69 666 THR A CA 1
ATOM 5250 C C . THR A 1 666 ? 2.151 -0.265 23.169 1.00 91.69 666 THR A C 1
ATOM 5252 O O . THR A 1 666 ? 3.052 0.496 23.529 1.00 91.69 666 THR A O 1
ATOM 5255 N N . TYR A 1 667 ? 1.234 0.100 22.269 1.00 93.00 667 TYR A N 1
ATOM 5256 C CA . TYR A 1 667 ? 1.158 1.455 21.713 1.00 93.00 667 TYR A CA 1
ATOM 5257 C C . TYR A 1 667 ? 1.204 2.537 22.816 1.00 93.00 667 TYR A C 1
ATOM 5259 O O . TYR A 1 667 ? 1.982 3.488 22.722 1.00 93.00 667 TYR A O 1
ATOM 5267 N N . ARG A 1 668 ? 0.439 2.365 23.908 1.00 90.94 668 ARG A N 1
ATOM 5268 C CA . ARG A 1 668 ? 0.442 3.282 25.064 1.00 90.94 668 ARG A CA 1
ATOM 5269 C C . ARG A 1 668 ? 1.797 3.361 25.769 1.00 90.94 668 ARG A C 1
ATOM 5271 O O . ARG A 1 668 ? 2.147 4.435 26.246 1.00 90.94 668 ARG A O 1
ATOM 5278 N N . GLU A 1 669 ? 2.546 2.268 25.882 1.00 90.44 669 GLU A N 1
ATOM 5279 C CA . GLU A 1 669 ? 3.869 2.288 26.529 1.00 90.44 669 GLU A CA 1
ATOM 5280 C C . GLU A 1 669 ? 4.916 3.064 25.720 1.00 90.44 669 GLU A C 1
ATOM 5282 O O . GLU A 1 669 ? 5.899 3.521 26.299 1.00 90.44 669 GLU A O 1
ATOM 5287 N N . ILE A 1 670 ? 4.695 3.241 24.414 1.00 91.81 670 ILE A N 1
ATOM 5288 C CA . ILE A 1 670 ? 5.556 4.038 23.533 1.00 91.81 670 ILE A CA 1
ATOM 5289 C C . ILE A 1 670 ? 5.063 5.494 23.467 1.00 91.81 670 ILE A C 1
ATOM 5291 O O . ILE A 1 670 ? 5.837 6.410 23.732 1.00 91.81 670 ILE A O 1
ATOM 5295 N N . MET A 1 671 ? 3.775 5.724 23.181 1.00 89.69 671 MET A N 1
ATOM 5296 C CA . MET A 1 671 ? 3.226 7.075 22.948 1.00 89.69 671 MET A CA 1
ATOM 5297 C C . MET A 1 671 ? 2.757 7.811 24.212 1.00 89.69 671 MET A C 1
ATOM 5299 O O . MET A 1 671 ? 2.619 9.038 24.209 1.00 89.69 671 MET A O 1
ATOM 5303 N N . GLY A 1 672 ? 2.481 7.085 25.297 1.00 83.88 672 GLY A N 1
ATOM 5304 C CA . GLY A 1 672 ? 1.790 7.603 26.477 1.00 83.88 672 GLY A CA 1
ATOM 5305 C C . GLY A 1 672 ? 0.302 7.907 26.239 1.00 83.88 672 GLY A C 1
ATOM 5306 O O . GLY A 1 672 ? -0.239 7.725 25.152 1.00 83.88 672 GLY A O 1
ATOM 5307 N N . ASP A 1 673 ? -0.381 8.397 27.279 1.00 75.31 673 ASP A N 1
ATOM 5308 C CA . ASP A 1 673 ? -1.818 8.733 27.224 1.00 75.31 673 ASP A CA 1
ATOM 5309 C C . ASP A 1 673 ? -2.141 10.048 26.489 1.00 75.31 673 ASP A C 1
ATOM 5311 O O . ASP A 1 673 ? -3.304 10.333 26.207 1.00 75.31 673 ASP A O 1
ATOM 5315 N N . ASN A 1 674 ? -1.137 10.889 26.231 1.00 74.94 674 ASN A N 1
ATOM 5316 C CA . ASN A 1 674 ? -1.291 12.179 25.556 1.00 74.94 674 ASN A CA 1
ATOM 5317 C C . ASN A 1 674 ? 0.005 12.518 24.793 1.00 74.94 674 ASN A C 1
ATOM 5319 O O . ASN A 1 674 ? 0.830 13.280 25.314 1.00 74.94 674 ASN A O 1
ATOM 5323 N N . PRO A 1 675 ? 0.232 11.906 23.616 1.00 83.62 675 PRO A N 1
ATOM 5324 C CA . PRO A 1 675 ? 1.476 12.051 22.867 1.00 83.62 675 PRO A CA 1
ATOM 5325 C C . PRO A 1 675 ? 1.753 13.503 22.462 1.00 83.62 675 PRO A C 1
ATOM 5327 O O . PRO A 1 675 ? 0.881 14.225 21.976 1.00 83.62 675 PRO A O 1
ATOM 5330 N N . ALA A 1 676 ? 3.001 13.936 22.655 1.00 77.44 676 ALA A N 1
ATOM 5331 C CA . ALA A 1 676 ? 3.445 15.287 22.308 1.00 77.44 676 ALA A CA 1
ATOM 5332 C C . ALA A 1 676 ? 3.758 15.451 20.806 1.00 77.44 676 ALA A C 1
ATOM 5334 O O . ALA A 1 676 ? 3.562 16.541 20.265 1.00 77.44 676 ALA A O 1
ATOM 5335 N N . SER A 1 677 ? 4.200 14.367 20.167 1.00 86.88 677 SER A N 1
ATOM 5336 C CA . SER A 1 677 ? 4.504 14.202 18.740 1.00 86.88 677 SER A CA 1
ATOM 5337 C C . SER A 1 677 ? 4.192 12.760 18.324 1.00 86.88 677 SER A C 1
ATOM 5339 O O . SER A 1 677 ? 3.790 11.938 19.154 1.00 86.88 677 SER A O 1
ATOM 5341 N N . SER A 1 678 ? 4.399 12.441 17.054 1.00 95.88 678 SER A N 1
ATOM 5342 C CA . SER A 1 678 ? 4.577 11.059 16.592 1.00 95.88 678 SER A CA 1
ATOM 5343 C C . SER A 1 678 ? 6.007 10.554 16.871 1.00 95.88 678 SER A C 1
ATOM 5345 O O . SER A 1 678 ? 6.851 11.319 17.354 1.00 95.88 678 SER A O 1
ATOM 5347 N N . MET A 1 679 ? 6.275 9.268 16.622 1.00 96.31 679 MET A N 1
ATOM 5348 C CA . MET A 1 679 ? 7.584 8.624 16.830 1.00 96.31 679 MET A CA 1
ATOM 5349 C C . MET A 1 679 ? 7.970 7.703 15.663 1.00 96.31 679 MET A C 1
ATOM 5351 O O . MET A 1 679 ? 7.110 7.238 14.916 1.00 96.31 679 MET A O 1
ATOM 5355 N N . VAL A 1 680 ? 9.269 7.417 15.529 1.00 97.56 680 VAL A N 1
ATOM 5356 C CA . VAL A 1 680 ? 9.824 6.561 14.466 1.00 97.56 680 VAL A CA 1
ATOM 5357 C C . VAL A 1 680 ? 10.699 5.431 15.022 1.00 97.56 680 VAL A C 1
ATOM 5359 O O . VAL A 1 680 ? 11.517 5.641 15.916 1.00 97.56 680 VAL A O 1
ATOM 5362 N N . ILE A 1 681 ? 10.559 4.221 14.482 1.00 97.00 681 ILE A N 1
ATOM 5363 C CA . ILE A 1 681 ? 11.481 3.099 14.709 1.00 97.00 681 ILE A CA 1
ATOM 5364 C C . ILE A 1 681 ? 12.456 3.063 13.528 1.00 97.00 681 ILE A C 1
ATOM 5366 O O . ILE A 1 681 ? 12.034 2.874 12.392 1.00 97.00 681 ILE A O 1
ATOM 5370 N N . LEU A 1 682 ? 13.749 3.265 13.788 1.00 95.75 682 LEU A N 1
ATOM 5371 C CA . LEU A 1 682 ? 14.792 3.315 12.758 1.00 95.75 682 LEU A CA 1
ATOM 5372 C C . LEU A 1 682 ? 15.468 1.940 12.636 1.00 95.75 682 LEU A C 1
ATOM 5374 O O . LEU A 1 682 ? 16.252 1.578 13.513 1.00 95.75 682 LEU A O 1
ATOM 5378 N N . ILE A 1 683 ? 15.183 1.174 11.579 1.00 93.25 683 ILE A N 1
ATOM 5379 C CA . ILE A 1 683 ? 15.797 -0.139 11.318 1.00 93.25 683 ILE A CA 1
ATOM 5380 C C . ILE A 1 683 ? 16.944 0.024 10.320 1.00 93.25 683 ILE A C 1
ATOM 5382 O O . ILE A 1 683 ? 16.728 0.341 9.158 1.00 93.25 683 ILE A O 1
ATOM 5386 N N . MET A 1 684 ? 18.170 -0.199 10.780 1.00 90.69 684 MET A N 1
ATOM 5387 C CA . MET A 1 684 ? 19.401 -0.083 10.008 1.00 90.69 684 MET A CA 1
ATOM 5388 C C . MET A 1 684 ? 19.935 -1.477 9.662 1.00 90.69 684 MET A C 1
ATOM 5390 O O . MET A 1 684 ? 20.587 -2.124 10.484 1.00 90.69 684 MET A O 1
ATOM 5394 N N . ASN A 1 685 ? 19.699 -1.926 8.430 1.00 84.12 685 ASN A N 1
ATOM 5395 C CA . ASN A 1 685 ? 20.200 -3.200 7.909 1.00 84.12 685 ASN A CA 1
ATOM 5396 C C . ASN A 1 685 ? 21.472 -2.971 7.067 1.00 84.12 685 ASN A C 1
ATOM 5398 O O . ASN A 1 685 ? 21.552 -3.344 5.898 1.00 84.12 685 ASN A O 1
ATOM 5402 N N . GLY A 1 686 ? 22.446 -2.297 7.691 1.00 74.81 686 GLY A N 1
ATOM 5403 C CA . GLY A 1 686 ? 23.754 -1.928 7.136 1.00 74.81 686 GLY A CA 1
ATOM 5404 C C . GLY A 1 686 ? 24.922 -2.467 7.988 1.00 74.81 686 GLY A C 1
ATOM 5405 O O . GLY A 1 686 ? 24.864 -3.620 8.419 1.00 74.81 686 GLY A O 1
ATOM 5406 N N . PRO A 1 687 ? 25.991 -1.684 8.240 1.00 66.94 687 PRO A N 1
ATOM 5407 C CA . PRO A 1 687 ? 27.205 -2.172 8.900 1.00 66.94 687 PRO A CA 1
ATOM 5408 C C . PRO A 1 687 ? 27.007 -2.525 10.386 1.00 66.94 687 PRO A C 1
ATOM 5410 O O . PRO A 1 687 ? 26.130 -2.006 11.078 1.00 66.94 687 PRO A O 1
ATOM 5413 N N . GLU A 1 688 ? 27.861 -3.420 10.897 1.00 61.09 688 GLU A N 1
ATOM 5414 C CA . GLU A 1 688 ? 27.750 -3.982 12.255 1.00 61.09 688 GLU A CA 1
ATOM 5415 C C . GLU A 1 688 ? 27.960 -2.959 13.391 1.00 61.09 688 GLU A C 1
ATOM 5417 O O . GLU A 1 688 ? 27.564 -3.210 14.529 1.00 61.09 688 GLU A O 1
ATOM 5422 N N . ASP A 1 689 ? 28.574 -1.803 13.128 1.00 63.53 689 ASP A N 1
ATOM 5423 C CA . ASP A 1 689 ? 28.903 -0.804 14.153 1.00 63.53 689 ASP A CA 1
ATOM 5424 C C . ASP A 1 689 ? 27.691 0.013 14.632 1.00 63.53 689 ASP A C 1
ATOM 5426 O O . ASP A 1 689 ? 27.715 0.574 15.731 1.00 63.53 689 ASP A O 1
ATOM 5430 N N . VAL A 1 690 ? 26.590 0.017 13.874 1.00 67.38 690 VAL A N 1
ATOM 5431 C CA . VAL A 1 690 ? 25.341 0.693 14.266 1.00 67.38 690 VAL A CA 1
ATOM 5432 C C . VAL A 1 690 ? 24.544 -0.104 15.322 1.00 67.38 690 VAL A C 1
ATOM 5434 O O . VAL A 1 690 ? 23.629 0.424 15.954 1.00 67.38 690 VAL A O 1
ATOM 5437 N N . ILE A 1 691 ? 24.918 -1.363 15.588 1.00 65.75 691 ILE A N 1
ATOM 5438 C CA . ILE A 1 691 ? 24.225 -2.278 16.519 1.00 65.75 691 ILE A CA 1
ATOM 5439 C C . ILE A 1 691 ? 24.220 -1.760 17.971 1.00 65.75 691 ILE A C 1
ATOM 5441 O O . ILE A 1 691 ? 23.240 -1.988 18.696 1.00 65.75 691 ILE A O 1
ATOM 5445 N N . ASP A 1 692 ? 25.270 -1.037 18.374 1.00 78.69 692 ASP A N 1
ATOM 5446 C CA . ASP A 1 692 ? 25.452 -0.461 19.717 1.00 78.69 692 ASP A CA 1
ATOM 5447 C C . ASP A 1 692 ? 24.787 0.922 19.900 1.00 78.69 692 ASP A C 1
ATOM 5449 O O . ASP A 1 692 ? 24.726 1.439 21.019 1.00 78.69 692 ASP A O 1
ATOM 5453 N N . ASP A 1 693 ? 24.269 1.543 18.833 1.00 87.50 693 ASP A N 1
ATOM 5454 C CA . ASP A 1 693 ? 23.622 2.858 18.914 1.00 87.50 693 ASP A CA 1
ATOM 5455 C C . ASP A 1 693 ? 22.273 2.775 19.668 1.00 87.50 693 ASP A C 1
ATOM 5457 O O . ASP A 1 693 ? 21.511 1.828 19.457 1.00 87.50 693 ASP A O 1
ATOM 5461 N N . PRO A 1 694 ? 21.929 3.730 20.556 1.00 89.69 694 PRO A N 1
ATOM 5462 C CA . PRO A 1 694 ? 20.704 3.669 21.355 1.00 89.69 694 PRO A CA 1
ATOM 5463 C C . PRO A 1 694 ? 19.385 3.806 20.574 1.00 89.69 694 PRO A C 1
ATOM 5465 O O . PRO A 1 694 ? 18.347 3.499 21.164 1.00 89.69 694 PRO A O 1
ATOM 5468 N N . ILE A 1 695 ? 19.387 4.270 19.316 1.00 92.19 695 ILE A N 1
ATOM 5469 C CA . ILE A 1 695 ? 18.162 4.524 18.527 1.00 92.19 695 ILE A CA 1
ATOM 5470 C C . ILE A 1 695 ? 18.042 3.709 17.229 1.00 92.19 695 ILE A C 1
ATOM 5472 O O . ILE A 1 695 ? 16.934 3.584 16.709 1.00 92.19 695 ILE A O 1
ATOM 5476 N N . PHE A 1 696 ? 19.135 3.141 16.711 1.00 92.81 696 PHE A N 1
ATOM 5477 C CA . PHE A 1 696 ? 19.101 2.292 15.512 1.00 92.81 696 PHE A CA 1
ATOM 5478 C C . PHE A 1 696 ? 18.931 0.816 15.864 1.00 92.81 696 PHE A C 1
ATOM 5480 O O . PHE A 1 696 ? 19.709 0.252 16.628 1.00 92.81 696 PHE A O 1
ATOM 5487 N N . TRP A 1 697 ? 17.935 0.172 15.276 1.00 92.50 697 TRP A N 1
ATOM 5488 C CA . TRP A 1 697 ? 17.613 -1.239 15.457 1.00 92.50 697 TRP A CA 1
ATOM 5489 C C . TRP A 1 697 ? 18.112 -2.066 14.273 1.00 92.50 697 TRP A C 1
ATOM 5491 O O . TRP A 1 697 ? 18.365 -1.521 13.206 1.00 92.50 697 TRP A O 1
ATOM 5501 N N . ASN A 1 698 ? 18.195 -3.385 14.427 1.00 89.00 698 ASN A N 1
ATOM 5502 C CA . ASN A 1 698 ? 18.320 -4.304 13.294 1.00 89.00 698 ASN A CA 1
ATOM 5503 C C . ASN A 1 698 ? 17.259 -5.410 13.371 1.00 89.00 698 ASN A C 1
ATOM 5505 O O . ASN A 1 698 ? 16.654 -5.638 14.426 1.00 89.00 698 ASN A O 1
ATOM 5509 N N . ASN A 1 699 ? 17.056 -6.121 12.262 1.00 88.06 699 ASN A N 1
ATOM 5510 C CA . ASN A 1 699 ? 16.039 -7.172 12.149 1.00 88.06 699 ASN A CA 1
ATOM 5511 C C . ASN A 1 699 ? 16.137 -8.231 13.263 1.00 88.06 699 ASN A C 1
ATOM 5513 O O . ASN A 1 699 ? 15.127 -8.598 13.865 1.00 88.06 699 ASN A O 1
ATOM 5517 N N . ALA A 1 700 ? 17.355 -8.654 13.620 1.00 86.06 700 ALA A N 1
ATOM 5518 C CA . ALA A 1 700 ? 17.584 -9.653 14.663 1.00 86.06 700 ALA A CA 1
ATOM 5519 C C . ALA A 1 700 ? 17.196 -9.166 16.076 1.00 86.06 700 ALA A C 1
ATOM 5521 O O . ALA A 1 700 ? 16.612 -9.929 16.845 1.00 86.06 700 ALA A O 1
ATOM 5522 N N . GLN A 1 701 ? 17.473 -7.902 16.420 1.00 87.94 701 GLN A N 1
ATOM 5523 C CA . GLN A 1 701 ? 17.063 -7.284 17.692 1.00 87.94 701 GLN A CA 1
ATOM 5524 C C . GLN A 1 701 ? 15.538 -7.143 17.805 1.00 87.94 701 GLN A C 1
ATOM 5526 O O . GLN A 1 701 ? 14.986 -7.236 18.904 1.00 87.94 701 GLN A O 1
ATOM 5531 N N . LEU A 1 702 ? 14.864 -6.933 16.673 1.00 90.81 702 LEU A N 1
ATOM 5532 C CA . LEU A 1 702 ? 13.412 -6.787 16.585 1.00 90.81 702 LEU A CA 1
ATOM 5533 C C . LEU A 1 702 ? 12.674 -8.130 16.447 1.00 90.81 702 LEU A C 1
ATOM 5535 O O . LEU A 1 702 ? 11.466 -8.183 16.672 1.00 90.81 702 LEU A O 1
ATOM 5539 N N . GLY A 1 703 ? 13.387 -9.222 16.157 1.00 88.31 703 GLY A N 1
ATOM 5540 C CA . GLY A 1 703 ? 12.806 -10.551 15.945 1.00 88.31 703 GLY A CA 1
ATOM 5541 C C . GLY A 1 703 ? 12.182 -10.742 14.558 1.00 88.31 703 GLY A C 1
ATOM 5542 O O . GLY A 1 703 ? 11.363 -11.643 14.384 1.00 88.31 703 GLY A O 1
ATOM 5543 N N . ILE A 1 704 ? 12.556 -9.909 13.583 1.00 89.25 704 ILE A N 1
ATOM 5544 C CA . ILE A 1 704 ? 12.083 -9.987 12.199 1.00 89.25 704 ILE A CA 1
ATOM 5545 C C . ILE A 1 704 ? 12.968 -10.983 11.433 1.00 89.25 704 ILE A C 1
ATOM 5547 O O . ILE A 1 704 ? 14.196 -10.886 11.468 1.00 89.25 704 ILE A O 1
ATOM 5551 N N . LYS A 1 705 ? 12.353 -11.956 10.750 1.00 88.06 705 LYS A N 1
ATOM 5552 C CA . LYS A 1 705 ? 13.045 -13.071 10.076 1.00 88.06 705 LYS A CA 1
ATOM 5553 C C . LYS A 1 705 ? 12.874 -13.021 8.554 1.00 88.06 705 LYS A C 1
ATOM 5555 O O . LYS A 1 705 ? 12.235 -13.902 7.982 1.00 88.06 705 LYS A O 1
ATOM 5560 N N . TYR A 1 706 ? 13.456 -12.005 7.915 1.00 77.56 706 TYR A N 1
ATOM 5561 C CA . TYR A 1 706 ? 13.384 -11.813 6.458 1.00 77.56 706 TYR A CA 1
ATOM 5562 C C . TYR A 1 706 ? 13.748 -13.088 5.681 1.00 77.56 706 TYR A C 1
ATOM 5564 O O . TYR A 1 706 ? 12.900 -13.590 4.957 1.00 77.56 706 TYR A O 1
ATOM 5572 N N . ASP A 1 707 ? 14.903 -13.708 5.947 1.00 80.31 707 ASP A N 1
ATOM 5573 C CA . ASP A 1 707 ? 15.358 -14.949 5.282 1.00 80.31 707 ASP A CA 1
ATOM 5574 C C . ASP A 1 707 ? 14.400 -16.158 5.412 1.00 80.31 707 ASP A C 1
ATOM 5576 O O . ASP A 1 707 ? 14.585 -17.179 4.755 1.00 80.31 707 ASP A O 1
ATOM 5580 N N . THR A 1 708 ? 13.421 -16.108 6.325 1.00 85.00 708 THR A N 1
ATOM 5581 C CA . THR A 1 708 ? 12.430 -17.185 6.538 1.00 85.00 708 THR A CA 1
ATOM 5582 C C . THR A 1 708 ? 11.061 -16.831 5.955 1.00 85.00 708 THR A C 1
ATOM 5584 O O . THR A 1 708 ? 10.346 -17.713 5.478 1.00 85.00 708 THR A O 1
ATOM 5587 N N . TYR A 1 709 ? 10.693 -15.549 5.989 1.00 86.81 709 TYR A N 1
ATOM 5588 C CA . TYR A 1 709 ? 9.388 -15.025 5.577 1.00 86.81 709 TYR A CA 1
ATOM 5589 C C . TYR A 1 709 ? 9.557 -13.963 4.480 1.00 86.81 709 TYR A C 1
ATOM 5591 O O . TYR A 1 709 ? 8.965 -12.889 4.536 1.00 86.81 709 TYR A O 1
ATOM 5599 N N . GLU A 1 710 ? 10.417 -14.259 3.504 1.00 83.69 710 GLU A N 1
ATOM 5600 C CA . GLU A 1 710 ? 10.722 -13.384 2.371 1.00 83.69 710 GLU A CA 1
ATOM 5601 C C . GLU A 1 710 ? 9.561 -13.288 1.364 1.00 83.69 710 GLU A C 1
ATOM 5603 O O . GLU A 1 710 ? 8.585 -14.050 1.404 1.00 83.69 710 GLU A O 1
ATOM 5608 N N . TYR A 1 711 ? 9.709 -12.363 0.418 1.00 83.75 711 TYR A N 1
ATOM 5609 C CA . TYR A 1 711 ? 8.847 -12.187 -0.746 1.00 83.75 711 TYR A CA 1
ATOM 5610 C C . TYR A 1 711 ? 8.733 -13.474 -1.584 1.00 83.75 711 TYR A C 1
ATOM 5612 O O . TYR A 1 711 ? 9.556 -14.391 -1.510 1.00 83.75 711 TYR A O 1
ATOM 5620 N N . SER A 1 712 ? 7.653 -13.586 -2.358 1.00 84.38 712 SER A N 1
ATOM 5621 C CA . SER A 1 712 ? 7.267 -14.865 -2.969 1.00 84.38 712 SER A CA 1
ATOM 5622 C C . SER A 1 712 ? 8.106 -15.280 -4.181 1.00 84.38 712 SER A C 1
ATOM 5624 O O . SER A 1 712 ? 8.189 -16.474 -4.488 1.00 84.38 712 SER A O 1
ATOM 5626 N N . ASN A 1 713 ? 8.735 -14.325 -4.877 1.00 83.12 713 ASN A N 1
ATOM 5627 C CA . ASN A 1 713 ? 9.367 -14.532 -6.185 1.00 83.12 713 ASN A CA 1
ATOM 5628 C C . ASN A 1 713 ? 8.403 -15.198 -7.189 1.00 83.12 713 ASN A C 1
ATOM 5630 O O . ASN A 1 713 ? 8.643 -16.316 -7.664 1.00 83.12 713 ASN A O 1
ATOM 5634 N N . LYS A 1 714 ? 7.243 -14.569 -7.423 1.00 85.88 714 LYS A N 1
ATOM 5635 C CA . LYS A 1 714 ? 6.175 -15.071 -8.305 1.00 85.88 714 LYS A CA 1
ATOM 5636 C C . LYS A 1 714 ? 5.621 -13.946 -9.175 1.00 85.88 714 LYS A C 1
ATOM 5638 O O . LYS A 1 714 ? 5.386 -12.842 -8.700 1.00 85.88 714 LYS A O 1
ATOM 5643 N N . THR A 1 715 ? 5.314 -14.295 -10.421 1.00 81.56 715 THR A N 1
ATOM 5644 C CA . THR A 1 715 ? 4.685 -13.437 -11.441 1.00 81.56 715 THR A CA 1
ATOM 5645 C C . THR A 1 715 ? 3.161 -13.624 -11.540 1.00 81.56 715 THR A C 1
ATOM 5647 O O . THR A 1 715 ? 2.523 -13.075 -12.438 1.00 81.56 715 THR A O 1
ATOM 5650 N N . ASN A 1 716 ? 2.548 -14.419 -10.649 1.00 85.19 716 ASN A N 1
ATOM 5651 C CA . ASN A 1 716 ? 1.104 -14.685 -10.635 1.00 85.19 716 ASN A CA 1
ATOM 5652 C C . ASN A 1 716 ? 0.526 -14.724 -9.211 1.00 85.19 716 ASN A C 1
ATOM 5654 O O . ASN A 1 716 ? 1.182 -15.207 -8.287 1.00 85.19 716 ASN A O 1
ATOM 5658 N N . ALA A 1 717 ? -0.722 -14.261 -9.076 1.00 84.06 717 ALA A N 1
ATOM 5659 C CA . ALA A 1 717 ? -1.423 -14.095 -7.804 1.00 84.06 717 ALA A CA 1
ATOM 5660 C C . ALA A 1 717 ? -1.479 -15.382 -6.966 1.00 84.06 717 ALA A C 1
ATOM 5662 O O . ALA A 1 717 ? -0.961 -15.400 -5.855 1.00 84.06 717 ALA A O 1
ATOM 5663 N N . GLN A 1 718 ? -2.032 -16.477 -7.505 1.00 85.19 718 GLN A N 1
ATOM 5664 C CA . GLN A 1 718 ? -2.213 -17.720 -6.741 1.00 85.19 718 GLN A CA 1
ATOM 5665 C C . GLN A 1 718 ? -0.887 -18.272 -6.203 1.00 85.19 718 GLN A C 1
ATOM 5667 O O . GLN A 1 718 ? -0.799 -18.624 -5.034 1.00 85.19 718 GLN A O 1
ATOM 5672 N N . GLY A 1 719 ? 0.169 -18.293 -7.024 1.00 88.00 719 GLY A N 1
ATOM 5673 C CA . GLY A 1 719 ? 1.479 -18.777 -6.590 1.00 88.00 719 GLY A CA 1
ATOM 5674 C C . GLY A 1 719 ? 2.120 -17.916 -5.498 1.00 88.00 719 GLY A C 1
ATOM 5675 O O . GLY A 1 719 ? 2.868 -18.449 -4.680 1.00 88.00 719 GLY A O 1
ATOM 5676 N N . MET A 1 720 ? 1.839 -16.607 -5.474 1.00 90.06 720 MET A N 1
ATOM 5677 C CA . MET A 1 720 ? 2.234 -15.718 -4.375 1.00 90.06 720 MET A CA 1
ATOM 5678 C C . MET A 1 720 ? 1.420 -16.021 -3.114 1.00 90.06 720 MET A C 1
ATOM 5680 O O . MET A 1 720 ? 2.006 -16.195 -2.048 1.00 90.06 720 MET A O 1
ATOM 5684 N N . ILE A 1 721 ? 0.099 -16.168 -3.242 1.00 85.94 721 ILE A N 1
ATOM 5685 C CA . ILE A 1 721 ? -0.814 -16.460 -2.129 1.00 85.94 721 ILE A CA 1
ATOM 5686 C C . ILE A 1 721 ? -0.448 -17.789 -1.455 1.00 85.94 721 ILE A C 1
ATOM 5688 O O . ILE A 1 721 ? -0.274 -17.818 -0.239 1.00 85.94 721 ILE A O 1
ATOM 5692 N N . ASP A 1 722 ? -0.247 -18.859 -2.229 1.00 86.62 722 ASP A N 1
ATOM 5693 C CA . ASP A 1 722 ? 0.116 -20.190 -1.723 1.00 86.62 722 ASP A CA 1
ATOM 5694 C C . ASP A 1 722 ? 1.440 -20.164 -0.926 1.00 86.62 722 ASP A C 1
ATOM 5696 O O . ASP A 1 722 ? 1.552 -20.775 0.142 1.00 86.62 722 ASP A O 1
ATOM 5700 N N . ASP A 1 723 ? 2.446 -19.434 -1.424 1.00 90.50 723 ASP A N 1
ATOM 5701 C CA . ASP A 1 723 ? 3.752 -19.258 -0.773 1.00 90.50 723 ASP A CA 1
ATOM 5702 C C . ASP A 1 723 ? 3.647 -18.434 0.520 1.00 90.50 723 ASP A C 1
ATOM 5704 O O . ASP A 1 723 ? 4.136 -18.850 1.577 1.00 90.50 723 ASP A O 1
ATOM 5708 N N . GLN A 1 724 ? 2.971 -17.286 0.462 1.00 89.94 724 GLN A N 1
ATOM 5709 C CA . GLN A 1 724 ? 2.805 -16.400 1.611 1.00 89.94 724 GLN A CA 1
ATOM 5710 C C . GLN A 1 724 ? 1.936 -17.042 2.700 1.00 89.94 724 GLN A C 1
ATOM 5712 O O . GLN A 1 724 ? 2.240 -16.894 3.884 1.00 89.94 724 GLN A O 1
ATOM 5717 N N . LEU A 1 725 ? 0.921 -17.830 2.334 1.00 87.25 725 LEU A N 1
ATOM 5718 C CA . LEU A 1 725 ? 0.111 -18.606 3.273 1.00 87.25 725 LEU A CA 1
ATOM 5719 C C . LEU A 1 725 ? 0.933 -19.715 3.952 1.00 87.25 725 LEU A C 1
ATOM 5721 O O . LEU A 1 725 ? 0.802 -19.934 5.159 1.00 87.25 725 LEU A O 1
ATOM 5725 N N . ALA A 1 726 ? 1.824 -20.396 3.225 1.00 87.38 726 ALA A N 1
ATOM 5726 C CA . ALA A 1 726 ? 2.737 -21.374 3.821 1.00 87.38 726 ALA A CA 1
ATOM 5727 C C . ALA A 1 726 ? 3.706 -20.717 4.826 1.00 87.38 726 ALA A C 1
ATOM 5729 O O . ALA A 1 726 ? 3.897 -21.233 5.933 1.00 87.38 726 ALA A O 1
ATOM 5730 N N . LYS A 1 727 ? 4.264 -19.548 4.478 1.00 90.31 727 LYS A N 1
ATOM 5731 C CA . LYS A 1 727 ? 5.133 -18.744 5.356 1.00 90.31 727 LYS A CA 1
ATOM 5732 C C . LYS A 1 727 ? 4.383 -18.209 6.583 1.00 90.31 727 LYS A C 1
ATOM 5734 O O . LYS A 1 727 ? 4.907 -18.316 7.690 1.00 90.31 727 LYS A O 1
ATOM 5739 N N . PHE A 1 728 ? 3.144 -17.739 6.425 1.00 88.38 728 PHE A N 1
ATOM 5740 C CA . PHE A 1 728 ? 2.274 -17.305 7.526 1.00 88.38 728 PHE A CA 1
ATOM 5741 C C . PHE A 1 728 ? 2.021 -18.432 8.530 1.00 88.38 728 PHE A C 1
ATOM 5743 O O . PHE A 1 728 ? 2.250 -18.263 9.727 1.00 88.38 728 PHE A O 1
ATOM 5750 N N . ASN A 1 729 ? 1.634 -19.616 8.045 1.00 85.00 729 ASN A N 1
ATOM 5751 C CA . ASN A 1 729 ? 1.408 -20.788 8.892 1.00 85.00 729 ASN A CA 1
ATOM 5752 C C . ASN A 1 729 ? 2.673 -21.210 9.666 1.00 85.00 729 ASN A C 1
ATOM 5754 O O . ASN A 1 729 ? 2.576 -21.639 10.818 1.00 85.00 729 ASN A O 1
ATOM 5758 N N . LEU A 1 730 ? 3.863 -21.064 9.071 1.00 86.50 730 LEU A N 1
ATOM 5759 C CA . LEU A 1 730 ? 5.139 -21.328 9.744 1.00 86.50 730 LEU A CA 1
ATOM 5760 C C . LEU A 1 730 ? 5.472 -20.261 10.802 1.00 86.50 730 LEU A C 1
ATOM 5762 O O . LEU A 1 730 ? 5.815 -20.612 11.933 1.00 86.50 730 LEU A O 1
ATOM 5766 N N . ALA A 1 731 ? 5.325 -18.975 10.472 1.00 86.94 731 ALA A N 1
ATOM 5767 C CA . ALA A 1 731 ? 5.499 -17.874 11.423 1.00 86.94 731 ALA A CA 1
ATOM 5768 C C . ALA A 1 731 ? 4.561 -18.021 12.629 1.00 86.94 731 ALA A C 1
ATOM 5770 O O . ALA A 1 731 ? 4.974 -17.821 13.774 1.00 86.94 731 ALA A O 1
ATOM 5771 N N . MET A 1 732 ? 3.330 -18.470 12.377 1.00 83.00 732 MET A N 1
ATOM 5772 C CA . MET A 1 732 ? 2.322 -18.724 13.396 1.00 83.00 732 MET A CA 1
ATOM 5773 C C . MET A 1 732 ? 2.693 -19.862 14.347 1.00 83.00 732 MET A C 1
ATOM 5775 O O . MET A 1 732 ? 2.587 -19.692 15.561 1.00 83.00 732 MET A O 1
ATOM 5779 N N . GLN A 1 733 ? 3.194 -20.985 13.826 1.00 82.62 733 GLN A N 1
ATOM 5780 C CA . GLN A 1 733 ? 3.692 -22.100 14.647 1.00 82.62 733 GLN A CA 1
ATOM 5781 C C . GLN A 1 733 ? 4.877 -21.694 15.537 1.00 82.62 733 GLN A C 1
ATOM 5783 O O . GLN A 1 733 ? 5.025 -22.215 16.643 1.00 82.62 733 GLN A O 1
ATOM 5788 N N . ASN A 1 734 ? 5.704 -20.757 15.067 1.00 85.12 734 ASN A N 1
ATOM 5789 C CA . ASN A 1 734 ? 6.886 -20.275 15.781 1.00 85.12 734 ASN A CA 1
ATOM 5790 C C . ASN A 1 734 ? 6.603 -19.098 16.736 1.00 85.12 734 ASN A C 1
ATOM 5792 O O . ASN A 1 734 ? 7.439 -18.798 17.589 1.00 85.12 734 ASN A O 1
ATOM 5796 N N . GLY A 1 735 ? 5.450 -18.429 16.612 1.00 84.00 735 GLY A N 1
ATOM 5797 C CA . GLY A 1 735 ? 5.140 -17.199 17.348 1.00 84.00 735 GLY A CA 1
ATOM 5798 C C . GLY A 1 735 ? 5.991 -15.996 16.915 1.00 84.00 735 GLY A C 1
ATOM 5799 O O . GLY A 1 735 ? 6.265 -15.110 17.732 1.00 84.00 735 GLY A O 1
ATOM 5800 N N . ASP A 1 736 ? 6.434 -15.979 15.658 1.00 88.06 736 ASP A N 1
ATOM 5801 C CA . ASP A 1 736 ? 7.281 -14.932 15.079 1.00 88.06 736 ASP A CA 1
ATOM 5802 C C . ASP A 1 736 ? 6.478 -13.685 14.664 1.00 88.06 736 ASP A C 1
ATOM 5804 O O . ASP A 1 736 ? 5.251 -13.656 14.738 1.00 88.06 736 ASP A O 1
ATOM 5808 N N . LEU A 1 737 ? 7.174 -12.619 14.258 1.00 89.38 737 LEU A N 1
ATOM 5809 C CA . LEU A 1 737 ? 6.560 -11.540 13.478 1.00 89.38 737 LEU A CA 1
ATOM 5810 C C . LEU A 1 737 ? 6.350 -12.031 12.042 1.00 89.38 737 LEU A C 1
ATOM 5812 O O . LEU A 1 737 ? 7.265 -12.625 11.468 1.00 89.38 737 LEU A O 1
ATOM 5816 N N . PHE A 1 738 ? 5.175 -11.765 11.470 1.00 90.94 738 PHE A N 1
ATOM 5817 C CA . PHE A 1 738 ? 4.889 -12.074 10.071 1.00 90.94 738 PHE A CA 1
ATOM 5818 C C . PHE A 1 738 ? 4.663 -10.805 9.249 1.00 90.94 738 PHE A C 1
ATOM 5820 O O . PHE A 1 738 ? 3.879 -9.927 9.628 1.00 90.94 738 PHE A O 1
ATOM 5827 N N . THR A 1 739 ? 5.330 -10.778 8.101 1.00 90.31 739 THR A N 1
ATOM 5828 C CA . THR A 1 739 ? 5.192 -9.779 7.048 1.00 90.31 739 THR A CA 1
ATOM 5829 C C . THR A 1 739 ? 4.516 -10.450 5.861 1.00 90.31 739 THR A C 1
ATOM 5831 O O . THR A 1 739 ? 5.055 -11.415 5.325 1.00 90.31 739 THR A O 1
ATOM 5834 N N . LEU A 1 740 ? 3.350 -9.948 5.454 1.00 89.88 740 LEU A N 1
ATOM 5835 C CA . LEU A 1 740 ? 2.703 -10.361 4.215 1.00 89.88 740 LEU A CA 1
ATOM 5836 C C . LEU A 1 740 ? 3.275 -9.548 3.050 1.00 89.88 740 LEU A C 1
ATOM 5838 O O . LEU A 1 740 ? 3.058 -8.338 2.978 1.00 89.88 740 LEU A O 1
ATOM 5842 N N . TRP A 1 741 ? 3.955 -10.220 2.125 1.00 88.50 741 TRP A N 1
ATOM 5843 C CA . TRP A 1 741 ? 4.416 -9.642 0.864 1.00 88.50 741 TRP A CA 1
ATOM 5844 C C . TRP A 1 741 ? 3.350 -9.829 -0.208 1.00 88.50 741 TRP A C 1
ATOM 5846 O O . TRP A 1 741 ? 3.362 -10.813 -0.949 1.00 88.50 741 TRP A O 1
ATOM 5856 N N . TYR A 1 742 ? 2.410 -8.889 -0.284 1.00 87.38 742 TYR A N 1
ATOM 5857 C CA . TYR A 1 742 ? 1.346 -8.898 -1.284 1.00 87.38 742 TYR A CA 1
ATOM 5858 C C . TYR A 1 742 ? 1.798 -8.211 -2.583 1.00 87.38 742 TYR A C 1
ATOM 5860 O O . TYR A 1 742 ? 1.155 -7.303 -3.109 1.00 87.38 742 TYR A O 1
ATOM 5868 N N . THR A 1 743 ? 2.957 -8.641 -3.080 1.00 83.88 743 THR A N 1
ATOM 5869 C CA . THR A 1 743 ? 3.626 -8.102 -4.265 1.00 83.88 743 THR A CA 1
ATOM 5870 C C . THR A 1 743 ? 3.998 -9.231 -5.223 1.00 83.88 743 THR A C 1
ATOM 5872 O O . THR A 1 743 ? 4.322 -10.353 -4.813 1.00 83.88 743 THR A O 1
ATOM 5875 N N . LEU A 1 744 ? 3.924 -8.942 -6.522 1.00 85.31 744 LEU A N 1
ATOM 5876 C CA . LEU A 1 744 ? 4.430 -9.813 -7.579 1.00 85.31 744 LEU A CA 1
ATOM 5877 C C . LEU A 1 744 ? 5.732 -9.221 -8.109 1.00 85.31 744 LEU A C 1
ATOM 5879 O O . LEU A 1 744 ? 5.808 -8.027 -8.380 1.00 85.31 744 LEU A O 1
ATOM 5883 N N . THR A 1 745 ? 6.740 -10.064 -8.293 1.00 75.81 745 THR A N 1
ATOM 5884 C CA . THR A 1 745 ? 8.054 -9.654 -8.799 1.00 75.81 745 THR A CA 1
ATOM 5885 C C . THR A 1 745 ? 8.254 -10.180 -10.212 1.00 75.81 745 THR A C 1
ATOM 5887 O O . THR A 1 745 ? 7.749 -11.252 -10.555 1.00 75.81 745 THR A O 1
ATOM 5890 N N . CYS A 1 746 ? 9.026 -9.459 -11.022 1.00 74.62 746 CYS A N 1
ATOM 5891 C CA . CYS A 1 746 ? 9.499 -9.976 -12.300 1.00 74.62 746 CYS A CA 1
ATOM 5892 C C . CYS A 1 746 ? 10.402 -11.206 -12.100 1.00 74.62 746 CYS A C 1
ATOM 5894 O O . CYS A 1 746 ? 11.119 -11.312 -11.100 1.00 74.62 746 CYS A O 1
ATOM 5896 N N . ASP A 1 747 ? 10.383 -12.128 -13.061 1.00 71.50 747 ASP A N 1
ATOM 5897 C CA . ASP A 1 747 ? 11.449 -13.123 -13.199 1.00 71.50 747 ASP A CA 1
ATOM 5898 C C . ASP A 1 747 ? 12.730 -12.411 -13.696 1.00 71.50 747 ASP A C 1
ATOM 5900 O O . ASP A 1 747 ? 12.607 -11.472 -14.490 1.00 71.50 747 ASP A O 1
ATOM 5904 N N . PRO A 1 748 ? 13.948 -12.807 -13.274 1.00 66.38 748 PRO A N 1
ATOM 5905 C CA . PRO A 1 748 ? 15.191 -12.238 -13.802 1.00 66.38 748 PRO A CA 1
ATOM 5906 C C . PRO A 1 748 ? 15.267 -12.179 -15.339 1.00 66.38 748 PRO A C 1
ATOM 5908 O O . PRO A 1 748 ? 15.757 -11.184 -15.875 1.00 66.38 748 PRO A O 1
ATOM 5911 N N . ASP A 1 749 ? 14.726 -13.181 -16.046 1.00 73.44 749 ASP A N 1
ATOM 5912 C CA . ASP A 1 749 ? 14.695 -13.207 -17.516 1.00 73.44 749 ASP A CA 1
ATOM 5913 C C . ASP A 1 749 ? 13.716 -12.176 -18.121 1.00 73.44 749 ASP A C 1
ATOM 5915 O O . ASP A 1 749 ? 13.835 -11.821 -19.298 1.00 73.44 749 ASP A O 1
ATOM 5919 N N . ASP A 1 750 ? 12.711 -11.718 -17.368 1.00 79.50 750 ASP A N 1
ATOM 5920 C CA . ASP A 1 750 ? 11.634 -10.861 -17.882 1.00 79.50 750 ASP A CA 1
ATOM 5921 C C . ASP A 1 750 ? 12.036 -9.382 -17.958 1.00 79.50 750 ASP A C 1
ATOM 5923 O O . ASP A 1 750 ? 11.656 -8.705 -18.914 1.00 79.50 750 ASP A O 1
ATOM 5927 N N . SER A 1 751 ? 12.884 -8.889 -17.047 1.00 80.06 751 SER A N 1
ATOM 5928 C CA . SER A 1 751 ? 13.439 -7.523 -17.115 1.00 80.06 751 SER A CA 1
ATOM 5929 C C . SER A 1 751 ? 14.117 -7.248 -18.463 1.00 80.06 751 SER A C 1
ATOM 5931 O O . SER A 1 751 ? 13.910 -6.201 -19.078 1.00 80.06 751 SER A O 1
ATOM 5933 N N . THR A 1 752 ? 14.865 -8.228 -18.977 1.00 78.31 752 THR A N 1
ATOM 5934 C CA . THR A 1 752 ? 15.538 -8.163 -20.281 1.00 78.31 752 THR A CA 1
ATOM 5935 C C . THR A 1 752 ? 14.544 -8.088 -21.447 1.00 78.31 752 THR A C 1
ATOM 5937 O O . THR A 1 752 ? 14.744 -7.313 -22.386 1.00 78.31 752 THR A O 1
ATOM 5940 N N . LYS A 1 753 ? 13.440 -8.847 -21.385 1.00 80.75 753 LYS A N 1
ATOM 5941 C CA . LYS A 1 753 ? 12.375 -8.841 -22.409 1.00 80.75 753 LYS A CA 1
ATOM 5942 C C . LYS A 1 753 ? 11.615 -7.518 -22.421 1.00 80.75 753 LYS A C 1
ATOM 5944 O O . LYS A 1 753 ? 11.305 -7.011 -23.497 1.00 80.75 753 LYS A O 1
ATOM 5949 N N . ILE A 1 754 ? 11.360 -6.939 -21.247 1.00 82.25 754 ILE A N 1
ATOM 5950 C CA . ILE A 1 754 ? 10.682 -5.645 -21.097 1.00 82.25 754 ILE A CA 1
ATOM 5951 C C . ILE A 1 754 ? 11.516 -4.530 -21.732 1.00 82.25 754 ILE A C 1
ATOM 5953 O O . ILE A 1 754 ? 11.003 -3.803 -22.584 1.00 82.25 754 ILE A O 1
ATOM 5957 N N . VAL A 1 755 ? 12.812 -4.443 -21.405 1.00 83.94 755 VAL A N 1
ATOM 5958 C CA . VAL A 1 755 ? 13.719 -3.447 -22.002 1.00 83.94 755 VAL A CA 1
ATOM 5959 C C . VAL A 1 755 ? 13.798 -3.613 -23.523 1.00 83.94 755 VAL A C 1
ATOM 5961 O O . VAL A 1 755 ? 13.606 -2.638 -24.247 1.00 83.94 755 VAL A O 1
ATOM 5964 N N . ALA A 1 756 ? 13.987 -4.839 -24.025 1.00 79.44 756 ALA A N 1
ATOM 5965 C CA . ALA A 1 756 ? 14.047 -5.099 -25.466 1.00 79.44 756 ALA A CA 1
ATOM 5966 C C . ALA A 1 756 ? 12.732 -4.757 -26.193 1.00 79.44 756 ALA A C 1
ATOM 5968 O O . ALA A 1 756 ? 12.757 -4.159 -27.269 1.00 79.44 756 ALA A O 1
ATOM 5969 N N . THR A 1 757 ? 11.583 -5.070 -25.585 1.00 83.12 757 THR A N 1
ATOM 5970 C CA . THR A 1 757 ? 10.258 -4.733 -26.128 1.00 83.12 757 THR A CA 1
ATOM 5971 C C . THR A 1 757 ? 10.053 -3.220 -26.182 1.00 83.12 757 THR A C 1
ATOM 5973 O O . THR A 1 757 ? 9.588 -2.706 -27.195 1.00 83.12 757 THR A O 1
ATOM 5976 N N . ARG A 1 758 ? 10.446 -2.474 -25.141 1.00 84.88 758 ARG A N 1
ATOM 5977 C CA . ARG A 1 758 ? 10.371 -1.003 -25.147 1.00 84.88 758 ARG A CA 1
ATOM 5978 C C . ARG A 1 758 ? 11.299 -0.367 -26.173 1.00 84.88 758 ARG A C 1
ATOM 5980 O O . ARG A 1 758 ? 10.883 0.548 -26.880 1.00 84.88 758 ARG A O 1
ATOM 5987 N N . MET A 1 759 ? 12.520 -0.883 -26.306 1.00 83.69 759 MET A N 1
ATOM 5988 C CA . MET A 1 759 ? 13.439 -0.472 -27.367 1.00 83.69 759 MET A CA 1
ATOM 5989 C C . MET A 1 759 ? 12.803 -0.677 -28.749 1.00 83.69 759 MET A C 1
ATOM 5991 O O . MET A 1 759 ? 12.797 0.252 -29.552 1.00 83.69 759 MET A O 1
ATOM 5995 N N . ALA A 1 760 ? 12.190 -1.833 -29.006 1.00 80.06 760 ALA A N 1
ATOM 5996 C CA . ALA A 1 760 ? 11.487 -2.085 -30.260 1.00 80.06 760 ALA A CA 1
ATOM 5997 C C . ALA A 1 760 ? 10.306 -1.125 -30.506 1.00 80.06 760 ALA A C 1
ATOM 5999 O O . ALA A 1 760 ? 10.152 -0.600 -31.606 1.00 80.06 760 ALA A O 1
ATOM 6000 N N . GLU A 1 761 ? 9.477 -0.874 -29.488 1.00 84.81 761 GLU A N 1
ATOM 6001 C CA . GLU A 1 761 ? 8.288 -0.019 -29.609 1.00 84.81 761 GLU A CA 1
ATOM 6002 C C . GLU A 1 761 ? 8.619 1.460 -29.866 1.00 84.81 761 GLU A C 1
ATOM 6004 O O . GLU A 1 761 ? 7.853 2.145 -30.549 1.00 84.81 761 GLU A O 1
ATOM 6009 N N . GLU A 1 762 ? 9.733 1.968 -29.328 1.00 88.94 762 GLU A N 1
ATOM 6010 C CA . GLU A 1 762 ? 9.987 3.415 -29.253 1.00 88.94 762 GLU A CA 1
ATOM 6011 C C . GLU A 1 762 ? 11.220 3.902 -30.037 1.00 88.94 762 GLU A C 1
ATOM 6013 O O . GLU A 1 762 ? 11.237 5.066 -30.452 1.00 88.94 762 GLU A O 1
ATOM 6018 N N . LEU A 1 763 ? 12.226 3.057 -30.323 1.00 85.69 763 LEU A N 1
ATOM 6019 C CA . LEU A 1 763 ? 13.458 3.502 -31.005 1.00 85.69 763 LEU A CA 1
ATOM 6020 C C . LEU A 1 763 ? 13.191 4.107 -32.390 1.00 85.69 763 LEU A C 1
ATOM 6022 O O . LEU A 1 763 ? 13.763 5.147 -32.723 1.00 85.69 763 LEU A O 1
ATOM 6026 N N . ALA A 1 764 ? 12.289 3.518 -33.180 1.00 84.00 764 ALA A N 1
ATOM 6027 C CA . ALA A 1 764 ? 11.920 4.070 -34.485 1.00 84.00 764 ALA A CA 1
ATOM 6028 C C . ALA A 1 764 ? 11.329 5.486 -34.364 1.00 84.00 764 ALA A C 1
ATOM 6030 O O . ALA A 1 764 ? 11.724 6.397 -35.093 1.00 84.00 764 ALA A O 1
ATOM 6031 N N . ALA A 1 765 ? 10.437 5.709 -33.396 1.00 88.44 765 ALA A N 1
ATOM 6032 C CA . ALA A 1 765 ? 9.783 7.001 -33.205 1.00 88.44 765 ALA A CA 1
ATOM 6033 C C . ALA A 1 765 ? 10.770 8.126 -32.836 1.00 88.44 765 ALA A C 1
ATOM 6035 O O . ALA A 1 765 ? 10.548 9.278 -33.219 1.00 88.44 765 ALA A O 1
ATOM 6036 N N . VAL A 1 766 ? 11.861 7.805 -32.126 1.00 87.81 766 VAL A N 1
ATOM 6037 C CA . VAL A 1 766 ? 12.857 8.797 -31.686 1.00 87.81 766 VAL A CA 1
ATOM 6038 C C . VAL A 1 766 ? 14.037 8.971 -32.650 1.00 87.81 766 VAL A C 1
ATOM 6040 O O . VAL A 1 766 ? 14.575 10.075 -32.746 1.00 87.81 766 VAL A O 1
ATOM 6043 N N . LEU A 1 767 ? 14.428 7.930 -33.398 1.00 84.88 767 LEU A N 1
ATOM 6044 C CA . LEU A 1 767 ? 15.564 7.984 -34.329 1.00 84.88 767 LEU A CA 1
ATOM 6045 C C . LEU A 1 767 ? 15.180 8.492 -35.725 1.00 84.88 767 LEU A C 1
ATOM 6047 O O . LEU A 1 767 ? 15.917 9.304 -36.296 1.00 84.88 767 LEU A O 1
ATOM 6051 N N . LEU A 1 768 ? 14.022 8.081 -36.264 1.00 85.12 768 LEU A N 1
ATOM 6052 C CA . LEU A 1 768 ? 13.600 8.462 -37.619 1.00 85.12 768 LEU A CA 1
ATOM 6053 C C . LEU A 1 768 ? 13.583 9.981 -37.862 1.00 85.12 768 LEU A C 1
ATOM 6055 O O . LEU A 1 768 ? 14.092 10.392 -38.903 1.00 85.12 768 LEU A O 1
ATOM 6059 N N . PRO A 1 769 ? 13.111 10.852 -36.942 1.00 87.50 769 PRO A N 1
ATOM 6060 C CA . PRO A 1 769 ? 13.144 12.301 -37.158 1.00 87.50 769 PRO A CA 1
ATOM 6061 C C . PRO A 1 769 ? 14.558 12.879 -37.328 1.00 87.50 769 PRO A C 1
ATOM 6063 O O . PRO A 1 769 ? 14.729 13.884 -38.023 1.00 87.50 769 PRO A O 1
ATOM 6066 N N . VAL A 1 770 ? 15.577 12.271 -36.707 1.00 81.56 770 VAL A N 1
ATOM 6067 C CA . VAL A 1 770 ? 16.970 12.738 -36.806 1.00 81.56 770 VAL A CA 1
ATOM 6068 C C . VAL A 1 770 ? 17.624 12.238 -38.095 1.00 81.56 770 VAL A C 1
ATOM 6070 O O . VAL A 1 770 ? 18.280 13.026 -38.779 1.00 81.56 770 VAL A O 1
ATOM 6073 N N . ILE A 1 771 ? 17.369 10.979 -38.467 1.00 78.44 771 ILE A N 1
ATOM 6074 C CA . ILE A 1 771 ? 17.779 10.380 -39.749 1.00 78.44 771 ILE A CA 1
ATOM 6075 C C . ILE A 1 771 ? 17.178 11.180 -40.916 1.00 78.44 771 ILE A C 1
ATOM 6077 O O . ILE A 1 771 ? 17.900 11.652 -41.795 1.00 78.44 771 ILE A O 1
ATOM 6081 N N . ASP A 1 772 ? 15.870 11.445 -40.873 1.00 83.31 772 ASP A N 1
ATOM 6082 C CA . ASP A 1 772 ? 15.162 12.269 -41.853 1.00 83.31 772 ASP A CA 1
ATOM 6083 C C . ASP A 1 772 ? 15.764 13.674 -41.986 1.00 83.31 772 ASP A C 1
ATOM 6085 O O . ASP A 1 772 ? 15.882 14.196 -43.094 1.00 83.31 772 ASP A O 1
ATOM 6089 N N . SER A 1 773 ? 16.144 14.286 -40.861 1.00 80.88 773 SER A N 1
ATOM 6090 C CA . SER A 1 773 ? 16.767 15.612 -40.810 1.00 80.88 773 SER A CA 1
ATOM 6091 C C . SER A 1 773 ? 18.179 15.618 -41.416 1.00 80.88 773 SER A C 1
ATOM 6093 O O . SER A 1 773 ? 18.555 16.575 -42.097 1.00 80.88 773 SER A O 1
ATOM 6095 N N . ALA A 1 774 ? 18.953 14.541 -41.238 1.00 72.88 774 ALA A N 1
ATOM 6096 C CA . ALA A 1 774 ? 20.250 14.369 -41.897 1.00 72.88 774 ALA A CA 1
ATOM 6097 C C . ALA A 1 774 ? 20.097 14.257 -43.425 1.00 72.88 774 ALA A C 1
ATOM 6099 O O . ALA A 1 774 ? 20.747 15.006 -44.160 1.00 72.88 774 ALA A O 1
ATOM 6100 N N . ILE A 1 775 ? 19.158 13.426 -43.893 1.00 71.94 775 ILE A N 1
ATOM 6101 C CA . ILE A 1 775 ? 18.831 13.263 -45.320 1.00 71.94 775 ILE A CA 1
ATOM 6102 C C . ILE A 1 775 ? 18.384 14.601 -45.942 1.00 71.94 775 ILE A C 1
ATOM 6104 O O . ILE A 1 775 ? 18.866 14.994 -47.008 1.00 71.94 775 ILE A O 1
ATOM 6108 N N . ASP A 1 776 ? 17.528 15.361 -45.254 1.00 73.69 776 ASP A N 1
ATOM 6109 C CA . ASP A 1 776 ? 17.099 16.704 -45.671 1.00 73.69 776 ASP A CA 1
ATOM 6110 C C . ASP A 1 776 ? 18.270 17.723 -45.734 1.00 73.69 776 ASP A C 1
ATOM 6112 O O . ASP A 1 776 ? 18.304 18.601 -46.608 1.00 73.69 776 ASP A O 1
ATOM 6116 N N . GLY A 1 777 ? 19.249 17.613 -44.828 1.00 64.81 777 GLY A N 1
ATOM 6117 C CA . GLY A 1 777 ? 20.413 18.506 -44.718 1.00 64.81 777 GLY A CA 1
ATOM 6118 C C . GLY A 1 777 ? 21.474 18.336 -45.816 1.00 64.81 777 GLY A C 1
ATOM 6119 O O . GLY A 1 777 ? 22.142 19.309 -46.191 1.00 64.81 777 GLY A O 1
ATOM 6120 N N . ILE A 1 778 ? 21.599 17.126 -46.372 1.00 60.19 778 ILE A N 1
ATOM 6121 C CA . ILE A 1 778 ? 22.476 16.827 -47.518 1.00 60.19 778 ILE A CA 1
ATOM 6122 C C . ILE A 1 778 ? 21.953 17.537 -48.768 1.00 60.19 778 ILE A C 1
ATOM 6124 O O . ILE A 1 778 ? 22.676 18.280 -49.434 1.00 60.19 778 ILE A O 1
ATOM 6128 N N . LEU A 1 779 ? 20.661 17.358 -49.054 1.00 55.44 779 LEU A N 1
ATOM 6129 C CA . LEU A 1 779 ? 20.019 17.824 -50.287 1.00 55.44 779 LEU A CA 1
ATOM 6130 C C . LEU A 1 779 ? 19.829 19.349 -50.333 1.00 55.44 779 LEU A C 1
ATOM 6132 O O . LEU A 1 779 ? 19.662 19.924 -51.406 1.00 55.44 779 LEU A O 1
ATOM 6136 N N . SER A 1 780 ? 19.905 20.025 -49.184 1.00 56.38 780 SER A N 1
ATOM 6137 C CA . SER A 1 780 ? 19.945 21.492 -49.097 1.00 56.38 780 SER A CA 1
ATOM 6138 C C . SER A 1 780 ? 21.352 22.090 -49.285 1.00 56.38 780 SER A C 1
ATOM 6140 O O . SER A 1 780 ? 21.510 23.312 -49.239 1.00 56.38 780 SER A O 1
ATOM 6142 N N . GLY A 1 781 ? 22.376 21.262 -49.541 1.00 51.16 781 GLY A N 1
ATOM 6143 C CA . GLY A 1 781 ? 23.744 21.699 -49.851 1.00 51.16 781 GLY A CA 1
ATOM 6144 C C . GLY A 1 781 ? 24.513 22.262 -48.651 1.00 51.16 781 GLY A C 1
ATOM 6145 O O . GLY A 1 781 ? 25.468 23.022 -48.831 1.00 51.16 781 GLY A O 1
ATOM 6146 N N . THR A 1 782 ? 24.083 21.936 -47.427 1.00 41.97 782 THR A N 1
ATOM 6147 C CA . THR A 1 782 ? 24.604 22.550 -46.193 1.00 41.97 782 THR A CA 1
ATOM 6148 C C . THR A 1 782 ? 25.723 21.784 -45.488 1.00 41.97 782 THR A C 1
ATOM 6150 O O . THR A 1 782 ? 26.416 22.382 -44.663 1.00 41.97 782 THR A O 1
ATOM 6153 N N . SER A 1 783 ? 25.970 20.518 -45.831 1.00 39.06 783 SER A N 1
ATOM 6154 C CA . SER A 1 783 ? 27.059 19.713 -45.266 1.00 39.06 783 SER A CA 1
ATOM 6155 C C . SER A 1 783 ? 28.020 19.222 -46.358 1.00 39.06 783 SER A C 1
ATOM 6157 O O . SER A 1 783 ? 27.615 18.669 -47.376 1.00 39.06 783 SER A O 1
ATOM 6159 N N . LYS A 1 784 ? 29.327 19.438 -46.156 1.00 38.47 784 LYS A N 1
ATOM 6160 C CA . LYS A 1 784 ? 30.382 18.783 -46.946 1.00 38.47 784 LYS A CA 1
ATOM 6161 C C . LYS A 1 784 ? 30.850 17.548 -46.193 1.00 38.47 784 LYS A C 1
ATOM 6163 O O . LYS A 1 784 ? 31.112 17.656 -44.999 1.00 38.47 784 LYS A O 1
ATOM 6168 N N . ALA A 1 785 ? 30.947 16.418 -46.887 1.00 35.28 785 ALA A N 1
ATOM 6169 C CA . ALA A 1 785 ? 31.398 15.159 -46.307 1.00 35.28 785 ALA A CA 1
ATOM 6170 C C . ALA A 1 785 ? 32.828 15.262 -45.749 1.00 35.28 785 ALA A C 1
ATOM 6172 O O . ALA A 1 785 ? 33.697 15.890 -46.361 1.00 35.28 785 ALA A O 1
ATOM 6173 N N . ASN A 1 786 ? 33.059 14.613 -44.607 1.00 33.56 786 ASN A N 1
ATOM 6174 C CA . ASN A 1 786 ? 34.370 14.438 -43.986 1.00 33.56 786 ASN A CA 1
ATOM 6175 C C . ASN A 1 786 ? 34.654 12.928 -43.909 1.00 33.56 786 ASN A C 1
ATOM 6177 O O . ASN A 1 786 ? 34.168 12.242 -43.019 1.00 33.56 786 ASN A O 1
ATOM 6181 N N . THR A 1 787 ? 35.406 12.400 -44.871 1.00 32.91 787 THR A N 1
ATOM 6182 C CA . THR A 1 787 ? 35.602 10.954 -45.070 1.00 32.91 787 THR A CA 1
ATOM 6183 C C . THR A 1 787 ? 36.885 10.443 -44.404 1.00 32.91 787 THR A C 1
ATOM 6185 O O . THR A 1 787 ? 37.820 10.069 -45.109 1.00 32.91 787 THR A O 1
ATOM 6188 N N . GLU A 1 788 ? 36.981 10.478 -43.068 1.00 30.70 788 GLU A N 1
ATOM 6189 C CA . GLU A 1 788 ? 38.135 9.909 -42.337 1.00 30.70 788 GLU A CA 1
ATOM 6190 C C . GLU A 1 788 ? 37.864 9.748 -40.815 1.00 30.70 788 GLU A C 1
ATOM 6192 O O . GLU A 1 788 ? 38.173 10.666 -40.059 1.00 30.70 788 GLU A O 1
ATOM 6197 N N . GLN A 1 789 ? 37.299 8.604 -40.369 1.00 31.36 789 GLN A N 1
ATOM 6198 C CA . GLN A 1 789 ? 37.583 7.888 -39.089 1.00 31.36 789 GLN A CA 1
ATOM 6199 C C . GLN A 1 789 ? 36.504 6.838 -38.715 1.00 31.36 789 GLN A C 1
ATOM 6201 O O . GLN A 1 789 ? 35.460 7.217 -38.199 1.00 31.36 789 GLN A O 1
ATOM 6206 N N . SER A 1 790 ? 36.794 5.532 -38.842 1.00 28.27 790 SER A N 1
ATOM 6207 C CA . SER A 1 790 ? 36.003 4.454 -38.196 1.00 28.27 790 SER A CA 1
ATOM 6208 C C . SER A 1 790 ? 36.670 3.061 -38.266 1.00 28.27 790 SER A C 1
ATOM 6210 O O . SER A 1 790 ? 36.397 2.290 -39.172 1.00 28.27 790 SER A O 1
ATOM 6212 N N . THR A 1 791 ? 37.519 2.698 -37.293 1.00 25.80 791 THR A N 1
ATOM 6213 C CA . THR A 1 791 ? 37.840 1.285 -36.946 1.00 25.80 791 THR A CA 1
ATOM 6214 C C . THR A 1 791 ? 38.570 1.222 -35.598 1.00 25.80 791 THR A C 1
ATOM 6216 O O . THR A 1 791 ? 39.747 1.574 -35.564 1.00 25.80 791 THR A O 1
ATOM 6219 N N . GLU A 1 792 ? 37.887 0.783 -34.528 1.00 28.75 792 GLU A N 1
ATOM 6220 C CA . GLU A 1 792 ? 38.394 0.082 -33.314 1.00 28.75 792 GLU A CA 1
ATOM 6221 C C . GLU A 1 792 ? 37.420 0.270 -32.121 1.00 28.75 792 GLU A C 1
ATOM 6223 O O . GLU A 1 792 ? 37.686 1.087 -31.242 1.00 28.75 792 GLU A O 1
ATOM 6228 N N . MET A 1 793 ? 36.299 -0.476 -32.055 1.00 29.55 793 MET A N 1
ATOM 6229 C CA . MET A 1 793 ? 35.541 -0.650 -30.791 1.00 29.55 793 MET A CA 1
ATOM 6230 C C . MET A 1 793 ? 34.514 -1.813 -30.779 1.00 29.55 793 MET A C 1
ATOM 6232 O O . MET A 1 793 ? 33.328 -1.597 -30.584 1.00 29.55 793 MET A O 1
ATOM 6236 N N . LEU A 1 794 ? 34.959 -3.068 -30.936 1.00 29.45 794 LEU A N 1
ATOM 6237 C CA . LEU A 1 794 ? 34.138 -4.267 -30.648 1.00 29.45 794 LEU A CA 1
ATOM 6238 C C . LEU A 1 794 ? 35.012 -5.394 -30.069 1.00 29.45 794 LEU A C 1
ATOM 6240 O O . LEU A 1 794 ? 35.477 -6.256 -30.811 1.00 29.45 794 LEU A O 1
ATOM 6244 N N . ALA A 1 795 ? 35.302 -5.359 -28.756 1.00 30.39 795 ALA A N 1
ATOM 6245 C CA . ALA A 1 795 ? 36.022 -6.443 -28.062 1.00 30.39 795 ALA A CA 1
ATOM 6246 C C . ALA A 1 795 ? 35.994 -6.383 -26.509 1.00 30.39 795 ALA A C 1
ATOM 6248 O O . ALA A 1 795 ? 37.058 -6.501 -25.900 1.00 30.39 795 ALA A O 1
ATOM 6249 N N . SER A 1 796 ? 34.834 -6.234 -25.846 1.00 31.20 796 SER A N 1
ATOM 6250 C CA . SER A 1 796 ? 34.667 -6.691 -24.442 1.00 31.20 796 SER A CA 1
ATOM 6251 C C . SER A 1 796 ? 33.230 -6.583 -23.906 1.00 31.20 796 SER A C 1
ATOM 6253 O O . SER A 1 796 ? 32.863 -5.559 -23.335 1.00 31.20 796 SER A O 1
ATOM 6255 N N . THR A 1 797 ? 32.472 -7.675 -23.964 1.00 35.12 797 THR A N 1
ATOM 6256 C CA . THR A 1 797 ? 31.357 -7.963 -23.047 1.00 35.12 797 THR A CA 1
ATOM 6257 C C . THR A 1 797 ? 31.433 -9.449 -22.702 1.00 35.12 797 THR A C 1
ATOM 6259 O O . THR A 1 797 ? 31.570 -10.290 -23.588 1.00 35.12 797 THR A O 1
ATOM 6262 N N . ASP A 1 798 ? 31.454 -9.782 -21.412 1.00 32.31 798 ASP A N 1
ATOM 6263 C CA . ASP A 1 798 ? 31.503 -11.171 -20.950 1.00 32.31 798 ASP A CA 1
ATOM 6264 C C . ASP A 1 798 ? 30.743 -11.304 -19.622 1.00 32.31 798 ASP A C 1
ATOM 6266 O O . ASP A 1 798 ? 30.882 -10.473 -18.723 1.00 32.31 798 ASP A O 1
ATOM 6270 N N . SER A 1 799 ? 30.001 -12.405 -19.504 1.00 39.81 799 SER A N 1
ATOM 6271 C CA . SER A 1 799 ? 29.181 -12.872 -18.374 1.00 39.81 799 SER A CA 1
ATOM 6272 C C . SER A 1 799 ? 27.786 -12.255 -18.094 1.00 39.81 799 SER A C 1
ATOM 6274 O O . SER A 1 799 ? 27.600 -11.061 -17.907 1.00 39.81 799 SER A O 1
ATOM 6276 N N . PHE A 1 800 ? 26.843 -13.194 -17.909 1.00 34.91 800 PHE A N 1
ATOM 6277 C CA . PHE A 1 800 ? 25.537 -13.124 -17.227 1.00 34.91 800 PHE A CA 1
ATOM 6278 C C . PHE A 1 800 ? 24.214 -12.832 -17.961 1.00 34.91 800 PHE A C 1
ATOM 6280 O O . PHE A 1 800 ? 23.178 -12.904 -17.313 1.00 34.91 800 PHE A O 1
ATOM 6287 N N . TYR A 1 801 ? 24.201 -12.768 -19.293 1.00 42.22 801 TYR A N 1
ATOM 6288 C CA . TYR A 1 801 ? 23.096 -13.298 -20.123 1.00 42.22 801 TYR A CA 1
ATOM 6289 C C . TYR A 1 801 ? 23.690 -13.938 -21.395 1.00 42.22 801 TYR A C 1
ATOM 6291 O O . TYR A 1 801 ? 24.875 -13.729 -21.674 1.00 42.22 801 TYR A O 1
ATOM 6299 N N . PRO A 1 802 ? 22.983 -14.832 -22.114 1.00 44.88 802 PRO A N 1
ATOM 6300 C CA . PRO A 1 802 ? 23.635 -15.632 -23.145 1.00 44.88 802 PRO A CA 1
ATOM 6301 C C . PRO A 1 802 ? 23.929 -14.794 -24.398 1.00 44.88 802 PRO A C 1
ATOM 6303 O O . PRO A 1 802 ? 23.021 -14.190 -24.959 1.00 44.88 802 PRO A O 1
ATOM 6306 N N . ALA A 1 803 ? 25.193 -14.807 -24.842 1.00 44.47 803 ALA A N 1
ATOM 6307 C CA . ALA A 1 803 ? 25.737 -13.921 -25.883 1.00 44.47 803 ALA A CA 1
ATOM 6308 C C . ALA A 1 803 ? 24.871 -13.800 -27.150 1.00 44.47 803 ALA A C 1
ATOM 6310 O O . ALA A 1 803 ? 24.666 -12.683 -27.618 1.00 44.47 803 ALA A O 1
ATOM 6311 N N . TRP A 1 804 ? 24.253 -14.906 -27.596 1.00 49.47 804 TRP A N 1
ATOM 6312 C CA . TRP A 1 804 ? 23.351 -14.935 -28.757 1.00 49.47 804 TRP A CA 1
ATOM 6313 C C . TRP A 1 804 ? 22.259 -13.857 -28.715 1.00 49.47 804 TRP A C 1
ATOM 6315 O O . TRP A 1 804 ? 21.845 -13.365 -29.755 1.00 49.47 804 TRP A O 1
ATOM 6325 N N . PHE A 1 805 ? 21.807 -13.449 -27.523 1.00 43.88 805 PHE A N 1
ATOM 6326 C CA . PHE A 1 805 ? 20.812 -12.392 -27.384 1.00 43.88 805 PHE A CA 1
ATOM 6327 C C . PHE A 1 805 ? 21.334 -11.052 -27.918 1.00 43.88 805 PHE A C 1
ATOM 6329 O O . PHE A 1 805 ? 20.593 -10.336 -28.587 1.00 43.88 805 PHE A O 1
ATOM 6336 N N . TRP A 1 806 ? 22.575 -10.681 -27.609 1.00 52.91 806 TRP A N 1
ATOM 6337 C CA . TRP A 1 806 ? 23.155 -9.427 -28.090 1.00 52.91 806 TRP A CA 1
ATOM 6338 C C . TRP A 1 806 ? 23.733 -9.590 -29.501 1.00 52.91 806 TRP A C 1
ATOM 6340 O O . TRP A 1 806 ? 23.571 -8.678 -30.308 1.00 52.91 806 TRP A O 1
ATOM 6350 N N . ASP A 1 807 ? 24.274 -10.770 -29.830 1.00 53.47 807 ASP A N 1
ATOM 6351 C CA . ASP A 1 807 ? 24.749 -11.109 -31.179 1.00 53.47 807 ASP A CA 1
ATOM 6352 C C . ASP A 1 807 ? 23.619 -10.963 -32.229 1.00 53.47 807 ASP A C 1
ATOM 6354 O O . ASP A 1 807 ? 23.803 -10.244 -33.203 1.00 53.47 807 ASP A O 1
ATOM 6358 N N . ASP A 1 808 ? 22.407 -11.494 -31.986 1.00 48.94 808 ASP A N 1
ATOM 6359 C CA . ASP A 1 808 ? 21.253 -11.376 -32.911 1.00 48.94 808 ASP A CA 1
ATOM 6360 C C . ASP A 1 808 ? 20.840 -9.909 -33.212 1.00 48.94 808 ASP A C 1
ATOM 6362 O O . ASP A 1 808 ? 20.210 -9.629 -34.235 1.00 48.94 808 ASP A O 1
ATOM 6366 N N . ILE A 1 809 ? 21.141 -8.955 -32.314 1.00 46.66 809 ILE A N 1
ATOM 6367 C CA . ILE A 1 809 ? 20.878 -7.520 -32.553 1.00 46.66 809 ILE A CA 1
ATOM 6368 C C . ILE A 1 809 ? 22.004 -6.895 -33.379 1.00 46.66 809 ILE A C 1
ATOM 6370 O O . ILE A 1 809 ? 21.733 -6.044 -34.226 1.00 46.66 809 ILE A O 1
ATOM 6374 N N . ILE A 1 810 ? 23.250 -7.308 -33.131 1.00 51.28 810 ILE A N 1
ATOM 6375 C CA . ILE A 1 810 ? 24.419 -6.865 -33.893 1.00 51.28 810 ILE A CA 1
ATOM 6376 C C . ILE A 1 810 ? 24.279 -7.337 -35.344 1.00 51.28 810 ILE A C 1
ATOM 6378 O O . ILE A 1 810 ? 24.342 -6.491 -36.232 1.00 51.28 810 ILE A O 1
ATOM 6382 N N . ASP A 1 811 ? 23.970 -8.620 -35.565 1.00 51.53 811 ASP A N 1
ATOM 6383 C CA . ASP A 1 811 ? 23.719 -9.219 -36.883 1.00 51.53 811 ASP A CA 1
ATOM 6384 C C . ASP A 1 811 ? 22.623 -8.448 -37.648 1.00 51.53 811 ASP A C 1
ATOM 6386 O O . ASP A 1 811 ? 22.836 -8.014 -38.777 1.00 51.53 811 ASP A O 1
ATOM 6390 N N . GLY A 1 812 ? 21.475 -8.171 -37.014 1.00 46.44 812 GLY A N 1
ATOM 6391 C CA . GLY A 1 812 ? 20.386 -7.404 -37.642 1.00 46.44 812 GLY A CA 1
ATOM 6392 C C . GLY A 1 812 ? 20.731 -5.940 -37.963 1.00 46.44 812 GLY A C 1
ATOM 6393 O O . GLY A 1 812 ? 20.051 -5.307 -38.771 1.00 46.44 812 GLY A O 1
ATOM 6394 N N . ALA A 1 813 ? 21.779 -5.390 -37.346 1.00 43.97 813 ALA A N 1
ATOM 6395 C CA . ALA A 1 813 ? 22.306 -4.063 -37.648 1.00 43.97 813 ALA A CA 1
ATOM 6396 C C . ALA A 1 813 ? 23.517 -4.095 -38.611 1.00 43.97 813 ALA A C 1
ATOM 6398 O O . ALA A 1 813 ? 23.844 -3.064 -39.201 1.00 43.97 813 ALA A O 1
ATOM 6399 N N . GLU A 1 814 ? 24.141 -5.259 -38.826 1.00 49.50 814 GLU A N 1
ATOM 6400 C CA . GLU A 1 814 ? 25.021 -5.526 -39.972 1.00 49.50 814 GLU A CA 1
ATOM 6401 C C . GLU A 1 814 ? 24.180 -5.714 -41.251 1.00 49.50 814 GLU A C 1
ATOM 6403 O O . GLU A 1 814 ? 24.474 -5.065 -42.252 1.00 49.50 814 GLU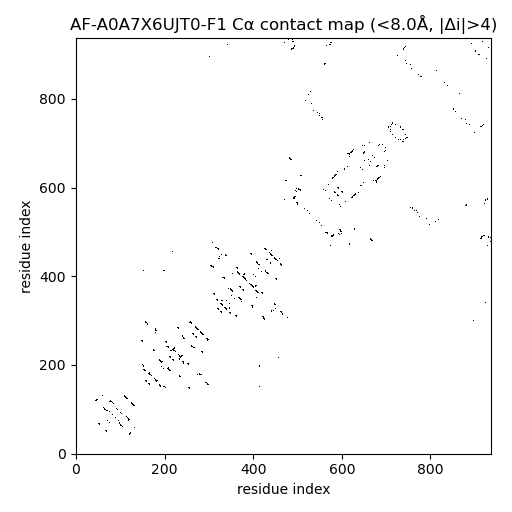 A O 1
ATOM 6408 N N . ASP A 1 815 ? 23.045 -6.426 -41.187 1.00 46.41 815 ASP A N 1
ATOM 6409 C CA . ASP A 1 815 ? 22.051 -6.521 -42.278 1.00 46.41 815 ASP A CA 1
ATOM 6410 C C . ASP A 1 815 ? 21.540 -5.131 -42.743 1.00 46.41 815 ASP A C 1
ATOM 6412 O O . ASP A 1 815 ? 21.253 -4.931 -43.926 1.00 46.41 815 ASP A O 1
ATOM 6416 N N . LEU A 1 816 ? 21.457 -4.142 -41.836 1.00 42.72 816 LEU A N 1
ATOM 6417 C CA . LEU A 1 816 ? 21.162 -2.732 -42.158 1.00 42.72 816 LEU A CA 1
ATOM 6418 C C . LEU A 1 816 ? 22.238 -2.114 -43.064 1.00 42.72 816 LEU A C 1
ATOM 6420 O O . LEU A 1 816 ? 21.907 -1.339 -43.964 1.00 42.72 816 LEU A O 1
ATOM 6424 N N . VAL A 1 817 ? 23.513 -2.412 -42.805 1.00 46.56 817 VAL A N 1
ATOM 6425 C CA . VAL A 1 817 ? 24.637 -1.905 -43.600 1.00 46.56 817 VAL A CA 1
ATOM 6426 C C . VAL A 1 817 ? 24.645 -2.610 -44.952 1.00 46.56 817 VAL A C 1
ATOM 6428 O O . VAL A 1 817 ? 24.561 -1.928 -45.972 1.00 46.56 817 VAL A O 1
ATOM 6431 N N . ASP A 1 818 ? 24.612 -3.943 -44.967 1.00 48.66 818 ASP A N 1
ATOM 6432 C CA . ASP A 1 818 ? 24.613 -4.763 -46.185 1.00 48.66 818 ASP A CA 1
ATOM 6433 C C . ASP A 1 818 ? 23.422 -4.431 -47.101 1.00 48.66 818 ASP A C 1
ATOM 6435 O O . ASP A 1 818 ? 23.596 -4.188 -48.293 1.00 48.66 818 ASP A O 1
ATOM 6439 N N . GLY A 1 819 ? 22.204 -4.322 -46.557 1.00 44.03 819 GLY A N 1
ATOM 6440 C CA . GLY A 1 819 ? 21.003 -3.980 -47.326 1.00 44.03 819 GLY A CA 1
ATOM 6441 C C . GLY A 1 819 ? 21.002 -2.553 -47.891 1.00 44.03 819 GLY A C 1
ATOM 6442 O O . GLY A 1 819 ? 20.284 -2.264 -48.852 1.00 44.03 819 GLY A O 1
ATOM 6443 N N . ILE A 1 820 ? 21.806 -1.656 -47.317 1.00 44.97 820 ILE A N 1
ATOM 6444 C CA . ILE A 1 820 ? 22.045 -0.309 -47.836 1.00 44.97 820 ILE A CA 1
ATOM 6445 C C . ILE A 1 820 ? 23.179 -0.308 -48.869 1.00 44.97 820 ILE A C 1
ATOM 6447 O O . ILE A 1 820 ? 23.049 0.363 -49.897 1.00 44.97 820 ILE A O 1
ATOM 6451 N N . GLU A 1 821 ? 24.253 -1.068 -48.643 1.00 48.66 821 GLU A N 1
ATOM 6452 C CA . GLU A 1 821 ? 25.319 -1.277 -49.624 1.00 48.66 821 GLU A CA 1
ATOM 6453 C C . GLU A 1 821 ? 24.764 -1.933 -50.899 1.00 48.66 821 GLU A C 1
ATOM 6455 O O . GLU A 1 821 ? 25.023 -1.413 -51.978 1.00 48.66 821 GLU A O 1
ATOM 6460 N N . ASP A 1 822 ? 23.869 -2.922 -50.806 1.00 43.94 822 ASP A N 1
ATOM 6461 C CA . ASP A 1 822 ? 23.158 -3.543 -51.942 1.00 43.94 822 ASP A CA 1
ATOM 6462 C C . ASP A 1 822 ? 22.324 -2.533 -52.764 1.00 43.94 822 ASP A C 1
ATOM 6464 O O . ASP A 1 822 ? 22.207 -2.645 -53.988 1.00 43.94 822 ASP A O 1
ATOM 6468 N N . ILE A 1 823 ? 21.733 -1.514 -52.124 1.00 44.31 823 ILE A N 1
ATOM 6469 C CA . ILE A 1 823 ? 20.993 -0.442 -52.823 1.00 44.31 823 ILE A CA 1
ATOM 6470 C C . ILE A 1 823 ? 21.962 0.506 -53.547 1.00 44.31 823 ILE A C 1
ATOM 6472 O O . ILE A 1 823 ? 21.632 1.023 -54.619 1.00 44.31 823 ILE A O 1
ATOM 6476 N N . ILE A 1 824 ? 23.159 0.715 -52.995 1.00 46.44 824 ILE A N 1
ATOM 6477 C CA . ILE A 1 824 ? 24.236 1.504 -53.606 1.00 46.44 824 ILE A CA 1
ATOM 6478 C C . ILE A 1 824 ? 24.913 0.709 -54.738 1.00 46.44 824 ILE A C 1
ATOM 6480 O O . ILE A 1 824 ? 25.152 1.273 -55.805 1.00 46.44 824 ILE A O 1
ATOM 6484 N N . GLU A 1 825 ? 25.127 -0.600 -54.585 1.00 44.72 825 GLU A N 1
ATOM 6485 C CA . GLU A 1 825 ? 25.575 -1.494 -55.661 1.00 44.72 825 GLU A CA 1
ATOM 6486 C C . GLU A 1 825 ? 24.510 -1.616 -56.765 1.00 44.72 825 GLU A C 1
ATOM 6488 O O . GLU A 1 825 ? 24.827 -1.626 -57.952 1.00 44.72 825 GLU A O 1
ATOM 6493 N N . GLY A 1 826 ? 23.218 -1.566 -56.424 1.00 41.78 826 GLY A N 1
ATOM 6494 C CA . GLY A 1 826 ? 22.120 -1.449 -57.392 1.00 41.78 826 GLY A CA 1
ATOM 6495 C C . GLY A 1 826 ? 22.142 -0.161 -58.237 1.00 41.78 826 GLY A C 1
ATOM 6496 O O . GLY A 1 826 ? 21.465 -0.088 -59.266 1.00 41.78 826 GLY A O 1
ATOM 6497 N N . ILE A 1 827 ? 22.931 0.842 -57.834 1.00 44.75 827 ILE A N 1
ATOM 6498 C CA . ILE A 1 827 ? 23.199 2.089 -58.569 1.00 44.75 827 ILE A CA 1
ATOM 6499 C C . ILE A 1 827 ? 24.468 1.959 -59.455 1.00 44.75 827 ILE A C 1
ATOM 6501 O O . ILE A 1 827 ? 24.771 2.873 -60.233 1.00 44.75 827 ILE A O 1
ATOM 6505 N N . GLU A 1 828 ? 25.172 0.814 -59.449 1.00 39.62 828 GLU A N 1
ATOM 6506 C CA . GLU A 1 828 ? 26.316 0.513 -60.331 1.00 39.62 828 GLU A CA 1
ATOM 6507 C C . GLU A 1 828 ? 25.933 0.281 -61.806 1.00 39.62 828 GLU A C 1
ATOM 6509 O O . GLU A 1 828 ? 26.154 -0.767 -62.409 1.00 39.62 828 GLU A O 1
ATOM 6514 N N . ASP A 1 829 ? 25.490 1.357 -62.447 1.00 40.34 829 ASP A N 1
ATOM 6515 C CA . ASP A 1 829 ? 25.947 1.692 -63.796 1.00 40.34 829 ASP A CA 1
ATOM 6516 C C . ASP A 1 829 ? 26.503 3.142 -63.826 1.00 40.34 829 ASP A C 1
ATOM 6518 O O . ASP A 1 829 ? 26.298 3.902 -64.775 1.00 40.34 829 ASP A O 1
ATOM 6522 N N . GLY A 1 830 ? 27.270 3.527 -62.785 1.00 43.31 830 GLY A N 1
ATOM 6523 C CA . GLY A 1 830 ? 28.349 4.524 -62.927 1.00 43.31 830 GLY A CA 1
ATOM 6524 C C . GLY A 1 830 ? 28.381 5.778 -62.035 1.00 43.31 830 GLY A C 1
ATOM 6525 O O . GLY A 1 830 ? 28.984 6.764 -62.467 1.00 43.31 830 GLY A O 1
ATOM 6526 N N . TYR A 1 831 ? 27.804 5.786 -60.826 1.00 47.69 831 TYR A N 1
ATOM 6527 C CA . TYR A 1 831 ? 27.755 6.980 -59.954 1.00 47.69 831 TYR A CA 1
ATOM 6528 C C . TYR A 1 831 ? 28.610 6.814 -58.686 1.00 47.69 831 TYR A C 1
ATOM 6530 O O . TYR A 1 831 ? 28.174 6.225 -57.707 1.00 47.69 831 TYR A O 1
ATOM 6538 N N . ASN A 1 832 ? 29.836 7.353 -58.695 1.00 41.12 832 ASN A N 1
ATOM 6539 C CA . ASN A 1 832 ? 30.835 7.119 -57.635 1.00 41.12 832 ASN A CA 1
ATOM 6540 C C . ASN A 1 832 ? 30.789 8.136 -56.475 1.00 41.12 832 ASN A C 1
ATOM 6542 O O . ASN A 1 832 ? 31.618 8.075 -55.567 1.00 41.12 832 ASN A O 1
ATOM 6546 N N . THR A 1 833 ? 29.876 9.108 -56.514 1.00 47.75 833 THR A N 1
ATOM 6547 C CA . THR A 1 833 ? 29.677 10.102 -55.452 1.00 47.75 833 THR A CA 1
ATOM 6548 C C . THR A 1 833 ? 28.203 10.491 -55.335 1.00 47.75 833 THR A C 1
ATOM 6550 O O . THR A 1 833 ? 27.446 10.415 -56.304 1.00 47.75 833 THR A O 1
ATOM 6553 N N . VAL A 1 834 ? 27.799 11.009 -54.168 1.00 46.66 834 VAL A N 1
ATOM 6554 C CA . VAL A 1 834 ? 26.470 11.627 -53.974 1.00 46.66 834 VAL A CA 1
ATOM 6555 C C . VAL A 1 834 ? 26.236 12.769 -54.978 1.00 46.66 834 VAL A C 1
ATOM 6557 O O . VAL A 1 834 ? 25.117 12.974 -55.437 1.00 46.66 834 VAL A O 1
ATOM 6560 N N . GLU A 1 835 ? 27.289 13.487 -55.380 1.00 47.94 835 GLU A N 1
ATOM 6561 C CA . GLU A 1 835 ? 27.207 14.563 -56.373 1.00 47.94 835 GLU A CA 1
ATOM 6562 C C . GLU A 1 835 ? 26.949 14.020 -57.796 1.00 47.94 835 GLU A C 1
ATOM 6564 O O . GLU A 1 835 ? 26.183 14.622 -58.549 1.00 47.94 835 GLU A O 1
ATOM 6569 N N . ASP A 1 836 ? 27.485 12.847 -58.153 1.00 50.28 836 ASP A N 1
ATOM 6570 C CA . ASP A 1 836 ? 27.171 12.158 -59.416 1.00 50.28 836 ASP A CA 1
ATOM 6571 C C . ASP A 1 836 ? 25.716 11.652 -59.438 1.00 50.28 836 ASP A C 1
ATOM 6573 O O . ASP A 1 836 ? 25.013 11.823 -60.439 1.00 50.28 836 ASP A O 1
ATOM 6577 N N . LEU A 1 837 ? 25.241 11.096 -58.317 1.00 48.53 837 LEU A N 1
ATOM 6578 C CA . LEU A 1 837 ? 23.861 10.632 -58.136 1.00 48.53 837 LEU A CA 1
ATOM 6579 C C . LEU A 1 837 ? 22.852 11.788 -58.284 1.00 48.53 837 LEU A C 1
ATOM 6581 O O . LEU A 1 837 ? 21.875 11.679 -59.027 1.00 48.53 837 LEU A O 1
ATOM 6585 N N . LEU A 1 838 ? 23.115 12.932 -57.645 1.00 50.59 838 LEU A N 1
ATOM 6586 C CA . LEU A 1 838 ? 22.275 14.131 -57.754 1.00 50.59 838 LEU A CA 1
ATOM 6587 C C . LEU A 1 838 ? 22.239 14.690 -59.185 1.00 50.59 838 LEU A C 1
ATOM 6589 O O . LEU A 1 838 ? 21.160 14.995 -59.696 1.00 50.59 838 LEU A O 1
ATOM 6593 N N . ASN A 1 839 ? 23.390 14.753 -59.865 1.00 53.34 839 ASN A N 1
ATOM 6594 C CA . ASN A 1 839 ? 23.467 15.186 -61.265 1.00 53.34 839 ASN A CA 1
ATOM 6595 C C . ASN A 1 839 ? 22.705 14.246 -62.220 1.00 53.34 839 ASN A C 1
ATOM 6597 O O . ASN A 1 839 ? 22.134 14.704 -63.211 1.00 53.34 839 ASN A O 1
ATOM 6601 N N . TYR A 1 840 ? 22.672 12.939 -61.952 1.00 51.22 840 TYR A N 1
ATOM 6602 C CA . TYR A 1 840 ? 21.885 11.993 -62.748 1.00 51.22 840 TYR A CA 1
ATOM 6603 C C . TYR A 1 840 ? 20.377 12.212 -62.588 1.00 51.22 840 TYR A C 1
ATOM 6605 O O . TYR A 1 840 ? 19.638 12.190 -63.578 1.00 51.22 840 TYR A O 1
ATOM 6613 N N . LEU A 1 841 ? 19.933 12.469 -61.357 1.00 49.34 841 LEU A N 1
ATOM 6614 C CA . LEU A 1 841 ? 18.520 12.551 -60.988 1.00 49.34 841 LEU A CA 1
ATOM 6615 C C . LEU A 1 841 ? 17.882 13.892 -61.392 1.00 49.34 841 LEU A C 1
ATOM 6617 O O . LEU A 1 841 ? 16.736 13.895 -61.837 1.00 49.34 841 LEU A O 1
ATOM 6621 N N . GLU A 1 842 ? 18.636 15.002 -61.419 1.00 52.66 842 GLU A N 1
ATOM 6622 C CA . GLU A 1 842 ? 18.192 16.250 -62.080 1.00 52.66 842 GLU A CA 1
ATOM 6623 C C . GLU A 1 842 ? 17.850 16.057 -63.573 1.00 52.66 842 GLU A C 1
ATOM 6625 O O . GLU A 1 842 ? 17.054 16.813 -64.134 1.00 52.66 842 GLU A O 1
ATOM 6630 N N . ASN A 1 843 ? 18.426 15.039 -64.224 1.00 52.72 843 ASN A N 1
ATOM 6631 C CA . ASN A 1 843 ? 18.212 14.743 -65.641 1.00 52.72 843 ASN A CA 1
ATOM 6632 C C . ASN A 1 843 ? 17.154 13.647 -65.903 1.00 52.72 843 ASN A C 1
ATOM 6634 O O . ASN A 1 843 ? 16.829 13.405 -67.066 1.00 52.72 843 ASN A O 1
ATOM 6638 N N . HIS A 1 844 ? 16.584 13.021 -64.862 1.00 50.59 844 HIS A N 1
ATOM 6639 C CA . HIS A 1 844 ? 15.611 11.921 -64.974 1.00 50.59 844 HIS A CA 1
ATOM 6640 C C . HIS A 1 844 ? 14.396 12.119 -64.037 1.00 50.59 844 HIS A C 1
ATOM 6642 O O . HIS A 1 844 ? 14.248 11.399 -63.050 1.00 50.59 844 HIS A O 1
ATOM 6648 N N . PRO A 1 845 ? 13.477 13.056 -64.354 1.00 53.72 845 PRO A N 1
ATOM 6649 C CA . PRO A 1 845 ? 12.341 13.422 -63.493 1.00 53.72 845 PRO A CA 1
ATOM 6650 C C . PRO A 1 845 ? 11.242 12.347 -63.372 1.00 53.72 845 PRO A C 1
ATOM 6652 O O . PRO A 1 845 ? 10.242 12.574 -62.693 1.00 53.72 845 PRO A O 1
ATOM 6655 N N . ASP A 1 846 ? 11.405 11.206 -64.045 1.00 53.94 846 ASP A N 1
ATOM 6656 C CA . ASP A 1 846 ? 10.495 10.056 -63.990 1.00 53.94 846 ASP A CA 1
ATOM 6657 C C . ASP A 1 846 ? 10.832 9.089 -62.829 1.00 53.94 846 ASP A C 1
ATOM 6659 O O . ASP A 1 846 ? 10.076 8.154 -62.560 1.00 53.94 846 ASP A O 1
ATOM 6663 N N . ILE A 1 847 ? 11.972 9.294 -62.155 1.00 50.94 847 ILE A N 1
ATOM 6664 C CA . ILE A 1 847 ? 12.443 8.503 -61.008 1.00 50.94 847 ILE A CA 1
ATOM 6665 C C . ILE A 1 847 ? 11.847 9.093 -59.710 1.00 50.94 847 ILE A C 1
ATOM 6667 O O . ILE A 1 847 ? 11.739 10.319 -59.607 1.00 50.94 847 ILE A O 1
ATOM 6671 N N . PRO A 1 848 ? 11.448 8.272 -58.712 1.00 51.44 848 PRO A N 1
ATOM 6672 C CA . PRO A 1 848 ? 11.000 8.777 -57.417 1.00 51.44 848 PRO A CA 1
ATOM 6673 C C . PRO A 1 848 ? 12.024 9.722 -56.778 1.00 51.44 848 PRO A C 1
ATOM 6675 O O . PRO A 1 848 ? 13.231 9.582 -56.966 1.00 51.44 848 PRO A O 1
ATOM 6678 N N . ASN A 1 849 ? 11.525 10.697 -56.021 1.00 57.34 849 ASN A N 1
ATOM 6679 C CA . ASN A 1 849 ? 12.340 11.714 -55.365 1.00 57.34 849 ASN A CA 1
ATOM 6680 C C . ASN A 1 849 ? 13.469 11.052 -54.539 1.00 57.34 849 ASN A C 1
ATOM 6682 O O . ASN A 1 849 ? 13.160 10.232 -53.672 1.00 57.34 849 ASN A O 1
ATOM 6686 N N . PRO A 1 850 ? 14.755 11.402 -54.747 1.00 52.47 850 PRO A N 1
ATOM 6687 C CA . PRO A 1 850 ? 15.877 10.685 -54.129 1.00 52.47 850 PRO A CA 1
ATOM 6688 C C . PRO A 1 850 ? 15.831 10.721 -52.598 1.00 52.47 850 PRO A C 1
ATOM 6690 O O . PRO A 1 850 ? 16.207 9.762 -51.933 1.00 52.47 850 PRO A O 1
ATOM 6693 N N . LYS A 1 851 ? 15.287 11.812 -52.044 1.00 56.72 851 LYS A N 1
ATOM 6694 C CA . LYS A 1 851 ? 14.982 11.964 -50.619 1.00 56.72 851 LYS A CA 1
ATOM 6695 C C . LYS A 1 851 ? 14.107 10.832 -50.081 1.00 56.72 851 LYS A C 1
ATOM 6697 O O . LYS A 1 851 ? 14.350 10.353 -48.980 1.00 56.72 851 LYS A O 1
ATOM 6702 N N . ASP A 1 852 ? 13.085 10.450 -50.836 1.00 62.75 852 ASP A N 1
ATOM 6703 C CA . ASP A 1 852 ? 12.067 9.509 -50.382 1.00 62.75 852 ASP A CA 1
ATOM 6704 C C . ASP A 1 852 ? 12.604 8.069 -50.474 1.00 62.75 852 ASP A C 1
ATOM 6706 O O . ASP A 1 852 ? 12.354 7.285 -49.569 1.00 62.75 852 ASP A O 1
ATOM 6710 N N . ILE A 1 853 ? 13.457 7.767 -51.467 1.00 60.59 853 ILE A N 1
ATOM 6711 C CA . ILE A 1 853 ? 14.183 6.485 -51.584 1.00 60.59 853 ILE A CA 1
ATOM 6712 C C . ILE A 1 853 ? 15.168 6.290 -50.419 1.00 60.59 853 ILE A C 1
ATOM 6714 O O . ILE A 1 853 ? 15.181 5.236 -49.788 1.00 60.59 853 ILE A O 1
ATOM 6718 N N . LEU A 1 854 ? 15.987 7.305 -50.105 1.00 59.75 854 LEU A N 1
ATOM 6719 C CA . LEU A 1 854 ? 16.960 7.218 -49.005 1.00 59.75 854 LEU A CA 1
ATOM 6720 C C . LEU A 1 854 ? 16.273 7.095 -47.637 1.00 59.75 854 LEU A C 1
ATOM 6722 O O . LEU A 1 854 ? 16.780 6.406 -46.754 1.00 59.75 854 LEU A O 1
ATOM 6726 N N . LYS A 1 855 ? 15.105 7.730 -47.472 1.00 69.31 855 LYS A N 1
ATOM 6727 C CA . LYS A 1 855 ? 14.260 7.550 -46.286 1.00 69.31 855 LYS A CA 1
ATOM 6728 C C . LYS A 1 855 ? 13.667 6.152 -46.234 1.00 69.31 855 LYS A C 1
ATOM 6730 O O . LYS A 1 855 ? 13.826 5.496 -45.220 1.00 69.31 855 LYS A O 1
ATOM 6735 N N . GLU A 1 856 ? 13.064 5.665 -47.315 1.00 66.62 856 GLU A N 1
ATOM 6736 C CA . GLU A 1 856 ? 12.488 4.316 -47.377 1.00 66.62 856 GLU A CA 1
ATOM 6737 C C . GLU A 1 856 ? 13.526 3.231 -47.037 1.00 66.62 856 GLU A C 1
ATOM 6739 O O . GLU A 1 856 ? 13.229 2.344 -46.239 1.00 66.62 856 GLU A O 1
ATOM 6744 N N . ALA A 1 857 ? 14.763 3.352 -47.535 1.00 60.84 857 ALA A N 1
ATOM 6745 C CA . ALA A 1 857 ? 15.867 2.455 -47.185 1.00 60.84 857 ALA A CA 1
ATOM 6746 C C . ALA A 1 857 ? 16.238 2.519 -45.690 1.00 60.84 857 ALA A C 1
ATOM 6748 O O . ALA A 1 857 ? 16.250 1.492 -45.012 1.00 60.84 857 ALA A O 1
ATOM 6749 N N . ALA A 1 858 ? 16.485 3.720 -45.151 1.00 66.25 858 ALA A N 1
ATOM 6750 C CA . ALA A 1 858 ? 16.853 3.890 -43.743 1.00 66.25 858 ALA A CA 1
ATOM 6751 C C . ALA A 1 858 ? 15.709 3.529 -42.772 1.00 66.25 858 ALA A C 1
ATOM 6753 O O . ALA A 1 858 ? 15.959 3.055 -41.666 1.00 66.25 858 ALA A O 1
ATOM 6754 N N . HIS A 1 859 ? 14.452 3.729 -43.181 1.00 75.44 859 HIS A N 1
ATOM 6755 C CA . HIS A 1 859 ? 13.262 3.343 -42.418 1.00 75.44 859 HIS A CA 1
ATOM 6756 C C . HIS A 1 859 ? 13.111 1.822 -42.399 1.00 75.44 859 HIS A C 1
ATOM 6758 O O . HIS A 1 859 ? 12.945 1.258 -41.322 1.00 75.44 859 HIS A O 1
ATOM 6764 N N . LYS A 1 860 ? 13.226 1.156 -43.558 1.00 67.94 860 LYS A N 1
ATOM 6765 C CA . LYS A 1 860 ? 13.153 -0.310 -43.676 1.00 67.94 860 LYS A CA 1
ATOM 6766 C C . LYS A 1 860 ? 14.205 -1.005 -42.814 1.00 67.94 860 LYS A C 1
ATOM 6768 O O . LYS A 1 860 ? 13.892 -1.964 -42.124 1.00 67.94 860 LYS A O 1
ATOM 6773 N N . ALA A 1 861 ? 15.440 -0.525 -42.846 1.00 63.56 861 ALA A N 1
ATOM 6774 C CA . ALA A 1 861 ? 16.522 -1.190 -42.138 1.00 63.56 861 ALA A CA 1
ATOM 6775 C C . ALA A 1 861 ? 16.507 -0.910 -40.617 1.00 63.56 861 ALA A C 1
ATOM 6777 O O . ALA A 1 861 ? 16.921 -1.751 -39.823 1.00 63.56 861 ALA A O 1
ATOM 6778 N N . LEU A 1 862 ? 15.921 0.212 -40.174 1.00 72.38 862 LEU A N 1
ATOM 6779 C CA . LEU A 1 862 ? 15.570 0.396 -38.760 1.00 72.38 862 LEU A CA 1
ATOM 6780 C C . LEU A 1 862 ? 14.388 -0.496 -38.329 1.00 72.38 862 LEU A C 1
ATOM 6782 O O . LEU A 1 862 ? 14.381 -0.986 -37.202 1.00 72.38 862 LEU A O 1
ATOM 6786 N N . ASP A 1 863 ? 13.415 -0.734 -39.216 1.00 73.88 863 ASP A N 1
ATOM 6787 C CA . ASP A 1 863 ? 12.301 -1.676 -39.006 1.00 73.88 863 ASP A CA 1
ATOM 6788 C C . ASP A 1 863 ? 12.799 -3.132 -38.884 1.00 73.88 863 ASP A C 1
ATOM 6790 O O . ASP A 1 863 ? 12.277 -3.903 -38.079 1.00 73.88 863 ASP A O 1
ATOM 6794 N N . GLU A 1 864 ? 13.873 -3.497 -39.594 1.00 69.12 864 GLU A N 1
ATOM 6795 C CA . GLU A 1 864 ? 14.549 -4.799 -39.471 1.00 69.12 864 GLU A CA 1
ATOM 6796 C C . GLU A 1 864 ? 15.208 -4.980 -38.087 1.00 69.12 864 GLU A C 1
ATOM 6798 O O . GLU A 1 864 ? 14.974 -6.003 -37.436 1.00 69.12 864 GLU A O 1
ATOM 6803 N N . ILE A 1 865 ? 15.900 -3.961 -37.555 1.00 67.25 865 ILE A N 1
ATOM 6804 C CA . ILE A 1 865 ? 16.445 -3.991 -36.180 1.00 67.25 865 ILE A CA 1
ATOM 6805 C C . ILE A 1 865 ? 15.326 -4.014 -35.121 1.00 67.25 865 ILE A C 1
ATOM 6807 O O . ILE A 1 865 ? 15.393 -4.758 -34.142 1.00 67.25 865 ILE A O 1
ATOM 6811 N N . VAL A 1 866 ? 14.258 -3.234 -35.309 1.00 70.94 866 VAL A N 1
ATOM 6812 C CA . VAL A 1 866 ? 13.072 -3.285 -34.432 1.00 70.94 866 VAL A CA 1
ATOM 6813 C C . VAL A 1 866 ? 12.432 -4.678 -34.458 1.00 70.94 866 VAL A C 1
ATOM 6815 O O . VAL A 1 866 ? 12.031 -5.201 -33.417 1.00 70.94 866 VAL A O 1
ATOM 6818 N N . THR A 1 867 ? 12.389 -5.324 -35.622 1.00 73.88 867 THR A N 1
ATOM 6819 C CA . THR A 1 867 ? 11.836 -6.673 -35.784 1.00 73.88 867 THR A CA 1
ATOM 6820 C C . THR A 1 867 ? 12.685 -7.739 -35.082 1.00 73.88 867 THR A C 1
ATOM 6822 O O . THR A 1 867 ? 12.112 -8.639 -34.459 1.00 73.88 867 THR A O 1
ATOM 6825 N N . SER A 1 868 ? 14.022 -7.644 -35.106 1.00 70.12 868 SER A N 1
ATOM 6826 C CA . SER A 1 868 ? 14.893 -8.588 -34.381 1.00 70.12 868 SER A CA 1
ATOM 6827 C C . SER A 1 868 ? 14.747 -8.465 -32.857 1.00 70.12 868 SER A C 1
ATOM 6829 O O . SER A 1 868 ? 14.752 -9.475 -32.150 1.00 70.12 868 SER A O 1
ATOM 6831 N N . LEU A 1 869 ? 14.498 -7.255 -32.341 1.00 66.81 869 LEU A N 1
ATOM 6832 C CA . LEU A 1 869 ? 14.165 -7.025 -30.930 1.00 66.81 869 LEU A CA 1
ATOM 6833 C C . LEU A 1 869 ? 12.813 -7.652 -30.532 1.00 66.81 869 LEU A C 1
ATOM 6835 O O . LEU A 1 869 ? 12.724 -8.278 -29.474 1.00 66.81 869 LEU A O 1
ATOM 6839 N N . LEU A 1 870 ? 11.777 -7.556 -31.379 1.00 68.19 870 LEU A N 1
ATOM 6840 C CA . LEU A 1 870 ? 10.454 -8.158 -31.121 1.00 68.19 870 LEU A CA 1
ATOM 6841 C C . LEU A 1 870 ? 10.449 -9.693 -31.176 1.00 68.19 870 LEU A C 1
ATOM 6843 O O . LEU A 1 870 ? 9.618 -10.331 -30.524 1.00 68.19 870 LEU A O 1
ATOM 6847 N N . ALA A 1 871 ? 11.369 -10.309 -31.924 1.00 65.31 871 ALA A N 1
ATOM 6848 C CA . ALA A 1 871 ? 11.453 -11.766 -32.070 1.00 65.31 871 ALA A CA 1
ATOM 6849 C C . ALA A 1 871 ? 11.734 -12.514 -30.746 1.00 65.31 871 ALA A C 1
ATOM 6851 O O . ALA A 1 871 ? 11.583 -13.735 -30.675 1.00 65.31 871 ALA A O 1
ATOM 6852 N N . LYS A 1 872 ? 12.116 -11.784 -29.692 1.00 62.47 872 LYS A N 1
ATOM 6853 C CA . LYS A 1 872 ? 12.590 -12.312 -28.405 1.00 62.47 872 LYS A CA 1
ATOM 6854 C C . LYS A 1 872 ? 11.484 -12.662 -27.404 1.00 62.47 872 LYS A C 1
ATOM 6856 O O . LYS A 1 872 ? 11.754 -13.337 -26.412 1.00 62.47 872 LYS A O 1
ATOM 6861 N N . GLY A 1 873 ? 10.242 -12.289 -27.712 1.00 60.19 873 GLY A N 1
ATOM 6862 C CA . GLY A 1 873 ? 9.042 -12.720 -26.996 1.00 60.19 873 GLY A CA 1
ATOM 6863 C C . GLY A 1 873 ? 8.574 -11.780 -25.880 1.00 60.19 873 GLY A C 1
ATOM 6864 O O . GLY A 1 873 ? 9.355 -11.077 -25.249 1.00 60.19 873 GLY A O 1
ATOM 6865 N N . ASP A 1 874 ? 7.263 -11.814 -25.643 1.00 68.31 874 ASP A N 1
ATOM 6866 C CA . ASP A 1 874 ? 6.541 -11.013 -24.651 1.00 68.31 874 ASP A CA 1
ATOM 6867 C C . ASP A 1 874 ? 6.326 -11.815 -23.351 1.00 68.31 874 ASP A C 1
ATOM 6869 O O . ASP A 1 874 ? 5.932 -12.985 -23.391 1.00 68.31 874 ASP A O 1
ATOM 6873 N N . CYS A 1 875 ? 6.569 -11.190 -22.195 1.00 71.19 875 CYS A N 1
ATOM 6874 C CA . CYS A 1 875 ? 6.306 -11.748 -20.862 1.00 71.19 875 CYS A CA 1
ATOM 6875 C C . CYS A 1 875 ? 4.882 -11.466 -20.336 1.00 71.19 875 CYS A C 1
ATOM 6877 O O . CYS A 1 875 ? 4.493 -11.990 -19.290 1.00 71.19 875 CYS A O 1
ATOM 6879 N N . GLY A 1 876 ? 4.065 -10.686 -21.053 1.00 76.56 876 GLY A N 1
ATOM 6880 C CA . GLY A 1 876 ? 2.672 -10.389 -20.701 1.00 76.56 876 GLY A CA 1
ATOM 6881 C C . GLY A 1 876 ? 2.518 -9.330 -19.601 1.00 76.56 876 GLY A C 1
ATOM 6882 O O . GLY A 1 876 ? 1.550 -9.365 -18.829 1.00 76.56 876 GLY A O 1
ATOM 6883 N N . TYR A 1 877 ? 3.512 -8.450 -19.473 1.00 82.25 877 TYR A N 1
ATOM 6884 C CA . TYR A 1 877 ? 3.539 -7.243 -18.639 1.00 82.25 877 TYR A CA 1
ATOM 6885 C C . TYR A 1 877 ? 4.766 -6.392 -18.998 1.00 82.25 877 TYR A C 1
ATOM 6887 O O . TYR A 1 877 ? 5.757 -6.929 -19.489 1.00 82.25 877 TYR A O 1
ATOM 6895 N N . LYS A 1 878 ? 4.699 -5.078 -18.756 1.00 81.19 878 LYS A N 1
ATOM 6896 C CA . LYS A 1 878 ? 5.727 -4.094 -19.146 1.00 81.19 878 LYS A CA 1
ATOM 6897 C C . LYS A 1 878 ? 6.333 -3.298 -17.990 1.00 81.19 878 LYS A C 1
ATOM 6899 O O . LYS A 1 878 ? 7.271 -2.543 -18.215 1.00 81.19 878 LYS A O 1
ATOM 6904 N N . SER A 1 879 ? 5.794 -3.426 -16.783 1.00 83.75 879 SER A N 1
ATOM 6905 C CA . SER A 1 879 ? 6.221 -2.658 -15.612 1.00 83.75 879 SER A CA 1
ATOM 6906 C C . SER A 1 879 ? 5.959 -3.440 -14.321 1.00 83.75 879 SER A C 1
ATOM 6908 O O . SER A 1 879 ? 5.236 -4.442 -14.332 1.00 83.75 879 SER A O 1
ATOM 6910 N N . VAL A 1 880 ? 6.488 -2.968 -13.188 1.00 81.50 880 VAL A N 1
ATOM 6911 C CA . VAL A 1 880 ? 6.080 -3.495 -11.869 1.00 81.50 880 VAL A CA 1
ATOM 6912 C C . VAL A 1 880 ? 4.630 -3.090 -11.544 1.00 81.50 880 VAL A C 1
ATOM 6914 O O . VAL A 1 880 ? 3.934 -3.811 -10.830 1.00 81.50 880 VAL A O 1
ATOM 6917 N N . LYS A 1 881 ? 4.108 -2.002 -12.136 1.00 84.62 881 LYS A N 1
ATOM 6918 C CA . LYS A 1 881 ? 2.703 -1.583 -11.971 1.00 84.62 881 LYS A CA 1
ATOM 6919 C C . LYS A 1 881 ? 1.746 -2.598 -12.594 1.00 84.62 881 LYS A C 1
ATOM 6921 O O . LYS A 1 881 ? 0.832 -3.061 -11.920 1.00 84.62 881 LYS A O 1
ATOM 6926 N N . ASP A 1 882 ? 2.044 -3.052 -13.812 1.00 85.31 882 ASP A N 1
ATOM 6927 C CA . ASP A 1 882 ? 1.319 -4.119 -14.518 1.00 85.31 882 ASP A CA 1
ATOM 6928 C C . ASP A 1 882 ? 1.285 -5.439 -13.722 1.00 85.31 882 ASP A C 1
ATOM 6930 O O . ASP A 1 882 ? 0.407 -6.278 -13.940 1.00 85.31 882 ASP A O 1
ATOM 6934 N N . LEU A 1 883 ? 2.273 -5.669 -12.847 1.00 83.81 883 LEU A N 1
ATOM 6935 C CA . LEU A 1 883 ? 2.308 -6.805 -11.928 1.00 83.81 883 LEU A CA 1
ATOM 6936 C C . LEU A 1 883 ? 1.480 -6.544 -10.662 1.00 83.81 883 LEU A C 1
ATOM 6938 O O . LEU A 1 883 ? 0.695 -7.412 -10.284 1.00 83.81 883 LEU A O 1
ATOM 6942 N N . SER A 1 884 ? 1.591 -5.367 -10.038 1.00 80.44 884 SER A N 1
ATOM 6943 C CA . SER A 1 884 ? 0.778 -5.006 -8.865 1.00 80.44 884 SER A CA 1
ATOM 6944 C C . SER A 1 884 ? -0.722 -5.002 -9.187 1.00 80.44 884 SER A C 1
ATOM 6946 O O . SER A 1 884 ? -1.521 -5.586 -8.452 1.00 80.44 884 SER A O 1
ATOM 6948 N N . ASP A 1 885 ? -1.115 -4.472 -10.349 1.00 80.06 885 ASP A N 1
ATOM 6949 C CA . ASP A 1 885 ? -2.511 -4.418 -10.807 1.00 80.06 885 ASP A CA 1
ATOM 6950 C C . ASP A 1 885 ? -3.160 -5.816 -10.950 1.00 80.06 885 ASP A C 1
ATOM 6952 O O . ASP A 1 885 ? -4.386 -5.939 -10.913 1.00 80.06 885 ASP A O 1
ATOM 6956 N N . LYS A 1 886 ? -2.360 -6.892 -11.061 1.00 80.00 886 LYS A N 1
ATOM 6957 C CA . LYS A 1 886 ? -2.837 -8.292 -11.102 1.00 80.00 886 LYS A CA 1
ATOM 6958 C C . LYS A 1 886 ? -3.197 -8.868 -9.726 1.00 80.00 886 LYS A C 1
ATOM 6960 O O . LYS A 1 886 ? -3.754 -9.962 -9.686 1.00 80.00 886 LYS A O 1
ATOM 6965 N N . VAL A 1 887 ? -2.856 -8.189 -8.627 1.00 75.69 887 VAL A N 1
ATOM 6966 C CA . VAL A 1 887 ? -3.144 -8.629 -7.246 1.00 75.69 887 VAL A CA 1
ATOM 6967 C C . VAL A 1 887 ? -3.906 -7.587 -6.432 1.00 75.69 887 VAL A C 1
ATOM 6969 O O . VAL A 1 887 ? -4.811 -7.950 -5.690 1.00 75.69 887 VAL A O 1
ATOM 6972 N N . ASN A 1 888 ? -3.606 -6.298 -6.601 1.00 66.31 888 ASN A N 1
ATOM 6973 C CA . ASN A 1 888 ? -4.143 -5.184 -5.812 1.00 66.31 888 ASN A CA 1
ATOM 6974 C C . ASN A 1 888 ? -5.668 -5.247 -5.508 1.00 66.31 888 ASN A C 1
ATOM 6976 O O . ASN A 1 888 ? -6.022 -5.142 -4.330 1.00 66.31 888 ASN A O 1
ATOM 6980 N N . PRO A 1 889 ? -6.588 -5.493 -6.474 1.00 63.16 889 PRO A N 1
ATOM 6981 C CA . PRO A 1 889 ? -8.028 -5.540 -6.177 1.00 63.16 889 PRO A CA 1
ATOM 6982 C C . PRO A 1 889 ? -8.459 -6.695 -5.255 1.00 63.16 889 PRO A C 1
ATOM 6984 O O . PRO A 1 889 ? -9.510 -6.594 -4.621 1.00 63.16 889 PRO A O 1
ATOM 6987 N N . ASP A 1 890 ? -7.664 -7.763 -5.153 1.00 67.50 890 ASP A N 1
ATOM 6988 C CA . ASP A 1 890 ? -8.007 -8.983 -4.417 1.00 67.50 890 ASP A CA 1
ATOM 6989 C C . ASP A 1 890 ? -7.388 -9.030 -3.004 1.00 67.50 890 ASP A C 1
ATOM 6991 O O . ASP A 1 890 ? -7.625 -9.995 -2.271 1.00 67.50 890 ASP A O 1
ATOM 6995 N N . LEU A 1 891 ? -6.641 -7.997 -2.577 1.00 72.62 891 LEU A N 1
ATOM 6996 C CA . LEU A 1 891 ? -5.936 -7.957 -1.283 1.00 72.62 891 LEU A CA 1
ATOM 6997 C C . LEU A 1 891 ? -6.862 -8.250 -0.099 1.00 72.62 891 LEU A C 1
ATOM 6999 O O . LEU A 1 891 ? -6.602 -9.176 0.670 1.00 72.62 891 LEU A O 1
ATOM 7003 N N . GLN A 1 892 ? -7.950 -7.485 0.039 1.00 65.56 892 GLN A N 1
ATOM 7004 C CA . GLN A 1 892 ? -8.899 -7.654 1.144 1.00 65.56 892 GLN A CA 1
ATOM 7005 C C . GLN A 1 892 ? -9.548 -9.045 1.107 1.00 65.56 892 GLN A C 1
ATOM 7007 O O . GLN A 1 892 ? -9.606 -9.726 2.127 1.00 65.56 892 GLN A O 1
ATOM 7012 N N . THR A 1 893 ? -9.997 -9.489 -0.070 1.00 66.38 893 THR A N 1
ATOM 7013 C CA . THR A 1 893 ? -10.643 -10.796 -0.255 1.00 66.38 893 THR A CA 1
ATOM 7014 C C . THR A 1 893 ? -9.705 -11.945 0.099 1.00 66.38 893 THR A C 1
ATOM 7016 O O . THR A 1 893 ? -10.096 -12.843 0.840 1.00 66.38 893 THR A O 1
ATOM 7019 N N . THR A 1 894 ? -8.456 -11.888 -0.364 1.00 68.25 894 THR A N 1
ATOM 7020 C CA . THR A 1 894 ? -7.417 -12.878 -0.050 1.00 68.25 894 THR A CA 1
ATOM 7021 C C . THR A 1 894 ? -7.150 -12.926 1.451 1.00 68.25 894 THR A C 1
ATOM 7023 O O . THR A 1 894 ? -7.069 -13.998 2.045 1.00 68.25 894 THR A O 1
ATOM 7026 N N . LEU A 1 895 ? -7.023 -11.760 2.083 1.00 69.44 895 LEU A N 1
ATOM 7027 C CA . LEU A 1 895 ? -6.774 -11.641 3.512 1.00 69.44 895 LEU A CA 1
ATOM 7028 C C . LEU A 1 895 ? -7.920 -12.253 4.342 1.00 69.44 895 LEU A C 1
ATOM 7030 O O . LEU A 1 895 ? -7.666 -13.107 5.198 1.00 69.44 895 LEU A O 1
ATOM 7034 N N . GLU A 1 896 ? -9.171 -11.900 4.036 1.00 63.06 896 GLU A N 1
ATOM 7035 C CA . GLU A 1 896 ? -10.373 -12.435 4.695 1.00 63.06 896 GLU A CA 1
ATOM 7036 C C . GLU A 1 896 ? -10.554 -13.953 4.482 1.00 63.06 896 GLU A C 1
ATOM 7038 O O . GLU A 1 896 ? -10.930 -14.671 5.415 1.00 63.06 896 GLU A O 1
ATOM 7043 N N . GLN A 1 897 ? -10.288 -14.461 3.273 1.00 64.94 897 GLN A N 1
ATOM 7044 C CA . GLN A 1 897 ? -10.525 -15.865 2.915 1.00 64.94 897 GLN A CA 1
ATOM 7045 C C . GLN A 1 897 ? -9.374 -16.785 3.336 1.00 64.94 897 GLN A C 1
ATOM 7047 O O . GLN A 1 897 ? -9.608 -17.764 4.045 1.00 64.94 897 GLN A O 1
ATOM 7052 N N . GLU A 1 898 ? -8.140 -16.460 2.955 1.00 67.44 898 GLU A N 1
ATOM 7053 C CA . GLU A 1 898 ? -6.987 -17.358 3.087 1.00 67.44 898 GLU A CA 1
ATOM 7054 C C . GLU A 1 898 ? -6.281 -17.201 4.439 1.00 67.44 898 GLU A C 1
ATOM 7056 O O . GLU A 1 898 ? -6.045 -18.190 5.140 1.00 67.44 898 GLU A O 1
ATOM 7061 N N . PHE A 1 899 ? -5.990 -15.959 4.844 1.00 64.56 899 PHE A N 1
ATOM 7062 C CA . PHE A 1 899 ? -5.174 -15.666 6.032 1.00 64.56 899 PHE A CA 1
ATOM 7063 C C . PHE A 1 899 ? -5.981 -15.579 7.337 1.00 64.56 899 PHE A C 1
ATOM 7065 O O . PHE A 1 899 ? -5.436 -15.858 8.405 1.00 64.56 899 PHE A O 1
ATOM 7072 N N . GLN A 1 900 ? -7.267 -15.214 7.282 1.00 59.69 900 GLN A N 1
ATOM 7073 C CA . GLN A 1 900 ? -8.173 -15.270 8.443 1.00 59.69 900 GLN A CA 1
ATOM 7074 C C . GLN A 1 900 ? -8.975 -16.565 8.535 1.00 59.69 900 GLN A C 1
ATOM 7076 O O . GLN A 1 900 ? -9.281 -17.014 9.638 1.00 59.69 900 GLN A O 1
ATOM 7081 N N . ASN A 1 901 ? -9.318 -17.162 7.393 1.00 50.66 901 ASN A N 1
ATOM 7082 C CA . ASN A 1 901 ? -9.953 -18.471 7.294 1.00 50.66 901 ASN A CA 1
ATOM 7083 C C . ASN A 1 901 ? -11.133 -18.682 8.271 1.00 50.66 901 ASN A C 1
ATOM 7085 O O . ASN A 1 901 ? -11.176 -19.637 9.060 1.00 50.66 901 ASN A O 1
ATOM 7089 N N . LEU A 1 902 ? -12.157 -17.826 8.129 1.00 42.44 902 LEU A N 1
ATOM 7090 C CA . LEU A 1 902 ? -13.480 -17.920 8.780 1.00 42.44 902 LEU A CA 1
ATOM 7091 C C . LEU A 1 902 ? -14.213 -19.267 8.541 1.00 42.44 902 LEU A C 1
ATOM 7093 O O . LEU A 1 902 ? -15.323 -19.459 9.027 1.00 42.44 902 LEU A O 1
ATOM 7097 N N . ASN A 1 903 ? -13.603 -20.203 7.802 1.00 36.16 903 ASN A N 1
ATOM 7098 C CA . ASN A 1 903 ? -14.203 -21.426 7.280 1.00 36.16 903 ASN A CA 1
ATOM 7099 C C . ASN A 1 903 ? -13.553 -22.755 7.722 1.00 36.16 903 ASN A C 1
ATOM 7101 O O . ASN A 1 903 ? -14.064 -23.808 7.333 1.00 36.16 903 ASN A O 1
ATOM 7105 N N . GLY A 1 904 ? -12.488 -22.756 8.538 1.00 35.69 904 GLY A N 1
ATOM 7106 C CA . GLY A 1 904 ? -11.820 -24.017 8.935 1.00 35.69 904 GLY A CA 1
ATOM 7107 C C . GLY A 1 904 ? -10.978 -24.027 10.220 1.00 35.69 904 GLY A C 1
ATOM 7108 O O . GLY A 1 904 ? -10.651 -25.106 10.713 1.00 35.69 904 GLY A O 1
ATOM 7109 N N . SER A 1 905 ? -10.683 -22.857 10.796 1.00 41.94 905 SER A N 1
ATOM 7110 C CA . SER A 1 905 ? -9.793 -22.634 11.951 1.00 41.94 905 SER A CA 1
ATOM 7111 C C . SER A 1 905 ? -8.305 -22.965 11.731 1.00 41.94 905 SER A C 1
ATOM 7113 O O . SER A 1 905 ? -7.926 -24.128 11.604 1.00 41.94 905 SER A O 1
ATOM 7115 N N . GLN A 1 906 ? -7.441 -21.946 11.852 1.00 36.75 906 GLN A N 1
ATOM 7116 C CA . GLN A 1 906 ? -6.363 -22.019 12.854 1.00 36.75 906 GLN A CA 1
ATOM 7117 C C . GLN A 1 906 ? -5.811 -20.684 13.395 1.00 36.75 906 GLN A C 1
ATOM 7119 O O . GLN A 1 906 ? -4.729 -20.658 13.974 1.00 36.75 906 GLN A O 1
ATOM 7124 N N . THR A 1 907 ? -6.597 -19.607 13.373 1.00 37.84 907 THR A N 1
ATOM 7125 C CA . THR A 1 907 ? -6.471 -18.523 14.360 1.00 37.84 907 THR A CA 1
ATOM 7126 C C . THR A 1 907 ? -7.854 -18.197 14.920 1.00 37.84 907 THR A C 1
ATOM 7128 O O . THR A 1 907 ? -8.827 -18.058 14.182 1.00 37.84 907 THR A O 1
ATOM 7131 N N . SER A 1 908 ? -7.972 -18.100 16.250 1.00 38.28 908 SER A N 1
ATOM 7132 C CA . SER A 1 908 ? -9.044 -17.294 16.848 1.00 38.28 908 SER A CA 1
ATOM 7133 C C . SER A 1 908 ? -8.905 -15.864 16.323 1.00 38.28 908 SER A C 1
ATOM 7135 O O . SER A 1 908 ? -7.779 -15.478 16.020 1.00 38.28 908 SER A O 1
ATOM 7137 N N . GLY A 1 909 ? -10.012 -15.119 16.193 1.00 47.94 909 GLY A N 1
ATOM 7138 C CA . GLY A 1 909 ? -10.106 -13.824 15.491 1.00 47.94 909 GLY A CA 1
ATOM 7139 C C . GLY A 1 909 ? -9.235 -12.694 16.054 1.00 47.94 909 GLY A C 1
ATOM 7140 O O . GLY A 1 909 ? -9.750 -11.699 16.547 1.00 47.94 909 GLY A O 1
ATOM 7141 N N . ASN A 1 910 ? -7.924 -12.866 15.967 1.00 57.38 910 ASN A N 1
ATOM 7142 C CA . ASN A 1 910 ? -6.863 -12.070 16.545 1.00 57.38 910 ASN A CA 1
ATOM 7143 C C . ASN A 1 910 ? -5.881 -11.709 15.436 1.00 57.38 910 ASN A C 1
ATOM 7145 O O . ASN A 1 910 ? -5.528 -12.567 14.620 1.00 57.38 910 ASN A O 1
ATOM 7149 N N . ASN A 1 911 ? -5.366 -10.482 15.435 1.00 67.44 911 ASN A N 1
ATOM 7150 C CA . ASN A 1 911 ? -4.366 -10.121 14.439 1.00 67.44 911 ASN A CA 1
ATOM 7151 C C . ASN A 1 911 ? -3.035 -10.846 14.692 1.00 67.44 911 ASN A C 1
ATOM 7153 O O . ASN A 1 911 ? -2.522 -10.867 15.817 1.00 67.44 911 ASN A O 1
ATOM 7157 N N . LYS A 1 912 ? -2.479 -11.427 13.624 1.00 76.12 912 LYS A N 1
ATOM 7158 C CA . LYS A 1 912 ? -1.165 -12.091 13.595 1.00 76.12 912 LYS A CA 1
ATOM 7159 C C . LYS A 1 912 ? -0.323 -11.712 12.371 1.00 76.12 912 LYS A C 1
ATOM 7161 O O . LYS A 1 912 ? 0.745 -12.281 12.170 1.00 76.12 912 LYS A O 1
ATOM 7166 N N . ILE A 1 913 ? -0.776 -10.732 11.586 1.00 82.75 913 ILE A N 1
ATOM 7167 C CA . ILE A 1 913 ? 0.012 -10.097 10.530 1.00 82.75 913 ILE A CA 1
ATOM 7168 C C . ILE A 1 913 ? 0.495 -8.755 11.084 1.00 82.75 913 ILE A C 1
ATOM 7170 O O . ILE A 1 913 ? -0.309 -7.888 11.427 1.00 82.75 913 ILE A O 1
ATOM 7174 N N . THR A 1 914 ? 1.811 -8.600 11.220 1.00 89.12 914 THR A N 1
ATOM 7175 C CA . THR A 1 914 ? 2.416 -7.373 11.758 1.00 89.12 914 THR A CA 1
ATOM 7176 C C . THR A 1 914 ? 2.642 -6.341 10.657 1.00 89.12 914 THR A C 1
ATOM 7178 O O . THR A 1 914 ? 2.536 -5.148 10.912 1.00 89.12 914 THR A O 1
ATOM 7181 N N . VAL A 1 915 ? 2.926 -6.770 9.425 1.00 92.31 915 VAL A N 1
ATOM 7182 C CA . VAL A 1 915 ? 3.220 -5.868 8.300 1.00 92.31 915 VAL A CA 1
ATOM 7183 C C . VAL A 1 915 ? 2.531 -6.377 7.039 1.00 92.31 915 VAL A C 1
ATOM 7185 O O . VAL A 1 915 ? 2.511 -7.585 6.802 1.00 92.31 915 VAL A O 1
ATOM 7188 N N . ILE A 1 916 ? 1.973 -5.474 6.232 1.00 90.50 916 ILE A N 1
ATOM 7189 C CA . ILE A 1 916 ? 1.377 -5.792 4.929 1.00 90.50 916 ILE A CA 1
ATOM 7190 C C . ILE A 1 916 ? 2.027 -4.886 3.879 1.00 90.50 916 ILE A C 1
ATOM 7192 O O . ILE A 1 916 ? 1.766 -3.685 3.869 1.00 90.50 916 ILE A O 1
ATOM 7196 N N . TYR A 1 917 ? 2.867 -5.460 3.018 1.00 88.25 917 TYR A N 1
ATOM 7197 C CA . TYR A 1 917 ? 3.490 -4.774 1.884 1.00 88.25 917 TYR A CA 1
ATOM 7198 C C . TYR A 1 917 ? 2.646 -4.920 0.619 1.00 88.25 917 TYR A C 1
ATOM 7200 O O . TYR A 1 917 ? 2.227 -6.030 0.289 1.00 88.25 917 TYR A O 1
ATOM 7208 N N . ALA A 1 918 ? 2.472 -3.821 -0.116 1.00 79.81 918 ALA A N 1
ATOM 7209 C CA . ALA A 1 918 ? 1.997 -3.815 -1.499 1.00 79.81 918 ALA A CA 1
ATOM 7210 C C . ALA A 1 918 ? 2.686 -2.693 -2.304 1.00 79.81 918 ALA A C 1
ATOM 7212 O O . ALA A 1 918 ? 3.062 -1.662 -1.740 1.00 79.81 918 ALA A O 1
ATOM 7213 N N . ASP A 1 919 ? 2.830 -2.887 -3.616 1.00 78.00 919 ASP A N 1
ATOM 7214 C CA . ASP A 1 919 ? 3.384 -1.895 -4.549 1.00 78.00 919 ASP A CA 1
ATOM 7215 C C . ASP A 1 919 ? 2.278 -1.003 -5.139 1.00 78.00 919 ASP A C 1
ATOM 7217 O O . ASP A 1 919 ? 1.124 -1.422 -5.256 1.00 78.00 919 ASP A O 1
ATOM 7221 N N . PHE A 1 920 ? 2.634 0.204 -5.589 1.00 68.50 920 PHE A N 1
ATOM 7222 C CA . PHE A 1 920 ? 1.743 1.150 -6.287 1.00 68.50 920 PHE A CA 1
ATOM 7223 C C . PHE A 1 920 ? 0.444 1.480 -5.541 1.00 68.50 920 PHE A C 1
ATOM 7225 O O . PHE A 1 920 ? -0.627 1.588 -6.142 1.00 68.50 920 PHE A O 1
ATOM 7232 N N . PHE A 1 921 ? 0.525 1.630 -4.218 1.00 61.50 921 PHE A N 1
ATOM 7233 C CA . PHE A 1 921 ? -0.684 1.579 -3.414 1.00 61.50 921 PHE A CA 1
ATOM 7234 C C . PHE A 1 921 ? -1.575 2.839 -3.477 1.00 61.50 921 PHE A C 1
ATOM 7236 O O . PHE A 1 921 ? -1.231 3.910 -2.971 1.00 61.50 921 PHE A O 1
ATOM 7243 N N . GLU A 1 922 ? -2.790 2.678 -4.008 1.00 54.62 922 GLU A N 1
ATOM 7244 C CA . GLU A 1 922 ? -3.825 3.714 -4.080 1.00 54.62 922 GLU A CA 1
ATOM 7245 C C . GLU A 1 922 ? -4.655 3.821 -2.788 1.00 54.62 922 GLU A C 1
ATOM 7247 O O . GLU A 1 922 ? -5.814 3.413 -2.720 1.00 54.62 922 GLU A O 1
ATOM 7252 N N . ASN A 1 923 ? -4.048 4.439 -1.774 1.00 49.19 923 ASN A N 1
ATOM 7253 C CA . ASN A 1 923 ? -4.648 5.106 -0.605 1.00 49.19 923 ASN A CA 1
ATOM 7254 C C . ASN A 1 923 ? -5.659 4.339 0.293 1.00 49.19 923 ASN A C 1
ATOM 7256 O O . ASN A 1 923 ? -5.440 4.264 1.496 1.00 49.19 923 ASN A O 1
ATOM 7260 N N . SER A 1 924 ? -6.740 3.741 -0.226 1.00 55.75 924 SER A N 1
ATOM 7261 C CA . SER A 1 924 ? -7.835 3.205 0.601 1.00 55.75 924 SER A CA 1
ATOM 7262 C C . SER A 1 924 ? -7.710 1.725 1.011 1.00 55.75 924 SER A C 1
ATOM 7264 O O . SER A 1 924 ? -7.726 1.439 2.202 1.00 55.75 924 SER A O 1
ATOM 7266 N N . LEU A 1 925 ? -7.572 0.765 0.087 1.00 67.00 925 LEU A N 1
ATOM 7267 C CA . LEU A 1 925 ? -7.755 -0.674 0.383 1.00 67.00 925 LEU A CA 1
ATOM 7268 C C . LEU A 1 925 ? -6.744 -1.293 1.378 1.00 67.00 925 LEU A C 1
ATOM 7270 O O . LEU A 1 925 ? -7.168 -1.831 2.400 1.00 67.00 925 LEU A O 1
ATOM 7274 N N . LEU A 1 926 ? -5.431 -1.228 1.119 1.00 77.44 926 LEU A N 1
ATOM 7275 C CA . LEU A 1 926 ? -4.368 -1.740 2.004 1.00 77.44 926 LEU A CA 1
ATOM 7276 C C . LEU A 1 926 ? -4.455 -1.120 3.395 1.00 77.44 926 LEU A C 1
ATOM 7278 O O . LEU A 1 926 ? -4.412 -1.832 4.393 1.00 77.44 926 LEU A O 1
ATOM 7282 N N . VAL A 1 927 ? -4.581 0.205 3.455 1.00 77.00 927 VAL A N 1
ATOM 7283 C CA . VAL A 1 927 ? -4.569 0.953 4.714 1.00 77.00 927 VAL A CA 1
ATOM 7284 C C . VAL A 1 927 ? -5.847 0.681 5.501 1.00 77.00 927 VAL A C 1
ATOM 7286 O O . VAL A 1 927 ? -5.766 0.386 6.689 1.00 77.00 927 VAL A O 1
ATOM 7289 N N . GLU A 1 928 ? -7.023 0.661 4.865 1.00 72.88 928 GLU A N 1
ATOM 7290 C CA . GLU A 1 928 ? -8.261 0.227 5.524 1.00 72.88 928 GLU A CA 1
ATOM 7291 C C . GLU A 1 928 ? -8.175 -1.218 6.009 1.00 72.88 928 GLU A C 1
ATOM 7293 O O . GLU A 1 928 ? -8.602 -1.495 7.129 1.00 72.88 928 GLU A O 1
ATOM 7298 N N . THR A 1 929 ? -7.589 -2.126 5.226 1.00 74.69 929 THR A N 1
ATOM 7299 C CA . THR A 1 929 ? -7.431 -3.530 5.626 1.00 74.69 929 THR A CA 1
ATOM 7300 C C . THR A 1 929 ? -6.467 -3.654 6.809 1.00 74.69 929 THR A C 1
ATOM 7302 O O . THR A 1 929 ? -6.794 -4.306 7.796 1.00 74.69 929 THR A O 1
ATOM 7305 N N . ALA A 1 930 ? -5.331 -2.954 6.795 1.00 81.62 930 ALA A N 1
ATOM 7306 C CA . ALA A 1 930 ? -4.388 -2.913 7.911 1.00 81.62 930 ALA A CA 1
ATOM 7307 C C . ALA A 1 930 ? -5.007 -2.291 9.180 1.00 81.62 930 ALA A C 1
ATOM 7309 O O . ALA A 1 930 ? -4.826 -2.816 10.281 1.00 81.62 930 ALA A O 1
ATOM 7310 N N . ILE A 1 931 ? -5.818 -1.233 9.049 1.00 76.50 931 ILE A N 1
ATOM 7311 C CA . ILE A 1 931 ? -6.593 -0.656 10.161 1.00 76.50 931 ILE A CA 1
ATOM 7312 C C . ILE A 1 931 ? -7.606 -1.680 10.701 1.00 76.50 931 ILE A C 1
ATOM 7314 O O . ILE A 1 931 ? -7.685 -1.874 11.915 1.00 76.50 931 ILE A O 1
ATOM 7318 N N . GLN A 1 932 ? -8.359 -2.365 9.832 1.00 72.75 932 GLN A N 1
ATOM 7319 C CA . GLN A 1 932 ? -9.322 -3.401 10.230 1.00 72.75 932 GLN A CA 1
ATOM 7320 C C . GLN A 1 932 ? -8.639 -4.557 10.968 1.00 72.75 932 GLN A C 1
ATOM 7322 O O . GLN A 1 932 ? -9.089 -4.925 12.051 1.00 72.75 932 GLN A O 1
ATOM 7327 N N . TYR A 1 933 ? -7.526 -5.075 10.440 1.00 75.31 933 TYR A N 1
ATOM 7328 C CA . TYR A 1 933 ? -6.718 -6.104 11.097 1.00 75.31 933 TYR A CA 1
ATOM 7329 C C . TYR A 1 933 ? -6.204 -5.618 12.455 1.00 75.31 933 TYR A C 1
ATOM 7331 O O . TYR A 1 933 ? -6.419 -6.288 13.458 1.00 75.31 933 TYR A O 1
ATOM 7339 N N . SER A 1 934 ? -5.643 -4.409 12.536 1.00 79.81 934 SER A N 1
ATOM 7340 C CA . SER A 1 934 ? -5.168 -3.814 13.797 1.00 79.81 934 SER A CA 1
ATOM 7341 C C . SER A 1 934 ? -6.253 -3.709 14.878 1.00 79.81 934 SER A C 1
ATOM 7343 O O . SER A 1 934 ? -5.956 -3.739 16.075 1.00 79.81 934 SER A O 1
ATOM 7345 N N . ARG A 1 935 ? -7.529 -3.607 14.490 1.00 69.06 935 ARG A N 1
ATOM 7346 C CA . ARG A 1 935 ? -8.667 -3.573 15.419 1.00 69.06 935 ARG A CA 1
ATOM 7347 C C . ARG A 1 935 ? -9.025 -4.961 15.969 1.00 69.06 935 ARG A C 1
ATOM 7349 O O . ARG A 1 935 ? -9.507 -5.027 17.097 1.00 69.06 935 ARG A O 1
ATOM 7356 N N . MET A 1 936 ? -8.692 -6.056 15.281 1.00 66.69 936 MET A N 1
ATOM 7357 C CA . MET A 1 936 ? -9.025 -7.430 15.702 1.00 66.69 936 MET A CA 1
ATOM 7358 C C . MET A 1 936 ? -8.276 -7.879 16.968 1.00 66.69 936 MET A C 1
ATOM 7360 O O . MET A 1 936 ? -7.075 -7.618 17.034 1.00 66.69 936 MET A O 1
ATOM 7364 N N . PRO A 1 937 ? -8.959 -8.514 17.945 1.00 56.69 937 PRO A N 1
ATOM 7365 C CA . PRO A 1 937 ? -8.465 -8.907 19.270 1.00 56.69 937 PRO A CA 1
ATOM 7366 C C . PRO A 1 937 ? -6.961 -9.157 19.460 1.00 56.69 937 PRO A C 1
ATOM 7368 O O . PRO A 1 937 ? -6.358 -9.974 18.728 1.00 56.69 937 PRO A O 1
#

pLDDT: mean 73.34, std 19.25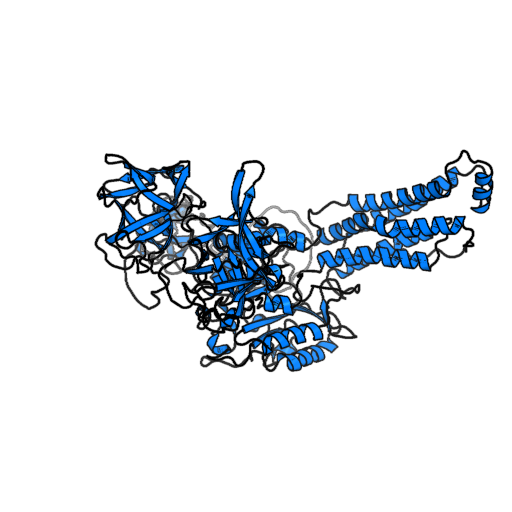, range [23.61, 97.56]

Radius of gyration: 36.59 Å; Cα contacts (8 Å, |Δi|>4): 1827; chains: 1; bounding box: 91×94×99 Å

Foldseek 3Di:
DDDDDDDPPDFDDDPPDGDDPDDDDDDDDDDDDDDDDDDDDPDLQAAEDWAWDWAPPPLALQDKTKIFTQFDPVQLVFFPFKDKQNHTPPPQWDDDGGIIIGHSPVQDDQAWIWMWTDGDRHDIYIDTYGRHHDDDDDDDDDDDPDQFFDWQQAKWWKAKPFLRFTWDWDDDPPKTFIFTANDDDQWIWGWAQPVHRLGGGFDWAQTKTWTFTLANLRFTWAFDDDDQWTFIIGHNDTWIWGKAQPVHRPGGGGHTQFGWTWTQTPVPRWTWDFPDNDHRGTITTHNDCDNPTTIHGFHDFDQPDFFPDFDWQQFKWWKAWPVQRFTWFADPPFFIFTANFCDLRRIWGWAQLVHRPGGGFAWAPGWTWTARRVPRWTWAWDWDQDPVPRDTFTHITTHPDNVRGFIWGWQQPSRSPTGDGHGASGWTWTAGPVQRWTWFWADHHGGIGIGIGNDCSNGIIIGIGTLQCLLAVQVRFPLQQFPQLLQFAAEEADQAQLQDFDLAFQPPAPCLLLLVLQLVLQVLLLLLVVPLQQLLADPVLSVLLSVLLSVLLSVLVSLAQAQANDHLLVCSSLNGFEYAFEWEDEPVAIAGGGRGGGHGVLSNLVSVLVSFQVYALHEHEYHYDNYDDDPVCPVVVVVSCCVRAVVQFQWQDADPVGQRASSRGGSCVRQNPGRPTYHYQAEYPDDPVCPPPGRYHHCVSNQHDCVQQDAQAALAQVSRLVRNLVSLVVCVVVVGAHERELAYHDDPVQSSLLSLLSSLVPSLVSSLVSSLVSLVCVVVVNDDHDPDDDDDDDDDDDDDDDVVLSVLLSVLSVVLNVLSVVVVVVVPPDQPDPVSVVVVCVVPVVDPDVSVVSSVSNSVSVNSSSVSSPVPDHPCDNGSVSSLVNRVVCVLVSCVPRVQPSSDDDDDFGQNHSYYYGGHDSSPDSSVSSSSSSSTD

Mean predicted aligned error: 19.76 Å

Solvent-accessible surface area (backbone atoms only — not comparable to full-atom values): 51853 Å² total; per-residue (Å²): 140,77,84,86,83,77,65,97,86,74,85,78,73,66,96,88,49,83,82,77,98,80,84,84,88,88,81,90,84,86,90,86,85,89,81,91,87,88,80,92,73,90,75,78,74,58,39,86,60,67,67,69,39,57,50,90,68,73,45,32,48,77,46,69,45,51,35,37,37,70,68,45,75,70,56,66,75,26,54,77,46,39,21,51,72,85,41,75,45,78,87,49,55,50,80,54,92,31,34,38,38,33,47,22,89,77,45,86,63,72,44,78,39,46,36,37,42,35,27,72,62,34,44,74,43,74,40,66,37,62,29,45,81,50,92,80,83,90,86,89,87,83,92,78,75,73,84,46,49,34,39,28,64,44,56,29,40,47,27,34,68,69,61,65,23,30,63,29,78,46,86,61,76,84,51,20,40,30,26,27,28,78,60,88,65,84,56,36,34,31,35,25,31,61,91,45,64,78,41,72,48,74,37,34,25,63,38,52,28,30,45,27,30,76,57,68,70,52,15,15,49,27,81,54,77,86,67,72,72,17,40,33,27,30,26,87,55,90,36,49,26,29,38,24,38,70,90,43,65,84,39,71,50,73,37,40,57,67,40,52,27,38,44,29,32,68,90,73,70,20,29,65,32,73,72,56,73,48,73,73,16,50,29,28,28,33,76,71,54,83,97,66,49,36,33,30,34,39,82,55,86,80,74,58,74,56,32,87,60,63,40,37,26,64,40,49,24,33,43,31,33,65,78,75,66,20,22,46,26,55,47,104,72,47,43,42,32,28,31,74,68,83,51,60,46,18,27,26,31,33,28,30,79,92,44,65,87,40,69,52,74,36,32,26,66,40,63,32,33,44,27,28,62,70,77,68,22,28,60,25,74,46,80,44,75,42,82,90,79,76,44,76,46,65,42,45,25,46,44,79,56,81,92,66,64,46,36,31,20,47,29,37,65,81,46,72,81,47,67,51,69,38,26,33,38,35,52,23,35,48,28,34,68,87,75,66,29,28,52,25,69,45,79,66,78,69,74,13,36,42,40,65,36,82,62,61,83,75,50,36,40,32,27,45,38,49,67,62,40,44,49,42,44,59,58,48,37,77,68,38,43,80,33,30,43,48,36,31,27,31,22,27,36,48,50,36,49,29,51,52,67,53,100,41,74,31,69,89,39,96,55,38,61,61,55,52,52,53,52,48,50,53,53,50,53,51,54,48,60,66,61,42,80,83,48,68,67,46,73,68,55,52,48,48,42,50,55,44,50,48,49,47,53,50,50,38,47,46,38,58,36,32,34,30,83,49,51,60,50,54,38,40,46,35,32,43,28,32,37,33,31,28,35,31,31,52,97,90,52,47,24,24,45,46,65,23,33,28,38,56,38,68,63,50,53,49,36,55,41,51,52,32,74,75,39,51,36,43,70,31,37,42,36,39,33,74,74,36,67,46,74,86,46,54,61,59,53,53,49,51,46,47,73,69,45,44,94,36,36,54,52,66,60,57,48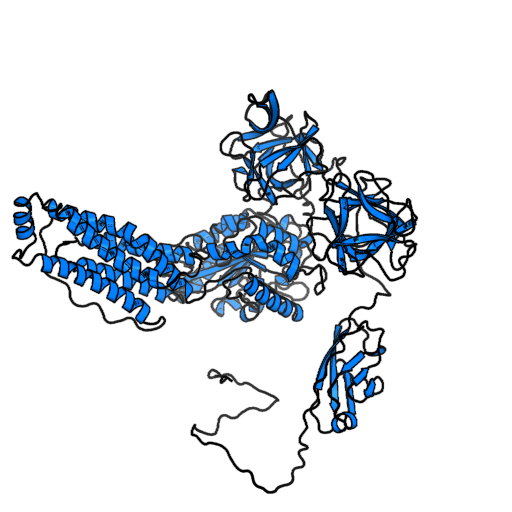,101,86,66,54,39,46,63,49,75,35,27,43,35,78,74,43,48,99,74,38,91,37,24,39,35,40,40,33,51,60,68,71,79,79,50,69,80,43,61,42,43,40,37,50,76,73,67,54,48,51,54,99,74,48,57,70,52,82,23,82,47,54,66,67,25,50,57,47,50,52,53,37,47,55,51,27,60,77,70,70,50,63,29,57,44,57,66,50,42,39,81,54,84,74,42,59,58,37,35,40,38,44,42,43,33,74,43,42,61,77,57,39,48,65,55,55,52,48,31,55,54,38,52,79,70,71,74,62,80,83,80,94,83,88,92,90,91,91,90,89,88,86,83,86,91,70,68,63,66,68,60,47,53,51,52,53,34,42,47,51,35,49,52,60,48,49,52,56,56,57,71,49,69,88,76,56,94,42,74,68,47,47,51,60,52,47,79,74,40,86,88,55,78,61,66,71,57,55,56,45,52,53,56,50,51,34,50,48,45,38,30,48,53,38,53,72,73,51,84,82,88,58,70,34,40,57,61,37,25,69,67,40,60,89,46,49,65,59,48,44,54,54,70,78,50,26,92,81,76,69,91,58,72,80,44,37,66,47,24,30,42,32,34,45,56,73,77,55,52,65,64,34,52,45,20,52,54,40,21,54,33,95